Protein 6WG2 (pdb70)

Sequence (878 aa):
QVQLVESGGGVVQPGRSLRLSCAASRLTFRNFGMHWVRQTPGKGLEWVAVIWHDGSNKFYADSVEGRFTISRDNSKNTLYLQMNSLRDEDTAIYYCAKDWGGASDRVFDYWGRGTLVIVSSASTKGPSVFPLAPSGTAALGCLVKDYFPEPVTVSWNSGALTSGVHTFPAVLQSSGLYSLSSVVTVPSSSLGTQTYICNVNHKPSNTKVDKKVEPKSVQLVESGGGVVQPGRSLRLSCAASRLTFRNFGMHWVRQTPGKGLEWVAVIWHDGSNKFYADSVEGRFTISRDNSKNTLYLQMNSLRDEDTAIYYCAKDWGGASDRVFDYWGRGTLVIVSSASTKGPSVFPLAPSGTAALGCLVKDYFPEPVTVSWNSGALTSGVHTFPAVLQSSGLYSLSSVVTVPSSSLGTQTYICNVNHKPSNTKVDKKVEPKSDIQMTQSPSTLSASVGDRVTITCRASQSVSTSLAWYQQKPGKAPNLLIYQASTLYRGVPSRFSGSGSGTEFTLTIGSLQPDDFATYYCQHYNSYSRITFGQGTRLEIKRTVAAPSVFIFPPSDEQLKSGTASVVCLLNNFYPREAKVQWKVDNALQSGNSQESVTEQDSKDSTYSLSSTLTLSKADYEKHKVYACEVTHQGLSSPVTKSFNRGEDIQMTQSPSTLSASVGDRVTITCRASQSVSTSLAWYQQKPGKAPNLLIYQASTLYRGVPSRFSGSGSGTEFTLTIGSLQPDDFATYYCQHYNSYSRITFGQGTRLEIKRTVAAPSVFIFPPSDEQLKSGTASVVCLLNNFYPREAKVQWKVDNALQSGNSQESVTEQDSKDSTYSLSSTLTLSKADYEKHKVYACEVTHQGLSSPVTKSFNRGECNPNANPNANPNANPNA

Radius of gyration: 34.92 Å; Cα contacts (8 Å, |Δi|>4): 2314; chains: 5; bounding box: 91×83×73 Å

Nearest PDB structures (foldseek):
  7sl5-assembly1_B  TM=9.856E-01  e=1.326E-38  Homo sapiens
  8i5h-assembly3_F  TM=9.844E-01  e=1.634E-38  Homo sapiens
  7qf0-assembly1_L  TM=9.849E-01  e=2.612E-38  Homo sapiens
  7or9-assembly1_L  TM=9.712E-01  e=3.963E-38  Homo sapiens
  8df5-assembly1_N  TM=6.903E-01  e=1.013E-37  Homo sapiens

Solvent-accessible surface area: 37196 Å² total; per-residue (Å²): 56,13,83,10,45,6,66,33,33,32,72,22,82,50,57,142,59,35,118,0,33,0,45,10,46,148,16,20,4,117,8,12,0,0,2,0,0,9,15,35,113,70,48,21,8,76,5,2,0,1,2,51,37,88,24,73,52,80,42,21,13,95,64,0,100,75,33,4,63,0,33,32,44,46,103,142,49,17,0,44,0,45,0,49,50,2,116,93,78,2,18,2,65,0,8,0,0,2,0,8,10,1,27,54,8,3,0,0,19,52,33,3,186,11,17,94,0,24,5,14,81,27,89,79,39,31,14,56,17,15,34,4,29,2,154,104,88,14,4,0,0,0,2,0,14,48,1,4,15,76,89,14,86,24,39,1,38,99,41,93,41,112,90,32,36,24,55,3,68,28,31,92,32,130,76,22,38,22,6,14,5,0,1,0,47,4,74,60,101,17,33,82,127,108,54,14,52,0,27,0,52,0,184,57,32,141,24,167,52,96,28,116,4,106,51,80,162,75,109,11,78,14,62,38,35,32,70,12,74,66,55,141,54,39,124,0,30,0,57,8,51,88,28,78,3,126,64,45,0,0,1,0,0,9,16,39,116,72,50,24,11,53,7,1,0,2,1,50,42,88,25,63,32,54,15,15,14,15,36,1,7,11,8,5,63,0,34,34,42,28,95,144,48,13,0,36,0,55,0,51,42,3,110,78,73,2,25,1,62,0,7,0,0,10,0,79,28,19,64,80,13,2,0,0,20,86,31,1,88,20,16,86,0,13,11,17,82,26,79,85,105,26,11,49,22,20,24,4,40,2,131,99,83,10,4,0,0,0,6,0,12,39,1,4,20,70,89,15,85,26,48,3,32,100,33,96,30,98,92,34,43,23,56,3,71,26,32,101,27,133,72,20,30,21,10,16,4,0,1,0,28,7,80,49,100,20,31,79,111,80,67,14,58,0,34,3,42,0,158,55,31,139,39,81,43,109,16,87,4,97,62,60,148,118,6,61,12,75,6,37,59,66,60,34,63,8,55,82,42,43,166,7,64,5,20,0,121,12,78,96,61,0,62,51,19,0,0,0,0,17,18,63,116,84,141,18,2,84,8,8,0,21,54,3,67,58,59,26,90,87,22,59,106,59,7,54,12,68,32,78,18,62,82,1,38,2,11,3,34,52,3,85,94,85,1,34,11,30,0,1,0,0,0,4,22,69,167,14,58,6,29,18,1,86,6,0,49,8,9,66,39,80,106,75,22,47,10,58,10,46,27,5,62,11,21,90,113,4,32,87,80,34,46,0,0,0,0,0,0,0,5,52,1,14,34,108,81,24,126,19,14,7,58,4,64,122,51,123,49,103,85,42,44,77,89,13,40,24,128,40,55,118,95,53,19,5,13,1,11,4,2,24,0,52,26,63,75,73,40,8,79,122,62,47,58,0,7,0,38,0,53,12,137,29,41,132,68,80,44,72,94,59,32,81,85,83,132,54,5,122,10,65,8,67,49,73,52,50,55,8,47,83,44,58,169,6,58,4,38,0,40,11,73,58,60,0,68,51,19,0,0,0,0,24,18,82,128,80,144,19,1,93,6,9,1,26,52,2,72,56,58,43,91,82,22,58,99,66,6,57,10,62,28,81,18,62,87,0,28,2,16,3,36,55,1,76,93,61,4,36,6,28,0,4,0,0,0,4,26,63,98,5,14,12,32,14,1,93,4,0,67,4,10,56,38,81,104,76,24,47,9,54,14,40,22,4,64,10,18,106,92,2,46,172,66,38,46,0,1,0,1,0,0,0,6,51,0,13,23,94,125,25,152,29,78,6,53,4,67,117,54,104,51,97,82,46,52,64,100,11,39,17,83,28,45,114,103,60,18,6,4,0,7,7,2,23,0,42,24,49,70,76,74,7,94,71,65,77,64,0,10,0,46,0,64,10,130,31,38,127,66,65,54,65,89,69,31,58,64,78,103,132,50,8,10,32,29,0,6,17,29,11,11,35,60,1,14,90

Foldseek 3Di:
DKAKAKDFADEDEAQAKTKIKIAIDPDQLLQWKKWKWWAAPVRDIDTAKIAGSPRPDIDGDPVQPPQKDWDADNVRRMIMIIGGRDDQRPFTWMKMFTQPPPPVDRDGDDIHPTGGHGHFPDDADAWDKDKQAWPCKTKIWIKTDFGDDDDKDKDKPVPPADPQKDWDDWDADPVRGIITMIMGIGRVVCQVPDWIKMWIDDVVVRDTDIDIHHHDD/DAKAKDFADEDAAQAKTKMKIADPPDQQLLFKKWKWWAAPVRDIDTAKIAGSHNPDIDGDPVQPPFKDWDDDSVRRMTMIIGGRDDQVPFTWMKMFTQPNDPPDRDGPDIHPTHTHGHAPDDADAWDWDWAAWQCKTKIWIKTDFGDDDDKDKDKPNPPDDPQKDWDDWDQDPVRGIITMIMGIDGPVCQVPDWIWMWMADVSVRDTDIDTHHHDD/DKAKAKPDQEAEEAFFDKDKIKIFIPWFQFQQKWKWWDAPPDDTHTADGSFFHGDPPHDPQWGKDDTTTMIMIMRNGHDPVRFGKMKMWGDGPPDDIDIYPIHGYAYDDDWDFWDKDKDWADPVVLVVFKTKIKIKTPFGDDPDKDKWKQFQNRTDDDQKDKDKDAQDPPRRGIMMMMIGMDTSVVVVVTFKIKIWMDDPPDPDTDIDIGTPPD/DKAKAKPPQEAADAFFDKDKIKIFIPWFQFQQKWKWWDAPPDDIHTADGSQFHGDPPHDPQWTKDDGTTMIMIIRGGHDPVRQTWMKMWGDRPPDDIDIYPTYGYAYDDDFDFWDKDKDWFDPVVLVVFKTKIKIKTPFGPDPDKDKWKQFVHNTDDDQKDKDKDQQDDPHRTIMMMIIGMDTSVVLVVTFKIKMWMGDPPDPHTDMDMDTPPDD/DVPPDPDDDPPPDPDD

Secondary structure (DSSP, 8-state):
--EEEEE--EEE-TT--EEEEEEEESS-GGGS-EEEEEE-TT--EEEEEEE-TTS--EEE-TTTTTTEEEEEETTTTEEEEEE-S--GGG-EEEEEEEE---TT---EEEE---EEEEE-S---BPPEEEEE----EEEEEEEEEEEBSS--EEEETTTT--TTEEEPPPEE-TTS-EEEEEEEEEEGGGTTTS-EEEEEEEGGGTEEEEEEE----/-EEEEE--EEE-TT--EEEEEEEESS-GGGS-EEEEEE-TT--EEEEEEE-TTSS-EEE-TTTTTTEEEEEEGGGTEEEEEE-S--GGG-EEEEEEEE---SS---EEEE---EEEEE-S---BPPEEEEE----EEEEEEEEEEEBSS--EEEEGGGT--TTEEEPPPEE-TTS-EEEEEEEEEEGGGTTTS-EEEEEEETTTTEEEEEEE----/---EEEE-SEEEE-TT--EEEEEEESS--TT-EEEEEE-TTS--EEEEETTTEEPTT--TTEEEEEETTEEEEEESS--GGG-SEEEEEE--TTS---B---EEEEE----B--EEEEEPPPHHHHTTTEEEEEEEEEEEBSS--EEEEEETTEE--SSEEEEEPPPPTTT--EEEEEEEEEEHHHHTT--EEEEEEE-TT-SS-EEEEEETT-/---EEEE-SEEEE-TT--EEEEEEESS--TT-EEEEEE-TTS--EEEEETTTEEPTTS-TTEEEEEETTEEEEEESS--GGG-SEEEEEE--TTS--EE---EEEEE----BPPEEEEEPPPHHHHTTTEEEEEEEEEEEBSS-EEEEEEETTEEP-SSEEEEEPPPPSSS--EEEEEEEEEEHHHHHT--EEEEEEEETT-SS-EEEEEETT--/-TTS--S--TTS----

B-factor: mean 42.19, std 12.1, range [12.56, 95.38]

Structure (mmCIF, N/CA/C/O backbone):
data_6WG2
#
_entry.id   6WG2
#
_cell.length_a   82.166
_cell.length_b   55.706
_cell.length_c   115.732
_cell.angle_alpha   90.00
_cell.angle_beta   98.89
_cell.angle_gamma   90.00
#
_symmetry.space_group_name_H-M   'P 1 21 1'
#
loop_
_entity.id
_entity.type
_entity.pdbx_description
1 polymer 'Fab239 heavy chain'
2 polymer 'Fab239 light chain'
3 polymer 'NPNA4 peptide'
4 water water
#
loop_
_atom_site.group_PDB
_atom_site.id
_atom_site.type_symbol
_atom_site.label_atom_id
_atom_site.label_alt_id
_atom_site.label_comp_id
_atom_site.label_asym_id
_atom_site.label_entity_id
_atom_site.label_seq_id
_atom_site.pdbx_PDB_ins_code
_atom_site.Cartn_x
_atom_site.Cartn_y
_atom_site.Cartn_z
_atom_site.occupancy
_atom_site.B_iso_or_equiv
_atom_site.auth_seq_id
_atom_site.auth_comp_id
_atom_site.auth_asym_id
_atom_site.auth_atom_id
_atom_site.pdbx_PDB_model_num
ATOM 1 N N . GLN A 1 1 ? 15.671 -9.721 24.380 1.00 32.13 1 GLN H N 1
ATOM 2 C CA . GLN A 1 1 ? 16.985 -9.230 23.974 1.00 35.42 1 GLN H CA 1
ATOM 3 C C . GLN A 1 1 ? 17.478 -9.915 22.699 1.00 33.11 1 GLN H C 1
ATOM 4 O O . GLN A 1 1 ? 17.215 -11.097 22.477 1.00 33.69 1 GLN H O 1
ATOM 6 N N . VAL A 1 2 ? 18.193 -9.156 21.864 1.00 34.77 2 VAL H N 1
ATOM 7 C CA . VAL A 1 2 ? 18.758 -9.710 20.639 1.00 34.19 2 VAL H CA 1
ATOM 8 C C . VAL A 1 2 ? 19.764 -10.799 20.987 1.00 39.21 2 VAL H C 1
ATOM 9 O O . VAL A 1 2 ? 20.525 -10.682 21.957 1.00 47.73 2 VAL H O 1
ATOM 13 N N . GLN A 1 3 ? 19.771 -11.872 20.196 1.00 33.38 3 GLN H N 1
ATOM 14 C CA . GLN A 1 3 ? 20.664 -12.996 20.443 1.00 35.80 3 GLN H CA 1
ATOM 15 C C . GLN A 1 3 ? 21.178 -13.555 19.126 1.00 36.98 3 GLN H C 1
ATOM 16 O O . GLN A 1 3 ? 20.393 -13.822 18.212 1.00 38.59 3 GLN H O 1
ATOM 22 N N . LEU A 1 4 ? 22.494 -13.736 19.041 1.00 33.62 4 LEU H N 1
ATOM 23 C CA . LEU A 1 4 ? 23.147 -14.366 17.905 1.00 31.11 4 LEU H CA 1
ATOM 24 C C . LEU A 1 4 ? 23.888 -15.609 18.379 1.00 35.53 4 LEU H C 1
ATOM 25 O O . LEU A 1 4 ? 24.574 -15.579 19.406 1.00 40.34 4 LEU H O 1
ATOM 30 N N . VAL A 1 5 ? 23.747 -16.703 17.633 1.00 35.91 5 VAL H N 1
ATOM 31 C CA . VAL A 1 5 ? 24.344 -17.986 17.990 1.00 34.33 5 VAL H CA 1
ATOM 32 C C . VAL A 1 5 ? 25.049 -18.553 16.765 1.00 36.83 5 VAL H C 1
ATOM 33 O O . VAL A 1 5 ? 24.397 -18.882 15.766 1.00 36.88 5 VAL H O 1
ATOM 37 N N . GLU A 1 6 ? 26.371 -18.682 16.845 1.00 35.51 6 GLU H N 1
ATOM 38 C CA . GLU A 1 6 ? 27.159 -19.239 15.757 1.00 32.68 6 GLU H CA 1
ATOM 39 C C . GLU A 1 6 ? 27.294 -20.751 15.907 1.00 34.27 6 GLU H C 1
ATOM 40 O O . GLU A 1 6 ? 27.163 -21.308 16.999 1.00 36.63 6 GLU H O 1
ATOM 46 N N . SER A 1 7 ? 27.573 -21.411 14.785 1.00 34.78 7 SER H N 1
ATOM 47 C CA . SER A 1 7 ? 27.686 -22.862 14.766 1.00 37.39 7 SER H CA 1
ATOM 48 C C . SER A 1 7 ? 28.498 -23.282 13.550 1.00 33.39 7 SER H C 1
ATOM 49 O O . SER A 1 7 ? 28.701 -22.504 12.614 1.00 30.82 7 SER H O 1
ATOM 52 N N . GLY A 1 8 ? 28.960 -24.527 13.579 1.00 33.73 8 GLY H N 1
ATOM 53 C CA . GLY A 1 8 ? 29.687 -25.102 12.467 1.00 35.70 8 GLY H CA 1
ATOM 54 C C . GLY A 1 8 ? 31.194 -25.119 12.598 1.00 38.79 8 GLY H C 1
ATOM 55 O O . GLY A 1 8 ? 31.872 -25.534 11.651 1.00 43.22 8 GLY H O 1
ATOM 56 N N . GLY A 1 9 ? 31.742 -24.687 13.731 1.00 36.07 9 GLY H N 1
ATOM 57 C CA . GLY A 1 9 ? 33.177 -24.699 13.909 1.00 33.05 9 GLY H CA 1
ATOM 58 C C . GLY A 1 9 ? 33.714 -26.078 14.244 1.00 36.04 9 GLY H C 1
ATOM 59 O O . GLY A 1 9 ? 32.972 -27.034 14.467 1.00 39.35 9 GLY H O 1
ATOM 60 N N . GLY A 1 10 ? 35.037 -26.170 14.278 1.00 33.83 10 GLY H N 1
ATOM 61 C CA . GLY A 1 10 ? 35.696 -27.422 14.600 1.00 29.47 10 GLY H CA 1
ATOM 62 C C . GLY A 1 10 ? 37.151 -27.383 14.166 1.00 38.83 10 GLY H C 1
ATOM 63 O O . GLY A 1 10 ? 37.723 -26.313 13.959 1.00 39.43 10 GLY H O 1
ATOM 64 N N . VAL A 1 11 ? 37.728 -28.574 14.039 1.00 35.46 11 VAL H N 1
ATOM 65 C CA . VAL A 1 11 ? 39.088 -28.743 13.542 1.00 40.15 11 VAL H CA 1
ATOM 66 C C . VAL A 1 11 ? 39.006 -29.246 12.109 1.00 41.24 11 VAL H C 1
ATOM 67 O O . VAL A 1 11 ? 38.405 -30.294 11.844 1.00 45.27 11 VAL H O 1
ATOM 71 N N . VAL A 1 12 ? 39.600 -28.498 11.180 1.00 38.95 12 VAL H N 1
ATOM 72 C CA . VAL A 1 12 ? 39.619 -28.875 9.774 1.00 36.43 12 VAL H CA 1
ATOM 73 C C . VAL A 1 12 ? 41.060 -28.887 9.286 1.00 34.75 12 VAL H C 1
ATOM 74 O O . VAL A 1 12 ? 41.947 -28.256 9.865 1.00 34.48 12 VAL H O 1
ATOM 78 N N . GLN A 1 13 ? 41.283 -29.622 8.211 1.00 36.06 13 GLN H N 1
ATOM 79 C CA . GLN A 1 13 ? 42.607 -29.695 7.624 1.00 37.20 13 GLN H CA 1
ATOM 80 C C . GLN A 1 13 ? 42.830 -28.527 6.666 1.00 40.87 13 GLN H C 1
ATOM 81 O O . GLN A 1 13 ? 41.871 -27.959 6.137 1.00 41.77 13 GLN H O 1
ATOM 87 N N . PRO A 1 14 ? 44.085 -28.138 6.440 1.00 42.58 14 PRO H N 1
ATOM 88 C CA . PRO A 1 14 ? 44.357 -27.078 5.465 1.00 42.95 14 PRO H CA 1
ATOM 89 C C . PRO A 1 14 ? 43.929 -27.493 4.066 1.00 47.55 14 PRO H C 1
ATOM 90 O O . PRO A 1 14 ? 44.029 -28.659 3.678 1.00 35.96 14 PRO H O 1
ATOM 94 N N . GLY A 1 15 ? 43.438 -26.518 3.308 1.00 51.12 15 GLY H N 1
ATOM 95 C CA . GLY A 1 15 ? 43.021 -26.751 1.945 1.00 53.94 15 GLY H CA 1
ATOM 96 C C . GLY A 1 15 ? 41.597 -27.229 1.774 1.00 54.79 15 GLY H C 1
ATOM 97 O O . GLY A 1 15 ? 41.148 -27.378 0.631 1.00 60.82 15 GLY H O 1
ATOM 98 N N . ARG A 1 16 ? 40.872 -27.469 2.859 1.00 44.88 16 ARG H N 1
ATOM 99 C CA . ARG A 1 16 ? 39.506 -27.960 2.780 1.00 41.50 16 ARG H CA 1
ATOM 100 C C . ARG A 1 16 ? 38.532 -26.861 3.193 1.00 34.02 16 ARG H C 1
ATOM 101 O O . ARG A 1 16 ? 38.924 -25.751 3.561 1.00 31.42 16 ARG H O 1
ATOM 109 N N . SER A 1 17 ? 37.245 -27.177 3.115 1.00 34.54 17 SER H N 1
ATOM 110 C CA . SER A 1 17 ? 36.185 -26.198 3.293 1.00 31.61 17 SER H CA 1
ATOM 111 C C . SER A 1 17 ? 35.498 -26.370 4.642 1.00 34.40 17 SER H C 1
ATOM 112 O O . SER A 1 17 ? 35.663 -27.376 5.335 1.00 41.02 17 SER H O 1
ATOM 115 N N . LEU A 1 18 ? 34.721 -25.350 5.005 1.00 35.66 18 LEU H N 1
ATOM 116 C CA . LEU A 1 18 ? 33.918 -25.355 6.221 1.00 33.41 18 LEU H CA 1
ATOM 117 C C . LEU A 1 18 ? 32.893 -24.231 6.161 1.00 28.00 18 LEU H C 1
ATOM 118 O O . LEU A 1 18 ? 33.244 -23.081 5.882 1.00 31.18 18 LEU H O 1
ATOM 123 N N . ARG A 1 19 ? 31.628 -24.550 6.417 1.00 28.52 19 ARG H N 1
ATOM 124 C CA . ARG A 1 19 ? 30.544 -23.577 6.373 1.00 27.84 19 ARG H CA 1
ATOM 125 C C . ARG A 1 19 ? 30.147 -23.184 7.792 1.00 39.94 19 ARG H C 1
ATOM 126 O O . ARG A 1 19 ? 29.778 -24.044 8.599 1.00 27.63 19 ARG H O 1
ATOM 134 N N . LEU A 1 20 ? 30.226 -21.891 8.090 1.00 35.96 20 LEU H N 1
ATOM 135 C CA . LEU A 1 20 ? 29.785 -21.350 9.367 1.00 33.79 20 LEU H CA 1
ATOM 136 C C . LEU A 1 20 ? 28.362 -20.827 9.245 1.00 30.70 20 LEU H C 1
ATOM 137 O O . LEU A 1 20 ? 27.931 -20.386 8.177 1.00 29.20 20 LEU H O 1
ATOM 142 N N . SER A 1 21 ? 27.633 -20.881 10.356 1.00 32.66 21 SER H N 1
ATOM 143 C CA . SER A 1 21 ? 26.250 -20.439 10.388 1.00 35.34 21 SER H CA 1
ATOM 144 C C . SER A 1 21 ? 26.007 -19.645 11.662 1.00 38.59 21 SER H C 1
ATOM 145 O O . SER A 1 21 ? 26.626 -19.897 12.698 1.00 36.44 21 SER H O 1
ATOM 148 N N . CYS A 1 22 ? 25.096 -18.679 11.571 1.00 43.91 22 CYS H N 1
ATOM 149 C CA . CYS A 1 22 ? 24.783 -17.793 12.686 1.00 42.93 22 CYS H CA 1
ATOM 150 C C . CYS A 1 22 ? 23.285 -17.530 12.694 1.00 40.85 22 CYS H C 1
ATOM 151 O O . CYS A 1 22 ? 22.749 -16.951 11.743 1.00 39.00 22 CYS H O 1
ATOM 154 N N . ALA A 1 23 ? 22.615 -17.970 13.757 1.00 40.89 23 ALA H N 1
ATOM 155 C CA . ALA A 1 23 ? 21.168 -17.859 13.892 1.00 36.09 23 ALA H CA 1
ATOM 156 C C . ALA A 1 23 ? 20.817 -16.656 14.756 1.00 38.64 23 ALA H C 1
ATOM 157 O O . ALA A 1 23 ? 21.272 -16.553 15.900 1.00 40.27 23 ALA H O 1
ATOM 159 N N . ALA A 1 24 ? 20.009 -15.756 14.206 1.00 37.30 24 ALA H N 1
ATOM 160 C CA . ALA A 1 24 ? 19.539 -14.580 14.920 1.00 35.11 24 ALA H CA 1
ATOM 161 C C . ALA A 1 24 ? 18.164 -14.843 15.520 1.00 35.98 24 ALA H C 1
ATOM 162 O O . ALA A 1 24 ? 17.365 -15.609 14.979 1.00 35.82 24 ALA H O 1
ATOM 164 N N . SER A 1 25 ? 17.901 -14.204 16.658 1.00 38.37 25 SER H N 1
ATOM 165 C CA . SER A 1 25 ? 16.619 -14.328 17.334 1.00 38.57 25 SER H CA 1
ATOM 166 C C . SER A 1 25 ? 16.291 -12.998 17.989 1.00 34.51 25 SER H C 1
ATOM 167 O O . SER A 1 25 ? 17.191 -12.257 18.395 1.00 36.76 25 SER H O 1
ATOM 170 N N . ARG A 1 26 ? 14.995 -12.706 18.093 1.00 35.94 26 ARG H N 1
ATOM 171 C CA . ARG A 1 26 ? 14.506 -11.445 18.648 1.00 41.11 26 ARG H CA 1
ATOM 172 C C . ARG A 1 26 ? 15.221 -10.264 17.992 1.00 45.53 26 ARG H C 1
ATOM 173 O O . ARG A 1 26 ? 15.912 -9.475 18.637 1.00 53.93 26 ARG H O 1
ATOM 181 N N . LEU A 1 27 ? 15.066 -10.181 16.674 1.00 41.73 27 LEU H N 1
ATOM 182 C CA . LEU A 1 27 ? 15.729 -9.154 15.882 1.00 40.18 27 LEU H CA 1
ATOM 183 C C . LEU A 1 27 ? 15.127 -9.101 14.487 1.00 38.72 27 LEU H C 1
ATOM 184 O O . LEU A 1 27 ? 14.960 -10.142 13.841 1.00 36.22 27 LEU H O 1
ATOM 189 N N . THR A 1 28 ? 14.789 -7.900 14.013 1.00 36.48 28 THR H N 1
ATOM 190 C CA . THR A 1 28 ? 14.350 -7.727 12.630 1.00 38.80 28 THR H CA 1
ATOM 191 C C . THR A 1 28 ? 15.570 -7.951 11.740 1.00 37.64 28 THR H C 1
ATOM 192 O O . THR A 1 28 ? 16.269 -7.022 11.326 1.00 32.33 28 THR H O 1
ATOM 196 N N . PHE A 1 29 ? 15.822 -9.232 11.456 1.00 36.42 29 PHE H N 1
ATOM 197 C CA . PHE A 1 29 ? 17.061 -9.642 10.803 1.00 34.52 29 PHE H CA 1
ATOM 198 C C . PHE A 1 29 ? 17.190 -9.036 9.411 1.00 33.79 29 PHE H C 1
ATOM 199 O O . PHE A 1 29 ? 18.272 -8.578 9.023 1.00 31.79 29 PHE H O 1
ATOM 207 N N . ARG A 1 30 ? 16.095 -9.012 8.649 1.00 31.94 30 ARG H N 1
ATOM 208 C CA . ARG A 1 30 ? 16.130 -8.512 7.279 1.00 34.61 30 ARG H CA 1
ATOM 209 C C . ARG A 1 30 ? 16.381 -7.010 7.194 1.00 34.78 30 ARG H C 1
ATOM 210 O O . ARG A 1 30 ? 16.531 -6.490 6.084 1.00 39.26 30 ARG H O 1
ATOM 218 N N . ASN A 1 31 ? 16.433 -6.307 8.324 1.00 29.08 31 ASN H N 1
ATOM 219 C CA . ASN A 1 31 ? 16.626 -4.865 8.325 1.00 25.42 31 ASN H CA 1
ATOM 220 C C . ASN A 1 31 ? 18.088 -4.452 8.389 1.00 26.60 31 ASN H C 1
ATOM 221 O O . ASN A 1 31 ? 18.399 -3.288 8.112 1.00 29.87 31 ASN H O 1
ATOM 226 N N . PHE A 1 32 ? 18.988 -5.365 8.741 1.00 21.94 32 PHE H N 1
ATOM 227 C CA . PHE A 1 32 ? 20.354 -5.007 9.090 1.00 23.31 32 PHE H CA 1
ATOM 228 C C . PHE A 1 32 ? 21.362 -5.775 8.251 1.00 26.96 32 PHE H C 1
ATOM 229 O O . PHE A 1 32 ? 21.188 -6.970 7.985 1.00 26.14 32 PHE H O 1
ATOM 237 N N . GLY A 1 33 ? 22.415 -5.077 7.835 1.00 26.92 33 GLY H N 1
ATOM 238 C CA . GLY A 1 33 ? 23.585 -5.757 7.326 1.00 26.80 33 GLY H CA 1
ATOM 239 C C . GLY A 1 33 ? 24.292 -6.516 8.432 1.00 27.42 33 GLY H C 1
ATOM 240 O O . GLY A 1 33 ? 24.241 -6.144 9.603 1.00 29.50 33 GLY H O 1
ATOM 241 N N . MET A 1 34 ? 24.948 -7.610 8.056 1.00 28.42 34 MET H N 1
ATOM 242 C CA . MET A 1 34 ? 25.611 -8.483 9.013 1.00 28.07 34 MET H CA 1
ATOM 243 C C . MET A 1 34 ? 27.078 -8.649 8.642 1.00 25.27 34 MET H C 1
ATOM 244 O O . MET A 1 34 ? 27.427 -8.729 7.460 1.00 20.89 34 MET H O 1
ATOM 249 N N . HIS A 1 35 ? 27.931 -8.696 9.659 1.00 25.63 35 HIS H N 1
ATOM 250 C CA . HIS A 1 35 ? 29.366 -8.844 9.486 1.00 25.57 35 HIS H CA 1
ATOM 251 C C . HIS A 1 35 ? 29.845 -10.136 10.129 1.00 26.80 35 HIS H C 1
ATOM 252 O O . HIS A 1 35 ? 29.139 -10.778 10.912 1.00 24.49 35 HIS H O 1
ATOM 259 N N . TRP A 1 36 ? 31.077 -10.496 9.785 1.00 25.20 36 TRP H N 1
ATOM 260 C CA . TRP A 1 36 ? 31.843 -11.517 10.479 1.00 22.19 36 TRP H CA 1
ATOM 261 C C . TRP A 1 36 ? 33.149 -10.896 10.950 1.00 22.47 36 TRP H C 1
ATOM 262 O O . TRP A 1 36 ? 33.806 -10.170 10.200 1.00 24.82 36 TRP H O 1
ATOM 273 N N . VAL A 1 37 ? 33.507 -11.155 12.200 1.00 25.84 37 VAL H N 1
ATOM 274 C CA . VAL A 1 37 ? 34.785 -10.733 12.754 1.00 25.34 37 VAL H CA 1
ATOM 275 C C . VAL A 1 37 ? 35.438 -11.952 13.387 1.00 28.28 37 VAL H C 1
ATOM 276 O O . VAL A 1 37 ? 34.757 -12.788 13.991 1.00 33.71 37 VAL H O 1
ATOM 280 N N . ARG A 1 38 ? 36.752 -12.061 13.240 1.00 25.54 38 ARG H N 1
ATOM 281 C CA . ARG A 1 38 ? 37.481 -13.176 13.816 1.00 26.49 38 ARG H CA 1
ATOM 282 C C . ARG A 1 38 ? 38.574 -12.665 14.743 1.00 24.40 38 ARG H C 1
ATOM 283 O O . ARG A 1 38 ? 39.043 -11.530 14.625 1.00 20.61 38 ARG H O 1
ATOM 291 N N . GLN A 1 39 ? 38.964 -13.525 15.680 1.00 26.45 39 GLN H N 1
ATOM 292 C CA . GLN A 1 39 ? 39.982 -13.202 16.674 1.00 30.07 39 GLN H CA 1
ATOM 293 C C . GLN A 1 39 ? 41.043 -14.291 16.641 1.00 31.03 39 GLN H C 1
ATOM 294 O O . GLN A 1 39 ? 40.766 -15.444 16.988 1.00 26.95 39 GLN H O 1
ATOM 300 N N . THR A 1 40 ? 42.251 -13.924 16.224 1.00 34.65 40 THR H N 1
ATOM 301 C CA . THR A 1 40 ? 43.342 -14.874 16.131 1.00 40.33 40 THR H CA 1
ATOM 302 C C . THR A 1 40 ? 43.817 -15.273 17.528 1.00 44.16 40 THR H C 1
ATOM 303 O O . THR A 1 40 ? 43.482 -14.615 18.518 1.00 41.72 40 THR H O 1
ATOM 307 N N . PRO A 1 41 ? 44.585 -16.365 17.635 1.00 45.03 41 PRO H N 1
ATOM 308 C CA . PRO A 1 41 ? 45.135 -16.750 18.947 1.00 46.66 41 PRO H CA 1
ATOM 309 C C . PRO A 1 41 ? 45.899 -15.641 19.655 1.00 48.81 41 PRO H C 1
ATOM 310 O O . PRO A 1 41 ? 45.951 -15.632 20.893 1.00 51.40 41 PRO H O 1
ATOM 314 N N . GLY A 1 42 ? 46.495 -14.708 18.915 1.00 47.50 42 GLY H N 1
ATOM 315 C CA . GLY A 1 42 ? 47.154 -13.564 19.510 1.00 45.74 42 GLY H CA 1
ATOM 316 C C . GLY A 1 42 ? 46.236 -12.458 19.977 1.00 43.91 42 GLY H C 1
ATOM 317 O O . GLY A 1 42 ? 46.709 -11.352 20.252 1.00 43.25 42 GLY H O 1
ATOM 318 N N . LYS A 1 43 ? 44.932 -12.723 20.066 1.00 43.65 43 LYS H N 1
ATOM 319 C CA . LYS A 1 43 ? 43.887 -11.802 20.507 1.00 45.15 43 LYS H CA 1
ATOM 320 C C . LYS A 1 43 ? 43.662 -10.642 19.539 1.00 46.34 43 LYS H C 1
ATOM 321 O O . LYS A 1 43 ? 42.848 -9.759 19.836 1.00 42.53 43 LYS H O 1
ATOM 323 N N . GLY A 1 44 ? 44.342 -10.611 18.396 1.00 49.69 44 GLY H N 1
ATOM 324 C CA . GLY A 1 44 ? 44.059 -9.590 17.408 1.00 48.25 44 GLY H CA 1
ATOM 325 C C . GLY A 1 44 ? 42.700 -9.795 16.768 1.00 45.56 44 GLY H C 1
ATOM 326 O O . GLY A 1 44 ? 42.221 -10.917 16.613 1.00 49.48 44 GLY H O 1
ATOM 327 N N . LEU A 1 45 ? 42.064 -8.688 16.400 1.00 38.57 45 LEU H N 1
ATOM 328 C CA . LEU A 1 45 ? 40.748 -8.720 15.778 1.00 29.87 45 LEU H CA 1
ATOM 329 C C . LEU A 1 45 ? 40.869 -8.437 14.286 1.00 26.23 45 LEU H C 1
ATOM 330 O O . LEU A 1 45 ? 41.697 -7.625 13.864 1.00 27.13 45 LEU H O 1
ATOM 335 N N . GLU A 1 46 ? 40.042 -9.116 13.491 1.00 23.50 46 GLU H N 1
ATOM 336 C CA . GLU A 1 46 ? 40.094 -8.996 12.037 1.00 23.11 46 GLU H CA 1
ATOM 337 C C . GLU A 1 46 ? 38.688 -9.088 11.466 1.00 27.52 46 GLU H C 1
ATOM 338 O O . GLU A 1 46 ? 38.013 -10.110 11.630 1.00 26.09 46 GLU H O 1
ATOM 344 N N . TRP A 1 47 ? 38.256 -8.020 10.799 1.00 29.18 47 TRP H N 1
ATOM 345 C CA . TRP A 1 47 ? 36.983 -8.022 10.093 1.00 25.12 47 TRP H CA 1
ATOM 346 C C . TRP A 1 47 ? 37.084 -8.910 8.859 1.00 24.19 47 TRP H C 1
ATOM 347 O O . TRP A 1 47 ? 38.073 -8.853 8.121 1.00 21.04 47 TRP H O 1
ATOM 358 N N . VAL A 1 48 ? 36.066 -9.743 8.641 1.00 26.23 48 VAL H N 1
ATOM 359 C CA . VAL A 1 48 ? 36.119 -10.750 7.585 1.00 20.85 48 VAL H CA 1
ATOM 360 C C . VAL A 1 48 ? 35.280 -10.319 6.388 1.00 19.46 48 VAL H C 1
ATOM 361 O O . VAL A 1 48 ? 35.801 -10.193 5.274 1.00 20.84 48 VAL H O 1
ATOM 365 N N . ALA A 1 49 ? 33.983 -10.096 6.597 1.00 19.03 49 ALA H N 1
ATOM 366 C CA . ALA A 1 49 ? 33.097 -9.792 5.481 1.00 26.83 49 ALA H CA 1
ATOM 367 C C . ALA A 1 49 ? 31.849 -9.081 5.980 1.00 27.10 49 ALA H C 1
ATOM 368 O O . ALA A 1 49 ? 31.531 -9.102 7.172 1.00 23.62 49 ALA H O 1
ATOM 370 N N . VAL A 1 50 ? 31.143 -8.450 5.039 1.00 24.30 50 VAL H N 1
ATOM 371 C CA . VAL A 1 50 ? 29.869 -7.792 5.299 1.00 22.64 50 VAL H CA 1
ATOM 372 C C . VAL A 1 50 ? 28.904 -8.152 4.179 1.00 22.80 50 VAL H C 1
ATOM 373 O O . VAL A 1 50 ? 29.307 -8.374 3.034 1.00 30.10 50 VAL H O 1
ATOM 377 N N . ILE A 1 51 ? 27.621 -8.236 4.522 1.00 19.90 51 ILE H N 1
ATOM 378 C CA . ILE A 1 51 ? 26.556 -8.436 3.545 1.00 20.89 51 ILE H CA 1
ATOM 379 C C . ILE A 1 51 ? 25.420 -7.478 3.874 1.00 20.86 51 ILE H C 1
ATOM 380 O O . ILE A 1 51 ? 25.126 -7.220 5.045 1.00 29.99 51 ILE H O 1
ATOM 385 N N . TRP A 1 52 ? 24.792 -6.938 2.839 1.00 24.77 52 TRP H N 1
ATOM 386 C CA . TRP A 1 52 ? 23.730 -5.967 3.031 1.00 28.84 52 TRP H CA 1
ATOM 387 C C . TRP A 1 52 ? 22.427 -6.667 3.412 1.00 31.74 52 TRP H C 1
ATOM 388 O O . TRP A 1 52 ? 22.301 -7.893 3.341 1.00 23.62 52 TRP H O 1
ATOM 399 N N . HIS A 1 53 A 21.446 -5.855 3.823 1.00 35.62 52 HIS H N 1
ATOM 400 C CA . HIS A 1 53 A 20.185 -6.385 4.336 1.00 34.73 52 HIS H CA 1
ATOM 401 C C . HIS A 1 53 A 19.508 -7.309 3.329 1.00 33.67 52 HIS H C 1
ATOM 402 O O . HIS A 1 53 A 18.998 -8.373 3.697 1.00 37.83 52 HIS H O 1
ATOM 409 N N . ASP A 1 54 ? 19.491 -6.922 2.059 1.00 34.63 53 ASP H N 1
ATOM 410 C CA . ASP A 1 54 ? 18.907 -7.742 1.008 1.00 38.26 53 ASP H CA 1
ATOM 411 C C . ASP A 1 54 ? 19.926 -8.645 0.330 1.00 37.67 53 ASP H C 1
ATOM 412 O O . ASP A 1 54 ? 19.568 -9.367 -0.606 1.00 41.77 53 ASP H O 1
ATOM 417 N N . GLY A 1 55 ? 21.179 -8.626 0.777 1.00 36.32 54 GLY H N 1
ATOM 418 C CA . GLY A 1 55 ? 22.210 -9.395 0.113 1.00 38.06 54 GLY H CA 1
ATOM 419 C C . GLY A 1 55 ? 22.646 -8.832 -1.218 1.00 40.71 54 GLY H C 1
ATOM 420 O O . GLY A 1 55 ? 23.294 -9.537 -1.996 1.00 44.15 54 GLY H O 1
ATOM 421 N N . SER A 1 56 ? 22.310 -7.573 -1.504 1.00 39.19 55 SER H N 1
ATOM 422 C CA . SER A 1 56 ? 22.648 -6.987 -2.795 1.00 38.40 55 SER H CA 1
ATOM 423 C C . SER A 1 56 ? 24.122 -6.630 -2.902 1.00 38.45 55 SER H C 1
ATOM 424 O O . SER A 1 56 ? 24.634 -6.496 -4.018 1.00 43.23 55 SER H O 1
ATOM 427 N N . ASN A 1 57 ? 24.812 -6.473 -1.778 1.00 34.26 56 ASN H N 1
ATOM 428 C CA . ASN A 1 57 ? 26.220 -6.116 -1.785 1.00 35.45 56 ASN H CA 1
ATOM 429 C C . ASN A 1 57 ? 26.961 -6.956 -0.760 1.00 30.94 56 ASN H C 1
ATOM 430 O O . ASN A 1 57 ? 26.429 -7.278 0.305 1.00 35.80 56 ASN H O 1
ATOM 435 N N . LYS A 1 58 ? 28.193 -7.320 -1.102 1.00 28.63 57 LYS H N 1
ATOM 436 C CA . LYS A 1 58 ? 29.062 -8.089 -0.226 1.00 29.78 57 LYS H CA 1
ATOM 437 C C . LYS A 1 58 ? 30.483 -7.572 -0.374 1.00 32.07 57 LYS H C 1
ATOM 438 O O . LYS A 1 58 ? 30.923 -7.255 -1.483 1.00 29.84 57 LYS H O 1
ATOM 444 N N . PHE A 1 59 ? 31.200 -7.489 0.743 1.00 29.53 58 PHE H N 1
ATOM 445 C CA . PHE A 1 59 ? 32.599 -7.096 0.720 1.00 22.16 58 PHE H CA 1
ATOM 446 C C . PHE A 1 59 ? 33.379 -8.023 1.636 1.00 21.59 58 PHE H C 1
ATOM 447 O O . PHE A 1 59 ? 32.828 -8.632 2.555 1.00 31.13 58 PHE H O 1
ATOM 455 N N . TYR A 1 60 ? 34.675 -8.132 1.364 1.00 22.07 59 TYR H N 1
ATOM 456 C CA . TYR A 1 60 ? 35.530 -9.086 2.048 1.00 21.87 59 TYR H CA 1
ATOM 457 C C . TYR A 1 60 ? 36.864 -8.434 2.366 1.00 25.75 59 TYR H C 1
ATOM 458 O O . TYR A 1 60 ? 37.307 -7.520 1.666 1.00 33.41 59 TYR H O 1
ATOM 467 N N . ALA A 1 61 ? 37.496 -8.904 3.436 1.00 27.08 60 ALA H N 1
ATOM 468 C CA . ALA A 1 61 ? 38.876 -8.527 3.697 1.00 27.71 60 ALA H CA 1
ATOM 469 C C . ALA A 1 61 ? 39.771 -9.093 2.603 1.00 27.86 60 ALA H C 1
ATOM 470 O O . ALA A 1 61 ? 39.492 -10.149 2.031 1.00 30.93 60 ALA H O 1
ATOM 472 N N . ASP A 1 62 ? 40.857 -8.375 2.306 1.00 28.32 61 ASP H N 1
ATOM 473 C CA . ASP A 1 62 ? 41.749 -8.806 1.235 1.00 44.37 61 ASP H CA 1
ATOM 474 C C . ASP A 1 62 ? 42.338 -10.185 1.506 1.00 44.53 61 ASP H C 1
ATOM 475 O O . ASP A 1 62 ? 42.699 -10.899 0.564 1.00 45.59 61 ASP H O 1
ATOM 480 N N . SER A 1 63 ? 42.427 -10.583 2.776 1.00 43.44 62 SER H N 1
ATOM 481 C CA . SER A 1 63 ? 43.005 -11.878 3.109 1.00 43.37 62 SER H CA 1
ATOM 482 C C . SER A 1 63 ? 42.105 -13.043 2.716 1.00 37.89 62 SER H C 1
ATOM 483 O O . SER A 1 63 ? 42.604 -14.161 2.556 1.00 37.77 62 SER H O 1
ATOM 486 N N . VAL A 1 64 ? 40.801 -12.816 2.555 1.00 30.58 63 VAL H N 1
ATOM 487 C CA . VAL A 1 64 ? 39.861 -13.893 2.281 1.00 26.74 63 VAL H CA 1
ATOM 488 C C . VAL A 1 64 ? 39.103 -13.685 0.975 1.00 30.26 63 VAL H C 1
ATOM 489 O O . VAL A 1 64 ? 38.164 -14.427 0.685 1.00 25.17 63 VAL H O 1
ATOM 493 N N . GLU A 1 65 ? 39.494 -12.695 0.175 1.00 34.97 64 GLU H N 1
ATOM 494 C CA . GLU A 1 65 ? 38.806 -12.431 -1.084 1.00 31.53 64 GLU H CA 1
ATOM 495 C C . GLU A 1 65 ? 38.972 -13.604 -2.042 1.00 31.19 64 GLU H C 1
ATOM 496 O O . GLU A 1 65 ? 40.092 -14.048 -2.313 1.00 28.97 64 GLU H O 1
ATOM 502 N N . GLY A 1 66 ? 37.848 -14.109 -2.553 1.00 30.24 65 GLY H N 1
ATOM 503 C CA . GLY A 1 66 ? 37.846 -15.224 -3.472 1.00 30.96 65 GLY H CA 1
ATOM 504 C C . GLY A 1 66 ? 37.747 -16.588 -2.823 1.00 36.44 65 GLY H C 1
ATOM 505 O O . GLY A 1 66 ? 37.304 -17.538 -3.477 1.00 44.57 65 GLY H O 1
ATOM 506 N N . ARG A 1 67 ? 38.149 -16.714 -1.559 1.00 33.45 66 ARG H N 1
ATOM 507 C CA . ARG A 1 67 ? 38.056 -17.973 -0.833 1.00 29.58 66 ARG H CA 1
ATOM 508 C C . ARG A 1 67 ? 36.841 -18.045 0.076 1.00 30.98 66 ARG H C 1
ATOM 509 O O . ARG A 1 67 ? 36.321 -19.142 0.310 1.00 31.00 66 ARG H O 1
ATOM 517 N N . PHE A 1 68 ? 36.386 -16.910 0.601 1.00 26.78 67 PHE H N 1
ATOM 518 C CA . PHE A 1 68 ? 35.244 -16.864 1.500 1.00 28.84 67 PHE H CA 1
ATOM 519 C C . PHE A 1 68 ? 34.026 -16.322 0.763 1.00 29.80 67 PHE H C 1
ATOM 520 O O . PHE A 1 68 ? 34.143 -15.498 -0.148 1.00 33.85 67 PHE H O 1
ATOM 528 N N . THR A 1 69 ? 32.850 -16.791 1.169 1.00 24.47 68 THR H N 1
ATOM 529 C CA . THR A 1 69 ? 31.597 -16.325 0.588 1.00 28.77 68 THR H CA 1
ATOM 530 C C . THR A 1 69 ? 30.583 -16.138 1.701 1.00 28.45 68 THR H C 1
ATOM 531 O O . THR A 1 69 ? 30.247 -17.098 2.401 1.00 21.54 68 THR H O 1
ATOM 535 N N . ILE A 1 70 ? 30.101 -14.911 1.858 1.00 27.68 69 ILE H N 1
ATOM 536 C CA . ILE A 1 70 ? 29.079 -14.583 2.841 1.00 20.96 69 ILE H CA 1
ATOM 537 C C . ILE A 1 70 ? 27.720 -14.601 2.155 1.00 25.03 69 ILE H C 1
ATOM 538 O O . ILE A 1 70 ? 27.588 -14.263 0.973 1.00 30.25 69 ILE H O 1
ATOM 543 N N . SER A 1 71 ? 26.701 -15.027 2.896 1.00 25.70 70 SER H N 1
ATOM 544 C CA . SER A 1 71 ? 25.333 -15.021 2.396 1.00 25.73 70 SER H CA 1
ATOM 545 C C . SER A 1 71 ? 24.388 -15.116 3.585 1.00 25.65 70 SER H C 1
ATOM 546 O O . SER A 1 71 ? 24.806 -15.354 4.720 1.00 24.99 70 SER H O 1
ATOM 549 N N . ARG A 1 72 ? 23.102 -14.918 3.306 1.00 26.85 71 ARG H N 1
ATOM 550 C CA . ARG A 1 72 ? 22.092 -14.897 4.351 1.00 26.33 71 ARG H CA 1
ATOM 551 C C . ARG A 1 72 ? 20.784 -15.427 3.787 1.00 27.36 71 ARG H C 1
ATOM 552 O O . ARG A 1 72 ? 20.599 -15.519 2.571 1.00 24.10 71 ARG H O 1
ATOM 560 N N . ASP A 1 73 ? 19.874 -15.775 4.693 1.00 34.25 72 ASP H N 1
ATOM 561 C CA . ASP A 1 73 ? 18.529 -16.227 4.334 1.00 36.24 72 ASP H CA 1
ATOM 562 C C . ASP A 1 73 ? 17.571 -15.530 5.295 1.00 34.13 72 ASP H C 1
ATOM 563 O O . ASP A 1 73 ? 17.454 -15.923 6.459 1.00 35.03 72 ASP H O 1
ATOM 568 N N . ASN A 1 74 ? 16.888 -14.496 4.799 1.00 32.14 73 ASN H N 1
ATOM 569 C CA . ASN A 1 74 ? 16.048 -13.678 5.665 1.00 32.72 73 ASN H CA 1
ATOM 570 C C . ASN A 1 74 ? 14.826 -14.439 6.167 1.00 33.50 73 ASN H C 1
ATOM 571 O O . ASN A 1 74 ? 14.310 -14.129 7.246 1.00 36.35 73 ASN H O 1
ATOM 576 N N . SER A 1 75 ? 14.350 -15.433 5.415 1.00 34.37 74 SER H N 1
ATOM 577 C CA . SER A 1 75 ? 13.184 -16.188 5.861 1.00 43.03 74 SER H CA 1
ATOM 578 C C . SER A 1 75 ? 13.501 -17.097 7.042 1.00 47.21 74 SER H C 1
ATOM 579 O O . SER A 1 75 ? 12.580 -17.514 7.752 1.00 46.71 74 SER H O 1
ATOM 582 N N . LYS A 1 76 ? 14.775 -17.411 7.270 1.00 48.03 75 LYS H N 1
ATOM 583 C CA . LYS A 1 76 ? 15.185 -18.224 8.406 1.00 47.28 75 LYS H CA 1
ATOM 584 C C . LYS A 1 76 ? 16.022 -17.454 9.417 1.00 43.57 75 LYS H C 1
ATOM 585 O O . LYS A 1 76 ? 16.429 -18.035 10.428 1.00 40.95 75 LYS H O 1
ATOM 591 N N . ASN A 1 77 ? 16.285 -16.167 9.171 1.00 42.97 76 ASN H N 1
ATOM 592 C CA . ASN A 1 77 ? 17.070 -15.322 10.073 1.00 42.82 76 ASN H CA 1
ATOM 593 C C . ASN A 1 77 ? 18.444 -15.933 10.344 1.00 43.12 76 ASN H C 1
ATOM 594 O O . ASN A 1 77 ? 18.896 -16.023 11.487 1.00 46.03 76 ASN H O 1
ATOM 599 N N . THR A 1 78 ? 19.112 -16.355 9.272 1.00 41.42 77 THR H N 1
ATOM 600 C CA . THR A 1 78 ? 20.384 -17.055 9.376 1.00 37.46 77 THR H CA 1
ATOM 601 C C . THR A 1 78 ? 21.408 -16.402 8.461 1.00 37.90 77 THR H C 1
ATOM 602 O O . THR A 1 78 ? 21.110 -16.098 7.301 1.00 35.23 77 THR H O 1
ATOM 606 N N . LEU A 1 79 ? 22.606 -16.183 8.993 1.00 34.50 78 LEU H N 1
ATOM 607 C CA . LEU A 1 79 ? 23.743 -15.678 8.240 1.00 26.79 78 LEU H CA 1
ATOM 608 C C . LEU A 1 79 ? 24.725 -16.820 8.011 1.00 27.75 78 LEU H C 1
ATOM 609 O O . LEU A 1 79 ? 24.880 -17.698 8.868 1.00 23.09 78 LEU H O 1
ATOM 614 N N . TYR A 1 80 ? 25.376 -16.818 6.851 1.00 21.28 79 TYR H N 1
ATOM 615 C CA . TYR A 1 80 ? 26.286 -17.888 6.478 1.00 26.77 79 TYR H CA 1
ATOM 616 C C . TYR A 1 80 ? 27.668 -17.337 6.151 1.00 28.63 79 TYR H C 1
ATOM 617 O O . TYR A 1 80 ? 27.829 -16.175 5.768 1.00 30.33 79 TYR H O 1
ATOM 626 N N . LEU A 1 81 ? 28.670 -18.199 6.301 1.00 28.52 80 LEU H N 1
ATOM 627 C CA . LEU A 1 81 ? 30.031 -17.896 5.867 1.00 29.00 80 LEU H CA 1
ATOM 628 C C . LEU A 1 81 ? 30.635 -19.174 5.304 1.00 26.50 80 LEU H C 1
ATOM 629 O O . LEU A 1 81 ? 30.971 -20.089 6.062 1.00 25.74 80 LEU H O 1
ATOM 634 N N . GLN A 1 82 ? 30.754 -19.241 3.981 1.00 21.71 81 GLN H N 1
ATOM 635 C CA . GLN A 1 82 ? 31.400 -20.359 3.306 1.00 23.93 81 GLN H CA 1
ATOM 636 C C . GLN A 1 82 ? 32.898 -20.088 3.230 1.00 23.96 81 GLN H C 1
ATOM 637 O O . GLN A 1 82 ? 33.323 -19.105 2.615 1.00 30.00 81 GLN H O 1
ATOM 643 N N . MET A 1 83 ? 33.692 -20.949 3.856 1.00 24.99 82 MET H N 1
ATOM 644 C CA . MET A 1 83 ? 35.144 -20.823 3.861 1.00 30.27 82 MET H CA 1
ATOM 645 C C . MET A 1 83 ? 35.747 -21.932 3.010 1.00 34.05 82 MET H C 1
ATOM 646 O O . MET A 1 83 ? 35.441 -23.111 3.215 1.00 34.97 82 MET H O 1
ATOM 651 N N . ASN A 1 84 A 36.592 -21.551 2.053 1.00 34.92 82 ASN H N 1
ATOM 652 C CA . ASN A 1 84 A 37.290 -22.498 1.196 1.00 34.16 82 ASN H CA 1
ATOM 653 C C . ASN A 1 84 A 38.782 -22.200 1.218 1.00 29.46 82 ASN H C 1
ATOM 654 O O . ASN A 1 84 A 39.209 -21.088 1.537 1.00 26.19 82 ASN H O 1
ATOM 659 N N . SER A 1 85 B 39.570 -23.217 0.872 1.00 27.62 82 SER H N 1
ATOM 660 C CA . SER A 1 85 B 41.029 -23.121 0.820 1.00 32.16 82 SER H CA 1
ATOM 661 C C . SER A 1 85 B 41.585 -22.561 2.130 1.00 33.59 82 SER H C 1
ATOM 662 O O . SER A 1 85 B 42.296 -21.556 2.160 1.00 38.15 82 SER H O 1
ATOM 665 N N . LEU A 1 86 C 41.239 -23.236 3.223 1.00 32.89 82 LEU H N 1
ATOM 666 C CA . LEU A 1 86 C 41.592 -22.749 4.549 1.00 30.20 82 LEU H CA 1
ATOM 667 C C . LEU A 1 86 C 43.072 -22.972 4.838 1.00 35.32 82 LEU H C 1
ATOM 668 O O . LEU A 1 86 C 43.658 -23.980 4.433 1.00 38.19 82 LEU H O 1
ATOM 673 N N . ARG A 1 87 ? 43.674 -22.017 5.544 1.00 36.32 83 ARG H N 1
ATOM 674 C CA . ARG A 1 87 ? 45.071 -22.074 5.949 1.00 38.17 83 ARG H CA 1
ATOM 675 C C . ARG A 1 87 ? 45.171 -22.010 7.466 1.00 42.94 83 ARG H C 1
ATOM 676 O O . ARG A 1 87 ? 44.213 -21.667 8.164 1.00 44.24 83 ARG H O 1
ATOM 684 N N . ASP A 1 88 ? 46.370 -22.325 7.965 1.00 43.08 84 ASP H N 1
ATOM 685 C CA . ASP A 1 88 ? 46.662 -22.150 9.383 1.00 41.68 84 ASP H CA 1
ATOM 686 C C . ASP A 1 88 ? 46.372 -20.728 9.843 1.00 35.30 84 ASP H C 1
ATOM 687 O O . ASP A 1 88 ? 45.953 -20.516 10.988 1.00 30.90 84 ASP H O 1
ATOM 692 N N . GLU A 1 89 ? 46.580 -19.743 8.965 1.00 33.24 85 GLU H N 1
ATOM 693 C CA . GLU A 1 89 ? 46.373 -18.348 9.336 1.00 31.99 85 GLU H CA 1
ATOM 694 C C . GLU A 1 89 ? 44.916 -18.041 9.648 1.00 31.68 85 GLU H C 1
ATOM 695 O O . GLU A 1 89 ? 44.638 -17.060 10.345 1.00 35.91 85 GLU H O 1
ATOM 697 N N . ASP A 1 90 ? 43.982 -18.851 9.152 1.00 29.41 86 ASP H N 1
ATOM 698 C CA . ASP A 1 90 ? 42.565 -18.636 9.414 1.00 26.28 86 ASP H CA 1
ATOM 699 C C . ASP A 1 90 ? 42.116 -19.184 10.760 1.00 28.02 86 ASP H C 1
ATOM 700 O O . ASP A 1 90 ? 40.932 -19.062 11.090 1.00 33.01 86 ASP H O 1
ATOM 705 N N . THR A 1 91 ? 43.015 -19.791 11.533 1.00 26.82 87 THR H N 1
ATOM 706 C CA . THR A 1 91 ? 42.656 -20.281 12.856 1.00 26.92 87 THR H CA 1
ATOM 707 C C . THR A 1 91 ? 42.255 -19.114 13.748 1.00 36.32 87 THR H C 1
ATOM 708 O O . THR A 1 91 ? 43.060 -18.211 14.000 1.00 41.48 87 THR H O 1
ATOM 712 N N . ALA A 1 92 ? 41.012 -19.133 14.221 1.00 27.85 88 ALA H N 1
ATOM 713 C CA . ALA A 1 92 ? 40.472 -18.014 14.980 1.00 29.28 88 ALA H CA 1
ATOM 714 C C . ALA A 1 92 ? 39.121 -18.406 15.559 1.00 29.22 88 ALA H C 1
ATOM 715 O O . ALA A 1 92 ? 38.559 -19.457 15.236 1.00 29.03 88 ALA H O 1
ATOM 717 N N . ILE A 1 93 ? 38.612 -17.543 16.430 1.00 27.75 89 ILE H N 1
ATOM 718 C CA . ILE A 1 93 ? 37.214 -17.567 16.834 1.00 28.78 89 ILE H CA 1
ATOM 719 C C . ILE A 1 93 ? 36.447 -16.654 15.891 1.00 27.80 89 ILE H C 1
ATOM 720 O O . ILE A 1 93 ? 36.839 -15.503 15.675 1.00 26.52 89 ILE H O 1
ATOM 725 N N . TYR A 1 94 ? 35.360 -17.158 15.324 1.00 27.97 90 TYR H N 1
ATOM 726 C CA . TYR A 1 94 ? 34.603 -16.423 14.317 1.00 27.38 90 TYR H CA 1
ATOM 727 C C . TYR A 1 94 ? 33.290 -15.951 14.928 1.00 27.19 90 TYR H C 1
ATOM 728 O O . TYR A 1 94 ? 32.420 -16.765 15.255 1.00 30.17 90 TYR H O 1
ATOM 737 N N . TYR A 1 95 ? 33.157 -14.637 15.086 1.00 25.65 91 TYR H N 1
ATOM 738 C CA . TYR A 1 95 ? 31.918 -14.020 15.531 1.00 28.26 91 TYR H CA 1
ATOM 739 C C . TYR A 1 95 ? 31.116 -13.551 14.327 1.00 29.57 91 TYR H C 1
ATOM 740 O O . TYR A 1 95 ? 31.673 -12.986 13.382 1.00 29.46 91 TYR H O 1
ATOM 749 N N . CYS A 1 96 ? 29.809 -13.787 14.361 1.00 30.40 92 CYS H N 1
ATOM 750 C CA . CYS A 1 96 ? 28.893 -13.024 13.528 1.00 35.00 92 CYS H CA 1
ATOM 751 C C . CYS A 1 96 ? 28.466 -11.790 14.310 1.00 30.40 92 CYS H C 1
ATOM 752 O O . CYS A 1 96 ? 28.234 -11.859 15.520 1.00 29.98 92 CYS H O 1
ATOM 755 N N . ALA A 1 97 ? 28.411 -10.653 13.624 1.00 26.39 93 ALA H N 1
ATOM 756 C CA . ALA A 1 97 ? 28.151 -9.373 14.261 1.00 23.92 93 ALA H CA 1
ATOM 757 C C . ALA A 1 97 ? 27.081 -8.619 13.490 1.00 22.67 93 ALA H C 1
ATOM 758 O O . ALA A 1 97 ? 27.032 -8.675 12.258 1.00 28.68 93 ALA H O 1
ATOM 760 N N . LYS A 1 98 ? 26.226 -7.916 14.224 1.00 20.87 94 LYS H N 1
ATOM 761 C CA . LYS A 1 98 ? 25.160 -7.119 13.635 1.00 26.26 94 LYS H CA 1
ATOM 762 C C . LYS A 1 98 ? 25.652 -5.696 13.412 1.00 25.77 94 LYS H C 1
ATOM 763 O O . LYS A 1 98 ? 26.261 -5.098 14.306 1.00 26.70 94 LYS H O 1
ATOM 769 N N . ASP A 1 99 ? 25.403 -5.162 12.218 1.00 21.34 95 ASP H N 1
ATOM 770 C CA . ASP A 1 99 ? 25.702 -3.760 11.969 1.00 24.97 95 ASP H CA 1
ATOM 771 C C . ASP A 1 99 ? 24.777 -2.884 12.799 1.00 23.46 95 ASP H C 1
ATOM 772 O O . ASP A 1 99 ? 23.570 -3.126 12.880 1.00 22.76 95 ASP H O 1
ATOM 777 N N . TRP A 1 100 ? 25.355 -1.855 13.417 1.00 29.23 96 TRP H N 1
ATOM 778 C CA . TRP A 1 100 ? 24.613 -1.061 14.391 1.00 35.57 96 TRP H CA 1
ATOM 779 C C . TRP A 1 100 ? 23.361 -0.440 13.784 1.00 38.15 96 TRP H C 1
ATOM 780 O O . TRP A 1 100 ? 22.320 -0.355 14.446 1.00 43.13 96 TRP H O 1
ATOM 791 N N . GLY A 1 101 ? 23.436 -0.001 12.534 1.00 35.14 97 GLY H N 1
ATOM 792 C CA . GLY A 1 101 ? 22.335 0.684 11.892 1.00 37.80 97 GLY H CA 1
ATOM 793 C C . GLY A 1 101 ? 22.564 2.163 11.697 1.00 45.38 97 GLY H C 1
ATOM 794 O O . GLY A 1 101 ? 21.833 2.790 10.918 1.00 54.52 97 GLY H O 1
ATOM 795 N N . GLY A 1 102 ? 23.543 2.746 12.387 1.00 44.99 98 GLY H N 1
ATOM 796 C CA . GLY A 1 102 ? 23.948 4.104 12.097 1.00 48.10 98 GLY H CA 1
ATOM 797 C C . GLY A 1 102 ? 24.434 4.195 10.667 1.00 48.80 98 GLY H C 1
ATOM 798 O O . GLY A 1 102 ? 25.298 3.414 10.256 1.00 48.12 98 GLY H O 1
ATOM 799 N N . ALA A 1 103 ? 23.869 5.123 9.891 1.00 48.44 99 ALA H N 1
ATOM 800 C CA . ALA A 1 103 ? 24.216 5.211 8.475 1.00 49.65 99 ALA H CA 1
ATOM 801 C C . ALA A 1 103 ? 25.705 5.467 8.281 1.00 49.39 99 ALA H C 1
ATOM 802 O O . ALA A 1 103 ? 26.328 4.901 7.376 1.00 48.41 99 ALA H O 1
ATOM 804 N N . SER A 1 104 ? 26.297 6.299 9.134 1.00 47.52 100 SER H N 1
ATOM 805 C CA . SER A 1 104 ? 27.687 6.697 8.979 1.00 43.88 100 SER H CA 1
ATOM 806 C C . SER A 1 104 ? 28.665 5.795 9.718 1.00 40.46 100 SER H C 1
ATOM 807 O O . SER A 1 104 ? 29.874 5.920 9.500 1.00 43.98 100 SER H O 1
ATOM 810 N N . ASP A 1 105 A 28.186 4.887 10.568 1.00 35.37 100 ASP H N 1
ATOM 811 C CA . ASP A 1 105 A 29.031 4.209 11.547 1.00 33.37 100 ASP H CA 1
ATOM 812 C C . ASP A 1 105 A 28.952 2.701 11.359 1.00 34.70 100 ASP H C 1
ATOM 813 O O . ASP A 1 105 A 27.934 2.081 11.687 1.00 36.09 100 ASP H O 1
ATOM 818 N N . ARG A 1 106 B 30.036 2.112 10.853 1.00 33.72 100 ARG H N 1
ATOM 819 C CA . ARG A 1 106 B 30.131 0.661 10.693 1.00 30.07 100 ARG H CA 1
ATOM 820 C C . ARG A 1 106 B 30.696 0.047 11.973 1.00 29.19 100 ARG H C 1
ATOM 821 O O . ARG A 1 106 B 31.825 -0.442 12.039 1.00 24.23 100 ARG H O 1
ATOM 829 N N . VAL A 1 107 C 29.868 0.087 13.011 1.00 30.19 100 VAL H N 1
ATOM 830 C CA . VAL A 1 107 C 30.224 -0.440 14.319 1.00 29.06 100 VAL H CA 1
ATOM 831 C C . VAL A 1 107 C 29.294 -1.601 14.635 1.00 25.99 100 VAL H C 1
ATOM 832 O O . VAL A 1 107 C 28.181 -1.698 14.113 1.00 28.20 100 VAL H O 1
ATOM 836 N N . PHE A 1 108 D 29.768 -2.488 15.503 1.00 27.90 100 PHE H N 1
ATOM 837 C CA . PHE A 1 108 D 29.058 -3.710 15.858 1.00 25.28 100 PHE H CA 1
ATOM 838 C C . PHE A 1 108 D 28.534 -3.589 17.280 1.00 26.42 100 PHE H C 1
ATOM 839 O O . PHE A 1 108 D 29.317 -3.435 18.223 1.00 27.22 100 PHE H O 1
ATOM 847 N N . ASP A 1 109 ? 27.213 -3.669 17.430 1.00 28.48 101 ASP H N 1
ATOM 848 C CA . ASP A 1 109 ? 26.572 -3.547 18.732 1.00 27.00 101 ASP H CA 1
ATOM 849 C C . ASP A 1 109 ? 26.331 -4.900 19.391 1.00 26.54 101 ASP H C 1
ATOM 850 O O . ASP A 1 109 ? 26.484 -5.029 20.610 1.00 31.65 101 ASP H O 1
ATOM 855 N N . TYR A 1 110 ? 25.959 -5.911 18.610 1.00 23.19 102 TYR H N 1
ATOM 856 C CA . TYR A 1 110 ? 25.628 -7.230 19.129 1.00 26.66 102 TYR H CA 1
ATOM 857 C C . TYR A 1 110 ? 26.548 -8.266 18.505 1.00 29.56 102 TYR H C 1
ATOM 858 O O . TYR A 1 110 ? 26.738 -8.283 17.283 1.00 25.64 102 TYR H O 1
ATOM 867 N N . TRP A 1 111 ? 27.117 -9.122 19.348 1.00 28.91 103 TRP H N 1
ATOM 868 C CA . TRP A 1 111 ? 28.041 -10.159 18.926 1.00 24.80 103 TRP H CA 1
ATOM 869 C C . TRP A 1 111 ? 27.529 -11.512 19.395 1.00 27.42 103 TRP H C 1
ATOM 870 O O . TRP A 1 111 ? 26.856 -11.615 20.423 1.00 28.76 103 TRP H O 1
ATOM 881 N N . GLY A 1 112 ? 27.864 -12.552 18.641 1.00 27.23 104 GLY H N 1
ATOM 882 C CA . GLY A 1 112 ? 27.585 -13.901 19.071 1.00 25.61 104 GLY H CA 1
ATOM 883 C C . GLY A 1 112 ? 28.646 -14.410 20.026 1.00 27.58 104 GLY H C 1
ATOM 884 O O . GLY A 1 112 ? 29.661 -13.762 20.283 1.00 27.67 104 GLY H O 1
ATOM 885 N N . ARG A 1 113 ? 28.395 -15.608 20.563 1.00 24.97 105 ARG H N 1
ATOM 886 C CA . ARG A 1 113 ? 29.361 -16.237 21.455 1.00 29.34 105 ARG H CA 1
ATOM 887 C C . ARG A 1 113 ? 30.658 -16.592 20.740 1.00 29.67 105 ARG H C 1
ATOM 888 O O . ARG A 1 113 ? 31.685 -16.778 21.402 1.00 29.03 105 ARG H O 1
ATOM 896 N N . GLY A 1 114 ? 30.636 -16.680 19.418 1.00 28.26 106 GLY H N 1
ATOM 897 C CA . GLY A 1 114 ? 31.791 -17.104 18.646 1.00 24.12 106 GLY H CA 1
ATOM 898 C C . GLY A 1 114 ? 31.842 -18.608 18.480 1.00 31.79 106 GLY H C 1
ATOM 899 O O . GLY A 1 114 ? 31.334 -19.376 19.296 1.00 37.05 106 GLY H O 1
ATOM 900 N N . THR A 1 115 ? 32.456 -19.038 17.382 1.00 33.11 107 THR H N 1
ATOM 901 C CA . THR A 1 115 ? 32.677 -20.455 17.130 1.00 31.85 107 THR H CA 1
ATOM 902 C C . THR A 1 115 ? 34.135 -20.665 16.745 1.00 26.12 107 THR H C 1
ATOM 903 O O . THR A 1 115 ? 34.704 -19.880 15.978 1.00 27.61 107 THR H O 1
ATOM 907 N N . LEU A 1 116 ? 34.745 -21.697 17.315 1.00 26.59 108 LEU H N 1
ATOM 908 C CA . LEU A 1 116 ? 36.172 -21.935 17.170 1.00 27.75 108 LEU H CA 1
ATOM 909 C C . LEU A 1 116 ? 36.451 -22.711 15.889 1.00 33.27 108 LEU H C 1
ATOM 910 O O . LEU A 1 116 ? 35.735 -23.657 15.550 1.00 38.98 108 LEU H O 1
ATOM 915 N N . VAL A 1 117 ? 37.489 -22.295 15.171 1.00 30.86 109 VAL H N 1
ATOM 916 C CA . VAL A 1 117 ? 37.922 -22.950 13.941 1.00 31.24 109 VAL H CA 1
ATOM 917 C C . VAL A 1 117 ? 39.426 -23.159 14.040 1.00 32.94 109 VAL H C 1
ATOM 918 O O . VAL A 1 117 ? 40.191 -22.186 14.079 1.00 31.71 109 VAL H O 1
ATOM 922 N N . ILE A 1 118 ? 39.849 -24.420 14.087 1.00 33.40 110 ILE H N 1
ATOM 923 C CA . ILE A 1 118 ? 41.259 -24.788 14.128 1.00 34.31 110 ILE H CA 1
ATOM 924 C C . ILE A 1 118 ? 41.624 -25.374 12.774 1.00 41.18 110 ILE H C 1
ATOM 925 O O . ILE A 1 118 ? 41.031 -26.370 12.341 1.00 47.02 110 ILE H O 1
ATOM 930 N N . VAL A 1 119 ? 42.590 -24.760 12.101 1.00 38.64 111 VAL H N 1
ATOM 931 C CA . VAL A 1 119 ? 43.108 -25.269 10.839 1.00 38.24 111 VAL H CA 1
ATOM 932 C C . VAL A 1 119 ? 44.473 -25.875 11.125 1.00 41.73 111 VAL H C 1
ATOM 933 O O . VAL A 1 119 ? 45.442 -25.154 11.394 1.00 40.96 111 VAL H O 1
ATOM 937 N N . SER A 1 120 ? 44.549 -27.201 11.069 1.00 48.86 112 SER H N 1
ATOM 938 C CA . SER A 1 120 ? 45.763 -27.921 11.415 1.00 46.89 112 SER H CA 1
ATOM 939 C C . SER A 1 120 ? 45.847 -29.191 10.588 1.00 43.71 112 SER H C 1
ATOM 940 O O . SER A 1 120 ? 44.825 -29.812 10.288 1.00 42.74 112 SER H O 1
ATOM 943 N N . SER A 1 121 ? 47.069 -29.562 10.218 1.00 43.11 113 SER H N 1
ATOM 944 C CA . SER A 1 121 ? 47.325 -30.872 9.638 1.00 45.02 113 SER H CA 1
ATOM 945 C C . SER A 1 121 ? 47.530 -31.943 10.701 1.00 43.35 113 SER H C 1
ATOM 946 O O . SER A 1 121 ? 47.649 -33.124 10.359 1.00 47.95 113 SER H O 1
ATOM 948 N N . ALA A 1 122 ? 47.557 -31.561 11.974 1.00 43.58 114 ALA H N 1
ATOM 949 C CA . ALA A 1 122 ? 47.833 -32.491 13.057 1.00 42.77 114 ALA H CA 1
ATOM 950 C C . ALA A 1 122 ? 46.609 -33.337 13.382 1.00 42.83 114 ALA H C 1
ATOM 951 O O . ALA A 1 122 ? 45.463 -32.917 13.194 1.00 45.74 114 ALA H O 1
ATOM 953 N N . SER A 1 123 ? 46.866 -34.542 13.874 1.00 40.83 115 SER H N 1
ATOM 954 C CA . SER A 1 123 ? 45.820 -35.456 14.301 1.00 43.24 115 SER H CA 1
ATOM 955 C C . SER A 1 123 ? 45.714 -35.446 15.820 1.00 45.92 115 SER H C 1
ATOM 956 O O . SER A 1 123 ? 46.673 -35.115 16.523 1.00 50.61 115 SER H O 1
ATOM 959 N N . THR A 1 124 ? 44.532 -35.807 16.319 1.00 41.03 116 THR H N 1
ATOM 960 C CA . THR A 1 124 ? 44.268 -35.817 17.754 1.00 43.66 116 THR H CA 1
ATOM 961 C C . THR A 1 124 ? 45.248 -36.723 18.491 1.00 47.60 116 THR H C 1
ATOM 962 O O . THR A 1 124 ? 45.224 -37.946 18.319 1.00 54.47 116 THR H O 1
ATOM 966 N N . LYS A 1 125 ? 46.116 -36.130 19.309 1.00 43.61 117 LYS H N 1
ATOM 967 C CA . LYS A 1 125 ? 47.121 -36.871 20.057 1.00 46.70 117 LYS H CA 1
ATOM 968 C C . LYS A 1 125 ? 47.100 -36.435 21.514 1.00 51.53 117 LYS H C 1
ATOM 969 O O . LYS A 1 125 ? 47.045 -35.239 21.813 1.00 48.74 117 LYS H O 1
ATOM 971 N N . GLY A 1 126 ? 47.143 -37.415 22.416 1.00 54.27 118 GLY H N 1
ATOM 972 C CA . GLY A 1 126 ? 47.185 -37.154 23.834 1.00 47.38 118 GLY H CA 1
ATOM 973 C C . GLY A 1 126 ? 48.550 -36.667 24.274 1.00 50.97 118 GLY H C 1
ATOM 974 O O . GLY A 1 126 ? 49.552 -36.832 23.569 1.00 52.18 118 GLY H O 1
ATOM 975 N N . PRO A 1 127 ? 48.618 -36.058 25.453 1.00 53.52 119 PRO H N 1
ATOM 976 C CA . PRO A 1 127 ? 49.867 -35.437 25.899 1.00 54.97 119 PRO H CA 1
ATOM 977 C C . PRO A 1 127 ? 50.816 -36.402 26.593 1.00 58.77 119 PRO H C 1
ATOM 978 O O . PRO A 1 127 ? 50.417 -37.395 27.205 1.00 58.32 119 PRO H O 1
ATOM 982 N N . SER A 1 128 ? 52.103 -36.084 26.477 1.00 57.24 120 SER H N 1
ATOM 983 C CA . SER A 1 128 ? 53.155 -36.741 27.240 1.00 53.66 120 SER H CA 1
ATOM 984 C C . SER A 1 128 ? 53.509 -35.861 28.430 1.00 50.16 120 SER H C 1
ATOM 985 O O . SER A 1 128 ? 53.708 -34.651 28.274 1.00 50.75 120 SER H O 1
ATOM 988 N N . VAL A 1 129 ? 53.580 -36.464 29.614 1.00 46.21 121 VAL H N 1
ATOM 989 C CA . VAL A 1 129 ? 53.816 -35.738 30.856 1.00 48.51 121 VAL H CA 1
ATOM 990 C C . VAL A 1 129 ? 55.201 -36.094 31.376 1.00 51.13 121 VAL H C 1
ATOM 991 O O . VAL A 1 129 ? 55.524 -37.276 31.548 1.00 55.32 121 VAL H O 1
ATOM 995 N N . PHE A 1 130 ? 56.016 -35.073 31.617 1.00 48.85 122 PHE H N 1
ATOM 996 C CA . PHE A 1 130 ? 57.323 -35.216 32.236 1.00 47.81 122 PHE H CA 1
ATOM 997 C C . PHE A 1 130 ? 57.393 -34.321 33.462 1.00 45.75 122 PHE H C 1
ATOM 998 O O . PHE A 1 130 ? 56.815 -33.229 33.471 1.00 46.48 122 PHE H O 1
ATOM 1006 N N . PRO A 1 131 ? 58.087 -34.755 34.513 1.00 45.80 123 PRO H N 1
ATOM 1007 C CA . PRO A 1 131 ? 58.114 -33.966 35.748 1.00 46.88 123 PRO H CA 1
ATOM 1008 C C . PRO A 1 131 ? 59.267 -32.976 35.792 1.00 47.44 123 PRO H C 1
ATOM 1009 O O . PRO A 1 131 ? 60.380 -33.241 35.332 1.00 48.31 123 PRO H O 1
ATOM 1013 N N . LEU A 1 132 ? 58.982 -31.807 36.356 1.00 42.71 124 LEU H N 1
ATOM 1014 C CA . LEU A 1 132 ? 60.010 -30.823 36.676 1.00 44.35 124 LEU H CA 1
ATOM 1015 C C . LEU A 1 132 ? 60.350 -31.016 38.150 1.00 46.93 124 LEU H C 1
ATOM 1016 O O . LEU A 1 132 ? 59.675 -30.483 39.035 1.00 46.43 124 LEU H O 1
ATOM 1021 N N . ALA A 1 133 ? 61.393 -31.799 38.405 1.00 50.86 125 ALA H N 1
ATOM 1022 C CA . ALA A 1 133 ? 61.682 -32.246 39.757 1.00 54.07 125 ALA H CA 1
ATOM 1023 C C . ALA A 1 133 ? 62.238 -31.101 40.598 1.00 56.93 125 ALA H C 1
ATOM 1024 O O . ALA A 1 133 ? 62.982 -30.256 40.089 1.00 55.02 125 ALA H O 1
ATOM 1026 N N . PRO A 1 134 ? 61.893 -31.043 41.885 1.00 62.80 126 PRO H N 1
ATOM 1027 C CA . PRO A 1 134 ? 62.441 -30.003 42.760 1.00 63.48 126 PRO H CA 1
ATOM 1028 C C . PRO A 1 134 ? 63.755 -30.412 43.403 1.00 69.47 126 PRO H C 1
ATOM 1029 O O . PRO A 1 134 ? 63.928 -31.539 43.870 1.00 72.32 126 PRO H O 1
ATOM 1033 N N . SER A 1 135 ? 64.693 -29.471 43.419 1.00 74.20 127 SER H N 1
ATOM 1034 C CA . SER A 1 135 ? 65.946 -29.643 44.145 1.00 81.48 127 SER H CA 1
ATOM 1035 C C . SER A 1 135 ? 66.615 -28.294 44.368 1.00 80.81 127 SER H C 1
ATOM 1036 O O . SER A 1 135 ? 66.667 -27.460 43.463 1.00 77.23 127 SER H O 1
ATOM 1039 N N . GLY A 1 142 ? 62.453 -20.787 52.244 1.00 56.89 134 GLY H N 1
ATOM 1040 C CA . GLY A 1 142 ? 62.440 -22.234 52.355 1.00 57.88 134 GLY H CA 1
ATOM 1041 C C . GLY A 1 142 ? 61.305 -22.889 51.591 1.00 58.67 134 GLY H C 1
ATOM 1042 O O . GLY A 1 142 ? 60.622 -23.769 52.113 1.00 57.70 134 GLY H O 1
ATOM 1043 N N . THR A 1 143 ? 61.100 -22.455 50.349 1.00 61.32 135 THR H N 1
ATOM 1044 C CA . THR A 1 143 ? 60.064 -23.001 49.487 1.00 62.07 135 THR H CA 1
ATOM 1045 C C . THR A 1 143 ? 60.687 -23.542 48.207 1.00 61.85 135 THR H C 1
ATOM 1046 O O . THR A 1 143 ? 61.687 -23.013 47.709 1.00 63.61 135 THR H O 1
ATOM 1050 N N . ALA A 1 144 ? 60.084 -24.601 47.677 1.00 60.29 136 ALA H N 1
ATOM 1051 C CA . ALA A 1 144 ? 60.564 -25.258 46.473 1.00 56.21 136 ALA H CA 1
ATOM 1052 C C . ALA A 1 144 ? 59.488 -25.228 45.397 1.00 54.01 136 ALA H C 1
ATOM 1053 O O . ALA A 1 144 ? 58.290 -25.156 45.690 1.00 51.79 136 ALA H O 1
ATOM 1055 N N . ALA A 1 145 ? 59.930 -25.283 44.145 1.00 53.72 137 ALA H N 1
ATOM 1056 C CA . ALA A 1 145 ? 59.043 -25.264 42.992 1.00 51.31 137 ALA H CA 1
ATOM 1057 C C . ALA A 1 145 ? 59.188 -26.571 42.229 1.00 54.45 137 ALA H C 1
ATOM 1058 O O . ALA A 1 145 ? 60.304 -26.969 41.876 1.00 58.07 137 ALA H O 1
ATOM 1060 N N . LEU A 1 146 ? 58.065 -27.244 41.997 1.00 52.93 138 LEU H N 1
ATOM 1061 C CA . LEU A 1 146 ? 58.003 -28.444 41.177 1.00 50.15 138 LEU H CA 1
ATOM 1062 C C . LEU A 1 146 ? 56.832 -28.294 40.218 1.00 47.43 138 LEU H C 1
ATOM 1063 O O . LEU A 1 146 ? 56.045 -27.352 40.317 1.00 46.96 138 LEU H O 1
ATOM 1068 N N . GLY A 1 147 ? 56.700 -29.223 39.284 1.00 45.76 139 GLY H N 1
ATOM 1069 C CA . GLY A 1 147 ? 55.589 -29.119 38.365 1.00 48.68 139 GLY H CA 1
ATOM 1070 C C . GLY A 1 147 ? 55.627 -30.202 37.314 1.00 48.03 139 GLY H C 1
ATOM 1071 O O . GLY A 1 147 ? 56.424 -31.140 37.377 1.00 44.97 139 GLY H O 1
ATOM 1072 N N . CYS A 1 148 ? 54.733 -30.054 36.347 1.00 46.98 140 CYS H N 1
ATOM 1073 C CA . CYS A 1 148 ? 54.554 -31.024 35.281 1.00 52.05 140 CYS H CA 1
ATOM 1074 C C . CYS A 1 148 ? 54.704 -30.323 33.942 1.00 52.47 140 CYS H C 1
ATOM 1075 O O . CYS A 1 148 ? 54.185 -29.220 33.745 1.00 50.27 140 CYS H O 1
ATOM 1078 N N . LEU A 1 149 ? 55.429 -30.967 33.035 1.00 53.21 141 LEU H N 1
ATOM 1079 C CA . LEU A 1 149 ? 55.543 -30.534 31.651 1.00 49.11 141 LEU H CA 1
ATOM 1080 C C . LEU A 1 149 ? 54.605 -31.392 30.815 1.00 46.29 141 LEU H C 1
ATOM 1081 O O . LEU A 1 149 ? 54.760 -32.616 30.763 1.00 39.91 141 LEU H O 1
ATOM 1086 N N . VAL A 1 150 ? 53.633 -30.750 30.182 1.00 45.66 142 VAL H N 1
ATOM 1087 C CA . VAL A 1 150 ? 52.613 -31.420 29.387 1.00 47.62 142 VAL H CA 1
ATOM 1088 C C . VAL A 1 150 ? 52.881 -31.069 27.930 1.00 48.73 142 VAL H C 1
ATOM 1089 O O . VAL A 1 150 ? 52.625 -29.940 27.497 1.00 53.63 142 VAL H O 1
ATOM 1093 N N . LYS A 1 151 ? 53.394 -32.032 27.170 1.00 50.75 143 LYS H N 1
ATOM 1094 C CA . LYS A 1 151 ? 54.002 -31.761 25.876 1.00 52.21 143 LYS H CA 1
ATOM 1095 C C . LYS A 1 151 ? 53.285 -32.499 24.755 1.00 46.58 143 LYS H C 1
ATOM 1096 O O . LYS A 1 151 ? 52.789 -33.614 24.937 1.00 41.44 143 LYS H O 1
ATOM 1102 N N . ASP A 1 152 ? 53.237 -31.849 23.590 1.00 49.16 144 ASP H N 1
ATOM 1103 C CA . ASP A 1 152 ? 52.891 -32.475 22.313 1.00 54.24 144 ASP H CA 1
ATOM 1104 C C . ASP A 1 152 ? 51.525 -33.168 22.378 1.00 52.82 144 ASP H C 1
ATOM 1105 O O . ASP A 1 152 ? 51.406 -34.395 22.375 1.00 55.20 144 ASP H O 1
ATOM 1110 N N . TYR A 1 153 ? 50.489 -32.336 22.425 1.00 50.04 145 TYR H N 1
ATOM 1111 C CA . TYR A 1 153 ? 49.115 -32.807 22.361 1.00 46.95 145 TYR H CA 1
ATOM 1112 C C . TYR A 1 153 ? 48.342 -31.958 21.362 1.00 43.68 145 TYR H C 1
ATOM 1113 O O . TYR A 1 153 ? 48.786 -30.884 20.948 1.00 41.50 145 TYR H O 1
ATOM 1122 N N . PHE A 1 154 ? 47.168 -32.455 20.980 1.00 42.25 146 PHE H N 1
ATOM 1123 C CA . PHE A 1 154 ? 46.306 -31.769 20.027 1.00 42.09 146 PHE H CA 1
ATOM 1124 C C . PHE A 1 154 ? 44.921 -32.404 20.019 1.00 44.31 146 PHE H C 1
ATOM 1125 O O . PHE A 1 154 ? 44.803 -33.635 20.038 1.00 48.03 146 PHE H O 1
ATOM 1133 N N . PRO A 1 155 ? 43.847 -31.602 19.992 1.00 45.16 147 PRO H N 1
ATOM 1134 C CA . PRO A 1 155 ? 43.937 -30.146 20.090 1.00 45.73 147 PRO H CA 1
ATOM 1135 C C . PRO A 1 155 ? 43.685 -29.658 21.512 1.00 46.39 147 PRO H C 1
ATOM 1136 O O . PRO A 1 155 ? 43.545 -30.468 22.427 1.00 51.13 147 PRO H O 1
ATOM 1140 N N . GLU A 1 156 ? 43.632 -28.342 21.685 1.00 43.47 148 GLU H N 1
ATOM 1141 C CA . GLU A 1 156 ? 43.332 -27.766 22.981 1.00 42.08 148 GLU H CA 1
ATOM 1142 C C . GLU A 1 156 ? 41.907 -28.123 23.400 1.00 45.43 148 GLU H C 1
ATOM 1143 O O . GLU A 1 156 ? 41.056 -28.420 22.557 1.00 47.53 148 GLU H O 1
ATOM 1149 N N . PRO A 1 157 ? 41.619 -28.109 24.713 1.00 44.55 149 PRO H N 1
ATOM 1150 C CA . PRO A 1 157 ? 42.555 -27.818 25.800 1.00 45.61 149 PRO H CA 1
ATOM 1151 C C . PRO A 1 157 ? 42.901 -29.030 26.660 1.00 51.29 149 PRO H C 1
ATOM 1152 O O . PRO A 1 157 ? 42.321 -30.103 26.492 1.00 56.40 149 PRO H O 1
ATOM 1156 N N . VAL A 1 158 ? 43.851 -28.849 27.574 1.00 49.75 150 VAL H N 1
ATOM 1157 C CA . VAL A 1 158 ? 44.053 -29.776 28.678 1.00 49.75 150 VAL H CA 1
ATOM 1158 C C . VAL A 1 158 ? 43.766 -29.030 29.971 1.00 48.90 150 VAL H C 1
ATOM 1159 O O . VAL A 1 158 ? 43.946 -27.811 30.066 1.00 47.92 150 VAL H O 1
ATOM 1163 N N . THR A 1 159 ? 43.286 -29.768 30.964 1.00 48.91 151 THR H N 1
ATOM 1164 C CA . THR A 1 159 ? 43.082 -29.249 32.306 1.00 46.55 151 THR H CA 1
ATOM 1165 C C . THR A 1 159 ? 44.043 -29.953 33.252 1.00 48.30 151 THR H C 1
ATOM 1166 O O . THR A 1 159 ? 44.207 -31.176 33.188 1.00 49.38 151 THR H O 1
ATOM 1170 N N . VAL A 1 160 ? 44.691 -29.176 34.116 1.00 46.04 152 VAL H N 1
ATOM 1171 C CA . VAL A 1 160 ? 45.679 -29.696 35.050 1.00 46.51 152 VAL H CA 1
ATOM 1172 C C . VAL A 1 160 ? 45.214 -29.394 36.465 1.00 45.58 152 VAL H C 1
ATOM 1173 O O . VAL A 1 160 ? 44.917 -28.240 36.795 1.00 50.09 152 VAL H O 1
ATOM 1177 N N . SER A 1 161 ? 45.149 -30.431 37.292 1.00 44.01 153 SER H N 1
ATOM 1178 C CA . SER A 1 161 ? 44.889 -30.308 38.716 1.00 47.38 153 SER H CA 1
ATOM 1179 C C . SER A 1 161 ? 46.041 -30.947 39.480 1.00 50.24 153 SER H C 1
ATOM 1180 O O . SER A 1 161 ? 46.894 -31.631 38.907 1.00 52.53 153 SER H O 1
ATOM 1183 N N . TRP A 1 162 ? 46.069 -30.717 40.790 1.00 44.89 154 TRP H N 1
ATOM 1184 C CA . TRP A 1 162 ? 47.147 -31.210 41.636 1.00 43.39 154 TRP H CA 1
ATOM 1185 C C . TRP A 1 162 ? 46.552 -31.945 42.823 1.00 47.15 154 TRP H C 1
ATOM 1186 O O . TRP A 1 162 ? 45.765 -31.371 43.582 1.00 46.40 154 TRP H O 1
ATOM 1197 N N . ASN A 1 163 ? 46.931 -33.214 42.972 1.00 51.78 155 ASN H N 1
ATOM 1198 C CA . ASN A 1 163 ? 46.401 -34.089 44.013 1.00 46.67 155 ASN H CA 1
ATOM 1199 C C . ASN A 1 163 ? 44.873 -34.117 43.968 1.00 46.94 155 ASN H C 1
ATOM 1200 O O . ASN A 1 163 ? 44.191 -33.995 44.988 1.00 47.77 155 ASN H O 1
ATOM 1205 N N . SER A 1 164 ? 44.343 -34.267 42.750 1.00 46.99 156 SER H N 1
ATOM 1206 C CA . SER A 1 164 ? 42.902 -34.359 42.501 1.00 50.14 156 SER H CA 1
ATOM 1207 C C . SER A 1 164 ? 42.147 -33.176 43.102 1.00 53.88 156 SER H C 1
ATOM 1208 O O . SER A 1 164 ? 41.072 -33.329 43.685 1.00 56.50 156 SER H O 1
ATOM 1211 N N . GLY A 1 165 ? 42.723 -31.981 42.962 1.00 50.86 157 GLY H N 1
ATOM 1212 C CA . GLY A 1 165 ? 42.063 -30.758 43.361 1.00 49.59 157 GLY H CA 1
ATOM 1213 C C . GLY A 1 165 ? 42.317 -30.303 44.783 1.00 52.81 157 GLY H C 1
ATOM 1214 O O . GLY A 1 165 ? 41.901 -29.194 45.141 1.00 56.07 157 GLY H O 1
ATOM 1215 N N . ALA A 1 166 ? 42.985 -31.111 45.603 1.00 55.73 158 ALA H N 1
ATOM 1216 C CA . ALA A 1 166 ? 43.253 -30.750 46.991 1.00 58.37 158 ALA H CA 1
ATOM 1217 C C . ALA A 1 166 ? 44.422 -29.782 47.141 1.00 59.12 158 ALA H C 1
ATOM 1218 O O . ALA A 1 166 ? 44.813 -29.478 48.272 1.00 62.04 158 ALA H O 1
ATOM 1220 N N . LEU A 1 167 ? 44.981 -29.288 46.038 1.00 60.20 159 LEU H N 1
ATOM 1221 C CA . LEU A 1 167 ? 46.125 -28.378 46.077 1.00 62.33 159 LEU H CA 1
ATOM 1222 C C . LEU A 1 167 ? 45.847 -27.251 45.086 1.00 59.20 159 LEU H C 1
ATOM 1223 O O . LEU A 1 167 ? 46.097 -27.393 43.886 1.00 57.83 159 LEU H O 1
ATOM 1228 N N . THR A 1 168 ? 45.326 -26.138 45.596 1.00 61.63 160 THR H N 1
ATOM 1229 C CA . THR A 1 168 ? 44.958 -24.976 44.795 1.00 60.93 160 THR H CA 1
ATOM 1230 C C . THR A 1 168 ? 45.946 -23.831 44.915 1.00 59.40 160 THR H C 1
ATOM 1231 O O . THR A 1 168 ? 46.213 -23.145 43.927 1.00 60.12 160 THR H O 1
ATOM 1235 N N . SER A 1 169 ? 46.494 -23.616 46.105 1.00 59.13 161 SER H N 1
ATOM 1236 C CA . SER A 1 169 ? 47.331 -22.453 46.356 1.00 55.16 161 SER H CA 1
ATOM 1237 C C . SER A 1 169 ? 48.673 -22.577 45.647 1.00 50.47 161 SER H C 1
ATOM 1238 O O . SER A 1 169 ? 49.252 -23.662 45.559 1.00 50.24 161 SER H O 1
ATOM 1241 N N . GLY A 1 170 ? 49.164 -21.448 45.137 1.00 48.53 162 GLY H N 1
ATOM 1242 C CA . GLY A 1 170 ? 50.465 -21.411 44.498 1.00 46.87 162 GLY H CA 1
ATOM 1243 C C . GLY A 1 170 ? 50.582 -22.232 43.235 1.00 47.20 162 GLY H C 1
ATOM 1244 O O . GLY A 1 170 ? 51.699 -22.535 42.808 1.00 43.69 162 GLY H O 1
ATOM 1245 N N . VAL A 1 171 ? 49.464 -22.600 42.622 1.00 40.84 163 VAL H N 1
ATOM 1246 C CA . VAL A 1 171 ? 49.472 -23.369 41.385 1.00 52.00 163 VAL H CA 1
ATOM 1247 C C . VAL A 1 171 ? 49.361 -22.406 40.214 1.00 50.48 163 VAL H C 1
ATOM 1248 O O . VAL A 1 171 ? 48.577 -21.451 40.247 1.00 51.55 163 VAL H O 1
ATOM 1252 N N . HIS A 1 172 ? 50.148 -22.653 39.170 1.00 49.82 164 HIS H N 1
ATOM 1253 C CA . HIS A 1 172 ? 50.076 -21.856 37.951 1.00 54.18 164 HIS H CA 1
ATOM 1254 C C . HIS A 1 172 ? 50.101 -22.792 36.754 1.00 52.38 164 HIS H C 1
ATOM 1255 O O . HIS A 1 172 ? 51.104 -23.471 36.515 1.00 54.90 164 HIS H O 1
ATOM 1262 N N . THR A 1 173 ? 49.001 -22.834 36.009 1.00 48.94 165 THR H N 1
ATOM 1263 C CA . THR A 1 173 ? 48.921 -23.593 34.766 1.00 46.13 165 THR H CA 1
ATOM 1264 C C . THR A 1 173 ? 49.054 -22.612 33.608 1.00 41.07 165 THR H C 1
ATOM 1265 O O . THR A 1 173 ? 48.113 -21.877 33.296 1.00 41.15 165 THR H O 1
ATOM 1269 N N . PHE A 1 174 ? 50.222 -22.606 32.977 1.00 37.59 166 PHE H N 1
ATOM 1270 C CA . PHE A 1 174 ? 50.514 -21.622 31.952 1.00 39.11 166 PHE H CA 1
ATOM 1271 C C . PHE A 1 174 ? 49.680 -21.873 30.695 1.00 38.91 166 PHE H C 1
ATOM 1272 O O . PHE A 1 174 ? 49.266 -23.004 30.428 1.00 35.98 166 PHE H O 1
ATOM 1280 N N . PRO A 1 175 ? 49.402 -20.824 29.920 1.00 38.51 167 PRO H N 1
ATOM 1281 C CA . PRO A 1 175 ? 48.707 -21.015 28.642 1.00 37.28 167 PRO H CA 1
ATOM 1282 C C . PRO A 1 175 ? 49.510 -21.901 27.703 1.00 39.55 167 PRO H C 1
ATOM 1283 O O . PRO A 1 175 ? 50.743 -21.895 27.705 1.00 42.37 167 PRO H O 1
ATOM 1287 N N . ALA A 1 176 ? 48.790 -22.673 26.896 1.00 38.43 168 ALA H N 1
ATOM 1288 C CA . ALA A 1 176 ? 49.439 -23.570 25.952 1.00 41.27 168 ALA H CA 1
ATOM 1289 C C . ALA A 1 176 ? 50.175 -22.779 24.879 1.00 40.15 168 ALA H C 1
ATOM 1290 O O . ALA A 1 176 ? 49.727 -21.711 24.453 1.00 39.91 168 ALA H O 1
ATOM 1292 N N . VAL A 1 177 ? 51.316 -23.309 24.444 1.00 40.53 169 VAL H N 1
ATOM 1293 C CA . VAL A 1 177 ? 52.091 -22.741 23.349 1.00 42.80 169 VAL H CA 1
ATOM 1294 C C . VAL A 1 177 ? 52.103 -23.740 22.200 1.00 40.52 169 VAL H C 1
ATOM 1295 O O . VAL A 1 177 ? 52.150 -24.957 22.420 1.00 36.00 169 VAL H O 1
ATOM 1299 N N . LEU A 1 178 ? 52.050 -23.223 20.975 1.00 40.99 170 LEU H N 1
ATOM 1300 C CA . LEU A 1 178 ? 52.038 -24.047 19.773 1.00 41.21 170 LEU H CA 1
ATOM 1301 C C . LEU A 1 178 ? 53.460 -24.177 19.239 1.00 41.66 170 LEU H C 1
ATOM 1302 O O . LEU A 1 178 ? 54.129 -23.169 18.991 1.00 36.56 170 LEU H O 1
ATOM 1307 N N . GLN A 1 179 ? 53.913 -25.413 19.057 1.00 43.02 171 GLN H N 1
ATOM 1308 C CA . GLN A 1 179 ? 55.263 -25.669 18.584 1.00 48.36 171 GLN H CA 1
ATOM 1309 C C . GLN A 1 179 ? 55.295 -25.745 17.059 1.00 51.88 171 GLN H C 1
ATOM 1310 O O . GLN A 1 179 ? 54.263 -25.756 16.385 1.00 51.23 171 GLN H O 1
ATOM 1316 N N . SER A 1 180 ? 56.511 -25.798 16.515 1.00 54.92 172 SER H N 1
ATOM 1317 C CA . SER A 1 180 ? 56.676 -25.886 15.070 1.00 56.89 172 SER H CA 1
ATOM 1318 C C . SER A 1 180 ? 56.160 -27.200 14.504 1.00 56.03 172 SER H C 1
ATOM 1319 O O . SER A 1 180 ? 55.935 -27.284 13.293 1.00 55.86 172 SER H O 1
ATOM 1322 N N . SER A 1 181 ? 55.967 -28.214 15.344 1.00 55.75 173 SER H N 1
ATOM 1323 C CA . SER A 1 181 ? 55.418 -29.493 14.915 1.00 53.49 173 SER H CA 1
ATOM 1324 C C . SER A 1 181 ? 53.904 -29.472 14.755 1.00 51.14 173 SER H C 1
ATOM 1325 O O . SER A 1 181 ? 53.330 -30.476 14.316 1.00 51.29 173 SER H O 1
ATOM 1328 N N . GLY A 1 182 ? 53.248 -28.367 15.098 1.00 47.77 174 GLY H N 1
ATOM 1329 C CA . GLY A 1 182 ? 51.803 -28.322 15.107 1.00 47.41 174 GLY H CA 1
ATOM 1330 C C . GLY A 1 182 ? 51.159 -28.874 16.357 1.00 46.93 174 GLY H C 1
ATOM 1331 O O . GLY A 1 182 ? 49.939 -29.074 16.369 1.00 47.00 174 GLY H O 1
ATOM 1332 N N . LEU A 1 183 ? 51.934 -29.124 17.407 1.00 47.38 175 LEU H N 1
ATOM 1333 C CA . LEU A 1 183 ? 51.425 -29.669 18.655 1.00 46.88 175 LEU H CA 1
ATOM 1334 C C . LEU A 1 183 ? 51.596 -28.656 19.779 1.00 46.16 175 LEU H C 1
ATOM 1335 O O . LEU A 1 183 ? 52.499 -27.815 19.751 1.00 43.34 175 LEU H O 1
ATOM 1340 N N . TYR A 1 184 ? 50.718 -28.748 20.772 1.00 46.91 176 TYR H N 1
ATOM 1341 C CA . TYR A 1 184 ? 50.680 -27.796 21.869 1.00 48.50 176 TYR H CA 1
ATOM 1342 C C . TYR A 1 184 ? 51.436 -28.335 23.076 1.00 49.01 176 TYR H C 1
ATOM 1343 O O . TYR A 1 184 ? 51.539 -29.547 23.281 1.00 53.92 176 TYR H O 1
ATOM 1352 N N . SER A 1 185 ? 51.966 -27.414 23.875 1.00 45.88 177 SER H N 1
ATOM 1353 C CA . SER A 1 185 ? 52.689 -27.773 25.084 1.00 45.23 177 SER H CA 1
ATOM 1354 C C . SER A 1 185 ? 52.431 -26.717 26.148 1.00 42.52 177 SER H C 1
ATOM 1355 O O . SER A 1 185 ? 52.314 -25.530 25.835 1.00 37.23 177 SER H O 1
ATOM 1358 N N . LEU A 1 186 ? 52.329 -27.156 27.400 1.00 44.92 178 LEU H N 1
ATOM 1359 C CA . LEU A 1 186 ? 52.233 -26.242 28.527 1.00 43.08 178 LEU H CA 1
ATOM 1360 C C . LEU A 1 186 ? 52.933 -26.854 29.728 1.00 42.34 178 LEU H C 1
ATOM 1361 O O . LEU A 1 186 ? 53.314 -28.029 29.729 1.00 39.74 178 LEU H O 1
ATOM 1366 N N . SER A 1 187 ? 53.092 -26.035 30.761 1.00 40.02 179 SER H N 1
ATOM 1367 C CA . SER A 1 187 ? 53.618 -26.475 32.041 1.00 42.38 179 SER H CA 1
ATOM 1368 C C . SER A 1 187 ? 52.693 -25.993 33.146 1.00 44.45 179 SER H C 1
ATOM 1369 O O . SER A 1 187 ? 52.075 -24.930 33.041 1.00 47.49 179 SER H O 1
ATOM 1372 N N . SER A 1 188 ? 52.592 -26.795 34.201 1.00 44.83 180 SER H N 1
ATOM 1373 C CA . SER A 1 188 ? 51.877 -26.414 35.409 1.00 44.28 180 SER H CA 1
ATOM 1374 C C . SER A 1 188 ? 52.808 -26.639 36.588 1.00 49.16 180 SER H C 1
ATOM 1375 O O . SER A 1 188 ? 53.398 -27.717 36.714 1.00 52.54 180 SER H O 1
ATOM 1378 N N . VAL A 1 189 ? 52.955 -25.619 37.435 1.00 46.54 181 VAL H N 1
ATOM 1379 C CA . VAL A 1 189 ? 53.899 -25.655 38.544 1.00 46.70 181 VAL H CA 1
ATOM 1380 C C . VAL A 1 189 ? 53.192 -25.247 39.829 1.00 48.77 181 VAL H C 1
ATOM 1381 O O . VAL A 1 189 ? 52.185 -24.534 39.817 1.00 48.30 181 VAL H O 1
ATOM 1385 N N . VAL A 1 190 ? 53.734 -25.727 40.950 1.00 49.74 182 VAL H N 1
ATOM 1386 C CA . VAL A 1 190 ? 53.229 -25.417 42.285 1.00 50.95 182 VAL H CA 1
ATOM 1387 C C . VAL A 1 190 ? 54.414 -25.108 43.190 1.00 49.20 182 VAL H C 1
ATOM 1388 O O . VAL A 1 190 ? 55.417 -25.829 43.177 1.00 48.75 182 VAL H O 1
ATOM 1392 N N . THR A 1 191 ? 54.298 -24.044 43.980 1.00 47.40 183 THR H N 1
ATOM 1393 C CA . THR A 1 191 ? 55.272 -23.751 45.021 1.00 51.07 183 THR H CA 1
ATOM 1394 C C . THR A 1 191 ? 54.823 -24.419 46.314 1.00 51.04 183 THR H C 1
ATOM 1395 O O . THR A 1 191 ? 53.681 -24.237 46.748 1.00 48.65 183 THR H O 1
ATOM 1399 N N . VAL A 1 192 ? 55.710 -25.211 46.909 1.00 53.35 184 VAL H N 1
ATOM 1400 C CA . VAL A 1 192 ? 55.378 -26.001 48.094 1.00 56.88 184 VAL H CA 1
ATOM 1401 C C . VAL A 1 192 ? 56.429 -25.733 49.164 1.00 59.03 184 VAL H C 1
ATOM 1402 O O . VAL A 1 192 ? 57.515 -25.207 48.873 1.00 47.10 184 VAL H O 1
ATOM 1406 N N . PRO A 1 193 ? 56.131 -26.069 50.421 1.00 56.82 185 PRO H N 1
ATOM 1407 C CA . PRO A 1 193 ? 57.163 -25.968 51.463 1.00 59.31 185 PRO H CA 1
ATOM 1408 C C . PRO A 1 193 ? 58.283 -26.966 51.209 1.00 60.34 185 PRO H C 1
ATOM 1409 O O . PRO A 1 193 ? 58.034 -28.154 50.992 1.00 63.26 185 PRO H O 1
ATOM 1413 N N . SER A 1 194 ? 59.525 -26.472 51.234 1.00 60.36 186 SER H N 1
ATOM 1414 C CA . SER A 1 194 ? 60.677 -27.361 51.142 1.00 61.07 186 SER H CA 1
ATOM 1415 C C . SER A 1 194 ? 60.687 -28.387 52.269 1.00 65.73 186 SER H C 1
ATOM 1416 O O . SER A 1 194 ? 61.365 -29.413 52.156 1.00 64.18 186 SER H O 1
ATOM 1419 N N . SER A 1 195 ? 59.945 -28.129 53.350 1.00 69.66 187 SER H N 1
ATOM 1420 C CA . SER A 1 195 ? 59.755 -29.116 54.405 1.00 68.64 187 SER H CA 1
ATOM 1421 C C . SER A 1 195 ? 58.966 -30.334 53.940 1.00 63.87 187 SER H C 1
ATOM 1422 O O . SER A 1 195 ? 59.157 -31.424 54.490 1.00 57.04 187 SER H O 1
ATOM 1425 N N . SER A 1 196 ? 58.105 -30.180 52.935 1.00 65.42 188 SER H N 1
ATOM 1426 C CA . SER A 1 196 ? 57.092 -31.175 52.604 1.00 72.49 188 SER H CA 1
ATOM 1427 C C . SER A 1 196 ? 57.541 -32.216 51.583 1.00 78.40 188 SER H C 1
ATOM 1428 O O . SER A 1 196 ? 56.795 -33.170 51.335 1.00 78.97 188 SER H O 1
ATOM 1431 N N . LEU A 1 197 ? 58.727 -32.066 50.989 1.00 80.18 189 LEU H N 1
ATOM 1432 C CA . LEU A 1 197 ? 59.069 -32.841 49.800 1.00 77.17 189 LEU H CA 1
ATOM 1433 C C . LEU A 1 197 ? 59.304 -34.318 50.098 1.00 76.80 189 LEU H C 1
ATOM 1434 O O . LEU A 1 197 ? 59.081 -35.163 49.223 1.00 73.23 189 LEU H O 1
ATOM 1439 N N . GLY A 1 198 ? 59.755 -34.653 51.302 1.00 77.75 190 GLY H N 1
ATOM 1440 C CA . GLY A 1 198 ? 59.985 -36.035 51.659 1.00 78.05 190 GLY H CA 1
ATOM 1441 C C . GLY A 1 198 ? 58.855 -36.713 52.396 1.00 78.22 190 GLY H C 1
ATOM 1442 O O . GLY A 1 198 ? 58.957 -37.904 52.710 1.00 77.83 190 GLY H O 1
ATOM 1443 N N . THR A 1 199 ? 57.779 -35.991 52.690 1.00 77.03 191 THR H N 1
ATOM 1444 C CA . THR A 1 199 ? 56.638 -36.546 53.408 1.00 75.28 191 THR H CA 1
ATOM 1445 C C . THR A 1 199 ? 55.344 -36.495 52.611 1.00 70.40 191 THR H C 1
ATOM 1446 O O . THR A 1 199 ? 54.538 -37.427 52.689 1.00 69.18 191 THR H O 1
ATOM 1450 N N . GLN A 1 200 ? 55.120 -35.432 51.843 1.00 66.27 192 GLN H N 1
ATOM 1451 C CA . GLN A 1 200 ? 53.925 -35.297 51.026 1.00 66.45 192 GLN H CA 1
ATOM 1452 C C . GLN A 1 200 ? 54.234 -35.649 49.577 1.00 65.87 192 GLN H C 1
ATOM 1453 O O . GLN A 1 200 ? 55.331 -35.390 49.074 1.00 65.99 192 GLN H O 1
ATOM 1459 N N . THR A 1 201 ? 53.250 -36.245 48.912 1.00 62.56 193 THR H N 1
ATOM 1460 C CA . THR A 1 201 ? 53.363 -36.627 47.514 1.00 61.24 193 THR H CA 1
ATOM 1461 C C . THR A 1 201 ? 52.589 -35.646 46.645 1.00 59.36 193 THR H C 1
ATOM 1462 O O . THR A 1 201 ? 51.455 -35.276 46.964 1.00 60.07 193 THR H O 1
ATOM 1466 N N . TYR A 1 202 ? 53.209 -35.225 45.545 1.00 56.63 194 TYR H N 1
ATOM 1467 C CA . TYR A 1 202 ? 52.608 -34.283 44.610 1.00 55.61 194 TYR H CA 1
ATOM 1468 C C . TYR A 1 202 ? 52.430 -34.969 43.264 1.00 53.59 194 TYR H C 1
ATOM 1469 O O . TYR A 1 202 ? 53.397 -35.479 42.687 1.00 51.71 194 TYR H O 1
ATOM 1478 N N . ILE A 1 203 ? 51.190 -34.989 42.779 1.00 53.63 195 ILE H N 1
ATOM 1479 C CA . ILE A 1 203 ? 50.817 -35.627 41.523 1.00 53.08 195 ILE H CA 1
ATOM 1480 C C . ILE A 1 203 ? 49.944 -34.654 40.745 1.00 52.46 195 ILE H C 1
ATOM 1481 O O . ILE A 1 203 ? 48.981 -34.104 41.294 1.00 48.12 195 ILE H O 1
ATOM 1486 N N . CYS A 1 204 ? 50.276 -34.437 39.476 1.00 56.57 196 CYS H N 1
ATOM 1487 C CA . CYS A 1 204 ? 49.400 -33.664 38.611 1.00 57.78 196 CYS H CA 1
ATOM 1488 C C . CYS A 1 204 ? 48.403 -34.608 37.947 1.00 52.20 196 CYS H C 1
ATOM 1489 O O . CYS A 1 204 ? 48.667 -35.803 37.782 1.00 50.40 196 CYS H O 1
ATOM 1492 N N . ASN A 1 205 ? 47.242 -34.064 37.580 1.00 52.99 197 ASN H N 1
ATOM 1493 C CA . ASN A 1 205 ? 46.140 -34.831 36.991 1.00 53.65 197 ASN H CA 1
ATOM 1494 C C . ASN A 1 205 ? 45.779 -34.137 35.681 1.00 57.02 197 ASN H C 1
ATOM 1495 O O . ASN A 1 205 ? 44.942 -33.230 35.650 1.00 61.91 197 ASN H O 1
ATOM 1500 N N . VAL A 1 206 ? 46.443 -34.543 34.604 1.00 50.39 198 VAL H N 1
ATOM 1501 C CA . VAL A 1 206 ? 46.230 -33.930 33.299 1.00 46.30 198 VAL H CA 1
ATOM 1502 C C . VAL A 1 206 ? 45.045 -34.602 32.625 1.00 42.11 198 VAL H C 1
ATOM 1503 O O . VAL A 1 206 ? 44.953 -35.835 32.585 1.00 41.96 198 VAL H O 1
ATOM 1507 N N . ASN A 1 207 ? 44.130 -33.793 32.100 1.00 41.76 199 ASN H N 1
ATOM 1508 C CA . ASN A 1 207 ? 42.977 -34.276 31.353 1.00 46.04 199 ASN H CA 1
ATOM 1509 C C . ASN A 1 207 ? 43.044 -33.734 29.934 1.00 43.66 199 ASN H C 1
ATOM 1510 O O . ASN A 1 207 ? 43.223 -32.529 29.737 1.00 41.03 199 ASN H O 1
ATOM 1515 N N . HIS A 1 208 ? 42.905 -34.622 28.949 1.00 47.65 200 HIS H N 1
ATOM 1516 C CA . HIS A 1 208 ? 42.793 -34.233 27.542 1.00 40.25 200 HIS H CA 1
ATOM 1517 C C . HIS A 1 208 ? 41.569 -34.949 26.981 1.00 40.91 200 HIS H C 1
ATOM 1518 O O . HIS A 1 208 ? 41.666 -36.073 26.482 1.00 41.46 200 HIS H O 1
ATOM 1525 N N . LYS A 1 209 ? 40.418 -34.287 27.070 1.00 40.96 201 LYS H N 1
ATOM 1526 C CA . LYS A 1 209 ? 39.167 -34.905 26.642 1.00 41.72 201 LYS H CA 1
ATOM 1527 C C . LYS A 1 209 ? 39.137 -35.304 25.167 1.00 48.23 201 LYS H C 1
ATOM 1528 O O . LYS A 1 209 ? 38.537 -36.349 24.861 1.00 54.39 201 LYS H O 1
ATOM 1534 N N . PRO A 1 210 ? 39.720 -34.552 24.218 1.00 46.98 202 PRO H N 1
ATOM 1535 C CA . PRO A 1 210 ? 39.663 -35.011 22.816 1.00 47.89 202 PRO H CA 1
ATOM 1536 C C . PRO A 1 210 ? 40.281 -36.381 22.590 1.00 52.51 202 PRO H C 1
ATOM 1537 O O . PRO A 1 210 ? 39.787 -37.144 21.751 1.00 54.07 202 PRO H O 1
ATOM 1541 N N . SER A 1 211 ? 41.347 -36.718 23.313 1.00 55.02 203 SER H N 1
ATOM 1542 C CA . SER A 1 211 ? 41.999 -38.014 23.189 1.00 55.18 203 SER H CA 1
ATOM 1543 C C . SER A 1 211 ? 41.557 -38.999 24.261 1.00 51.62 203 SER H C 1
ATOM 1544 O O . SER A 1 211 ? 42.149 -40.077 24.376 1.00 49.95 203 SER H O 1
ATOM 1547 N N . ASN A 1 212 ? 40.536 -38.651 25.049 1.00 51.80 204 ASN H N 1
ATOM 1548 C CA . ASN A 1 212 ? 40.049 -39.505 26.133 1.00 54.25 204 ASN H CA 1
ATOM 1549 C C . ASN A 1 212 ? 41.169 -39.828 27.120 1.00 56.21 204 ASN H C 1
ATOM 1550 O O . ASN A 1 212 ? 41.272 -40.946 27.630 1.00 58.19 204 ASN H O 1
ATOM 1555 N N . THR A 1 213 ? 42.013 -38.837 27.394 1.00 55.08 205 THR H N 1
ATOM 1556 C CA . THR A 1 213 ? 43.223 -39.023 28.184 1.00 57.85 205 THR H CA 1
ATOM 1557 C C . THR A 1 213 ? 43.027 -38.486 29.596 1.00 53.85 205 THR H C 1
ATOM 1558 O O . THR A 1 213 ? 42.559 -37.357 29.779 1.00 52.25 205 THR H O 1
ATOM 1562 N N . LYS A 1 214 ? 43.385 -39.302 30.589 1.00 54.15 206 LYS H N 1
ATOM 1563 C CA . LYS A 1 214 ? 43.407 -38.895 31.995 1.00 51.57 206 LYS H CA 1
ATOM 1564 C C . LYS A 1 214 ? 44.662 -39.512 32.605 1.00 52.89 206 LYS H C 1
ATOM 1565 O O . LYS A 1 214 ? 44.664 -40.691 32.970 1.00 59.08 206 LYS H O 1
ATOM 1571 N N . VAL A 1 215 ? 45.723 -38.715 32.710 1.00 51.76 207 VAL H N 1
ATOM 1572 C CA . VAL A 1 215 ? 47.042 -39.187 33.118 1.00 54.95 207 VAL H CA 1
ATOM 1573 C C . VAL A 1 215 ? 47.412 -38.558 34.456 1.00 58.77 207 VAL H C 1
ATOM 1574 O O . VAL A 1 215 ? 47.093 -37.391 34.715 1.00 58.73 207 VAL H O 1
ATOM 1578 N N . ASP A 1 216 ? 48.068 -39.343 35.313 1.00 57.82 208 ASP H N 1
ATOM 1579 C CA . ASP A 1 216 ? 48.656 -38.858 36.553 1.00 55.04 208 ASP H CA 1
ATOM 1580 C C . ASP A 1 216 ? 50.154 -39.134 36.548 1.00 58.22 208 ASP H C 1
ATOM 1581 O O . ASP A 1 216 ? 50.626 -40.067 35.891 1.00 64.28 208 ASP H O 1
ATOM 1586 N N . LYS A 1 217 ? 50.904 -38.313 37.282 1.00 56.63 209 LYS H N 1
ATOM 1587 C CA . LYS A 1 217 ? 52.357 -38.452 37.336 1.00 56.00 209 LYS H CA 1
ATOM 1588 C C . LYS A 1 217 ? 52.861 -37.934 38.674 1.00 59.21 209 LYS H C 1
ATOM 1589 O O . LYS A 1 217 ? 52.721 -36.743 38.971 1.00 59.55 209 LYS H O 1
ATOM 1592 N N . LYS A 1 218 ? 53.448 -38.826 39.469 1.00 58.36 210 LYS H N 1
ATOM 1593 C CA . LYS A 1 218 ? 54.008 -38.458 40.763 1.00 58.38 210 LYS H CA 1
ATOM 1594 C C . LYS A 1 218 ? 55.319 -37.703 40.567 1.00 56.89 210 LYS H C 1
ATOM 1595 O O . LYS A 1 218 ? 56.223 -38.182 39.876 1.00 54.11 210 LYS H O 1
ATOM 1601 N N . VAL A 1 219 ? 55.419 -36.525 41.178 1.00 55.67 211 VAL H N 1
ATOM 1602 C CA . VAL A 1 219 ? 56.578 -35.649 41.034 1.00 56.71 211 VAL H CA 1
ATOM 1603 C C . VAL A 1 219 ? 57.343 -35.660 42.351 1.00 59.42 211 VAL H C 1
ATOM 1604 O O . VAL A 1 219 ? 56.888 -35.089 43.350 1.00 62.75 211 VAL H O 1
ATOM 1608 N N . GLU A 1 220 ? 58.504 -36.300 42.353 1.00 60.80 212 GLU H N 1
ATOM 1609 C CA . GLU A 1 220 ? 59.378 -36.381 43.509 1.00 65.30 212 GLU H CA 1
ATOM 1610 C C . GLU A 1 220 ? 60.759 -35.845 43.151 1.00 64.35 212 GLU H C 1
ATOM 1611 O O . GLU A 1 220 ? 61.124 -35.791 41.971 1.00 58.03 212 GLU H O 1
ATOM 1617 N N . PRO A 1 221 ? 61.544 -35.418 44.144 1.00 67.21 213 PRO H N 1
ATOM 1618 C CA . PRO A 1 221 ? 62.889 -34.911 43.849 1.00 70.11 213 PRO H CA 1
ATOM 1619 C C . PRO A 1 221 ? 63.738 -35.948 43.128 1.00 76.87 213 PRO H C 1
ATOM 1620 O O . PRO A 1 221 ? 63.556 -37.157 43.290 1.00 76.40 213 PRO H O 1
ATOM 1624 N N . LYS A 1 222 ? 64.676 -35.456 42.321 1.00 81.03 214 LYS H N 1
ATOM 1625 C CA . LYS A 1 222 ? 65.547 -36.332 41.553 1.00 80.96 214 LYS H CA 1
ATOM 1626 C C . LYS A 1 222 ? 66.398 -37.197 42.480 1.00 83.41 214 LYS H C 1
ATOM 1627 O O . LYS A 1 222 ? 66.582 -36.898 43.664 1.00 85.95 214 LYS H O 1
ATOM 1629 N N . SER A 1 223 ? 66.921 -38.284 41.920 1.00 79.53 215 SER H N 1
ATOM 1630 C CA . SER A 1 223 ? 67.742 -39.225 42.674 1.00 76.71 215 SER H CA 1
ATOM 1631 C C . SER A 1 223 ? 69.059 -38.587 43.104 1.00 75.18 215 SER H C 1
ATOM 1632 O O . SER A 1 223 ? 70.133 -38.995 42.663 1.00 74.84 215 SER H O 1
ATOM 1635 N N . VAL B 1 2 ? -10.483 12.478 13.252 1.00 58.27 2 VAL I N 1
ATOM 1636 C CA . VAL B 1 2 ? -9.576 11.383 13.568 1.00 58.80 2 VAL I CA 1
ATOM 1637 C C . VAL B 1 2 ? -9.376 11.310 15.077 1.00 60.51 2 VAL I C 1
ATOM 1638 O O . VAL B 1 2 ? -9.364 12.339 15.760 1.00 60.73 2 VAL I O 1
ATOM 1642 N N . GLN B 1 3 ? -9.238 10.085 15.588 1.00 61.73 3 GLN I N 1
ATOM 1643 C CA . GLN B 1 3 ? -9.152 9.795 17.013 1.00 60.31 3 GLN I CA 1
ATOM 1644 C C . GLN B 1 3 ? -8.173 8.657 17.250 1.00 55.91 3 GLN I C 1
ATOM 1645 O O . GLN B 1 3 ? -8.215 7.631 16.559 1.00 56.42 3 GLN I O 1
ATOM 1651 N N . LEU B 1 4 ? -7.312 8.834 18.240 1.00 51.68 4 LEU I N 1
ATOM 1652 C CA . LEU B 1 4 ? -6.446 7.765 18.700 1.00 49.48 4 LEU I CA 1
ATOM 1653 C C . LEU B 1 4 ? -6.503 7.728 20.218 1.00 51.46 4 LEU I C 1
ATOM 1654 O O . LEU B 1 4 ? -6.405 8.773 20.866 1.00 57.68 4 LEU I O 1
ATOM 1659 N N . VAL B 1 5 ? -6.677 6.535 20.783 1.00 45.88 5 VAL I N 1
ATOM 1660 C CA . VAL B 1 5 ? -6.762 6.368 22.232 1.00 46.37 5 VAL I CA 1
ATOM 1661 C C . VAL B 1 5 ? -5.872 5.202 22.640 1.00 48.10 5 VAL I C 1
ATOM 1662 O O . VAL B 1 5 ? -6.110 4.062 22.227 1.00 51.79 5 VAL I O 1
ATOM 1666 N N . GLU B 1 6 ? -4.868 5.473 23.462 1.00 45.43 6 GLU I N 1
ATOM 1667 C CA . GLU B 1 6 ? -3.975 4.432 23.944 1.00 41.84 6 GLU I CA 1
ATOM 1668 C C . GLU B 1 6 ? -4.530 3.806 25.215 1.00 40.26 6 GLU I C 1
ATOM 1669 O O . GLU B 1 6 ? -5.202 4.462 26.014 1.00 40.92 6 GLU I O 1
ATOM 1675 N N . SER B 1 7 ? -4.245 2.519 25.388 1.00 39.71 7 SER I N 1
ATOM 1676 C CA . SER B 1 7 ? -4.665 1.792 26.574 1.00 40.03 7 SER I CA 1
ATOM 1677 C C . SER B 1 7 ? -3.613 0.743 26.899 1.00 37.05 7 SER I C 1
ATOM 1678 O O . SER B 1 7 ? -2.704 0.479 26.109 1.00 34.79 7 SER I O 1
ATOM 1681 N N . GLY B 1 8 ? -3.748 0.146 28.082 1.00 37.60 8 GLY I N 1
ATOM 1682 C CA . GLY B 1 8 ? -2.844 -0.889 28.533 1.00 39.34 8 GLY I CA 1
ATOM 1683 C C . GLY B 1 8 ? -1.752 -0.431 29.474 1.00 46.74 8 GLY I C 1
ATOM 1684 O O . GLY B 1 8 ? -0.987 -1.274 29.962 1.00 50.97 8 GLY I O 1
ATOM 1685 N N . GLY B 1 9 ? -1.654 0.865 29.748 1.00 46.18 9 GLY I N 1
ATOM 1686 C CA . GLY B 1 9 ? -0.615 1.366 30.621 1.00 45.05 9 GLY I CA 1
ATOM 1687 C C . GLY B 1 9 ? -0.833 0.990 32.076 1.00 41.17 9 GLY I C 1
ATOM 1688 O O . GLY B 1 9 ? -1.897 0.529 32.492 1.00 41.80 9 GLY I O 1
ATOM 1689 N N . GLY B 1 10 ? 0.214 1.197 32.862 1.00 36.73 10 GLY I N 1
ATOM 1690 C CA . GLY B 1 10 ? 0.175 0.879 34.274 1.00 38.74 10 GLY I CA 1
ATOM 1691 C C . GLY B 1 10 ? 1.578 0.638 34.800 1.00 39.22 10 GLY I C 1
ATOM 1692 O O . GLY B 1 10 ? 2.572 0.942 34.140 1.00 39.62 10 GLY I O 1
ATOM 1693 N N . VAL B 1 11 ? 1.630 0.084 36.007 1.00 35.04 11 VAL I N 1
ATOM 1694 C CA . VAL B 1 11 ? 2.896 -0.254 36.647 1.00 33.28 11 VAL I CA 1
ATOM 1695 C C . VAL B 1 11 ? 3.265 -1.681 36.278 1.00 34.45 11 VAL I C 1
ATOM 1696 O O . VAL B 1 11 ? 2.416 -2.579 36.281 1.00 41.38 11 VAL I O 1
ATOM 1700 N N . VAL B 1 12 ? 4.536 -1.893 35.952 1.00 31.75 12 VAL I N 1
ATOM 1701 C CA . VAL B 1 12 ? 5.050 -3.213 35.613 1.00 31.91 12 VAL I CA 1
ATOM 1702 C C . VAL B 1 12 ? 6.447 -3.346 36.200 1.00 37.06 12 VAL I C 1
ATOM 1703 O O . VAL B 1 12 ? 7.250 -2.409 36.139 1.00 39.94 12 VAL I O 1
ATOM 1707 N N . GLN B 1 13 ? 6.728 -4.503 36.792 1.00 40.72 13 GLN I N 1
ATOM 1708 C CA . GLN B 1 13 ? 8.031 -4.733 37.388 1.00 40.45 13 GLN I CA 1
ATOM 1709 C C . GLN B 1 13 ? 9.083 -4.937 36.299 1.00 37.13 13 GLN I C 1
ATOM 1710 O O . GLN B 1 13 ? 8.763 -5.377 35.190 1.00 34.14 13 GLN I O 1
ATOM 1716 N N . PRO B 1 14 ? 10.344 -4.610 36.586 1.00 37.73 14 PRO I N 1
ATOM 1717 C CA . PRO B 1 14 ? 11.399 -4.797 35.584 1.00 33.79 14 PRO I CA 1
ATOM 1718 C C . PRO B 1 14 ? 11.514 -6.252 35.157 1.00 36.60 14 PRO I C 1
ATOM 1719 O O . PRO B 1 14 ? 11.302 -7.176 35.946 1.00 39.51 14 PRO I O 1
ATOM 1723 N N . GLY B 1 15 ? 11.851 -6.445 33.880 1.00 35.99 15 GLY I N 1
ATOM 1724 C CA . GLY B 1 15 ? 11.947 -7.762 33.292 1.00 34.13 15 GLY I CA 1
ATOM 1725 C C . GLY B 1 15 ? 10.640 -8.346 32.803 1.00 38.21 15 GLY I C 1
ATOM 1726 O O . GLY B 1 15 ? 10.662 -9.281 31.994 1.00 40.01 15 GLY I O 1
ATOM 1727 N N . ARG B 1 16 ? 9.502 -7.825 33.258 1.00 37.75 16 ARG I N 1
ATOM 1728 C CA . ARG B 1 16 ? 8.202 -8.350 32.863 1.00 34.15 16 ARG I CA 1
ATOM 1729 C C . ARG B 1 16 ? 7.788 -7.751 31.520 1.00 32.53 16 ARG I C 1
ATOM 1730 O O . ARG B 1 16 ? 8.541 -7.017 30.874 1.00 28.64 16 ARG I O 1
ATOM 1738 N N . SER B 1 17 ? 6.570 -8.061 31.089 1.00 33.82 17 SER I N 1
ATOM 1739 C CA . SER B 1 17 ? 6.071 -7.656 29.787 1.00 31.51 17 SER I CA 1
ATOM 1740 C C . SER B 1 17 ? 4.792 -6.843 29.935 1.00 27.22 17 SER I C 1
ATOM 1741 O O . SER B 1 17 ? 4.150 -6.835 30.989 1.00 31.53 17 SER I O 1
ATOM 1744 N N . LEU B 1 18 ? 4.428 -6.160 28.853 1.00 22.80 18 LEU I N 1
ATOM 1745 C CA . LEU B 1 18 ? 3.224 -5.345 28.813 1.00 27.92 18 LEU I CA 1
ATOM 1746 C C . LEU B 1 18 ? 2.832 -5.131 27.359 1.00 33.74 18 LEU I C 1
ATOM 1747 O O . LEU B 1 18 ? 3.699 -4.934 26.502 1.00 32.03 18 LEU I O 1
ATOM 1752 N N . ARG B 1 19 ? 1.528 -5.163 27.086 1.00 35.99 19 ARG I N 1
ATOM 1753 C CA . ARG B 1 19 ? 1.011 -4.987 25.732 1.00 32.62 19 ARG I CA 1
ATOM 1754 C C . ARG B 1 19 ? 0.120 -3.753 25.688 1.00 29.58 19 ARG I C 1
ATOM 1755 O O . ARG B 1 19 ? -0.939 -3.721 26.322 1.00 36.88 19 ARG I O 1
ATOM 1763 N N . LEU B 1 20 ? 0.546 -2.748 24.934 1.00 31.34 20 LEU I N 1
ATOM 1764 C CA . LEU B 1 20 ? -0.246 -1.549 24.721 1.00 33.73 20 LEU I CA 1
ATOM 1765 C C . LEU B 1 20 ? -1.124 -1.703 23.484 1.00 37.76 20 LEU I C 1
ATOM 1766 O O . LEU B 1 20 ? -0.845 -2.505 22.588 1.00 39.94 20 LEU I O 1
ATOM 1771 N N . SER B 1 21 ? -2.197 -0.914 23.445 1.00 37.44 21 SER I N 1
ATOM 1772 C CA . SER B 1 21 ? -3.134 -0.922 22.333 1.00 40.68 21 SER I CA 1
ATOM 1773 C C . SER B 1 21 ? -3.571 0.504 22.031 1.00 44.40 21 SER I C 1
ATOM 1774 O O . SER B 1 21 ? -3.675 1.341 22.932 1.00 50.77 21 SER I O 1
ATOM 1777 N N . CYS B 1 22 ? -3.827 0.772 20.752 1.00 43.81 22 CYS I N 1
ATOM 1778 C CA . CYS B 1 22 ? -4.279 2.083 20.297 1.00 46.18 22 CYS I CA 1
ATOM 1779 C C . CYS B 1 22 ? -5.429 1.887 19.322 1.00 40.55 22 CYS I C 1
ATOM 1780 O O . CYS B 1 22 ? -5.265 1.225 18.292 1.00 39.84 22 CYS I O 1
ATOM 1783 N N . ALA B 1 23 ? -6.587 2.456 19.650 1.00 40.31 23 ALA I N 1
ATOM 1784 C CA . ALA B 1 23 ? -7.809 2.259 18.881 1.00 42.84 23 ALA I CA 1
ATOM 1785 C C . ALA B 1 23 ? -8.051 3.479 18.002 1.00 48.25 23 ALA I C 1
ATOM 1786 O O . ALA B 1 23 ? -8.287 4.582 18.510 1.00 50.99 23 ALA I O 1
ATOM 1788 N N . ALA B 1 24 ? -7.992 3.277 16.689 1.00 47.53 24 ALA I N 1
ATOM 1789 C CA . ALA B 1 24 ? -8.209 4.347 15.727 1.00 48.31 24 ALA I CA 1
ATOM 1790 C C . ALA B 1 24 ? -9.665 4.371 15.287 1.00 51.89 24 ALA I C 1
ATOM 1791 O O . ALA B 1 24 ? -10.229 3.333 14.927 1.00 55.79 24 ALA I O 1
ATOM 1793 N N . SER B 1 25 ? -10.263 5.558 15.294 1.00 52.86 25 SER I N 1
ATOM 1794 C CA . SER B 1 25 ? -11.616 5.736 14.801 1.00 55.85 25 SER I CA 1
ATOM 1795 C C . SER B 1 25 ? -11.633 6.852 13.764 1.00 56.10 25 SER I C 1
ATOM 1796 O O . SER B 1 25 ? -10.661 7.598 13.594 1.00 56.30 25 SER I O 1
ATOM 1799 N N . ARG B 1 26 ? -12.752 6.918 13.044 1.00 57.50 26 ARG I N 1
ATOM 1800 C CA . ARG B 1 26 ? -13.005 7.914 12.002 1.00 58.41 26 ARG I CA 1
ATOM 1801 C C . ARG B 1 26 ? -11.796 8.068 11.081 1.00 60.49 26 ARG I C 1
ATOM 1802 O O . ARG B 1 26 ? -11.347 9.176 10.780 1.00 62.77 26 ARG I O 1
ATOM 1804 N N . LEU B 1 27 ? -11.257 6.930 10.641 1.00 60.25 27 LEU I N 1
ATOM 1805 C CA . LEU B 1 27 ? -10.102 6.930 9.753 1.00 57.66 27 LEU I CA 1
ATOM 1806 C C . LEU B 1 27 ? -9.949 5.554 9.120 1.00 58.36 27 LEU I C 1
ATOM 1807 O O . LEU B 1 27 ? -10.108 4.532 9.794 1.00 55.98 27 LEU I O 1
ATOM 1812 N N . THR B 1 28 ? -9.645 5.542 7.821 1.00 59.71 28 THR I N 1
ATOM 1813 C CA . THR B 1 28 ? -9.322 4.302 7.125 1.00 59.78 28 THR I CA 1
ATOM 1814 C C . THR B 1 28 ? -7.958 3.802 7.587 1.00 55.93 28 THR I C 1
ATOM 1815 O O . THR B 1 28 ? -6.920 4.182 7.032 1.00 52.22 28 THR I O 1
ATOM 1819 N N . PHE B 1 29 ? -7.968 2.936 8.604 1.00 54.30 29 PHE I N 1
ATOM 1820 C CA . PHE B 1 29 ? -6.750 2.580 9.327 1.00 50.90 29 PHE I CA 1
ATOM 1821 C C . PHE B 1 29 ? -5.784 1.783 8.458 1.00 51.39 29 PHE I C 1
ATOM 1822 O O . PHE B 1 29 ? -4.563 1.959 8.556 1.00 53.25 29 PHE I O 1
ATOM 1830 N N . ARG B 1 30 ? -6.306 0.905 7.600 1.00 48.09 30 ARG I N 1
ATOM 1831 C CA . ARG B 1 30 ? -5.459 0.057 6.769 1.00 43.38 30 ARG I CA 1
ATOM 1832 C C . ARG B 1 30 ? -4.662 0.837 5.731 1.00 49.83 30 ARG I C 1
ATOM 1833 O O . ARG B 1 30 ? -3.759 0.262 5.113 1.00 53.55 30 ARG I O 1
ATOM 1841 N N . ASN B 1 31 ? -4.963 2.118 5.528 1.00 51.40 31 ASN I N 1
ATOM 1842 C CA . ASN B 1 31 ? -4.309 2.918 4.502 1.00 50.86 31 ASN I CA 1
ATOM 1843 C C . ASN B 1 31 ? -3.029 3.590 4.979 1.00 50.02 31 ASN I C 1
ATOM 1844 O O . ASN B 1 31 ? -2.253 4.068 4.143 1.00 47.88 31 ASN I O 1
ATOM 1849 N N . PHE B 1 32 ? -2.784 3.643 6.284 1.00 48.88 32 PHE I N 1
ATOM 1850 C CA . PHE B 1 32 ? -1.703 4.445 6.832 1.00 43.96 32 PHE I CA 1
ATOM 1851 C C . PHE B 1 32 ? -0.737 3.587 7.635 1.00 44.91 32 PHE I C 1
ATOM 1852 O O . PHE B 1 32 ? -1.132 2.616 8.288 1.00 46.04 32 PHE I O 1
ATOM 1860 N N . GLY B 1 33 ? 0.540 3.954 7.570 1.00 40.93 33 GLY I N 1
ATOM 1861 C CA . GLY B 1 33 ? 1.493 3.451 8.535 1.00 39.76 33 GLY I CA 1
ATOM 1862 C C . GLY B 1 33 ? 1.303 4.118 9.883 1.00 36.54 33 GLY I C 1
ATOM 1863 O O . GLY B 1 33 ? 0.827 5.249 9.985 1.00 34.94 33 GLY I O 1
ATOM 1864 N N . MET B 1 34 ? 1.670 3.401 10.939 1.00 33.64 34 MET I N 1
ATOM 1865 C CA . MET B 1 34 ? 1.443 3.866 12.299 1.00 30.55 34 MET I CA 1
ATOM 1866 C C . MET B 1 34 ? 2.727 3.752 13.105 1.00 31.95 34 MET I C 1
ATOM 1867 O O . MET B 1 34 ? 3.494 2.798 12.942 1.00 33.15 34 MET I O 1
ATOM 1872 N N . HIS B 1 35 ? 2.955 4.730 13.975 1.00 30.73 35 HIS I N 1
ATOM 1873 C CA . HIS B 1 35 ? 4.152 4.786 14.795 1.00 31.72 35 HIS I CA 1
ATOM 1874 C C . HIS B 1 35 ? 3.787 4.666 16.269 1.00 37.49 35 HIS I C 1
ATOM 1875 O O . HIS B 1 35 ? 2.626 4.800 16.666 1.00 40.18 35 HIS I O 1
ATOM 1882 N N . TRP B 1 36 ? 4.809 4.402 17.079 1.00 35.54 36 TRP I N 1
ATOM 1883 C CA . TRP B 1 36 ? 4.756 4.586 18.522 1.00 30.02 36 TRP I CA 1
ATOM 1884 C C . TRP B 1 36 ? 5.848 5.575 18.896 1.00 26.50 36 TRP I C 1
ATOM 1885 O O . TRP B 1 36 ? 6.989 5.439 18.444 1.00 23.69 36 TRP I O 1
ATOM 1896 N N . VAL B 1 37 ? 5.494 6.578 19.695 1.00 25.42 37 VAL I N 1
ATOM 1897 C CA . VAL B 1 37 ? 6.434 7.598 20.144 1.00 24.80 37 VAL I CA 1
ATOM 1898 C C . VAL B 1 37 ? 6.302 7.722 21.653 1.00 27.01 37 VAL I C 1
ATOM 1899 O O . VAL B 1 37 ? 5.184 7.801 22.175 1.00 30.76 37 VAL I O 1
ATOM 1903 N N . ARG B 1 38 ? 7.433 7.735 22.353 1.00 25.19 38 ARG I N 1
ATOM 1904 C CA . ARG B 1 38 ? 7.428 7.815 23.804 1.00 28.48 38 ARG I CA 1
ATOM 1905 C C . ARG B 1 38 ? 8.159 9.067 24.271 1.00 33.83 38 ARG I C 1
ATOM 1906 O O . ARG B 1 38 ? 8.964 9.656 23.542 1.00 33.24 38 ARG I O 1
ATOM 1914 N N . GLN B 1 39 ? 7.858 9.468 25.508 1.00 34.91 39 GLN I N 1
ATOM 1915 C CA . GLN B 1 39 ? 8.362 10.717 26.077 1.00 35.31 39 GLN I CA 1
ATOM 1916 C C . GLN B 1 39 ? 8.739 10.469 27.532 1.00 34.78 39 GLN I C 1
ATOM 1917 O O . GLN B 1 39 ? 7.861 10.245 28.372 1.00 28.55 39 GLN I O 1
ATOM 1923 N N . THR B 1 40 ? 10.039 10.526 27.824 1.00 43.35 40 THR I N 1
ATOM 1924 C CA . THR B 1 40 ? 10.551 10.226 29.152 1.00 50.23 40 THR I CA 1
ATOM 1925 C C . THR B 1 40 ? 10.262 11.377 30.117 1.00 58.10 40 THR I C 1
ATOM 1926 O O . THR B 1 40 ? 9.934 12.487 29.689 1.00 56.70 40 THR I O 1
ATOM 1930 N N . PRO B 1 41 ? 10.355 11.127 31.434 1.00 64.71 41 PRO I N 1
ATOM 1931 C CA . PRO B 1 41 ? 10.168 12.222 32.404 1.00 66.42 41 PRO I CA 1
ATOM 1932 C C . PRO B 1 41 ? 11.039 13.440 32.145 1.00 66.46 41 PRO I C 1
ATOM 1933 O O . PRO B 1 41 ? 10.661 14.554 32.531 1.00 60.81 41 PRO I O 1
ATOM 1937 N N . GLY B 1 42 ? 12.195 13.268 31.506 1.00 72.77 42 GLY I N 1
ATOM 1938 C CA . GLY B 1 42 ? 12.980 14.405 31.073 1.00 77.80 42 GLY I CA 1
ATOM 1939 C C . GLY B 1 42 ? 12.356 15.218 29.960 1.00 81.41 42 GLY I C 1
ATOM 1940 O O . GLY B 1 42 ? 12.975 16.184 29.502 1.00 82.02 42 GLY I O 1
ATOM 1941 N N . LYS B 1 43 ? 11.153 14.845 29.515 1.00 85.26 43 LYS I N 1
ATOM 1942 C CA . LYS B 1 43 ? 10.374 15.493 28.462 1.00 85.43 43 LYS I CA 1
ATOM 1943 C C . LYS B 1 43 ? 10.969 15.295 27.074 1.00 82.79 43 LYS I C 1
ATOM 1944 O O . LYS B 1 43 ? 10.488 15.905 26.112 1.00 89.79 43 LYS I O 1
ATOM 1946 N N . GLY B 1 44 ? 11.991 14.452 26.936 1.00 65.62 44 GLY I N 1
ATOM 1947 C CA . GLY B 1 44 ? 12.577 14.198 25.630 1.00 50.48 44 GLY I CA 1
ATOM 1948 C C . GLY B 1 44 ? 11.719 13.241 24.822 1.00 39.63 44 GLY I C 1
ATOM 1949 O O . GLY B 1 44 ? 11.273 12.205 25.328 1.00 38.25 44 GLY I O 1
ATOM 1950 N N . LEU B 1 45 ? 11.479 13.591 23.562 1.00 29.08 45 LEU I N 1
ATOM 1951 C CA . LEU B 1 45 ? 10.733 12.729 22.660 1.00 30.07 45 LEU I CA 1
ATOM 1952 C C . LEU B 1 45 ? 11.682 11.775 21.947 1.00 34.26 45 LEU I C 1
ATOM 1953 O O . LEU B 1 45 ? 12.835 12.111 21.667 1.00 38.03 45 LEU I O 1
ATOM 1958 N N . GLU B 1 46 ? 11.189 10.570 21.665 1.00 32.53 46 GLU I N 1
ATOM 1959 C CA . GLU B 1 46 ? 11.991 9.574 20.968 1.00 35.32 46 GLU I CA 1
ATOM 1960 C C . GLU B 1 46 ? 11.083 8.606 20.223 1.00 32.10 46 GLU I C 1
ATOM 1961 O O . GLU B 1 46 ? 10.143 8.052 20.801 1.00 28.87 46 GLU I O 1
ATOM 1967 N N . TRP B 1 47 ? 11.374 8.417 18.940 1.00 34.19 47 TRP I N 1
ATOM 1968 C CA . TRP B 1 47 ? 10.621 7.486 18.112 1.00 31.04 47 TRP I CA 1
ATOM 1969 C C . TRP B 1 47 ? 10.914 6.051 18.535 1.00 24.20 47 TRP I C 1
ATOM 1970 O O . TRP B 1 47 ? 12.063 5.687 18.796 1.00 20.77 47 TRP I O 1
ATOM 1981 N N . VAL B 1 48 ? 9.867 5.235 18.610 1.00 19.74 48 VAL I N 1
ATOM 1982 C CA . VAL B 1 48 ? 9.983 3.858 19.082 1.00 21.53 48 VAL I CA 1
ATOM 1983 C C . VAL B 1 48 ? 9.919 2.859 17.932 1.00 26.97 48 VAL I C 1
ATOM 1984 O O . VAL B 1 48 ? 10.800 2.010 17.792 1.00 26.79 48 VAL I O 1
ATOM 1988 N N . ALA B 1 49 ? 8.886 2.941 17.095 1.00 26.55 49 ALA I N 1
ATOM 1989 C CA . ALA B 1 49 ? 8.713 1.956 16.035 1.00 24.80 49 ALA I CA 1
ATOM 1990 C C . ALA B 1 49 ? 7.722 2.471 15.003 1.00 32.38 49 ALA I C 1
ATOM 1991 O O . ALA B 1 49 ? 6.948 3.396 15.263 1.00 37.18 49 ALA I O 1
ATOM 1993 N N . VAL B 1 50 ? 7.764 1.851 13.822 1.00 30.56 50 VAL I N 1
ATOM 1994 C CA . VAL B 1 50 ? 6.803 2.092 12.751 1.00 27.40 50 VAL I CA 1
ATOM 1995 C C . VAL B 1 50 ? 6.452 0.750 12.121 1.00 26.85 50 VAL I C 1
ATOM 1996 O O . VAL B 1 50 ? 7.320 -0.114 11.950 1.00 25.29 50 VAL I O 1
ATOM 2000 N N . ILE B 1 51 ? 5.175 0.569 11.793 1.00 21.41 51 ILE I N 1
ATOM 2001 C CA . ILE B 1 51 ? 4.708 -0.597 11.057 1.00 23.39 51 ILE I CA 1
ATOM 2002 C C . ILE B 1 51 ? 4.041 -0.114 9.777 1.00 31.52 51 ILE I C 1
ATOM 2003 O O . ILE B 1 51 ? 3.367 0.922 9.771 1.00 36.81 51 ILE I O 1
ATOM 2008 N N . TRP B 1 52 ? 4.253 -0.850 8.688 1.00 31.76 52 TRP I N 1
ATOM 2009 C CA . TRP B 1 52 ? 3.675 -0.466 7.410 1.00 31.26 52 TRP I CA 1
ATOM 2010 C C . TRP B 1 52 ? 2.170 -0.732 7.407 1.00 34.92 52 TRP I C 1
ATOM 2011 O O . TRP B 1 52 ? 1.616 -1.358 8.315 1.00 37.76 52 TRP I O 1
ATOM 2022 N N . HIS B 1 53 A 1.505 -0.243 6.357 1.00 40.72 52 HIS I N 1
ATOM 2023 C CA . HIS B 1 53 A 0.049 -0.308 6.288 1.00 47.96 52 HIS I CA 1
ATOM 2024 C C . HIS B 1 53 A -0.482 -1.735 6.304 1.00 51.17 52 HIS I C 1
ATOM 2025 O O . HIS B 1 53 A -1.652 -1.944 6.639 1.00 53.44 52 HIS I O 1
ATOM 2032 N N . ASP B 1 54 ? 0.346 -2.719 5.956 1.00 53.33 53 ASP I N 1
ATOM 2033 C CA . ASP B 1 54 ? -0.070 -4.114 5.890 1.00 53.89 53 ASP I CA 1
ATOM 2034 C C . ASP B 1 54 ? 0.871 -5.004 6.691 1.00 54.27 53 ASP I C 1
ATOM 2035 O O . ASP B 1 54 ? 0.957 -6.209 6.438 1.00 56.24 53 ASP I O 1
ATOM 2040 N N . GLY B 1 55 ? 1.599 -4.423 7.644 1.00 51.97 54 GLY I N 1
ATOM 2041 C CA . GLY B 1 55 ? 2.563 -5.171 8.428 1.00 52.40 54 GLY I CA 1
ATOM 2042 C C . GLY B 1 55 ? 3.710 -5.698 7.591 1.00 55.96 54 GLY I C 1
ATOM 2043 O O . GLY B 1 55 ? 4.484 -6.548 8.042 1.00 56.42 54 GLY I O 1
ATOM 2044 N N . SER B 1 56 ? 3.825 -5.189 6.361 1.00 56.14 55 SER I N 1
ATOM 2045 C CA . SER B 1 56 ? 4.859 -5.663 5.448 1.00 54.19 55 SER I CA 1
ATOM 2046 C C . SER B 1 56 ? 6.254 -5.407 5.992 1.00 52.14 55 SER I C 1
ATOM 2047 O O . SER B 1 56 ? 7.192 -6.139 5.659 1.00 53.16 55 SER I O 1
ATOM 2050 N N . ASN B 1 57 ? 6.412 -4.385 6.829 1.00 47.90 56 ASN I N 1
ATOM 2051 C CA . ASN B 1 57 ? 7.717 -4.035 7.362 1.00 43.77 56 ASN I CA 1
ATOM 2052 C C . ASN B 1 57 ? 7.552 -3.489 8.769 1.00 37.34 56 ASN I C 1
ATOM 2053 O O . ASN B 1 57 ? 6.514 -2.918 9.113 1.00 40.76 56 ASN I O 1
ATOM 2058 N N . LYS B 1 58 ? 8.592 -3.673 9.577 1.00 31.95 57 LYS I N 1
ATOM 2059 C CA . LYS B 1 58 ? 8.636 -3.151 10.936 1.00 28.20 57 LYS I CA 1
ATOM 2060 C C . LYS B 1 58 ? 10.033 -2.613 11.196 1.00 24.30 57 LYS I C 1
ATOM 2061 O O . LYS B 1 58 ? 11.023 -3.294 10.915 1.00 25.13 57 LYS I O 1
ATOM 2067 N N . PHE B 1 59 ? 10.110 -1.396 11.723 1.00 25.79 58 PHE I N 1
ATOM 2068 C CA . PHE B 1 59 ? 11.382 -0.774 12.057 1.00 30.15 58 PHE I CA 1
ATOM 2069 C C . PHE B 1 59 ? 11.317 -0.245 13.480 1.00 33.97 58 PHE I C 1
ATOM 2070 O O . PHE B 1 59 ? 10.271 0.222 13.938 1.00 30.04 58 PHE I O 1
ATOM 2078 N N . TYR B 1 60 ? 12.446 -0.326 14.178 1.00 32.62 59 TYR I N 1
ATOM 2079 C CA . TYR B 1 60 ? 12.486 -0.090 15.611 1.00 25.71 59 TYR I CA 1
ATOM 2080 C C . TYR B 1 60 ? 13.617 0.861 15.969 1.00 24.24 59 TYR I C 1
ATOM 2081 O O . TYR B 1 60 ? 14.641 0.922 15.284 1.00 28.68 59 TYR I O 1
ATOM 2090 N N . ALA B 1 61 ? 13.417 1.600 17.056 1.00 20.74 60 ALA I N 1
ATOM 2091 C CA . ALA B 1 61 ? 14.491 2.401 17.620 1.00 21.47 60 ALA I CA 1
ATOM 2092 C C . ALA B 1 61 ? 15.613 1.500 18.115 1.00 22.10 60 ALA I C 1
ATOM 2093 O O . ALA B 1 61 ? 15.384 0.360 18.528 1.00 21.72 60 ALA I O 1
ATOM 2095 N N . ASP B 1 62 ? 16.838 2.031 18.079 1.00 23.33 61 ASP I N 1
ATOM 2096 C CA . ASP B 1 62 ? 17.998 1.252 18.500 1.00 26.43 61 ASP I CA 1
ATOM 2097 C C . ASP B 1 62 ? 17.871 0.771 19.941 1.00 32.53 61 ASP I C 1
ATOM 2098 O O . ASP B 1 62 ? 18.341 -0.323 20.273 1.00 38.94 61 ASP I O 1
ATOM 2103 N N . SER B 1 63 ? 17.227 1.557 20.805 1.00 34.04 62 SER I N 1
ATOM 2104 C CA . SER B 1 63 ? 17.177 1.250 22.229 1.00 32.01 62 SER I CA 1
ATOM 2105 C C . SER B 1 63 ? 16.150 0.183 22.593 1.00 28.01 62 SER I C 1
ATOM 2106 O O . SER B 1 63 ? 16.177 -0.310 23.726 1.00 28.83 62 SER I O 1
ATOM 2109 N N . VAL B 1 64 ? 15.245 -0.178 21.684 1.00 24.86 63 VAL I N 1
ATOM 2110 C CA . VAL B 1 64 ? 14.227 -1.185 21.957 1.00 27.25 63 VAL I CA 1
ATOM 2111 C C . VAL B 1 64 ? 14.275 -2.350 20.983 1.00 30.09 63 VAL I C 1
ATOM 2112 O O . VAL B 1 64 ? 13.462 -3.273 21.103 1.00 28.68 63 VAL I O 1
ATOM 2116 N N . GLU B 1 65 ? 15.199 -2.336 20.022 1.00 31.88 64 GLU I N 1
ATOM 2117 C CA . GLU B 1 65 ? 15.289 -3.409 19.039 1.00 25.77 64 GLU I CA 1
ATOM 2118 C C . GLU B 1 65 ? 15.541 -4.743 19.729 1.00 26.25 64 GLU I C 1
ATOM 2119 O O . GLU B 1 65 ? 16.476 -4.880 20.524 1.00 31.50 64 GLU I O 1
ATOM 2125 N N . GLY B 1 66 ? 14.694 -5.725 19.432 1.00 24.38 65 GLY I N 1
ATOM 2126 C CA . GLY B 1 66 ? 14.807 -7.035 20.034 1.00 27.63 65 GLY I CA 1
ATOM 2127 C C . GLY B 1 66 ? 14.017 -7.240 21.309 1.00 31.71 65 GLY I C 1
ATOM 2128 O O . GLY B 1 66 ? 14.063 -8.341 21.874 1.00 34.36 65 GLY I O 1
ATOM 2129 N N . ARG B 1 67 ? 13.297 -6.224 21.782 1.00 28.89 66 ARG I N 1
ATOM 2130 C CA . ARG B 1 67 ? 12.531 -6.347 23.016 1.00 30.75 66 ARG I CA 1
ATOM 2131 C C . ARG B 1 67 ? 11.098 -5.878 22.802 1.00 32.93 66 ARG I C 1
ATOM 2132 O O . ARG B 1 67 ? 10.170 -6.377 23.447 1.00 32.80 66 ARG I O 1
ATOM 2140 N N . PHE B 1 68 ? 10.912 -4.913 21.905 1.00 31.71 67 PHE I N 1
ATOM 2141 C CA . PHE B 1 68 ? 9.593 -4.411 21.553 1.00 28.69 67 PHE I CA 1
ATOM 2142 C C . PHE B 1 68 ? 9.145 -5.034 20.238 1.00 29.85 67 PHE I C 1
ATOM 2143 O O . PHE B 1 68 ? 9.956 -5.287 19.344 1.00 33.42 67 PHE I O 1
ATOM 2151 N N . THR B 1 69 ? 7.843 -5.281 20.125 1.00 30.99 68 THR I N 1
ATOM 2152 C CA . THR B 1 69 ? 7.261 -5.825 18.904 1.00 33.35 68 THR I CA 1
ATOM 2153 C C . THR B 1 69 ? 6.015 -5.026 18.558 1.00 38.99 68 THR I C 1
ATOM 2154 O O . THR B 1 69 ? 5.085 -4.939 19.366 1.00 41.55 68 THR I O 1
ATOM 2158 N N . ILE B 1 70 ? 6.003 -4.445 17.365 1.00 38.30 69 ILE I N 1
ATOM 2159 C CA . ILE B 1 70 ? 4.868 -3.679 16.866 1.00 32.07 69 ILE I CA 1
ATOM 2160 C C . ILE B 1 70 ? 4.056 -4.576 15.944 1.00 27.92 69 ILE I C 1
ATOM 2161 O O . ILE B 1 70 ? 4.616 -5.397 15.207 1.00 29.31 69 ILE I O 1
ATOM 2166 N N . SER B 1 71 ? 2.733 -4.450 16.010 1.00 25.35 70 SER I N 1
ATOM 2167 C CA . SER B 1 71 ? 1.842 -5.256 15.188 1.00 27.98 70 SER I CA 1
ATOM 2168 C C . SER B 1 71 ? 0.508 -4.534 15.087 1.00 33.27 70 SER I C 1
ATOM 2169 O O . SER B 1 71 ? 0.222 -3.608 15.851 1.00 36.42 70 SER I O 1
ATOM 2172 N N . ARG B 1 72 ? -0.311 -4.971 14.134 1.00 34.23 71 ARG I N 1
ATOM 2173 C CA . ARG B 1 72 ? -1.557 -4.276 13.857 1.00 35.19 71 ARG I CA 1
ATOM 2174 C C . ARG B 1 72 ? -2.608 -5.263 13.377 1.00 38.52 71 ARG I C 1
ATOM 2175 O O . ARG B 1 72 ? -2.292 -6.292 12.774 1.00 40.85 71 ARG I O 1
ATOM 2183 N N . ASP B 1 73 ? -3.867 -4.928 13.656 1.00 42.08 72 ASP I N 1
ATOM 2184 C CA . ASP B 1 73 ? -5.030 -5.712 13.241 1.00 51.02 72 ASP I CA 1
ATOM 2185 C C . ASP B 1 73 ? -5.968 -4.749 12.520 1.00 50.93 72 ASP I C 1
ATOM 2186 O O . ASP B 1 73 ? -6.800 -4.091 13.151 1.00 51.26 72 ASP I O 1
ATOM 2191 N N . ASN B 1 74 ? -5.825 -4.666 11.194 1.00 49.83 73 ASN I N 1
ATOM 2192 C CA . ASN B 1 74 ? -6.630 -3.725 10.422 1.00 51.77 73 ASN I CA 1
ATOM 2193 C C . ASN B 1 74 ? -8.117 -4.039 10.520 1.00 56.41 73 ASN I C 1
ATOM 2194 O O . ASN B 1 74 ? -8.945 -3.121 10.508 1.00 61.13 73 ASN I O 1
ATOM 2199 N N . SER B 1 75 ? -8.475 -5.322 10.625 1.00 55.72 74 SER I N 1
ATOM 2200 C CA . SER B 1 75 ? -9.880 -5.698 10.735 1.00 57.33 74 SER I CA 1
ATOM 2201 C C . SER B 1 75 ? -10.529 -5.144 11.997 1.00 57.93 74 SER I C 1
ATOM 2202 O O . SER B 1 75 ? -11.761 -5.074 12.068 1.00 59.05 74 SER I O 1
ATOM 2205 N N . LYS B 1 76 ? -9.733 -4.751 12.990 1.00 57.57 75 LYS I N 1
ATOM 2206 C CA . LYS B 1 76 ? -10.240 -4.151 14.216 1.00 58.38 75 LYS I CA 1
ATOM 2207 C C . LYS B 1 76 ? -9.840 -2.692 14.377 1.00 56.09 75 LYS I C 1
ATOM 2208 O O . LYS B 1 76 ? -10.213 -2.074 15.380 1.00 59.79 75 LYS I O 1
ATOM 2214 N N . ASN B 1 77 ? -9.092 -2.128 13.425 1.00 46.68 76 ASN I N 1
ATOM 2215 C CA . ASN B 1 77 ? -8.637 -0.737 13.491 1.00 49.37 76 ASN I CA 1
ATOM 2216 C C . ASN B 1 77 ? -7.853 -0.475 14.776 1.00 49.43 76 ASN I C 1
ATOM 2217 O O . ASN B 1 77 ? -8.127 0.474 15.516 1.00 50.13 76 ASN I O 1
ATOM 2222 N N . THR B 1 78 ? -6.865 -1.327 15.045 1.00 44.16 77 THR I N 1
ATOM 2223 C CA . THR B 1 78 ? -6.120 -1.235 16.292 1.00 41.44 77 THR I CA 1
ATOM 2224 C C . THR B 1 78 ? -4.635 -1.469 16.059 1.00 36.53 77 THR I C 1
ATOM 2225 O O . THR B 1 78 ? -4.241 -2.322 15.258 1.00 29.78 77 THR I O 1
ATOM 2229 N N . LEU B 1 79 ? -3.821 -0.698 16.772 1.00 37.13 78 LEU I N 1
ATOM 2230 C CA . LEU B 1 79 ? -2.373 -0.831 16.765 1.00 35.49 78 LEU I CA 1
ATOM 2231 C C . LEU B 1 79 ? -1.923 -1.481 18.067 1.00 33.95 78 LEU I C 1
ATOM 2232 O O . LEU B 1 79 ? -2.468 -1.190 19.135 1.00 37.59 78 LEU I O 1
ATOM 2237 N N . TYR B 1 80 ? -0.936 -2.368 17.976 1.00 30.72 79 TYR I N 1
ATOM 2238 C CA . TYR B 1 80 ? -0.431 -3.086 19.137 1.00 35.85 79 TYR I CA 1
ATOM 2239 C C . TYR B 1 80 ? 1.052 -2.803 19.328 1.00 42.86 79 TYR I C 1
ATOM 2240 O O . TYR B 1 80 ? 1.770 -2.476 18.377 1.00 46.04 79 TYR I O 1
ATOM 2249 N N . LEU B 1 81 ? 1.506 -2.938 20.574 1.00 39.48 80 LEU I N 1
ATOM 2250 C CA . LEU B 1 81 ? 2.928 -2.825 20.892 1.00 33.22 80 LEU I CA 1
ATOM 2251 C C . LEU B 1 81 ? 3.229 -3.778 22.040 1.00 30.37 80 LEU I C 1
ATOM 2252 O O . LEU B 1 81 ? 2.819 -3.530 23.177 1.00 33.53 80 LEU I O 1
ATOM 2257 N N . GLN B 1 82 ? 3.936 -4.861 21.741 1.00 27.47 81 GLN I N 1
ATOM 2258 C CA . GLN B 1 82 ? 4.331 -5.834 22.750 1.00 32.23 81 GLN I CA 1
ATOM 2259 C C . GLN B 1 82 ? 5.703 -5.453 23.295 1.00 38.71 81 GLN I C 1
ATOM 2260 O O . GLN B 1 82 ? 6.690 -5.442 22.550 1.00 42.12 81 GLN I O 1
ATOM 2266 N N . MET B 1 83 ? 5.762 -5.139 24.587 1.00 38.27 82 MET I N 1
ATOM 2267 C CA . MET B 1 83 ? 6.983 -4.687 25.245 1.00 39.78 82 MET I CA 1
ATOM 2268 C C . MET B 1 83 ? 7.473 -5.777 26.190 1.00 41.09 82 MET I C 1
ATOM 2269 O O . MET B 1 83 ? 6.769 -6.140 27.137 1.00 42.90 82 MET I O 1
ATOM 2274 N N . ASN B 1 84 A 8.674 -6.293 25.936 1.00 40.62 82 ASN I N 1
ATOM 2275 C CA . ASN B 1 84 A 9.259 -7.356 26.741 1.00 38.98 82 ASN I CA 1
ATOM 2276 C C . ASN B 1 84 A 10.556 -6.882 27.383 1.00 37.98 82 ASN I C 1
ATOM 2277 O O . ASN B 1 84 A 11.197 -5.938 26.912 1.00 40.81 82 ASN I O 1
ATOM 2282 N N . SER B 1 85 B 10.938 -7.566 28.464 1.00 36.57 82 SER I N 1
ATOM 2283 C CA . SER B 1 85 B 12.177 -7.288 29.193 1.00 39.53 82 SER I CA 1
ATOM 2284 C C . SER B 1 85 B 12.314 -5.799 29.509 1.00 40.15 82 SER I C 1
ATOM 2285 O O . SER B 1 85 B 13.314 -5.155 29.184 1.00 41.10 82 SER I O 1
ATOM 2288 N N . LEU B 1 86 C 11.291 -5.252 30.157 1.00 37.03 82 LEU I N 1
ATOM 2289 C CA . LEU B 1 86 C 11.235 -3.816 30.387 1.00 35.08 82 LEU I CA 1
ATOM 2290 C C . LEU B 1 86 C 12.302 -3.371 31.380 1.00 37.32 82 LEU I C 1
ATOM 2291 O O . LEU B 1 86 C 12.523 -4.010 32.413 1.00 37.43 82 LEU I O 1
ATOM 2296 N N . ARG B 1 87 ? 12.973 -2.272 31.052 1.00 38.12 83 ARG I N 1
ATOM 2297 C CA . ARG B 1 87 ? 13.964 -1.649 31.915 1.00 39.64 83 ARG I CA 1
ATOM 2298 C C . ARG B 1 87 ? 13.409 -0.349 32.481 1.00 40.05 83 ARG I C 1
ATOM 2299 O O . ARG B 1 87 ? 12.343 0.128 32.084 1.00 37.33 83 ARG I O 1
ATOM 2307 N N . ASP B 1 88 ? 14.165 0.232 33.416 1.00 42.54 84 ASP I N 1
ATOM 2308 C CA . ASP B 1 88 ? 13.792 1.534 33.957 1.00 42.78 84 ASP I CA 1
ATOM 2309 C C . ASP B 1 88 ? 13.811 2.609 32.878 1.00 44.79 84 ASP I C 1
ATOM 2310 O O . ASP B 1 88 ? 13.036 3.570 32.942 1.00 45.70 84 ASP I O 1
ATOM 2312 N N . GLU B 1 89 ? 14.674 2.456 31.872 1.00 44.80 85 GLU I N 1
ATOM 2313 C CA . GLU B 1 89 ? 14.761 3.427 30.789 1.00 42.39 85 GLU I CA 1
ATOM 2314 C C . GLU B 1 89 ? 13.525 3.437 29.898 1.00 36.62 85 GLU I C 1
ATOM 2315 O O . GLU B 1 89 ? 13.423 4.302 29.022 1.00 33.51 85 GLU I O 1
ATOM 2317 N N . ASP B 1 90 ? 12.594 2.505 30.092 1.00 33.77 86 ASP I N 1
ATOM 2318 C CA . ASP B 1 90 ? 11.375 2.462 29.299 1.00 26.97 86 ASP I CA 1
ATOM 2319 C C . ASP B 1 90 ? 10.218 3.212 29.944 1.00 26.04 86 ASP I C 1
ATOM 2320 O O . ASP B 1 90 ? 9.176 3.382 29.301 1.00 24.60 86 ASP I O 1
ATOM 2325 N N . THR B 1 91 ? 10.370 3.654 31.190 1.00 27.41 87 THR I N 1
ATOM 2326 C CA . THR B 1 91 ? 9.340 4.455 31.839 1.00 23.09 87 THR I CA 1
ATOM 2327 C C . THR B 1 91 ? 9.114 5.738 31.053 1.00 26.46 87 THR I C 1
ATOM 2328 O O . THR B 1 91 ? 10.029 6.557 30.910 1.00 30.49 87 THR I O 1
ATOM 2332 N N . ALA B 1 92 ? 7.899 5.910 30.538 1.00 25.73 88 ALA I N 1
ATOM 2333 C CA . ALA B 1 92 ? 7.592 7.035 29.664 1.00 30.92 88 ALA I CA 1
ATOM 2334 C C . ALA B 1 92 ? 6.093 7.061 29.404 1.00 33.82 88 ALA I C 1
ATOM 2335 O O . ALA B 1 92 ? 5.359 6.141 29.775 1.00 30.79 88 ALA I O 1
ATOM 2337 N N . ILE B 1 93 ? 5.650 8.147 28.772 1.00 34.41 89 ILE I N 1
ATOM 2338 C CA . ILE B 1 93 ? 4.333 8.219 28.152 1.00 33.85 89 ILE I CA 1
ATOM 2339 C C . ILE B 1 93 ? 4.464 7.686 26.736 1.00 34.33 89 ILE I C 1
ATOM 2340 O O . ILE B 1 93 ? 5.380 8.075 26.005 1.00 37.70 89 ILE I O 1
ATOM 2345 N N . TYR B 1 94 ? 3.554 6.805 26.338 1.00 31.58 90 TYR I N 1
ATOM 2346 C CA . TYR B 1 94 ? 3.610 6.175 25.026 1.00 28.60 90 TYR I CA 1
ATOM 2347 C C . TYR B 1 94 ? 2.424 6.636 24.193 1.00 31.68 90 TYR I C 1
ATOM 2348 O O . TYR B 1 94 ? 1.273 6.333 24.526 1.00 37.07 90 TYR I O 1
ATOM 2357 N N . TYR B 1 95 ? 2.708 7.363 23.114 1.00 32.62 91 TYR I N 1
ATOM 2358 C CA . TYR B 1 95 ? 1.692 7.771 22.157 1.00 32.04 91 TYR I CA 1
ATOM 2359 C C . TYR B 1 95 ? 1.751 6.893 20.915 1.00 36.37 91 TYR I C 1
ATOM 2360 O O . TYR B 1 95 ? 2.835 6.562 20.426 1.00 37.08 91 TYR I O 1
ATOM 2369 N N . CYS B 1 96 ? 0.579 6.527 20.403 1.00 40.84 92 CYS I N 1
ATOM 2370 C CA . CYS B 1 96 ? 0.461 6.060 19.032 1.00 41.93 92 CYS I CA 1
ATOM 2371 C C . CYS B 1 96 ? 0.274 7.275 18.134 1.00 42.02 92 CYS I C 1
ATOM 2372 O O . CYS B 1 96 ? -0.408 8.235 18.504 1.00 46.68 92 CYS I O 1
ATOM 2375 N N . ALA B 1 97 ? 0.905 7.244 16.965 1.00 34.84 93 ALA I N 1
ATOM 2376 C CA . ALA B 1 97 ? 0.878 8.387 16.067 1.00 30.20 93 ALA I CA 1
ATOM 2377 C C . ALA B 1 97 ? 0.601 7.916 14.650 1.00 33.36 93 ALA I C 1
ATOM 2378 O O . ALA B 1 97 ? 1.151 6.908 14.201 1.00 34.57 93 ALA I O 1
ATOM 2380 N N . LYS B 1 98 ? -0.261 8.651 13.955 1.00 33.37 94 LYS I N 1
ATOM 2381 C CA . LYS B 1 98 ? -0.574 8.351 12.567 1.00 36.05 94 LYS I CA 1
ATOM 2382 C C . LYS B 1 98 ? 0.462 8.994 11.654 1.00 39.30 94 LYS I C 1
ATOM 2383 O O . LYS B 1 98 ? 0.779 10.178 11.800 1.00 42.13 94 LYS I O 1
ATOM 2389 N N . ASP B 1 99 ? 1.002 8.209 10.725 1.00 38.03 95 ASP I N 1
ATOM 2390 C CA . ASP B 1 99 ? 1.874 8.773 9.705 1.00 41.60 95 ASP I CA 1
ATOM 2391 C C . ASP B 1 99 ? 1.062 9.660 8.770 1.00 34.41 95 ASP I C 1
ATOM 2392 O O . ASP B 1 99 ? -0.076 9.338 8.418 1.00 29.17 95 ASP I O 1
ATOM 2397 N N . TRP B 1 100 ? 1.661 10.782 8.365 1.00 37.52 96 TRP I N 1
ATOM 2398 C CA . TRP B 1 100 ? 0.920 11.805 7.631 1.00 41.00 96 TRP I CA 1
ATOM 2399 C C . TRP B 1 100 ? 0.339 11.278 6.325 1.00 38.98 96 TRP I C 1
ATOM 2400 O O . TRP B 1 100 ? -0.718 11.745 5.887 1.00 38.81 96 TRP I O 1
ATOM 2411 N N . GLY B 1 101 ? 1.005 10.316 5.691 1.00 37.49 97 GLY I N 1
ATOM 2412 C CA . GLY B 1 101 ? 0.559 9.745 4.439 1.00 31.53 97 GLY I CA 1
ATOM 2413 C C . GLY B 1 101 ? 1.404 10.134 3.248 1.00 53.00 97 GLY I C 1
ATOM 2414 O O . GLY B 1 101 ? 1.354 9.447 2.219 1.00 48.92 97 GLY I O 1
ATOM 2415 N N . GLY B 1 102 ? 2.174 11.215 3.353 1.00 51.18 98 GLY I N 1
ATOM 2416 C CA . GLY B 1 102 ? 3.061 11.590 2.272 1.00 54.89 98 GLY I CA 1
ATOM 2417 C C . GLY B 1 102 ? 4.178 10.581 2.084 1.00 54.97 98 GLY I C 1
ATOM 2418 O O . GLY B 1 102 ? 4.621 9.919 3.022 1.00 53.05 98 GLY I O 1
ATOM 2419 N N . ALA B 1 103 ? 4.642 10.470 0.837 1.00 54.63 99 ALA I N 1
ATOM 2420 C CA . ALA B 1 103 ? 5.650 9.467 0.515 1.00 51.85 99 ALA I CA 1
ATOM 2421 C C . ALA B 1 103 ? 6.996 9.781 1.157 1.00 56.85 99 ALA I C 1
ATOM 2422 O O . ALA B 1 103 ? 7.721 8.859 1.549 1.00 56.23 99 ALA I O 1
ATOM 2424 N N . SER B 1 104 ? 7.344 11.061 1.286 1.00 57.29 100 SER I N 1
ATOM 2425 C CA . SER B 1 104 ? 8.689 11.459 1.680 1.00 58.74 100 SER I CA 1
ATOM 2426 C C . SER B 1 104 ? 8.750 12.132 3.046 1.00 58.47 100 SER I C 1
ATOM 2427 O O . SER B 1 104 ? 9.818 12.622 3.430 1.00 60.60 100 SER I O 1
ATOM 2430 N N . ASP B 1 105 A 7.648 12.166 3.794 1.00 55.99 100 ASP I N 1
ATOM 2431 C CA . ASP B 1 105 A 7.593 12.891 5.066 1.00 54.54 100 ASP I CA 1
ATOM 2432 C C . ASP B 1 105 A 7.099 11.963 6.173 1.00 50.52 100 ASP I C 1
ATOM 2433 O O . ASP B 1 105 A 5.897 11.702 6.284 1.00 50.46 100 ASP I O 1
ATOM 2438 N N . ARG B 1 106 B 8.026 11.476 7.002 1.00 45.06 100 ARG I N 1
ATOM 2439 C CA . ARG B 1 106 B 7.675 10.689 8.185 1.00 41.94 100 ARG I CA 1
ATOM 2440 C C . ARG B 1 106 B 7.359 11.657 9.320 1.00 45.14 100 ARG I C 1
ATOM 2441 O O . ARG B 1 106 B 8.183 11.948 10.191 1.00 45.39 100 ARG I O 1
ATOM 2449 N N . VAL B 1 107 C 6.133 12.172 9.298 1.00 44.25 100 VAL I N 1
ATOM 2450 C CA . VAL B 1 107 C 5.678 13.143 10.281 1.00 40.42 100 VAL I CA 1
ATOM 2451 C C . VAL B 1 107 C 4.338 12.688 10.837 1.00 40.35 100 VAL I C 1
ATOM 2452 O O . VAL B 1 107 C 3.584 11.960 10.182 1.00 43.15 100 VAL I O 1
ATOM 2456 N N . PHE B 1 108 D 4.042 13.127 12.056 1.00 40.39 100 PHE I N 1
ATOM 2457 C CA . PHE B 1 108 D 2.898 12.642 12.824 1.00 37.47 100 PHE I CA 1
ATOM 2458 C C . PHE B 1 108 D 1.875 13.767 12.948 1.00 37.41 100 PHE I C 1
ATOM 2459 O O . PHE B 1 108 D 2.061 14.706 13.727 1.00 36.48 100 PHE I O 1
ATOM 2467 N N . ASP B 1 109 ? 0.794 13.661 12.173 1.00 39.11 101 ASP I N 1
ATOM 2468 C CA . ASP B 1 109 ? -0.249 14.678 12.183 1.00 40.14 101 ASP I CA 1
ATOM 2469 C C . ASP B 1 109 ? -1.258 14.458 13.301 1.00 36.36 101 ASP I C 1
ATOM 2470 O O . ASP B 1 109 ? -1.820 15.428 13.821 1.00 39.61 101 ASP I O 1
ATOM 2475 N N . TYR B 1 110 ? -1.504 13.207 13.681 1.00 32.41 102 TYR I N 1
ATOM 2476 C CA . TYR B 1 110 ? -2.469 12.886 14.720 1.00 37.63 102 TYR I CA 1
ATOM 2477 C C . TYR B 1 110 ? -1.811 12.026 15.787 1.00 41.36 102 TYR I C 1
ATOM 2478 O O . TYR B 1 110 ? -1.055 11.101 15.474 1.00 46.49 102 TYR I O 1
ATOM 2487 N N . TRP B 1 111 ? -2.098 12.341 17.047 1.00 37.47 103 TRP I N 1
ATOM 2488 C CA . TRP B 1 111 ? -1.588 11.586 18.179 1.00 31.31 103 TRP I CA 1
ATOM 2489 C C . TRP B 1 111 ? -2.745 11.159 19.069 1.00 31.44 103 TRP I C 1
ATOM 2490 O O . TRP B 1 111 ? -3.825 11.755 19.052 1.00 30.31 103 TRP I O 1
ATOM 2501 N N . GLY B 1 112 ? -2.500 10.115 19.855 1.00 31.79 104 GLY I N 1
ATOM 2502 C CA . GLY B 1 112 ? -3.399 9.781 20.934 1.00 34.05 104 GLY I CA 1
ATOM 2503 C C . GLY B 1 112 ? -3.093 10.589 22.180 1.00 38.62 104 GLY I C 1
ATOM 2504 O O . GLY B 1 112 ? -2.074 11.274 22.276 1.00 38.77 104 GLY I O 1
ATOM 2505 N N . ARG B 1 113 ? -4.009 10.508 23.149 1.00 41.37 105 ARG I N 1
ATOM 2506 C CA . ARG B 1 113 ? -3.802 11.202 24.415 1.00 39.17 105 ARG I CA 1
ATOM 2507 C C . ARG B 1 113 ? -2.532 10.728 25.109 1.00 39.28 105 ARG I C 1
ATOM 2508 O O . ARG B 1 113 ? -1.866 11.513 25.793 1.00 42.97 105 ARG I O 1
ATOM 2510 N N . GLY B 1 114 ? -2.176 9.466 24.934 1.00 35.73 106 GLY I N 1
ATOM 2511 C CA . GLY B 1 114 ? -1.017 8.883 25.570 1.00 34.65 106 GLY I CA 1
ATOM 2512 C C . GLY B 1 114 ? -1.409 7.916 26.677 1.00 40.32 106 GLY I C 1
ATOM 2513 O O . GLY B 1 114 ? -2.527 7.932 27.199 1.00 42.52 106 GLY I O 1
ATOM 2514 N N . THR B 1 115 ? -0.463 7.048 27.022 1.00 39.28 107 THR I N 1
ATOM 2515 C CA . THR B 1 115 ? -0.622 6.137 28.143 1.00 40.27 107 THR I CA 1
ATOM 2516 C C . THR B 1 115 ? 0.712 6.023 28.865 1.00 37.40 107 THR I C 1
ATOM 2517 O O . THR B 1 115 ? 1.770 5.952 28.230 1.00 34.12 107 THR I O 1
ATOM 2521 N N . LEU B 1 116 ? 0.661 6.040 30.192 1.00 31.44 108 LEU I N 1
ATOM 2522 C CA . LEU B 1 116 ? 1.869 6.058 31.003 1.00 32.00 108 LEU I CA 1
ATOM 2523 C C . LEU B 1 116 ? 2.236 4.641 31.415 1.00 31.69 108 LEU I C 1
ATOM 2524 O O . LEU B 1 116 ? 1.385 3.885 31.894 1.00 31.61 108 LEU I O 1
ATOM 2529 N N . VAL B 1 117 ? 3.500 4.283 31.216 1.00 31.57 109 VAL I N 1
ATOM 2530 C CA . VAL B 1 117 ? 4.039 2.999 31.645 1.00 33.30 109 VAL I CA 1
ATOM 2531 C C . VAL B 1 117 ? 5.166 3.284 32.626 1.00 33.48 109 VAL I C 1
ATOM 2532 O O . VAL B 1 117 ? 6.131 3.981 32.288 1.00 27.97 109 VAL I O 1
ATOM 2536 N N . ILE B 1 118 ? 5.037 2.760 33.842 1.00 33.97 110 ILE I N 1
ATOM 2537 C CA . ILE B 1 118 ? 6.034 2.939 34.888 1.00 28.27 110 ILE I CA 1
ATOM 2538 C C . ILE B 1 118 ? 6.664 1.583 35.167 1.00 29.53 110 ILE I C 1
ATOM 2539 O O . ILE B 1 118 ? 5.959 0.615 35.481 1.00 33.30 110 ILE I O 1
ATOM 2544 N N . VAL B 1 119 ? 7.985 1.508 35.038 1.00 29.56 111 VAL I N 1
ATOM 2545 C CA . VAL B 1 119 ? 8.743 0.294 35.316 1.00 31.62 111 VAL I CA 1
ATOM 2546 C C . VAL B 1 119 ? 9.353 0.448 36.702 1.00 37.68 111 VAL I C 1
ATOM 2547 O O . VAL B 1 119 ? 10.293 1.226 36.894 1.00 44.50 111 VAL I O 1
ATOM 2551 N N . SER B 1 120 ? 8.824 -0.292 37.674 1.00 38.18 112 SER I N 1
ATOM 2552 C CA . SER B 1 120 ? 9.218 -0.085 39.058 1.00 36.70 112 SER I CA 1
ATOM 2553 C C . SER B 1 120 ? 8.926 -1.341 39.864 1.00 42.70 112 SER I C 1
ATOM 2554 O O . SER B 1 120 ? 7.902 -1.998 39.655 1.00 45.38 112 SER I O 1
ATOM 2557 N N . SER B 1 121 ? 9.835 -1.665 40.784 1.00 43.91 113 SER I N 1
ATOM 2558 C CA . SER B 1 121 ? 9.613 -2.738 41.743 1.00 46.08 113 SER I CA 1
ATOM 2559 C C . SER B 1 121 ? 8.781 -2.288 42.934 1.00 47.40 113 SER I C 1
ATOM 2560 O O . SER B 1 121 ? 8.373 -3.132 43.741 1.00 47.89 113 SER I O 1
ATOM 2563 N N . ALA B 1 122 ? 8.520 -0.990 43.058 1.00 47.43 114 ALA I N 1
ATOM 2564 C CA . ALA B 1 122 ? 7.810 -0.464 44.214 1.00 47.82 114 ALA I CA 1
ATOM 2565 C C . ALA B 1 122 ? 6.351 -0.903 44.208 1.00 52.80 114 ALA I C 1
ATOM 2566 O O . ALA B 1 122 ? 5.757 -1.168 43.159 1.00 56.90 114 ALA I O 1
ATOM 2568 N N . SER B 1 123 ? 5.777 -0.976 45.401 1.00 54.33 115 SER I N 1
ATOM 2569 C CA . SER B 1 123 ? 4.375 -1.307 45.589 1.00 56.14 115 SER I CA 1
ATOM 2570 C C . SER B 1 123 ? 3.586 -0.050 45.935 1.00 54.24 115 SER I C 1
ATOM 2571 O O . SER B 1 123 ? 4.148 0.985 46.302 1.00 56.25 115 SER I O 1
ATOM 2573 N N . THR B 1 124 ? 2.266 -0.154 45.807 1.00 49.08 116 THR I N 1
ATOM 2574 C CA . THR B 1 124 ? 1.388 0.964 46.123 1.00 45.06 116 THR I CA 1
ATOM 2575 C C . THR B 1 124 ? 1.540 1.357 47.587 1.00 44.72 116 THR I C 1
ATOM 2576 O O . THR B 1 124 ? 1.312 0.539 48.484 1.00 46.41 116 THR I O 1
ATOM 2580 N N . LYS B 1 125 ? 1.929 2.608 47.826 1.00 42.36 117 LYS I N 1
ATOM 2581 C CA . LYS B 1 125 ? 2.160 3.113 49.171 1.00 39.14 117 LYS I CA 1
ATOM 2582 C C . LYS B 1 125 ? 1.511 4.478 49.336 1.00 39.80 117 LYS I C 1
ATOM 2583 O O . LYS B 1 125 ? 1.615 5.336 48.456 1.00 26.81 117 LYS I O 1
ATOM 2589 N N . GLY B 1 126 ? 0.842 4.670 50.470 1.00 43.88 118 GLY I N 1
ATOM 2590 C CA . GLY B 1 126 ? 0.292 5.955 50.824 1.00 38.80 118 GLY I CA 1
ATOM 2591 C C . GLY B 1 126 ? 1.358 6.861 51.403 1.00 37.20 118 GLY I C 1
ATOM 2592 O O . GLY B 1 126 ? 2.308 6.407 52.049 1.00 36.59 118 GLY I O 1
ATOM 2593 N N . PRO B 1 127 ? 1.222 8.164 51.183 1.00 37.90 119 PRO I N 1
ATOM 2594 C CA . PRO B 1 127 ? 2.261 9.096 51.619 1.00 37.14 119 PRO I CA 1
ATOM 2595 C C . PRO B 1 127 ? 2.171 9.420 53.100 1.00 41.65 119 PRO I C 1
ATOM 2596 O O . PRO B 1 127 ? 1.109 9.343 53.723 1.00 41.97 119 PRO I O 1
ATOM 2600 N N . SER B 1 128 ? 3.319 9.782 53.659 1.00 41.48 120 SER I N 1
ATOM 2601 C CA . SER B 1 128 ? 3.395 10.404 54.972 1.00 42.55 120 SER I CA 1
ATOM 2602 C C . SER B 1 128 ? 3.494 11.908 54.773 1.00 39.99 120 SER I C 1
ATOM 2603 O O . SER B 1 128 ? 4.337 12.380 54.003 1.00 40.49 120 SER I O 1
ATOM 2606 N N . VAL B 1 129 ? 2.624 12.655 55.444 1.00 36.57 121 VAL I N 1
ATOM 2607 C CA . VAL B 1 129 ? 2.567 14.105 55.306 1.00 35.03 121 VAL I CA 1
ATOM 2608 C C . VAL B 1 129 ? 3.190 14.724 56.548 1.00 33.92 121 VAL I C 1
ATOM 2609 O O . VAL B 1 129 ? 2.675 14.558 57.661 1.00 35.46 121 VAL I O 1
ATOM 2613 N N . PHE B 1 130 ? 4.303 15.438 56.356 1.00 32.21 122 PHE I N 1
ATOM 2614 C CA . PHE B 1 130 ? 5.029 16.121 57.412 1.00 30.43 122 PHE I CA 1
ATOM 2615 C C . PHE B 1 130 ? 4.872 17.631 57.279 1.00 29.93 122 PHE I C 1
ATOM 2616 O O . PHE B 1 130 ? 4.949 18.166 56.167 1.00 30.17 122 PHE I O 1
ATOM 2624 N N . PRO B 1 131 ? 4.656 18.340 58.381 1.00 31.61 123 PRO I N 1
ATOM 2625 C CA . PRO B 1 131 ? 4.454 19.786 58.298 1.00 33.85 123 PRO I CA 1
ATOM 2626 C C . PRO B 1 131 ? 5.768 20.536 58.159 1.00 40.59 123 PRO I C 1
ATOM 2627 O O . PRO B 1 131 ? 6.813 20.119 58.663 1.00 45.22 123 PRO I O 1
ATOM 2631 N N . LEU B 1 132 ? 5.696 21.660 57.454 1.00 40.69 124 LEU I N 1
ATOM 2632 C CA . LEU B 1 132 ? 6.805 22.600 57.325 1.00 41.30 124 LEU I CA 1
ATOM 2633 C C . LEU B 1 132 ? 6.399 23.858 58.088 1.00 42.16 124 LEU I C 1
ATOM 2634 O O . LEU B 1 132 ? 5.691 24.719 57.556 1.00 41.23 124 LEU I O 1
ATOM 2639 N N . ALA B 1 133 ? 6.850 23.955 59.338 1.00 44.90 125 ALA I N 1
ATOM 2640 C CA . ALA B 1 133 ? 6.328 24.943 60.278 1.00 41.66 125 ALA I CA 1
ATOM 2641 C C . ALA B 1 133 ? 6.920 26.321 60.003 1.00 38.35 125 ALA I C 1
ATOM 2642 O O . ALA B 1 133 ? 8.138 26.446 59.842 1.00 38.13 125 ALA I O 1
ATOM 2644 N N . PRO B 1 134 ? 6.100 27.371 59.959 1.00 41.85 126 PRO I N 1
ATOM 2645 C CA . PRO B 1 134 ? 6.646 28.725 59.803 1.00 44.76 126 PRO I CA 1
ATOM 2646 C C . PRO B 1 134 ? 7.442 29.139 61.031 1.00 48.65 126 PRO I C 1
ATOM 2647 O O . PRO B 1 134 ? 7.048 28.877 62.171 1.00 43.33 126 PRO I O 1
ATOM 2651 N N . SER B 1 135 ? 8.574 29.789 60.788 1.00 55.32 127 SER I N 1
ATOM 2652 C CA . SER B 1 135 ? 9.475 30.173 61.867 1.00 60.97 127 SER I CA 1
ATOM 2653 C C . SER B 1 135 ? 8.992 31.433 62.579 1.00 59.95 127 SER I C 1
ATOM 2654 O O . SER B 1 135 ? 8.484 32.360 61.948 1.00 59.89 127 SER I O 1
ATOM 2657 N N . GLY B 1 142 ? 7.119 40.308 57.203 1.00 59.48 134 GLY I N 1
ATOM 2658 C CA . GLY B 1 142 ? 5.672 40.420 57.202 1.00 57.86 134 GLY I CA 1
ATOM 2659 C C . GLY B 1 142 ? 4.976 39.255 56.523 1.00 56.14 134 GLY I C 1
ATOM 2660 O O . GLY B 1 142 ? 3.772 39.053 56.690 1.00 54.43 134 GLY I O 1
ATOM 2661 N N . THR B 1 143 ? 5.740 38.482 55.754 1.00 54.23 135 THR I N 1
ATOM 2662 C CA . THR B 1 143 ? 5.215 37.351 54.997 1.00 48.58 135 THR I CA 1
ATOM 2663 C C . THR B 1 143 ? 5.856 36.072 55.515 1.00 36.47 135 THR I C 1
ATOM 2664 O O . THR B 1 143 ? 7.085 35.954 55.541 1.00 31.99 135 THR I O 1
ATOM 2668 N N . ALA B 1 144 ? 5.024 35.125 55.930 1.00 34.60 136 ALA I N 1
ATOM 2669 C CA . ALA B 1 144 ? 5.475 33.843 56.446 1.00 35.34 136 ALA I CA 1
ATOM 2670 C C . ALA B 1 144 ? 5.283 32.754 55.400 1.00 36.41 136 ALA I C 1
ATOM 2671 O O . ALA B 1 144 ? 4.462 32.873 54.488 1.00 40.50 136 ALA I O 1
ATOM 2673 N N . ALA B 1 145 ? 6.058 31.682 55.543 1.00 32.00 137 ALA I N 1
ATOM 2674 C CA . ALA B 1 145 ? 5.983 30.532 54.653 1.00 29.11 137 ALA I CA 1
ATOM 2675 C C . ALA B 1 145 ? 5.733 29.277 55.475 1.00 34.24 137 ALA I C 1
ATOM 2676 O O . ALA B 1 145 ? 6.389 29.057 56.500 1.00 40.73 137 ALA I O 1
ATOM 2678 N N . LEU B 1 146 ? 4.781 28.465 55.027 1.00 32.01 138 LEU I N 1
ATOM 2679 C CA . LEU B 1 146 ? 4.468 27.190 55.653 1.00 32.72 138 LEU I CA 1
ATOM 2680 C C . LEU B 1 146 ? 4.106 26.213 54.548 1.00 33.32 138 LEU I C 1
ATOM 2681 O O . LEU B 1 146 ? 3.861 26.607 53.405 1.00 31.32 138 LEU I O 1
ATOM 2686 N N . GLY B 1 147 ? 4.067 24.931 54.886 1.00 31.89 139 GLY I N 1
ATOM 2687 C CA . GLY B 1 147 ? 3.740 23.952 53.873 1.00 28.39 139 GLY I CA 1
ATOM 2688 C C . GLY B 1 147 ? 3.665 22.553 54.438 1.00 32.11 139 GLY I C 1
ATOM 2689 O O . GLY B 1 147 ? 3.738 22.339 55.650 1.00 32.48 139 GLY I O 1
ATOM 2690 N N . CYS B 1 148 ? 3.515 21.596 53.523 1.00 36.43 140 CYS I N 1
ATOM 2691 C CA . CYS B 1 148 ? 3.421 20.181 53.854 1.00 42.11 140 CYS I CA 1
ATOM 2692 C C . CYS B 1 148 ? 4.377 19.405 52.964 1.00 38.95 140 CYS I C 1
ATOM 2693 O O . CYS B 1 148 ? 4.404 19.611 51.746 1.00 41.17 140 CYS I O 1
ATOM 2696 N N . LEU B 1 149 ? 5.156 18.515 53.573 1.00 32.64 141 LEU I N 1
ATOM 2697 C CA . LEU B 1 149 ? 6.088 17.659 52.852 1.00 31.60 141 LEU I CA 1
ATOM 2698 C C . LEU B 1 149 ? 5.427 16.297 52.669 1.00 35.47 141 LEU I C 1
ATOM 2699 O O . LEU B 1 149 ? 5.243 15.552 53.637 1.00 35.55 141 LEU I O 1
ATOM 2704 N N . VAL B 1 150 ? 5.060 15.984 51.430 1.00 35.07 142 VAL I N 1
ATOM 2705 C CA . VAL B 1 150 ? 4.364 14.751 51.085 1.00 34.01 142 VAL I CA 1
ATOM 2706 C C . VAL B 1 150 ? 5.409 13.768 50.576 1.00 34.53 142 VAL I C 1
ATOM 2707 O O . VAL B 1 150 ? 5.953 13.943 49.481 1.00 35.67 142 VAL I O 1
ATOM 2711 N N . LYS B 1 151 ? 5.688 12.727 51.357 1.00 34.96 143 LYS I N 1
ATOM 2712 C CA . LYS B 1 151 ? 6.862 11.894 51.141 1.00 38.30 143 LYS I CA 1
ATOM 2713 C C . LYS B 1 151 ? 6.489 10.418 51.069 1.00 42.72 143 LYS I C 1
ATOM 2714 O O . LYS B 1 151 ? 5.531 9.967 51.703 1.00 43.87 143 LYS I O 1
ATOM 2720 N N . ASP B 1 152 ? 7.264 9.676 50.273 1.00 49.46 144 ASP I N 1
ATOM 2721 C CA . ASP B 1 152 ? 7.240 8.212 50.235 1.00 52.02 144 ASP I CA 1
ATOM 2722 C C . ASP B 1 152 ? 5.871 7.674 49.813 1.00 48.34 144 ASP I C 1
ATOM 2723 O O . ASP B 1 152 ? 5.178 6.992 50.571 1.00 55.80 144 ASP I O 1
ATOM 2728 N N . TYR B 1 153 ? 5.497 7.973 48.572 1.00 37.09 145 TYR I N 1
ATOM 2729 C CA . TYR B 1 153 ? 4.268 7.445 48.001 1.00 34.74 145 TYR I CA 1
ATOM 2730 C C . TYR B 1 153 ? 4.529 6.935 46.591 1.00 33.34 145 TYR I C 1
ATOM 2731 O O . TYR B 1 153 ? 5.456 7.373 45.905 1.00 35.65 145 TYR I O 1
ATOM 2740 N N . PHE B 1 154 ? 3.685 5.992 46.166 1.00 31.17 146 PHE I N 1
ATOM 2741 C CA . PHE B 1 154 ? 3.782 5.404 44.841 1.00 32.83 146 PHE I CA 1
ATOM 2742 C C . PHE B 1 154 ? 2.448 4.762 44.510 1.00 31.25 146 PHE I C 1
ATOM 2743 O O . PHE B 1 154 ? 1.870 4.094 45.379 1.00 31.29 146 PHE I O 1
ATOM 2751 N N . PRO B 1 155 ? 1.923 4.939 43.288 1.00 29.89 147 PRO I N 1
ATOM 2752 C CA . PRO B 1 155 ? 2.533 5.767 42.248 1.00 30.41 147 PRO I CA 1
ATOM 2753 C C . PRO B 1 155 ? 1.981 7.189 42.253 1.00 34.11 147 PRO I C 1
ATOM 2754 O O . PRO B 1 155 ? 1.169 7.531 43.116 1.00 37.91 147 PRO I O 1
ATOM 2758 N N . GLU B 1 156 ? 2.423 8.007 41.303 1.00 30.99 148 GLU I N 1
ATOM 2759 C CA . GLU B 1 156 ? 1.826 9.318 41.125 1.00 35.13 148 GLU I CA 1
ATOM 2760 C C . GLU B 1 156 ? 0.373 9.162 40.675 1.00 35.29 148 GLU I C 1
ATOM 2761 O O . GLU B 1 156 ? 0.007 8.147 40.074 1.00 31.78 148 GLU I O 1
ATOM 2767 N N . PRO B 1 157 ? -0.487 10.156 40.950 1.00 39.52 149 PRO I N 1
ATOM 2768 C CA . PRO B 1 157 ? -0.185 11.404 41.652 1.00 41.04 149 PRO I CA 1
ATOM 2769 C C . PRO B 1 157 ? -0.866 11.541 43.009 1.00 39.39 149 PRO I C 1
ATOM 2770 O O . PRO B 1 157 ? -1.675 10.699 43.392 1.00 36.83 149 PRO I O 1
ATOM 2774 N N . VAL B 1 158 ? -0.522 12.610 43.725 1.00 41.68 150 VAL I N 1
ATOM 2775 C CA . VAL B 1 158 ? -1.304 13.084 44.856 1.00 41.69 150 VAL I CA 1
ATOM 2776 C C . VAL B 1 158 ? -1.809 14.482 44.521 1.00 43.19 150 VAL I C 1
ATOM 2777 O O . VAL B 1 158 ? -1.298 15.160 43.626 1.00 44.14 150 VAL I O 1
ATOM 2781 N N . THR B 1 159 ? -2.840 14.901 45.246 1.00 41.88 151 THR I N 1
ATOM 2782 C CA . THR B 1 159 ? -3.428 16.223 45.092 1.00 42.25 151 THR I CA 1
ATOM 2783 C C . THR B 1 159 ? -3.518 16.860 46.467 1.00 43.59 151 THR I C 1
ATOM 2784 O O . THR B 1 159 ? -4.027 16.238 47.408 1.00 45.85 151 THR I O 1
ATOM 2788 N N . VAL B 1 160 ? -3.012 18.086 46.588 1.00 39.92 152 VAL I N 1
ATOM 2789 C CA . VAL B 1 160 ? -3.004 18.811 47.851 1.00 44.37 152 VAL I CA 1
ATOM 2790 C C . VAL B 1 160 ? -3.887 20.043 47.714 1.00 42.00 152 VAL I C 1
ATOM 2791 O O . VAL B 1 160 ? -3.813 20.767 46.712 1.00 40.27 152 VAL I O 1
ATOM 2795 N N . SER B 1 161 ? -4.749 20.249 48.701 1.00 39.74 153 SER I N 1
ATOM 2796 C CA . SER B 1 161 ? -5.509 21.477 48.853 1.00 44.06 153 SER I CA 1
ATOM 2797 C C . SER B 1 161 ? -5.068 22.157 50.142 1.00 43.86 153 SER I C 1
ATOM 2798 O O . SER B 1 161 ? -4.341 21.585 50.958 1.00 39.50 153 SER I O 1
ATOM 2801 N N . TRP B 1 162 ? -5.508 23.396 50.328 1.00 42.24 154 TRP I N 1
ATOM 2802 C CA . TRP B 1 162 ? -5.259 24.115 51.568 1.00 38.27 154 TRP I CA 1
ATOM 2803 C C . TRP B 1 162 ? -6.584 24.638 52.091 1.00 39.53 154 TRP I C 1
ATOM 2804 O O . TRP B 1 162 ? -7.322 25.305 51.358 1.00 43.66 154 TRP I O 1
ATOM 2815 N N . ASN B 1 163 ? -6.888 24.310 53.347 1.00 40.73 155 ASN I N 1
ATOM 2816 C CA . ASN B 1 163 ? -8.154 24.679 53.978 1.00 46.30 155 ASN I CA 1
ATOM 2817 C C . ASN B 1 163 ? -9.338 24.245 53.118 1.00 48.51 155 ASN I C 1
ATOM 2818 O O . ASN B 1 163 ? -10.289 24.999 52.903 1.00 51.37 155 ASN I O 1
ATOM 2823 N N . SER B 1 164 ? -9.265 23.013 52.610 1.00 49.17 156 SER I N 1
ATOM 2824 C CA . SER B 1 164 ? -10.316 22.418 51.783 1.00 51.76 156 SER I CA 1
ATOM 2825 C C . SER B 1 164 ? -10.578 23.232 50.518 1.00 51.12 156 SER I C 1
ATOM 2826 O O . SER B 1 164 ? -11.683 23.210 49.969 1.00 53.41 156 SER I O 1
ATOM 2829 N N . GLY B 1 165 ? -9.566 23.955 50.042 1.00 48.38 157 GLY I N 1
ATOM 2830 C CA . GLY B 1 165 ? -9.681 24.750 48.840 1.00 46.08 157 GLY I CA 1
ATOM 2831 C C . GLY B 1 165 ? -9.947 26.222 49.069 1.00 45.28 157 GLY I C 1
ATOM 2832 O O . GLY B 1 165 ? -9.796 27.012 48.130 1.00 46.42 157 GLY I O 1
ATOM 2833 N N . ALA B 1 166 ? -10.330 26.616 50.286 1.00 43.23 158 ALA I N 1
ATOM 2834 C CA . ALA B 1 166 ? -10.636 28.016 50.553 1.00 44.08 158 ALA I CA 1
ATOM 2835 C C . ALA B 1 166 ? -9.403 28.907 50.486 1.00 48.19 158 ALA I C 1
ATOM 2836 O O . ALA B 1 166 ? -9.543 30.129 50.380 1.00 52.65 158 ALA I O 1
ATOM 2838 N N . LEU B 1 167 ? -8.206 28.330 50.553 1.00 48.90 159 LEU I N 1
ATOM 2839 C CA . LEU B 1 167 ? -6.957 29.074 50.459 1.00 49.70 159 LEU I CA 1
ATOM 2840 C C . LEU B 1 167 ? -6.233 28.638 49.195 1.00 53.48 159 LEU I C 1
ATOM 2841 O O . LEU B 1 167 ? -5.862 27.466 49.062 1.00 56.02 159 LEU I O 1
ATOM 2846 N N . THR B 1 168 ? -6.036 29.575 48.270 1.00 55.92 160 THR I N 1
ATOM 2847 C CA . THR B 1 168 ? -5.439 29.243 46.983 1.00 55.04 160 THR I CA 1
ATOM 2848 C C . THR B 1 168 ? -4.370 30.252 46.590 1.00 55.66 160 THR I C 1
ATOM 2849 O O . THR B 1 168 ? -3.390 29.897 45.927 1.00 54.29 160 THR I O 1
ATOM 2853 N N . SER B 1 169 ? -4.553 31.510 46.985 1.00 57.01 161 SER I N 1
ATOM 2854 C CA . SER B 1 169 ? -3.596 32.549 46.633 1.00 55.90 161 SER I CA 1
ATOM 2855 C C . SER B 1 169 ? -2.285 32.332 47.379 1.00 53.29 161 SER I C 1
ATOM 2856 O O . SER B 1 169 ? -2.269 32.179 48.604 1.00 51.02 161 SER I O 1
ATOM 2859 N N . GLY B 1 170 ? -1.184 32.314 46.633 1.00 50.11 162 GLY I N 1
ATOM 2860 C CA . GLY B 1 170 ? 0.128 32.093 47.202 1.00 47.77 162 GLY I CA 1
ATOM 2861 C C . GLY B 1 170 ? 0.537 30.645 47.344 1.00 50.09 162 GLY I C 1
ATOM 2862 O O . GLY B 1 170 ? 1.543 30.366 48.008 1.00 52.93 162 GLY I O 1
ATOM 2863 N N . VAL B 1 171 ? -0.198 29.719 46.740 1.00 48.31 163 VAL I N 1
ATOM 2864 C CA . VAL B 1 171 ? 0.068 28.294 46.884 1.00 43.09 163 VAL I CA 1
ATOM 2865 C C . VAL B 1 171 ? 0.983 27.840 45.755 1.00 44.78 163 VAL I C 1
ATOM 2866 O O . VAL B 1 171 ? 0.691 28.062 44.574 1.00 48.06 163 VAL I O 1
ATOM 2870 N N . HIS B 1 172 ? 2.094 27.203 46.117 1.00 43.59 164 HIS I N 1
ATOM 2871 C CA . HIS B 1 172 ? 3.020 26.613 45.158 1.00 41.97 164 HIS I CA 1
ATOM 2872 C C . HIS B 1 172 ? 3.191 25.139 45.498 1.00 43.91 164 HIS I C 1
ATOM 2873 O O . HIS B 1 172 ? 3.859 24.799 46.480 1.00 46.52 164 HIS I O 1
ATOM 2880 N N . THR B 1 173 ? 2.588 24.268 44.692 1.00 40.23 165 THR I N 1
ATOM 2881 C CA . THR B 1 173 ? 2.764 22.826 44.820 1.00 36.67 165 THR I CA 1
ATOM 2882 C C . THR B 1 173 ? 3.803 22.372 43.805 1.00 37.34 165 THR I C 1
ATOM 2883 O O . THR B 1 173 ? 3.573 22.443 42.594 1.00 41.62 165 THR I O 1
ATOM 2887 N N . PHE B 1 174 ? 4.926 21.907 44.294 1.00 34.33 166 PHE I N 1
ATOM 2888 C CA . PHE B 1 174 ? 6.006 21.559 43.393 1.00 34.09 166 PHE I CA 1
ATOM 2889 C C . PHE B 1 174 ? 5.768 20.192 42.759 1.00 35.83 166 PHE I C 1
ATOM 2890 O O . PHE B 1 174 ? 5.131 19.322 43.358 1.00 37.82 166 PHE I O 1
ATOM 2898 N N . PRO B 1 175 ? 6.245 19.995 41.532 1.00 41.08 167 PRO I N 1
ATOM 2899 C CA . PRO B 1 175 ? 6.178 18.664 40.921 1.00 37.36 167 PRO I CA 1
ATOM 2900 C C . PRO B 1 175 ? 6.906 17.635 41.771 1.00 34.19 167 PRO I C 1
ATOM 2901 O O . PRO B 1 175 ? 7.878 17.942 42.465 1.00 33.96 167 PRO I O 1
ATOM 2905 N N . ALA B 1 176 ? 6.419 16.401 41.714 1.00 35.29 168 ALA I N 1
ATOM 2906 C CA . ALA B 1 176 ? 7.021 15.329 42.488 1.00 33.74 168 ALA I CA 1
ATOM 2907 C C . ALA B 1 176 ? 8.399 14.983 41.938 1.00 33.22 168 ALA I C 1
ATOM 2908 O O . ALA B 1 176 ? 8.680 15.154 40.750 1.00 35.43 168 ALA I O 1
ATOM 2910 N N . VAL B 1 177 ? 9.267 14.504 42.823 1.00 31.77 169 VAL I N 1
ATOM 2911 C CA . VAL B 1 177 ? 10.573 14.001 42.427 1.00 33.05 169 VAL I CA 1
ATOM 2912 C C . VAL B 1 177 ? 10.678 12.543 42.851 1.00 36.20 169 VAL I C 1
ATOM 2913 O O . VAL B 1 177 ? 10.118 12.124 43.869 1.00 38.53 169 VAL I O 1
ATOM 2917 N N . LEU B 1 178 ? 11.384 11.764 42.039 1.00 37.48 170 LEU I N 1
ATOM 2918 C CA . LEU B 1 178 ? 11.594 10.349 42.300 1.00 34.08 170 LEU I CA 1
ATOM 2919 C C . LEU B 1 178 ? 12.857 10.180 43.133 1.00 35.13 170 LEU I C 1
ATOM 2920 O O . LEU B 1 178 ? 13.908 10.737 42.798 1.00 36.52 170 LEU I O 1
ATOM 2925 N N . GLN B 1 179 ? 12.751 9.427 44.221 1.00 37.02 171 GLN I N 1
ATOM 2926 C CA . GLN B 1 179 ? 13.863 9.232 45.138 1.00 43.03 171 GLN I CA 1
ATOM 2927 C C . GLN B 1 179 ? 14.569 7.911 44.858 1.00 49.87 171 GLN I C 1
ATOM 2928 O O . GLN B 1 179 ? 14.048 7.034 44.166 1.00 56.71 171 GLN I O 1
ATOM 2934 N N . SER B 1 180 ? 15.777 7.784 45.418 1.00 52.89 172 SER I N 1
ATOM 2935 C CA . SER B 1 180 ? 16.563 6.564 45.249 1.00 55.19 172 SER I CA 1
ATOM 2936 C C . SER B 1 180 ? 15.797 5.330 45.704 1.00 57.61 172 SER I C 1
ATOM 2937 O O . SER B 1 180 ? 16.028 4.229 45.191 1.00 61.37 172 SER I O 1
ATOM 2940 N N . SER B 1 181 ? 14.885 5.494 46.664 1.00 54.86 173 SER I N 1
ATOM 2941 C CA . SER B 1 181 ? 14.057 4.394 47.138 1.00 47.29 173 SER I CA 1
ATOM 2942 C C . SER B 1 181 ? 13.038 3.929 46.106 1.00 43.15 173 SER I C 1
ATOM 2943 O O . SER B 1 181 ? 12.425 2.874 46.301 1.00 45.05 173 SER I O 1
ATOM 2946 N N . GLY B 1 182 ? 12.842 4.679 45.023 1.00 37.03 174 GLY I N 1
ATOM 2947 C CA . GLY B 1 182 ? 11.799 4.377 44.070 1.00 25.67 174 GLY I CA 1
ATOM 2948 C C . GLY B 1 182 ? 10.444 4.949 44.416 1.00 34.56 174 GLY I C 1
ATOM 2949 O O . GLY B 1 182 ? 9.470 4.666 43.707 1.00 38.00 174 GLY I O 1
ATOM 2950 N N . LEU B 1 183 ? 10.347 5.735 45.481 1.00 31.40 175 LEU I N 1
ATOM 2951 C CA . LEU B 1 183 ? 9.111 6.400 45.859 1.00 34.26 175 LEU I CA 1
ATOM 2952 C C . LEU B 1 183 ? 9.170 7.869 45.462 1.00 34.30 175 LEU I C 1
ATOM 2953 O O . LEU B 1 183 ? 10.247 8.465 45.363 1.00 33.76 175 LEU I O 1
ATOM 2958 N N . TYR B 1 184 ? 7.998 8.448 45.227 1.00 33.28 176 TYR I N 1
ATOM 2959 C CA . TYR B 1 184 ? 7.904 9.864 44.916 1.00 32.71 176 TYR I CA 1
ATOM 2960 C C . TYR B 1 184 ? 7.718 10.677 46.193 1.00 38.63 176 TYR I C 1
ATOM 2961 O O . TYR B 1 184 ? 7.327 10.160 47.244 1.00 38.75 176 TYR I O 1
ATOM 2970 N N . SER B 1 185 ? 8.017 11.968 46.091 1.00 38.86 177 SER I N 1
ATOM 2971 C CA . SER B 1 185 ? 7.820 12.891 47.198 1.00 37.32 177 SER I CA 1
ATOM 2972 C C . SER B 1 185 ? 7.730 14.298 46.633 1.00 36.89 177 SER I C 1
ATOM 2973 O O . SER B 1 185 ? 8.410 14.621 45.656 1.00 32.74 177 SER I O 1
ATOM 2976 N N . LEU B 1 186 ? 6.889 15.127 47.245 1.00 38.19 178 LEU I N 1
ATOM 2977 C CA . LEU B 1 186 ? 6.732 16.502 46.804 1.00 36.24 178 LEU I CA 1
ATOM 2978 C C . LEU B 1 186 ? 6.509 17.406 48.007 1.00 38.01 178 LEU I C 1
ATOM 2979 O O . LEU B 1 186 ? 6.262 16.952 49.127 1.00 34.95 178 LEU I O 1
ATOM 2984 N N . SER B 1 187 ? 6.601 18.705 47.750 1.00 42.63 179 SER I N 1
ATOM 2985 C CA . SER B 1 187 ? 6.294 19.737 48.721 1.00 42.73 179 SER I CA 1
ATOM 2986 C C . SER B 1 187 ? 5.125 20.569 48.213 1.00 38.61 179 SER I C 1
ATOM 2987 O O . SER B 1 187 ? 4.847 20.627 47.013 1.00 42.87 179 SER I O 1
ATOM 2990 N N . SER B 1 188 ? 4.435 21.207 49.149 1.00 32.58 180 SER I N 1
ATOM 2991 C CA . SER B 1 188 ? 3.434 22.213 48.828 1.00 33.95 180 SER I CA 1
ATOM 2992 C C . SER B 1 188 ? 3.531 23.296 49.886 1.00 36.43 180 SER I C 1
ATOM 2993 O O . SER B 1 188 ? 3.429 23.000 51.078 1.00 41.98 180 SER I O 1
ATOM 2996 N N . VAL B 1 189 ? 3.750 24.537 49.456 1.00 33.29 181 VAL I N 1
ATOM 2997 C CA . VAL B 1 189 ? 3.962 25.652 50.367 1.00 31.35 181 VAL I CA 1
ATOM 2998 C C . VAL B 1 189 ? 2.957 26.752 50.059 1.00 33.41 181 VAL I C 1
ATOM 2999 O O . VAL B 1 189 ? 2.268 26.737 49.039 1.00 33.39 181 VAL I O 1
ATOM 3003 N N . VAL B 1 190 ? 2.888 27.719 50.969 1.00 36.49 182 VAL I N 1
ATOM 3004 C CA . VAL B 1 190 ? 2.004 28.867 50.820 1.00 32.81 182 VAL I CA 1
ATOM 3005 C C . VAL B 1 190 ? 2.587 30.007 51.637 1.00 32.33 182 VAL I C 1
ATOM 3006 O O . VAL B 1 190 ? 3.058 29.807 52.761 1.00 37.14 182 VAL I O 1
ATOM 3010 N N . THR B 1 191 ? 2.576 31.201 51.057 1.00 34.49 183 THR I N 1
ATOM 3011 C CA . THR B 1 191 ? 3.009 32.404 51.749 1.00 39.14 183 THR I CA 1
ATOM 3012 C C . THR B 1 191 ? 1.786 33.143 52.270 1.00 41.63 183 THR I C 1
ATOM 3013 O O . THR B 1 191 ? 0.856 33.430 51.508 1.00 47.28 183 THR I O 1
ATOM 3017 N N . VAL B 1 192 ? 1.786 33.431 53.568 1.00 37.64 184 VAL I N 1
ATOM 3018 C CA . VAL B 1 192 ? 0.665 34.088 54.235 1.00 37.37 184 VAL I CA 1
ATOM 3019 C C . VAL B 1 192 ? 1.209 35.267 55.034 1.00 36.72 184 VAL I C 1
ATOM 3020 O O . VAL B 1 192 ? 2.428 35.360 55.238 1.00 39.75 184 VAL I O 1
ATOM 3024 N N . PRO B 1 193 ? 0.367 36.192 55.491 1.00 37.67 185 PRO I N 1
ATOM 3025 C CA . PRO B 1 193 ? 0.860 37.237 56.396 1.00 41.92 185 PRO I CA 1
ATOM 3026 C C . PRO B 1 193 ? 1.213 36.656 57.758 1.00 49.40 185 PRO I C 1
ATOM 3027 O O . PRO B 1 193 ? 0.497 35.808 58.297 1.00 51.22 185 PRO I O 1
ATOM 3031 N N . SER B 1 194 ? 2.335 37.120 58.313 1.00 51.34 186 SER I N 1
ATOM 3032 C CA . SER B 1 194 ? 2.727 36.689 59.650 1.00 57.27 186 SER I CA 1
ATOM 3033 C C . SER B 1 194 ? 1.747 37.161 60.716 1.00 59.37 186 SER I C 1
ATOM 3034 O O . SER B 1 194 ? 1.762 36.637 61.835 1.00 56.63 186 SER I O 1
ATOM 3037 N N . SER B 1 195 ? 0.898 38.140 60.394 1.00 60.69 187 SER I N 1
ATOM 3038 C CA . SER B 1 195 ? -0.134 38.575 61.325 1.00 59.63 187 SER I CA 1
ATOM 3039 C C . SER B 1 195 ? -1.180 37.495 61.567 1.00 57.04 187 SER I C 1
ATOM 3040 O O . SER B 1 195 ? -1.908 37.565 62.563 1.00 57.86 187 SER I O 1
ATOM 3043 N N . SER B 1 196 ? -1.268 36.499 60.686 1.00 54.30 188 SER I N 1
ATOM 3044 C CA . SER B 1 196 ? -2.313 35.486 60.745 1.00 53.18 188 SER I CA 1
ATOM 3045 C C . SER B 1 196 ? -1.837 34.166 61.341 1.00 50.55 188 SER I C 1
ATOM 3046 O O . SER B 1 196 ? -2.583 33.183 61.308 1.00 52.04 188 SER I O 1
ATOM 3049 N N . LEU B 1 197 ? -0.621 34.118 61.886 1.00 49.22 189 LEU I N 1
ATOM 3050 C CA . LEU B 1 197 ? -0.082 32.844 62.351 1.00 49.41 189 LEU I CA 1
ATOM 3051 C C . LEU B 1 197 ? -0.818 32.341 63.588 1.00 55.63 189 LEU I C 1
ATOM 3052 O O . LEU B 1 197 ? -1.119 31.146 63.693 1.00 57.58 189 LEU I O 1
ATOM 3057 N N . GLY B 1 198 ? -1.119 33.230 64.531 1.00 55.91 190 GLY I N 1
ATOM 3058 C CA . GLY B 1 198 ? -1.815 32.824 65.735 1.00 54.22 190 GLY I CA 1
ATOM 3059 C C . GLY B 1 198 ? -3.320 32.840 65.579 1.00 58.08 190 GLY I C 1
ATOM 3060 O O . GLY B 1 198 ? -4.043 32.246 66.385 1.00 56.73 190 GLY I O 1
ATOM 3061 N N . THR B 1 199 ? -3.804 33.512 64.537 1.00 63.11 191 THR I N 1
ATOM 3062 C CA . THR B 1 199 ? -5.237 33.675 64.331 1.00 69.87 191 THR I CA 1
ATOM 3063 C C . THR B 1 199 ? -5.816 32.614 63.398 1.00 74.08 191 THR I C 1
ATOM 3064 O O . THR B 1 199 ? -6.810 31.965 63.735 1.00 81.12 191 THR I O 1
ATOM 3068 N N . GLN B 1 200 ? -5.209 32.424 62.231 1.00 68.24 192 GLN I N 1
ATOM 3069 C CA . GLN B 1 200 ? -5.773 31.592 61.178 1.00 62.30 192 GLN I CA 1
ATOM 3070 C C . GLN B 1 200 ? -5.159 30.198 61.201 1.00 57.46 192 GLN I C 1
ATOM 3071 O O . GLN B 1 200 ? -3.943 30.043 61.350 1.00 55.76 192 GLN I O 1
ATOM 3077 N N . THR B 1 201 ? -6.010 29.185 61.049 1.00 53.43 193 THR I N 1
ATOM 3078 C CA . THR B 1 201 ? -5.566 27.800 61.009 1.00 50.97 193 THR I CA 1
ATOM 3079 C C . THR B 1 201 ? -5.309 27.380 59.568 1.00 47.67 193 THR I C 1
ATOM 3080 O O . THR B 1 201 ? -6.085 27.704 58.664 1.00 45.26 193 THR I O 1
ATOM 3084 N N . TYR B 1 202 ? -4.212 26.655 59.359 1.00 44.51 194 TYR I N 1
ATOM 3085 C CA . TYR B 1 202 ? -3.797 26.215 58.033 1.00 40.92 194 TYR I CA 1
ATOM 3086 C C . TYR B 1 202 ? -3.674 24.699 58.027 1.00 43.52 194 TYR I C 1
ATOM 3087 O O . TYR B 1 202 ? -2.882 24.133 58.789 1.00 41.85 194 TYR I O 1
ATOM 3096 N N . ILE B 1 203 ? -4.463 24.048 57.175 1.00 43.85 195 ILE I N 1
ATOM 3097 C CA . ILE B 1 203 ? -4.473 22.596 57.046 1.00 41.63 195 ILE I CA 1
ATOM 3098 C C . ILE B 1 203 ? -4.330 22.248 55.573 1.00 48.55 195 ILE I C 1
ATOM 3099 O O . ILE B 1 203 ? -5.034 22.811 54.727 1.00 52.06 195 ILE I O 1
ATOM 3104 N N . CYS B 1 204 ? -3.421 21.328 55.265 1.00 49.89 196 CYS I N 1
ATOM 3105 C CA . CYS B 1 204 ? -3.259 20.825 53.910 1.00 50.28 196 CYS I CA 1
ATOM 3106 C C . CYS B 1 204 ? -3.998 19.501 53.768 1.00 42.47 196 CYS I C 1
ATOM 3107 O O . CYS B 1 204 ? -3.920 18.635 54.644 1.00 39.89 196 CYS I O 1
ATOM 3110 N N . ASN B 1 205 ? -4.727 19.358 52.666 1.00 40.29 197 ASN I N 1
ATOM 3111 C CA . ASN B 1 205 ? -5.545 18.181 52.399 1.00 40.17 197 ASN I CA 1
ATOM 3112 C C . ASN B 1 205 ? -4.858 17.365 51.313 1.00 40.31 197 ASN I C 1
ATOM 3113 O O . ASN B 1 205 ? -4.843 17.765 50.145 1.00 43.22 197 ASN I O 1
ATOM 3118 N N . VAL B 1 206 ? -4.292 16.229 51.699 1.00 36.83 198 VAL I N 1
ATOM 3119 C CA . VAL B 1 206 ? -3.549 15.365 50.791 1.00 33.55 198 VAL I CA 1
ATOM 3120 C C . VAL B 1 206 ? -4.413 14.162 50.445 1.00 35.01 198 VAL I C 1
ATOM 3121 O O . VAL B 1 206 ? -5.055 13.572 51.322 1.00 39.65 198 VAL I O 1
ATOM 3125 N N . ASN B 1 207 ? -4.440 13.802 49.163 1.00 38.17 199 ASN I N 1
ATOM 3126 C CA . ASN B 1 207 ? -5.212 12.656 48.703 1.00 44.47 199 ASN I CA 1
ATOM 3127 C C . ASN B 1 207 ? -4.400 11.867 47.688 1.00 47.22 199 ASN I C 1
ATOM 3128 O O . ASN B 1 207 ? -3.888 12.435 46.720 1.00 50.05 199 ASN I O 1
ATOM 3133 N N . HIS B 1 208 ? -4.288 10.561 47.915 1.00 48.60 200 HIS I N 1
ATOM 3134 C CA . HIS B 1 208 ? -3.590 9.635 47.027 1.00 46.56 200 HIS I CA 1
ATOM 3135 C C . HIS B 1 208 ? -4.593 8.547 46.655 1.00 48.09 200 HIS I C 1
ATOM 3136 O O . HIS B 1 208 ? -4.764 7.570 47.388 1.00 52.23 200 HIS I O 1
ATOM 3143 N N . LYS B 1 209 ? -5.262 8.728 45.517 1.00 44.31 201 LYS I N 1
ATOM 3144 C CA . LYS B 1 209 ? -6.308 7.790 45.125 1.00 47.22 201 LYS I CA 1
ATOM 3145 C C . LYS B 1 209 ? -5.814 6.366 44.866 1.00 46.49 201 LYS I C 1
ATOM 3146 O O . LYS B 1 209 ? -6.596 5.432 45.116 1.00 48.90 201 LYS I O 1
ATOM 3152 N N . PRO B 1 210 ? -4.595 6.120 44.372 1.00 40.92 202 PRO I N 1
ATOM 3153 C CA . PRO B 1 210 ? -4.107 4.731 44.325 1.00 39.24 202 PRO I CA 1
ATOM 3154 C C . PRO B 1 210 ? -4.015 4.065 45.688 1.00 46.99 202 PRO I C 1
ATOM 3155 O O . PRO B 1 210 ? -4.068 2.832 45.759 1.00 50.66 202 PRO I O 1
ATOM 3159 N N . SER B 1 211 ? -3.878 4.832 46.770 1.00 50.12 203 SER I N 1
ATOM 3160 C CA . SER B 1 211 ? -3.875 4.276 48.116 1.00 51.77 203 SER I CA 1
ATOM 3161 C C . SER B 1 211 ? -5.202 4.452 48.837 1.00 59.01 203 SER I C 1
ATOM 3162 O O . SER B 1 211 ? -5.372 3.889 49.925 1.00 58.56 203 SER I O 1
ATOM 3165 N N . ASN B 1 212 ? -6.137 5.214 48.264 1.00 63.62 204 ASN I N 1
ATOM 3166 C CA . ASN B 1 212 ? -7.389 5.569 48.935 1.00 67.65 204 ASN I CA 1
ATOM 3167 C C . ASN B 1 212 ? -7.113 6.247 50.276 1.00 62.69 204 ASN I C 1
ATOM 3168 O O . ASN B 1 212 ? -7.830 6.042 51.257 1.00 63.07 204 ASN I O 1
ATOM 3173 N N . THR B 1 213 ? -6.062 7.061 50.314 1.00 59.61 205 THR I N 1
ATOM 3174 C CA . THR B 1 213 ? -5.618 7.734 51.526 1.00 62.26 205 THR I CA 1
ATOM 3175 C C . THR B 1 213 ? -5.947 9.218 51.444 1.00 60.03 205 THR I C 1
ATOM 3176 O O . THR B 1 213 ? -5.558 9.893 50.485 1.00 58.95 205 THR I O 1
ATOM 3180 N N . LYS B 1 214 ? -6.659 9.718 52.450 1.00 55.20 206 LYS I N 1
ATOM 3181 C CA . LYS B 1 214 ? -6.947 11.140 52.595 1.00 49.26 206 LYS I CA 1
ATOM 3182 C C . LYS B 1 214 ? -6.418 11.588 53.948 1.00 49.46 206 LYS I C 1
ATOM 3183 O O . LYS B 1 214 ? -6.785 11.016 54.981 1.00 54.47 206 LYS I O 1
ATOM 3185 N N . VAL B 1 215 ? -5.555 12.601 53.945 1.00 44.54 207 VAL I N 1
ATOM 3186 C CA . VAL B 1 215 ? -4.867 13.051 55.148 1.00 42.52 207 VAL I CA 1
ATOM 3187 C C . VAL B 1 215 ? -5.073 14.550 55.302 1.00 41.74 207 VAL I C 1
ATOM 3188 O O . VAL B 1 215 ? -4.918 15.305 54.337 1.00 47.23 207 VAL I O 1
ATOM 3192 N N . ASP B 1 216 ? -5.430 14.976 56.509 1.00 42.02 208 ASP I N 1
ATOM 3193 C CA . ASP B 1 216 ? -5.489 16.386 56.874 1.00 45.40 208 ASP I CA 1
ATOM 3194 C C . ASP B 1 216 ? -4.409 16.652 57.913 1.00 46.26 208 ASP I C 1
ATOM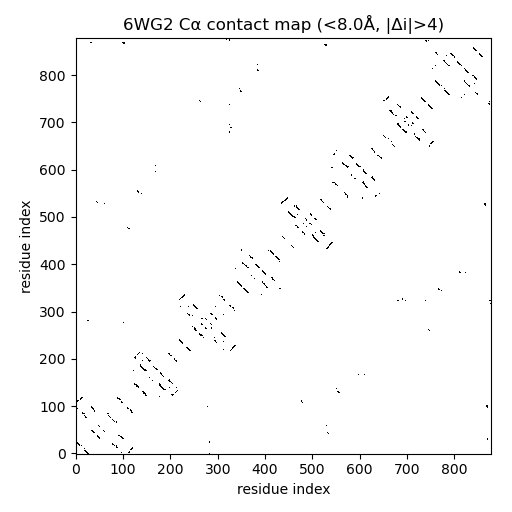 3195 O O . ASP B 1 216 ? -4.376 15.994 58.958 1.00 50.49 208 ASP I O 1
ATOM 3200 N N . LYS B 1 217 ? -3.531 17.609 57.628 1.00 43.66 209 LYS I N 1
ATOM 3201 C CA . LYS B 1 217 ? -2.417 17.940 58.508 1.00 44.43 209 LYS I CA 1
ATOM 3202 C C . LYS B 1 217 ? -2.464 19.424 58.839 1.00 42.86 209 LYS I C 1
ATOM 3203 O O . LYS B 1 217 ? -2.386 20.268 57.940 1.00 34.92 209 LYS I O 1
ATOM 3205 N N . LYS B 1 218 ? -2.587 19.734 60.127 1.00 45.17 210 LYS I N 1
ATOM 3206 C CA . LYS B 1 218 ? -2.551 21.113 60.588 1.00 43.11 210 LYS I CA 1
ATOM 3207 C C . LYS B 1 218 ? -1.105 21.577 60.722 1.00 41.24 210 LYS I C 1
ATOM 3208 O O . LYS B 1 218 ? -0.288 20.915 61.370 1.00 45.20 210 LYS I O 1
ATOM 3214 N N . VAL B 1 219 ? -0.790 22.708 60.101 1.00 36.64 211 VAL I N 1
ATOM 3215 C CA . VAL B 1 219 ? 0.539 23.305 60.169 1.00 37.40 211 VAL I CA 1
ATOM 3216 C C . VAL B 1 219 ? 0.476 24.438 61.185 1.00 38.52 211 VAL I C 1
ATOM 3217 O O . VAL B 1 219 ? -0.151 25.474 60.939 1.00 39.27 211 VAL I O 1
ATOM 3221 N N . GLU B 1 220 ? 1.122 24.246 62.331 1.00 39.90 212 GLU I N 1
ATOM 3222 C CA . GLU B 1 220 ? 1.028 25.225 63.398 1.00 48.10 212 GLU I CA 1
ATOM 3223 C C . GLU B 1 220 ? 2.356 25.955 63.588 1.00 45.41 212 GLU I C 1
ATOM 3224 O O . GLU B 1 220 ? 3.423 25.403 63.298 1.00 43.95 212 GLU I O 1
ATOM 3230 N N . PRO B 1 221 ? 2.320 27.199 64.062 1.00 43.87 213 PRO I N 1
ATOM 3231 C CA . PRO B 1 221 ? 3.544 28.006 64.129 1.00 44.12 213 PRO I CA 1
ATOM 3232 C C . PRO B 1 221 ? 4.532 27.477 65.159 1.00 45.29 213 PRO I C 1
ATOM 3233 O O . PRO B 1 221 ? 4.186 26.739 66.082 1.00 44.92 213 PRO I O 1
ATOM 3237 N N . LYS B 1 222 ? 5.787 27.879 64.982 1.00 49.26 214 LYS I N 1
ATOM 3238 C CA . LYS B 1 222 ? 6.886 27.455 65.834 1.00 56.05 214 LYS I CA 1
ATOM 3239 C C . LYS B 1 222 ? 7.318 28.595 66.747 1.00 66.61 214 LYS I C 1
ATOM 3240 O O . LYS B 1 222 ? 7.147 29.774 66.423 1.00 68.52 214 LYS I O 1
ATOM 3242 N N . SER B 1 223 ? 7.881 28.229 67.894 1.00 72.86 215 SER I N 1
ATOM 3243 C CA . SER B 1 223 ? 8.369 29.207 68.858 1.00 74.27 215 SER I CA 1
ATOM 3244 C C . SER B 1 223 ? 9.727 29.757 68.429 1.00 75.45 215 SER I C 1
ATOM 3245 O O . SER B 1 223 ? 10.431 30.387 69.218 1.00 76.92 215 SER I O 1
ATOM 3248 N N . ASP C 2 1 ? 45.689 -1.851 3.156 1.00 53.17 1 ASP L N 1
ATOM 3249 C CA . ASP C 2 1 ? 44.772 -1.479 4.229 1.00 55.78 1 ASP L CA 1
ATOM 3250 C C . ASP C 2 1 ? 45.424 -0.485 5.189 1.00 47.90 1 ASP L C 1
ATOM 3251 O O . ASP C 2 1 ? 46.601 -0.153 5.053 1.00 43.23 1 ASP L O 1
ATOM 3256 N N . ILE C 2 2 ? 44.649 -0.014 6.160 1.00 44.58 2 ILE L N 1
ATOM 3257 C CA . ILE C 2 2 ? 45.119 0.965 7.133 1.00 35.75 2 ILE L CA 1
ATOM 3258 C C . ILE C 2 2 ? 45.583 0.235 8.384 1.00 29.65 2 ILE L C 1
ATOM 3259 O O . ILE C 2 2 ? 44.894 -0.662 8.884 1.00 30.01 2 ILE L O 1
ATOM 3264 N N . GLN C 2 3 ? 46.753 0.615 8.888 1.00 27.22 3 GLN L N 1
ATOM 3265 C CA . GLN C 2 3 ? 47.336 0.003 10.074 1.00 30.96 3 GLN L CA 1
ATOM 3266 C C . GLN C 2 3 ? 46.985 0.847 11.293 1.00 34.23 3 GLN L C 1
ATOM 3267 O O . GLN C 2 3 ? 47.274 2.048 11.325 1.00 29.89 3 GLN L O 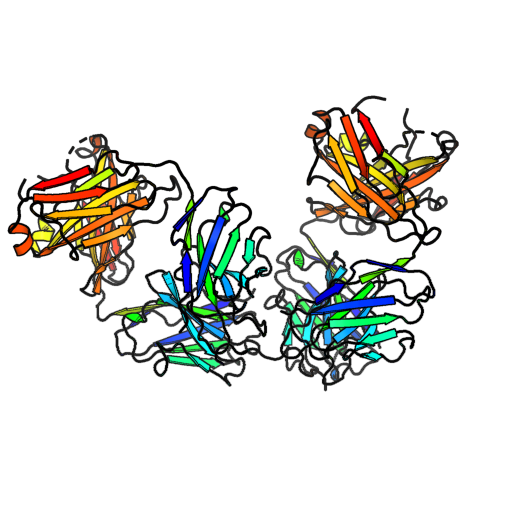1
ATOM 3269 N N . MET C 2 4 ? 46.358 0.218 12.283 1.00 35.01 4 MET L N 1
ATOM 3270 C CA . MET C 2 4 ? 46.011 0.863 13.542 1.00 37.70 4 MET L CA 1
ATOM 3271 C C . MET C 2 4 ? 46.986 0.394 14.615 1.00 35.87 4 MET L C 1
ATOM 3272 O O . MET C 2 4 ? 47.069 -0.804 14.901 1.00 39.73 4 MET L O 1
ATOM 3277 N N . THR C 2 5 ? 47.721 1.333 15.204 1.00 33.96 5 THR L N 1
ATOM 3278 C CA . THR C 2 5 ? 48.693 1.026 16.246 1.00 36.56 5 THR L CA 1
ATOM 3279 C C . THR C 2 5 ? 48.283 1.737 17.527 1.00 35.96 5 THR L C 1
ATOM 3280 O O . THR C 2 5 ? 48.113 2.961 17.532 1.00 32.38 5 THR L O 1
ATOM 3284 N N . GLN C 2 6 ? 48.128 0.971 18.604 1.00 36.33 6 GLN L N 1
ATOM 3285 C CA . GLN C 2 6 ? 47.726 1.498 19.899 1.00 29.77 6 GLN L CA 1
ATOM 3286 C C . GLN C 2 6 ? 48.934 1.677 20.811 1.00 34.76 6 GLN L C 1
ATOM 3287 O O . GLN C 2 6 ? 49.890 0.899 20.769 1.00 34.92 6 GLN L O 1
ATOM 3293 N N . SER C 2 7 ? 48.876 2.719 21.642 1.00 44.87 7 SER L N 1
ATOM 3294 C CA . SER C 2 7 ? 49.942 3.043 22.582 1.00 46.36 7 SER L CA 1
ATOM 3295 C C . SER C 2 7 ? 49.338 3.294 23.953 1.00 46.76 7 SER L C 1
ATOM 3296 O O . SER C 2 7 ? 48.400 4.104 24.083 1.00 51.77 7 SER L O 1
ATOM 3299 N N . PRO C 2 8 ? 49.816 2.617 25.008 1.00 44.26 8 PRO L N 1
ATOM 3300 C CA . PRO C 2 8 ? 50.780 1.518 24.924 1.00 44.68 8 PRO L CA 1
ATOM 3301 C C . PRO C 2 8 ? 50.060 0.178 24.803 1.00 41.91 8 PRO L C 1
ATOM 3302 O O . PRO C 2 8 ? 48.833 0.167 24.723 1.00 44.27 8 PRO L O 1
ATOM 3306 N N . SER C 2 9 ? 50.801 -0.930 24.790 1.00 38.86 9 SER L N 1
ATOM 3307 C CA . SER C 2 9 ? 50.159 -2.238 24.775 1.00 40.79 9 SER L CA 1
ATOM 3308 C C . SER C 2 9 ? 49.712 -2.693 26.159 1.00 41.74 9 SER L C 1
ATOM 3309 O O . SER C 2 9 ? 48.801 -3.523 26.259 1.00 43.62 9 SER L O 1
ATOM 3312 N N . THR C 2 10 ? 50.322 -2.171 27.223 1.00 39.21 10 THR L N 1
ATOM 3313 C CA . THR C 2 10 ? 49.933 -2.503 28.590 1.00 39.74 10 THR L CA 1
ATOM 3314 C C . THR C 2 10 ? 50.043 -1.250 29.445 1.00 34.41 10 THR L C 1
ATOM 3315 O O . THR C 2 10 ? 51.131 -0.681 29.572 1.00 34.85 10 THR L O 1
ATOM 3319 N N . LEU C 2 11 ? 48.927 -0.820 30.031 1.00 30.78 11 LEU L N 1
ATOM 3320 C CA . LEU C 2 11 ? 48.897 0.360 30.886 1.00 34.29 11 LEU L CA 1
ATOM 3321 C C . LEU C 2 11 ? 48.604 -0.056 32.322 1.00 36.94 11 LEU L C 1
ATOM 3322 O O . LEU C 2 11 ? 47.605 -0.729 32.590 1.00 35.58 11 LEU L O 1
ATOM 3327 N N . SER C 2 12 ? 49.473 0.349 33.238 1.00 38.69 12 SER L N 1
ATOM 3328 C CA . SER C 2 12 ? 49.318 0.069 34.658 1.00 36.53 12 SER L CA 1
ATOM 3329 C C . SER C 2 12 ? 48.584 1.226 35.331 1.00 35.74 12 SER L C 1
ATOM 3330 O O . SER C 2 12 ? 48.952 2.394 35.152 1.00 39.91 12 SER L O 1
ATOM 3333 N N . ALA C 2 13 ? 47.553 0.910 36.109 1.00 34.70 13 ALA L N 1
ATOM 3334 C CA . ALA C 2 13 ? 46.778 1.951 36.772 1.00 36.20 13 ALA L CA 1
ATOM 3335 C C . ALA C 2 13 ? 46.053 1.396 37.988 1.00 39.54 13 ALA L C 1
ATOM 3336 O O . ALA C 2 13 ? 45.885 0.185 38.144 1.00 43.55 13 ALA L O 1
ATOM 3338 N N . SER C 2 14 ? 45.621 2.323 38.843 1.00 38.18 14 SER L N 1
ATOM 3339 C CA . SER C 2 14 ? 44.883 2.033 40.061 1.00 41.52 14 SER L CA 1
ATOM 3340 C C . SER C 2 14 ? 43.485 2.633 39.982 1.00 42.03 14 SER L C 1
ATOM 3341 O O . SER C 2 14 ? 43.254 3.615 39.269 1.00 45.70 14 SER L O 1
ATOM 3344 N N . VAL C 2 15 ? 42.553 2.031 40.729 1.00 38.53 15 VAL L N 1
ATOM 3345 C CA . VAL C 2 15 ? 41.178 2.520 40.755 1.00 40.47 15 VAL L CA 1
ATOM 3346 C C . VAL C 2 15 ? 41.158 3.967 41.224 1.00 40.47 15 VAL L C 1
ATOM 3347 O O . VAL C 2 15 ? 41.781 4.320 42.233 1.00 36.33 15 VAL L O 1
ATOM 3351 N N . GLY C 2 16 ? 40.450 4.819 40.478 1.00 44.38 16 GLY L N 1
ATOM 3352 C CA . GLY C 2 16 ? 40.401 6.239 40.730 1.00 43.51 16 GLY L CA 1
ATOM 3353 C C . GLY C 2 16 ? 41.270 7.066 39.800 1.00 39.09 16 GLY L C 1
ATOM 3354 O O . GLY C 2 16 ? 40.987 8.252 39.592 1.00 39.46 16 GLY L O 1
ATOM 3355 N N . ASP C 2 17 ? 42.317 6.471 39.237 1.00 38.91 17 ASP L N 1
ATOM 3356 C CA . ASP C 2 17 ? 43.210 7.207 38.357 1.00 44.66 17 ASP L CA 1
ATOM 3357 C C . ASP C 2 17 ? 42.514 7.537 37.037 1.00 36.29 17 ASP L C 1
ATOM 3358 O O . ASP C 2 17 ? 41.472 6.977 36.688 1.00 31.51 17 ASP L O 1
ATOM 3360 N N . ARG C 2 18 ? 43.107 8.472 36.301 1.00 38.31 18 ARG L N 1
ATOM 3361 C CA . ARG C 2 18 ? 42.641 8.856 34.974 1.00 38.41 18 ARG L CA 1
ATOM 3362 C C . ARG C 2 18 ? 43.613 8.285 33.949 1.00 37.43 18 ARG L C 1
ATOM 3363 O O . ARG C 2 18 ? 44.812 8.579 33.998 1.00 38.01 18 ARG L O 1
ATOM 3371 N N . VAL C 2 19 ? 43.102 7.466 33.034 1.00 31.69 19 VAL L N 1
ATOM 3372 C CA . VAL C 2 19 ? 43.935 6.753 32.075 1.00 40.54 19 VAL L CA 1
ATOM 3373 C C . VAL C 2 19 ? 43.564 7.190 30.664 1.00 33.17 19 VAL L C 1
ATOM 3374 O O . VAL C 2 19 ? 42.391 7.437 30.364 1.00 30.22 19 VAL L O 1
ATOM 3378 N N . THR C 2 20 ? 44.576 7.303 29.804 1.00 32.58 20 THR L N 1
ATOM 3379 C CA . THR C 2 20 ? 44.393 7.636 28.397 1.00 34.67 20 THR L CA 1
ATOM 3380 C C . THR C 2 20 ? 45.244 6.700 27.554 1.00 30.61 20 THR L C 1
ATOM 3381 O O . THR C 2 20 ? 46.444 6.555 27.805 1.00 33.33 20 THR L O 1
ATOM 3385 N N . ILE C 2 21 ? 44.627 6.066 26.562 1.00 33.74 21 ILE L N 1
ATOM 3386 C CA . ILE C 2 21 ? 45.347 5.224 25.615 1.00 37.37 21 ILE L CA 1
ATOM 3387 C C . ILE C 2 21 ? 45.207 5.834 24.229 1.00 34.51 21 ILE L C 1
ATOM 3388 O O . ILE C 2 21 ? 44.192 6.457 23.903 1.00 32.19 21 ILE L O 1
ATOM 3393 N N . THR C 2 22 ? 46.237 5.648 23.411 1.00 38.64 22 THR L N 1
ATOM 3394 C CA . THR C 2 22 ? 46.344 6.287 22.108 1.00 44.71 22 THR L CA 1
ATOM 3395 C C . THR C 2 22 ? 46.171 5.264 20.991 1.00 42.32 22 THR L C 1
ATOM 3396 O O . THR C 2 22 ? 46.583 4.109 21.116 1.00 41.04 22 THR L O 1
ATOM 3400 N N . CYS C 2 23 ? 45.535 5.696 19.902 1.00 41.81 23 CYS L N 1
ATOM 3401 C CA . CYS C 2 23 ? 45.403 4.903 18.686 1.00 44.20 23 CYS L CA 1
ATOM 3402 C C . CYS C 2 23 ? 45.871 5.751 17.512 1.00 37.64 23 CYS L C 1
ATOM 3403 O O . CYS C 2 23 ? 45.437 6.898 17.361 1.00 30.51 23 CYS L O 1
ATOM 3406 N N . ARG C 2 24 ? 46.767 5.197 16.696 1.00 36.85 24 ARG L N 1
ATOM 3407 C CA . ARG C 2 24 ? 47.345 5.902 15.560 1.00 34.06 24 ARG L CA 1
ATOM 3408 C C . ARG C 2 24 ? 47.086 5.127 14.276 1.00 35.84 24 ARG L C 1
ATOM 3409 O O . ARG C 2 24 ? 47.263 3.905 14.229 1.00 34.97 24 ARG L O 1
ATOM 3417 N N . ALA C 2 25 ? 46.670 5.847 13.236 1.00 36.55 25 ALA L N 1
ATOM 3418 C CA . ALA C 2 25 ? 46.322 5.265 11.948 1.00 34.09 25 ALA L CA 1
ATOM 3419 C C . ALA C 2 25 ? 47.389 5.606 10.916 1.00 31.18 25 ALA L C 1
ATOM 3420 O O . ALA C 2 25 ? 47.969 6.695 10.948 1.00 32.21 25 ALA L O 1
ATOM 3422 N N . SER C 2 26 ? 47.642 4.670 9.995 1.00 30.53 26 SER L N 1
ATOM 3423 C CA . SER C 2 26 ? 48.668 4.886 8.979 1.00 35.67 26 SER L CA 1
ATOM 3424 C C . SER C 2 26 ? 48.237 5.888 7.910 1.00 35.31 26 SER L C 1
ATOM 3425 O O . SER C 2 26 ? 49.098 6.454 7.229 1.00 35.14 26 SER L O 1
ATOM 3428 N N . GLN C 2 27 ? 46.937 6.112 7.736 1.00 33.81 27 GLN L N 1
ATOM 3429 C CA . GLN C 2 27 ? 46.443 7.199 6.904 1.00 37.79 27 GLN L CA 1
ATOM 3430 C C . GLN C 2 27 ? 45.189 7.759 7.558 1.00 40.30 27 GLN L C 1
ATOM 3431 O O . GLN C 2 27 ? 44.628 7.161 8.481 1.00 43.90 27 GLN L O 1
ATOM 3437 N N . SER C 2 28 ? 44.751 8.922 7.083 1.00 40.18 28 SER L N 1
ATOM 3438 C CA . SER C 2 28 ? 43.674 9.633 7.762 1.00 38.89 28 SER L CA 1
ATOM 3439 C C . SER C 2 28 ? 42.369 8.841 7.717 1.00 38.52 28 SER L C 1
ATOM 3440 O O . SER C 2 28 ? 42.044 8.198 6.713 1.00 34.36 28 SER L O 1
ATOM 3443 N N . VAL C 2 29 ? 41.626 8.892 8.826 1.00 38.89 29 VAL L N 1
ATOM 3444 C CA . VAL C 2 29 ? 40.320 8.257 8.938 1.00 38.11 29 VAL L CA 1
ATOM 3445 C C . VAL C 2 29 ? 39.225 9.261 9.285 1.00 36.05 29 VAL L C 1
ATOM 3446 O O . VAL C 2 29 ? 38.053 8.885 9.366 1.00 34.86 29 VAL L O 1
ATOM 3450 N N . SER C 2 30 ? 39.568 10.538 9.459 1.00 35.82 30 SER L N 1
ATOM 3451 C CA . SER C 2 30 ? 38.612 11.591 9.824 1.00 36.99 30 SER L CA 1
ATOM 3452 C C . SER C 2 30 ? 38.087 11.271 11.221 1.00 30.38 30 SER L C 1
ATOM 3453 O O . SER C 2 30 ? 38.890 11.227 12.166 1.00 27.90 30 SER L O 1
ATOM 3456 N N . THR C 2 31 ? 36.788 11.052 11.409 1.00 26.84 31 THR L N 1
ATOM 3457 C CA . THR C 2 31 ? 36.221 10.714 12.707 1.00 33.21 31 THR L CA 1
ATOM 3458 C C . THR C 2 31 ? 35.653 9.306 12.724 1.00 31.50 31 THR L C 1
ATOM 3459 O O . THR C 2 31 ? 35.025 8.916 13.709 1.00 30.78 31 THR L O 1
ATOM 3463 N N . SER C 2 32 ? 35.886 8.526 11.666 1.00 25.87 32 SER L N 1
ATOM 3464 C CA . SER C 2 32 ? 35.292 7.199 11.509 1.00 25.11 32 SER L CA 1
ATOM 3465 C C . SER C 2 32 ? 36.064 6.182 12.349 1.00 24.68 32 SER L C 1
ATOM 3466 O O . SER C 2 32 ? 36.763 5.303 11.844 1.00 28.23 32 SER L O 1
ATOM 3469 N N . LEU C 2 33 ? 35.916 6.301 13.665 1.00 22.36 33 LEU L N 1
ATOM 3470 C CA . LEU C 2 33 ? 36.708 5.486 14.571 1.00 24.90 33 LEU L CA 1
ATOM 3471 C C . LEU C 2 33 ? 35.871 5.091 15.778 1.00 23.38 33 LEU L C 1
ATOM 3472 O O . LEU C 2 33 ? 35.101 5.899 16.307 1.00 26.23 33 LEU L O 1
ATOM 3477 N N . ALA C 2 34 ? 36.044 3.847 16.215 1.00 20.47 34 ALA L N 1
ATOM 3478 C CA . ALA C 2 34 ? 35.293 3.292 17.328 1.00 30.00 34 ALA L CA 1
ATOM 3479 C C . ALA C 2 34 ? 36.244 2.631 18.317 1.00 26.57 34 ALA L C 1
ATOM 3480 O O . ALA C 2 34 ? 37.340 2.195 17.954 1.00 24.80 34 ALA L O 1
ATOM 3482 N N . TRP C 2 35 ? 35.810 2.568 19.574 1.00 23.07 35 TRP L N 1
ATOM 3483 C CA . TRP C 2 35 ? 36.551 1.911 20.643 1.00 25.54 35 TRP L CA 1
ATOM 3484 C C . TRP C 2 35 ? 35.710 0.784 21.224 1.00 22.75 35 TRP L C 1
ATOM 3485 O O . TRP C 2 35 ? 34.496 0.931 21.395 1.00 25.42 35 TRP L O 1
ATOM 3496 N N . TYR C 2 36 ? 36.357 -0.340 21.529 1.00 24.44 36 TYR L N 1
ATOM 3497 C CA . TYR C 2 36 ? 35.685 -1.503 22.089 1.00 23.14 36 TYR L CA 1
ATOM 3498 C C . TYR C 2 36 ? 36.368 -1.931 23.378 1.00 21.71 36 TYR L C 1
ATOM 3499 O O . TYR C 2 36 ? 37.571 -1.730 23.564 1.00 21.47 36 TYR L O 1
ATOM 3508 N N . GLN C 2 37 ? 35.587 -2.532 24.265 1.00 23.96 37 GLN L N 1
ATOM 3509 C CA . GLN C 2 37 ? 36.105 -3.148 25.476 1.00 22.28 37 GLN L CA 1
ATOM 3510 C C . GLN C 2 37 ? 35.866 -4.647 25.410 1.00 22.33 37 GLN L C 1
ATOM 3511 O O . GLN C 2 37 ? 34.780 -5.093 25.032 1.00 22.37 37 GLN L O 1
ATOM 3517 N N . GLN C 2 38 ? 36.884 -5.424 25.767 1.00 22.77 38 GLN L N 1
ATOM 3518 C CA . GLN C 2 38 ? 36.760 -6.873 25.766 1.00 27.93 38 GLN L CA 1
ATOM 3519 C C . GLN C 2 38 ? 37.351 -7.447 27.043 1.00 30.99 38 GLN L C 1
ATOM 3520 O O . GLN C 2 38 ? 38.430 -7.037 27.478 1.00 35.76 38 GLN L O 1
ATOM 3526 N N . LYS C 2 39 ? 36.637 -8.407 27.628 1.00 27.42 39 LYS L N 1
ATOM 3527 C CA . LYS C 2 39 ? 37.052 -9.126 28.817 1.00 35.05 39 LYS L CA 1
ATOM 3528 C C . LYS C 2 39 ? 37.217 -10.608 28.498 1.00 43.26 39 LYS L C 1
ATOM 3529 O O . LYS C 2 39 ? 36.488 -11.146 27.658 1.00 44.34 39 LYS L O 1
ATOM 3535 N N . PRO C 2 40 ? 38.156 -11.292 29.155 1.00 46.64 40 PRO L N 1
ATOM 3536 C CA . PRO C 2 40 ? 38.539 -12.645 28.723 1.00 46.90 40 PRO L CA 1
ATOM 3537 C C . PRO C 2 40 ? 37.355 -13.596 28.627 1.00 46.25 40 PRO L C 1
ATOM 3538 O O . PRO C 2 40 ? 36.536 -13.699 29.544 1.00 41.09 40 PRO L O 1
ATOM 3542 N N . GLY C 2 41 ? 37.274 -14.299 27.497 1.00 48.19 41 GLY L N 1
ATOM 3543 C CA . GLY C 2 41 ? 36.215 -15.256 27.260 1.00 45.98 41 GLY L CA 1
ATOM 3544 C C . GLY C 2 41 ? 34.924 -14.673 26.736 1.00 43.34 41 GLY L C 1
ATOM 3545 O O . GLY C 2 41 ? 33.912 -15.381 26.705 1.00 48.17 41 GLY L O 1
ATOM 3546 N N . LYS C 2 42 ? 34.921 -13.407 26.328 1.00 39.91 42 LYS L N 1
ATOM 3547 C CA . LYS C 2 42 ? 33.722 -12.747 25.837 1.00 38.70 42 LYS L CA 1
ATOM 3548 C C . LYS C 2 42 ? 34.041 -11.986 24.558 1.00 32.69 42 LYS L C 1
ATOM 3549 O O . LYS C 2 42 ? 35.203 -11.735 24.227 1.00 32.94 42 LYS L O 1
ATOM 3555 N N . ALA C 2 43 ? 32.988 -11.622 23.840 1.00 29.66 43 ALA L N 1
ATOM 3556 C CA . ALA C 2 43 ? 33.115 -10.775 22.669 1.00 25.14 43 ALA L CA 1
ATOM 3557 C C . ALA C 2 43 ? 33.339 -9.324 23.085 1.00 36.05 43 ALA L C 1
ATOM 3558 O O . ALA C 2 43 ? 33.080 -8.951 24.232 1.00 35.92 43 ALA L O 1
ATOM 3560 N N . PRO C 2 44 ? 33.836 -8.482 22.176 1.00 34.92 44 PRO L N 1
ATOM 3561 C CA . PRO C 2 44 ? 34.030 -7.068 22.519 1.00 30.92 44 PRO L CA 1
ATOM 3562 C C . PRO C 2 44 ? 32.712 -6.363 22.810 1.00 33.42 44 PRO L C 1
ATOM 3563 O O . PRO C 2 44 ? 31.625 -6.853 22.497 1.00 37.47 44 PRO L O 1
ATOM 3567 N N . ASN C 2 45 ? 32.826 -5.186 23.421 1.00 34.37 45 ASN L N 1
ATOM 3568 C CA . ASN C 2 45 ? 31.680 -4.350 23.752 1.00 31.86 45 ASN L CA 1
ATOM 3569 C C . ASN C 2 45 ? 31.938 -2.934 23.263 1.00 25.74 45 ASN L C 1
ATOM 3570 O O . ASN C 2 45 ? 33.014 -2.378 23.506 1.00 26.41 45 ASN L O 1
ATOM 3575 N N . LEU C 2 46 ? 30.949 -2.354 22.586 1.00 23.34 46 LEU L N 1
ATOM 3576 C CA . LEU C 2 46 ? 31.108 -1.035 21.990 1.00 21.16 46 LEU L CA 1
ATOM 3577 C C . LEU C 2 46 ? 31.078 0.049 23.061 1.00 28.22 46 LEU L C 1
ATOM 3578 O O . LEU C 2 46 ? 30.215 0.042 23.945 1.00 36.46 46 LEU L O 1
ATOM 3583 N N . LEU C 2 47 ? 32.021 0.989 22.978 1.00 25.43 47 LEU L N 1
ATOM 3584 C CA . LEU C 2 47 ? 32.093 2.107 23.915 1.00 28.00 47 LEU L CA 1
ATOM 3585 C C . LEU C 2 47 ? 31.885 3.446 23.220 1.00 29.13 47 LEU L C 1
ATOM 3586 O O . LEU C 2 47 ? 30.993 4.207 23.610 1.00 27.57 47 LEU L O 1
ATOM 3591 N N . ILE C 2 48 ? 32.686 3.756 22.202 1.00 24.52 48 ILE L N 1
ATOM 3592 C CA . ILE C 2 48 ? 32.654 5.044 21.520 1.00 28.36 48 ILE L CA 1
ATOM 3593 C C . ILE C 2 48 ? 32.582 4.796 20.020 1.00 25.79 48 ILE L C 1
ATOM 3594 O O . ILE C 2 48 ? 33.190 3.850 19.510 1.00 27.45 48 ILE L O 1
ATOM 3599 N N . TYR C 2 49 ? 31.829 5.638 19.315 1.00 24.90 49 TYR L N 1
ATOM 3600 C CA . TYR C 2 49 ? 31.806 5.639 17.860 1.00 28.33 49 TYR L CA 1
ATOM 3601 C C . TYR C 2 49 ? 31.876 7.077 17.364 1.00 30.04 49 TYR L C 1
ATOM 3602 O O . TYR C 2 49 ? 31.576 8.024 18.097 1.00 34.40 49 TYR L O 1
ATOM 3611 N N . GLN C 2 50 ? 32.268 7.227 16.100 1.00 28.63 50 GLN L N 1
ATOM 3612 C CA . GLN C 2 50 ? 32.488 8.540 15.496 1.00 23.53 50 GLN L CA 1
ATOM 3613 C C . GLN C 2 50 ? 33.466 9.362 16.335 1.00 31.04 50 GLN L C 1
ATOM 3614 O O . GLN C 2 50 ? 33.262 10.555 16.575 1.00 30.98 50 GLN L O 1
ATOM 3620 N N . ALA C 2 51 ? 34.522 8.691 16.804 1.00 28.89 51 ALA L N 1
ATOM 3621 C CA . ALA C 2 51 ? 35.641 9.275 17.541 1.00 29.08 51 ALA L CA 1
ATOM 3622 C C . ALA C 2 51 ? 35.296 9.655 18.977 1.00 28.18 51 ALA L C 1
ATOM 3623 O O . ALA C 2 51 ? 36.090 9.387 19.886 1.00 32.33 51 ALA L O 1
ATOM 3625 N N . SER C 2 52 ? 34.131 10.274 19.210 1.00 29.07 52 SER L N 1
ATOM 3626 C CA . SER C 2 52 ? 33.867 10.867 20.517 1.00 31.44 52 SER L CA 1
ATOM 3627 C C . SER C 2 52 ? 32.461 10.651 21.066 1.00 33.53 52 SER L C 1
ATOM 3628 O O . SER C 2 52 ? 32.180 11.130 22.170 1.00 32.97 52 SER L O 1
ATOM 3631 N N . THR C 2 53 ? 31.573 9.961 20.355 1.00 31.55 53 THR L N 1
ATOM 3632 C CA . THR C 2 53 ? 30.198 9.798 20.813 1.00 30.46 53 THR L CA 1
ATOM 3633 C C . THR C 2 53 ? 30.062 8.539 21.662 1.00 29.87 53 THR L C 1
ATOM 3634 O O . THR C 2 53 ? 30.450 7.446 21.235 1.00 24.52 53 THR L O 1
ATOM 3638 N N . LEU C 2 54 ? 29.505 8.700 22.860 1.00 35.39 54 LEU L N 1
ATOM 3639 C CA . LEU C 2 54 ? 29.299 7.575 23.763 1.00 26.30 54 LEU L CA 1
ATOM 3640 C C . LEU C 2 54 ? 28.167 6.683 23.265 1.00 29.11 54 LEU L C 1
ATOM 3641 O O . LEU C 2 54 ? 27.084 7.168 22.921 1.00 27.88 54 LEU L O 1
ATOM 3646 N N . TYR C 2 55 ? 28.415 5.376 23.235 1.00 26.39 55 TYR L N 1
ATOM 3647 C CA . TYR C 2 55 ? 27.359 4.423 22.927 1.00 25.38 55 TYR L CA 1
ATOM 3648 C C . TYR C 2 55 ? 26.381 4.339 24.094 1.00 31.24 55 TYR L C 1
ATOM 3649 O O . TYR C 2 55 ? 26.739 4.571 25.251 1.00 37.95 55 TYR L O 1
ATOM 3658 N N . ARG C 2 56 ? 25.129 4.015 23.779 1.00 32.62 56 ARG L N 1
ATOM 3659 C CA . ARG C 2 56 ? 24.093 3.981 24.802 1.00 34.84 56 ARG L CA 1
ATOM 3660 C C . ARG C 2 56 ? 24.427 2.954 25.878 1.00 38.37 56 ARG L C 1
ATOM 3661 O O . ARG C 2 56 ? 24.935 1.865 25.591 1.00 37.67 56 ARG L O 1
ATOM 3669 N N . GLY C 2 57 ? 24.148 3.313 27.129 1.00 41.34 57 GLY L N 1
ATOM 3670 C CA . GLY C 2 57 ? 24.389 2.425 28.247 1.00 39.17 57 GLY L CA 1
ATOM 3671 C C . GLY C 2 57 ? 25.818 2.366 28.739 1.00 34.55 57 GLY L C 1
ATOM 3672 O O . GLY C 2 57 ? 26.082 1.674 29.727 1.00 38.46 57 GLY L O 1
ATOM 3673 N N . VAL C 2 58 ? 26.747 3.060 28.089 1.00 32.80 58 VAL L N 1
ATOM 3674 C CA . VAL C 2 58 ? 28.140 3.089 28.529 1.00 32.23 58 VAL L CA 1
ATOM 3675 C C . VAL C 2 58 ? 28.285 4.177 29.589 1.00 34.61 58 VAL L C 1
ATOM 3676 O O . VAL C 2 58 ? 27.743 5.280 29.420 1.00 36.46 58 VAL L O 1
ATOM 3680 N N . PRO C 2 59 ? 28.979 3.910 30.696 1.00 33.12 59 PRO L N 1
ATOM 3681 C CA . PRO C 2 59 ? 29.095 4.919 31.759 1.00 32.73 59 PRO L CA 1
ATOM 3682 C C . PRO C 2 59 ? 29.784 6.188 31.274 1.00 31.96 59 PRO L C 1
ATOM 3683 O O . PRO C 2 59 ? 30.663 6.157 30.411 1.00 32.31 59 PRO L O 1
ATOM 3687 N N . SER C 2 60 ? 29.379 7.315 31.864 1.00 32.69 60 SER L N 1
ATOM 3688 C CA . SER C 2 60 ? 29.836 8.622 31.404 1.00 35.72 60 SER L CA 1
ATOM 3689 C C . SER C 2 60 ? 31.329 8.840 31.615 1.00 36.35 60 SER L C 1
ATOM 3690 O O . SER C 2 60 ? 31.890 9.781 31.043 1.00 37.28 60 SER L O 1
ATOM 3693 N N . ARG C 2 61 ? 31.989 8.005 32.415 1.00 34.00 61 ARG L N 1
ATOM 3694 C CA . ARG C 2 61 ? 33.413 8.184 32.670 1.00 32.06 61 ARG L CA 1
ATOM 3695 C C . ARG C 2 61 ? 34.284 7.779 31.489 1.00 31.84 61 ARG L C 1
ATOM 3696 O O . ARG C 2 61 ? 35.507 7.938 31.565 1.00 31.43 61 ARG L O 1
ATOM 3704 N N . PHE C 2 62 ? 33.694 7.254 30.417 1.00 33.96 62 PHE L N 1
ATOM 3705 C CA . PHE C 2 62 ? 34.416 6.986 29.181 1.00 27.30 62 PHE L CA 1
ATOM 3706 C C . PHE C 2 62 ? 34.274 8.179 28.249 1.00 30.56 62 PHE L C 1
ATOM 3707 O O . PHE C 2 62 ? 33.165 8.681 28.040 1.00 33.85 62 PHE L O 1
ATOM 3715 N N . SER C 2 63 ? 35.393 8.627 27.688 1.00 31.21 63 SER L N 1
ATOM 3716 C CA . SER C 2 63 ? 35.384 9.715 26.722 1.00 31.81 63 SER L CA 1
ATOM 3717 C C . SER C 2 63 ? 36.374 9.403 25.608 1.00 32.95 63 SER L C 1
ATOM 3718 O O . SER C 2 63 ? 37.242 8.537 25.745 1.00 37.52 63 SER L O 1
ATOM 3721 N N . GLY C 2 64 ? 36.234 10.120 24.503 1.00 28.31 64 GLY L N 1
ATOM 3722 C CA . GLY C 2 64 ? 37.090 9.906 23.349 1.00 33.02 64 GLY L CA 1
ATOM 3723 C C . GLY C 2 64 ? 37.265 11.191 22.575 1.00 33.03 64 GLY L C 1
ATOM 3724 O O . GLY C 2 64 ? 36.396 12.068 22.591 1.00 36.90 64 GLY L O 1
ATOM 3725 N N . SER C 2 65 ? 38.404 11.305 21.898 1.00 33.49 65 SER L N 1
ATOM 3726 C CA . SER C 2 65 ? 38.705 12.499 21.122 1.00 34.53 65 SER L CA 1
ATOM 3727 C C . SER C 2 65 ? 39.654 12.139 19.987 1.00 30.43 65 SER L C 1
ATOM 3728 O O . SER C 2 65 ? 40.153 11.014 19.893 1.00 28.34 65 SER L O 1
ATOM 3731 N N . GLY C 2 66 ? 39.901 13.114 19.126 1.00 31.82 66 GLY L N 1
ATOM 3732 C CA . GLY C 2 66 ? 40.819 12.962 18.016 1.00 37.36 66 GLY L CA 1
ATOM 3733 C C . GLY C 2 66 ? 40.124 13.115 16.675 1.00 39.87 66 GLY L C 1
ATOM 3734 O O . GLY C 2 66 ? 38.902 13.204 16.571 1.00 38.51 66 GLY L O 1
ATOM 3735 N N . SER C 2 67 ? 40.957 13.148 15.637 1.00 42.96 67 SER L N 1
ATOM 3736 C CA . SER C 2 67 ? 40.520 13.253 14.251 1.00 40.30 67 SER L CA 1
ATOM 3737 C C . SER C 2 67 ? 41.740 13.106 13.358 1.00 39.70 67 SER L C 1
ATOM 3738 O O . SER C 2 67 ? 42.840 13.532 13.720 1.00 33.47 67 SER L O 1
ATOM 3741 N N . GLY C 2 68 ? 41.536 12.496 12.195 1.00 39.98 68 GLY L N 1
ATOM 3742 C CA . GLY C 2 68 ? 42.631 12.287 11.272 1.00 33.16 68 GLY L CA 1
ATOM 3743 C C . GLY C 2 68 ? 43.389 11.006 11.545 1.00 31.14 68 GLY L C 1
ATOM 3744 O O . GLY C 2 68 ? 42.925 9.921 11.185 1.00 29.50 68 GLY L O 1
ATOM 3745 N N . THR C 2 69 ? 44.549 11.111 12.196 1.00 36.66 69 THR L N 1
ATOM 3746 C CA . THR C 2 69 ? 45.411 9.958 12.412 1.00 36.22 69 THR L CA 1
ATOM 3747 C C . THR C 2 69 ? 45.739 9.672 13.874 1.00 33.72 69 THR L C 1
ATOM 3748 O O . THR C 2 69 ? 46.435 8.687 14.144 1.00 32.11 69 THR L O 1
ATOM 3752 N N . GLU C 2 70 ? 45.279 10.485 14.824 1.00 35.76 70 GLU L N 1
ATOM 3753 C CA . GLU C 2 70 ? 45.552 10.224 16.233 1.00 40.35 70 GLU L CA 1
ATOM 3754 C C . GLU C 2 70 ? 44.277 10.359 17.049 1.00 30.33 70 GLU L C 1
ATOM 3755 O O . GLU C 2 70 ? 43.575 11.371 16.954 1.00 30.91 70 GLU L O 1
ATOM 3761 N N . PHE C 2 71 ? 43.989 9.339 17.854 1.00 28.95 71 PHE L N 1
ATOM 3762 C CA . PHE C 2 71 ? 42.791 9.290 18.678 1.00 31.07 71 PHE L CA 1
ATOM 3763 C C . PHE C 2 71 ? 43.166 8.794 20.066 1.00 31.96 71 PHE L C 1
ATOM 3764 O O . PHE C 2 71 ? 44.126 8.037 20.232 1.00 36.60 71 PHE L O 1
ATOM 3772 N N . THR C 2 72 ? 42.410 9.230 21.068 1.00 30.68 72 THR L N 1
ATOM 3773 C CA . THR C 2 72 ? 42.644 8.792 22.437 1.00 30.62 72 THR L CA 1
ATOM 3774 C C . THR C 2 72 ? 41.329 8.412 23.096 1.00 27.05 72 THR L C 1
ATOM 3775 O O . THR C 2 72 ? 40.326 9.121 22.964 1.00 28.30 72 THR L O 1
ATOM 3779 N N . LEU C 2 73 ? 41.344 7.279 23.792 1.00 27.93 73 LEU L N 1
ATOM 3780 C CA . LEU C 2 73 ? 40.278 6.888 24.700 1.00 30.69 73 LEU L CA 1
ATOM 3781 C C . LEU C 2 73 ? 40.700 7.227 26.124 1.00 30.17 73 LEU L C 1
ATOM 3782 O O . LEU C 2 73 ? 41.842 6.973 26.521 1.00 27.10 73 LEU L O 1
ATOM 3787 N N . THR C 2 74 ? 39.779 7.811 26.886 1.00 30.08 74 THR L N 1
ATOM 3788 C CA . THR C 2 74 ? 40.066 8.284 28.233 1.00 28.59 74 THR L CA 1
ATOM 3789 C C . THR C 2 74 ? 39.010 7.760 29.193 1.00 29.13 74 THR L C 1
ATOM 3790 O O . THR C 2 74 ? 37.812 7.838 28.906 1.00 36.12 74 THR L O 1
ATOM 3794 N N . ILE C 2 75 ? 39.455 7.232 30.328 1.00 28.39 75 ILE L N 1
ATOM 3795 C CA . ILE C 2 75 ? 38.571 6.843 31.420 1.00 32.25 75 ILE L CA 1
ATOM 3796 C C . ILE C 2 75 ? 38.783 7.848 32.542 1.00 32.03 75 ILE L C 1
ATOM 3797 O O . ILE C 2 75 ? 39.864 7.900 33.143 1.00 30.95 75 ILE L O 1
ATOM 3802 N N . GLY C 2 76 ? 37.753 8.653 32.816 1.00 32.59 76 GLY L N 1
ATOM 3803 C CA . GLY C 2 76 ? 37.905 9.758 33.753 1.00 35.66 76 GLY L CA 1
ATOM 3804 C C . GLY C 2 76 ? 38.431 9.326 35.107 1.00 42.61 76 GLY L C 1
ATOM 3805 O O . GLY C 2 76 ? 39.320 9.965 35.675 1.00 48.43 76 GLY L O 1
ATOM 3806 N N . SER C 2 77 ? 37.896 8.229 35.641 1.00 40.13 77 SER L N 1
ATOM 3807 C CA . SER C 2 77 ? 38.352 7.695 36.920 1.00 42.15 77 SER L CA 1
ATOM 3808 C C . SER C 2 77 ? 38.024 6.211 36.955 1.00 38.45 77 SER L C 1
ATOM 3809 O O . SER C 2 77 ? 36.850 5.834 36.878 1.00 32.35 77 SER L O 1
ATOM 3812 N N . LEU C 2 78 ? 39.055 5.381 37.078 1.00 33.52 78 LEU L N 1
ATOM 3813 C CA . LEU C 2 78 ? 38.902 3.944 36.906 1.00 34.82 78 LEU L CA 1
ATOM 3814 C C . LEU C 2 78 ? 38.013 3.325 37.981 1.00 39.19 78 LEU L C 1
ATOM 3815 O O . LEU C 2 78 ? 37.994 3.757 39.136 1.00 42.99 78 LEU L O 1
ATOM 3820 N N . GLN C 2 79 ? 37.278 2.295 37.580 1.00 38.12 79 GLN L N 1
ATOM 3821 C CA . GLN C 2 79 ? 36.524 1.418 38.458 1.00 39.72 79 GLN L CA 1
ATOM 3822 C C . GLN C 2 79 ? 37.044 -0.005 38.296 1.00 41.81 79 GLN L C 1
ATOM 3823 O O . GLN C 2 79 ? 37.693 -0.321 37.291 1.00 42.06 79 GLN L O 1
ATOM 3829 N N . PRO C 2 80 ? 36.800 -0.888 39.273 1.00 46.61 80 PRO L N 1
ATOM 3830 C CA . PRO C 2 80 ? 37.255 -2.282 39.121 1.00 46.43 80 PRO L CA 1
ATOM 3831 C C . PRO C 2 80 ? 36.803 -2.933 37.825 1.00 41.71 80 PRO L C 1
ATOM 3832 O O . PRO C 2 80 ? 37.559 -3.707 37.226 1.00 42.36 80 PRO L O 1
ATOM 3836 N N . ASP C 2 81 ? 35.592 -2.620 37.362 1.00 39.84 81 ASP L N 1
ATOM 3837 C CA . ASP C 2 81 ? 35.066 -3.188 36.127 1.00 40.53 81 ASP L CA 1
ATOM 3838 C C . ASP C 2 81 ? 35.836 -2.743 34.888 1.00 38.34 81 ASP L C 1
ATOM 3839 O O . ASP C 2 81 ? 35.691 -3.370 33.835 1.00 38.98 81 ASP L O 1
ATOM 3844 N N . ASP C 2 82 ? 36.650 -1.696 34.983 1.00 37.89 82 ASP L N 1
ATOM 3845 C CA . ASP C 2 82 ? 37.294 -1.118 33.811 1.00 37.95 82 ASP L CA 1
ATOM 3846 C C . ASP C 2 82 ? 38.598 -1.808 33.430 1.00 36.19 82 ASP L C 1
ATOM 3847 O O . ASP C 2 82 ? 39.203 -1.439 32.418 1.00 36.70 82 ASP L O 1
ATOM 3852 N N . PHE C 2 83 ? 39.046 -2.794 34.198 1.00 33.50 83 PHE L N 1
ATOM 3853 C CA . PHE C 2 83 ? 40.256 -3.527 33.847 1.00 32.19 83 PHE L CA 1
ATOM 3854 C C . PHE C 2 83 ? 39.924 -4.583 32.801 1.00 28.71 83 PHE L C 1
ATOM 3855 O O . PHE C 2 83 ? 39.149 -5.508 33.069 1.00 31.18 83 PHE L O 1
ATOM 3863 N N . ALA C 2 84 ? 40.508 -4.437 31.612 1.00 30.78 84 ALA L N 1
ATOM 3864 C CA . ALA C 2 84 ? 40.230 -5.300 30.469 1.00 29.32 84 ALA L CA 1
ATOM 3865 C C . ALA C 2 84 ? 41.131 -4.926 29.301 1.00 30.47 84 ALA L C 1
ATOM 3866 O O . ALA C 2 84 ? 42.171 -4.290 29.492 1.00 35.40 84 ALA L O 1
ATOM 3868 N N . THR C 2 85 ? 40.735 -5.305 28.089 1.00 30.84 85 THR L N 1
ATOM 3869 C CA . THR C 2 85 ? 41.478 -4.989 26.878 1.00 29.83 85 THR L CA 1
ATOM 3870 C C . THR C 2 85 ? 40.627 -4.100 25.981 1.00 31.20 85 THR L C 1
ATOM 3871 O O . THR C 2 85 ? 39.421 -4.325 25.834 1.00 37.43 85 THR L O 1
ATOM 3875 N N . TYR C 2 86 ? 41.255 -3.087 25.388 1.00 27.99 86 TYR L N 1
ATOM 3876 C CA . TYR C 2 86 ? 40.558 -2.089 24.588 1.00 27.60 86 TYR L CA 1
ATOM 3877 C C . TYR C 2 86 ? 41.138 -2.044 23.183 1.00 23.73 86 TYR L C 1
ATOM 3878 O O . TYR C 2 86 ? 42.360 -1.983 23.010 1.00 22.73 86 TYR L O 1
ATOM 3887 N N . TYR C 2 87 ? 40.256 -2.072 22.189 1.00 26.71 87 TYR L N 1
ATOM 3888 C CA . TYR C 2 87 ? 40.626 -2.038 20.782 1.00 25.25 87 TYR L CA 1
ATOM 3889 C C . TYR C 2 87 ? 40.030 -0.803 20.128 1.00 27.80 87 TYR L C 1
ATOM 3890 O O . TYR C 2 87 ? 38.883 -0.439 20.404 1.00 29.21 87 TYR L O 1
ATOM 3899 N N . CYS C 2 88 ? 40.806 -0.162 19.261 1.00 31.27 88 CYS L N 1
ATOM 3900 C CA . CYS C 2 88 ? 40.260 0.841 18.361 1.00 30.95 88 CYS L CA 1
ATOM 3901 C C . CYS C 2 88 ? 39.961 0.192 17.017 1.00 29.27 88 CYS L C 1
ATOM 3902 O O . CYS C 2 88 ? 40.601 -0.786 16.620 1.00 27.73 88 CYS L O 1
ATOM 3905 N N . GLN C 2 89 ? 38.952 0.725 16.334 1.00 27.85 89 GLN L N 1
ATOM 3906 C CA . GLN C 2 89 ? 38.560 0.235 15.022 1.00 23.19 89 GLN L CA 1
ATOM 3907 C C . GLN C 2 89 ? 38.142 1.420 14.168 1.00 29.81 89 GLN L C 1
ATOM 3908 O O . GLN C 2 89 ? 37.393 2.286 14.628 1.00 33.36 89 GLN L O 1
ATOM 3914 N N . HIS C 2 90 ? 38.630 1.459 12.937 1.00 28.65 90 HIS L N 1
ATOM 3915 C CA . HIS C 2 90 ? 38.227 2.482 11.988 1.00 26.55 90 HIS L CA 1
ATOM 3916 C C . HIS C 2 90 ? 37.230 1.902 10.995 1.00 25.28 90 HIS L C 1
ATOM 3917 O O . HIS C 2 90 ? 37.130 0.687 10.816 1.00 30.04 90 HIS L O 1
ATOM 3924 N N . TYR C 2 91 ? 36.478 2.793 10.360 1.00 21.74 91 TYR L N 1
ATOM 3925 C CA . TYR C 2 91 ? 35.586 2.422 9.266 1.00 22.60 91 TYR L CA 1
ATOM 3926 C C . TYR C 2 91 ? 35.604 3.523 8.213 1.00 20.86 91 TYR L C 1
ATOM 3927 O O . TYR C 2 91 ? 34.567 3.959 7.712 1.00 21.36 91 TYR L O 1
ATOM 3936 N N . ASN C 2 92 ? 36.812 3.980 7.876 1.00 21.60 92 ASN L N 1
ATOM 3937 C CA . ASN C 2 92 ? 36.986 5.066 6.921 1.00 27.12 92 ASN L CA 1
ATOM 3938 C C . ASN C 2 92 ? 36.395 4.699 5.567 1.00 28.48 92 ASN L C 1
ATOM 3939 O O . ASN C 2 92 ? 36.454 3.544 5.135 1.00 31.03 92 ASN L O 1
ATOM 3944 N N . SER C 2 93 ? 35.827 5.697 4.896 1.00 28.40 93 SER L N 1
ATOM 3945 C CA . SER C 2 93 ? 35.213 5.473 3.594 1.00 33.84 93 SER L CA 1
ATOM 3946 C C . SER C 2 93 ? 36.236 4.927 2.604 1.00 33.78 93 SER L C 1
ATOM 3947 O O . SER C 2 93 ? 37.359 5.432 2.508 1.00 35.17 93 SER L O 1
ATOM 3950 N N . TYR C 2 94 ? 35.841 3.879 1.878 1.00 28.43 94 TYR L N 1
ATOM 3951 C CA . TYR C 2 94 ? 36.685 3.236 0.871 1.00 30.19 94 TYR L CA 1
ATOM 3952 C C . TYR C 2 94 ? 37.974 2.685 1.478 1.00 31.62 94 TYR L C 1
ATOM 3953 O O . TYR C 2 94 ? 39.028 2.680 0.836 1.00 31.41 94 TYR L O 1
ATOM 3962 N N . SER C 2 95 ? 37.894 2.214 2.721 1.00 32.19 95 SER L N 1
ATOM 3963 C CA . SER C 2 95 ? 39.006 1.556 3.395 1.00 33.69 95 SER L CA 1
ATOM 3964 C C . SER C 2 95 ? 38.450 0.407 4.223 1.00 34.38 95 SER L C 1
ATOM 3965 O O . SER C 2 95 ? 37.526 0.604 5.017 1.00 34.84 95 SER L O 1
ATOM 3968 N N . ARG C 2 96 A 39.011 -0.785 4.035 1.00 31.05 95 ARG L N 1
ATOM 3969 C CA . ARG C 2 96 A 38.494 -1.967 4.708 1.00 31.34 95 ARG L CA 1
ATOM 3970 C C . ARG C 2 96 A 38.781 -1.914 6.204 1.00 31.82 95 ARG L C 1
ATOM 3971 O O . ARG C 2 96 A 39.860 -1.496 6.634 1.00 39.82 95 ARG L O 1
ATOM 3979 N N . ILE C 2 97 ? 37.794 -2.342 6.996 1.00 24.33 96 ILE L N 1
ATOM 3980 C CA . ILE C 2 97 ? 37.873 -2.235 8.450 1.00 24.99 96 ILE L CA 1
ATOM 3981 C C . ILE C 2 97 ? 39.107 -2.958 8.965 1.00 26.84 96 ILE L C 1
ATOM 3982 O O . ILE C 2 97 ? 39.390 -4.097 8.574 1.00 29.32 96 ILE L O 1
ATOM 3987 N N . THR C 2 98 ? 39.851 -2.292 9.847 1.00 21.13 97 THR L N 1
ATOM 3988 C CA . THR C 2 98 ? 40.936 -2.924 10.585 1.00 31.29 97 THR L CA 1
ATOM 3989 C C . THR C 2 98 ? 40.869 -2.480 12.040 1.00 31.81 97 THR L C 1
ATOM 3990 O O . THR C 2 98 ? 40.293 -1.439 12.370 1.00 33.19 97 THR L O 1
ATOM 3994 N N . PHE C 2 99 ? 41.473 -3.286 12.910 1.00 29.20 98 PHE L N 1
ATOM 3995 C CA . PHE C 2 99 ? 41.493 -3.039 14.344 1.00 22.75 98 PHE L CA 1
ATOM 3996 C C . PHE C 2 99 ? 42.919 -2.808 14.823 1.00 23.79 98 PHE L C 1
ATOM 3997 O O . PHE C 2 99 ? 43.881 -3.301 14.227 1.00 23.78 98 PHE L O 1
ATOM 4005 N N . GLY C 2 100 ? 43.049 -2.075 15.924 1.00 22.41 99 GLY L N 1
ATOM 4006 C CA . GLY C 2 100 ? 44.308 -2.043 16.631 1.00 23.41 99 GLY L CA 1
ATOM 4007 C C . GLY C 2 100 ? 44.618 -3.377 17.286 1.00 27.76 99 GLY L C 1
ATOM 4008 O O . GLY C 2 100 ? 43.760 -4.249 17.440 1.00 24.96 99 GLY L O 1
ATOM 4009 N N . GLN C 2 101 ? 45.881 -3.543 17.677 1.00 25.87 100 GLN L N 1
ATOM 4010 C CA . GLN C 2 101 ? 46.291 -4.775 18.338 1.00 28.57 100 GLN L CA 1
ATOM 4011 C C . GLN C 2 101 ? 45.778 -4.875 19.769 1.00 28.64 100 GLN L C 1
ATOM 4012 O O . GLN C 2 101 ? 45.851 -5.959 20.359 1.00 25.86 100 GLN L O 1
ATOM 4018 N N . GLY C 2 102 ? 45.270 -3.792 20.333 1.00 25.35 101 GLY L N 1
ATOM 4019 C CA . GLY C 2 102 ? 44.699 -3.838 21.662 1.00 26.45 101 GLY L CA 1
ATOM 4020 C C . GLY C 2 102 ? 45.645 -3.303 22.719 1.00 27.27 101 GLY L C 1
ATOM 4021 O O . GLY C 2 102 ? 46.874 -3.360 22.588 1.00 29.15 101 GLY L O 1
ATOM 4022 N N . THR C 2 103 ? 45.063 -2.764 23.786 1.00 26.05 102 THR L N 1
ATOM 4023 C CA . THR C 2 103 ? 45.804 -2.301 24.949 1.00 29.12 102 THR L CA 1
ATOM 4024 C C . THR C 2 103 ? 45.271 -3.024 26.176 1.00 29.78 102 THR L C 1
ATOM 4025 O O . THR C 2 103 ? 44.056 -3.064 26.393 1.00 28.59 102 THR L O 1
ATOM 4029 N N . ARG C 2 104 ? 46.173 -3.601 26.965 1.00 32.19 103 ARG L N 1
ATOM 4030 C CA . ARG C 2 104 ? 45.796 -4.299 28.188 1.00 35.55 103 ARG L CA 1
ATOM 4031 C C . ARG C 2 104 ? 45.879 -3.345 29.373 1.00 32.22 103 ARG L C 1
ATOM 4032 O O . ARG C 2 104 ? 46.921 -2.728 29.612 1.00 32.30 103 ARG L O 1
ATOM 4035 N N . LEU C 2 105 ? 44.781 -3.226 30.112 1.00 30.58 104 LEU L N 1
ATOM 4036 C CA . LEU C 2 105 ? 44.707 -2.349 31.275 1.00 34.51 104 LEU L CA 1
ATOM 4037 C C . LEU C 2 105 ? 44.818 -3.212 32.528 1.00 36.50 104 LEU L C 1
ATOM 4038 O O . LEU C 2 105 ? 43.868 -3.911 32.893 1.00 35.29 104 LEU L O 1
ATOM 4043 N N . GLU C 2 106 ? 45.977 -3.165 33.176 1.00 36.59 105 GLU L N 1
ATOM 4044 C CA . GLU C 2 106 ? 46.262 -3.972 34.352 1.00 31.05 105 GLU L CA 1
ATOM 4045 C C . GLU C 2 106 ? 46.217 -3.121 35.616 1.00 35.52 105 GLU L C 1
ATOM 4046 O O . GLU C 2 106 ? 46.334 -1.893 35.577 1.00 37.53 105 GLU L O 1
ATOM 4048 N N . ILE C 2 107 ? 46.047 -3.798 36.749 1.00 37.90 106 ILE L N 1
ATOM 4049 C CA . ILE C 2 107 ? 45.990 -3.133 38.046 1.00 36.56 106 ILE L CA 1
ATOM 4050 C C . ILE C 2 107 ? 47.403 -2.841 38.526 1.00 38.06 106 ILE L C 1
ATOM 4051 O O . ILE C 2 107 ? 48.312 -3.668 38.381 1.00 39.44 106 ILE L O 1
ATOM 4056 N N . LYS C 2 108 ? 47.594 -1.656 39.098 1.00 37.84 107 LYS L N 1
ATOM 4057 C CA . LYS C 2 108 ? 48.891 -1.282 39.641 1.00 36.82 107 LYS L CA 1
ATOM 4058 C C . LYS C 2 108 ? 49.072 -1.875 41.030 1.00 35.26 107 LYS L C 1
ATOM 4059 O O . LYS C 2 108 ? 48.130 -1.933 41.826 1.00 35.47 107 LYS L O 1
ATOM 4061 N N . ARG C 2 109 ? 50.289 -2.329 41.313 1.00 30.83 108 ARG L N 1
ATOM 4062 C CA . ARG C 2 109 ? 50.641 -2.823 42.634 1.00 31.83 108 ARG L CA 1
ATOM 4063 C C . ARG C 2 109 ? 52.125 -2.577 42.850 1.00 32.50 108 ARG L C 1
ATOM 4064 O O . ARG C 2 109 ? 52.861 -2.246 41.918 1.00 32.12 108 ARG L O 1
ATOM 4072 N N . THR C 2 110 ? 52.559 -2.724 44.099 1.00 33.63 109 THR L N 1
ATOM 4073 C CA . THR C 2 110 ? 53.965 -2.523 44.410 1.00 44.86 109 THR L CA 1
ATOM 4074 C C . THR C 2 110 ? 54.816 -3.575 43.704 1.00 41.97 109 THR L C 1
ATOM 4075 O O . THR C 2 110 ? 54.342 -4.654 43.336 1.00 37.09 109 THR L O 1
ATOM 4079 N N . VAL C 2 111 ? 56.090 -3.240 43.505 1.00 43.86 110 VAL L N 1
ATOM 4080 C CA . VAL C 2 111 ? 56.993 -4.121 42.776 1.00 43.85 110 VAL L CA 1
ATOM 4081 C C . VAL C 2 111 ? 57.246 -5.383 43.589 1.00 39.95 110 VAL L C 1
ATOM 4082 O O . VAL C 2 111 ? 57.516 -5.323 44.795 1.00 41.82 110 VAL L O 1
ATOM 4086 N N . ALA C 2 112 ? 57.151 -6.534 42.930 1.00 40.23 111 ALA L N 1
ATOM 4087 C CA . ALA C 2 112 ? 57.471 -7.821 43.533 1.00 43.10 111 ALA L CA 1
ATOM 4088 C C . ALA C 2 112 ? 58.487 -8.531 42.653 1.00 43.55 111 ALA L C 1
ATOM 4089 O O . ALA C 2 112 ? 58.257 -8.709 41.452 1.00 41.07 111 ALA L O 1
ATOM 4091 N N . ALA C 2 113 ? 59.611 -8.920 43.245 1.00 45.29 112 ALA L N 1
ATOM 4092 C CA . ALA C 2 113 ? 60.656 -9.586 42.487 1.00 45.79 112 ALA L CA 1
ATOM 4093 C C . ALA C 2 113 ? 60.267 -11.032 42.190 1.00 46.63 112 ALA L C 1
ATOM 4094 O O . ALA C 2 113 ? 59.582 -11.677 42.989 1.00 46.46 112 ALA L O 1
ATOM 4096 N N . PRO C 2 114 ? 60.683 -11.559 41.045 1.00 45.50 113 PRO L N 1
ATOM 4097 C CA . PRO C 2 114 ? 60.379 -12.955 40.728 1.00 43.93 113 PRO L CA 1
ATOM 4098 C C . PRO C 2 114 ? 61.289 -13.918 41.471 1.00 42.44 113 PRO L C 1
ATOM 4099 O O . PRO C 2 114 ? 62.464 -13.641 41.725 1.00 42.14 113 PRO L O 1
ATOM 4103 N N . SER C 2 115 ? 60.714 -15.062 41.829 1.00 43.37 114 SER L N 1
ATOM 4104 C CA . SER C 2 115 ? 61.477 -16.207 42.310 1.00 42.50 114 SER L CA 1
ATOM 4105 C C . SER C 2 115 ? 61.779 -17.088 41.104 1.00 44.99 114 SER L C 1
ATOM 4106 O O . SER C 2 115 ? 60.863 -17.645 40.490 1.00 47.89 114 SER L O 1
ATOM 4109 N N . VAL C 2 116 ? 63.057 -17.206 40.754 1.00 44.32 115 VAL L N 1
ATOM 4110 C CA . VAL C 2 116 ? 63.471 -17.856 39.517 1.00 43.84 115 VAL L CA 1
ATOM 4111 C C . VAL C 2 116 ? 63.917 -19.279 39.817 1.00 44.35 115 VAL L C 1
ATOM 4112 O O . VAL C 2 116 ? 64.698 -19.515 40.748 1.00 42.77 115 VAL L O 1
ATOM 4116 N N . PHE C 2 117 ? 63.426 -20.227 39.021 1.00 43.47 116 PHE L N 1
ATOM 4117 C CA . PHE C 2 117 ? 63.809 -21.626 39.122 1.00 47.36 116 PHE L CA 1
ATOM 4118 C C . PHE C 2 117 ? 64.161 -22.157 37.740 1.00 50.90 116 PHE L C 1
ATOM 4119 O O . PHE C 2 117 ? 63.620 -21.705 36.726 1.00 51.89 116 PHE L O 1
ATOM 4127 N N . ILE C 2 118 ? 65.076 -23.121 37.710 1.00 48.55 117 ILE L N 1
ATOM 4128 C CA . ILE C 2 118 ? 65.481 -23.781 36.477 1.00 46.95 117 ILE L CA 1
ATOM 4129 C C . ILE C 2 118 ? 65.363 -25.285 36.683 1.00 47.95 117 ILE L C 1
ATOM 4130 O O . ILE C 2 118 ? 65.684 -25.804 37.758 1.00 48.60 117 ILE L O 1
ATOM 4135 N N . PHE C 2 119 ? 64.871 -25.982 35.661 1.00 48.15 118 PHE L N 1
ATOM 4136 C CA . PHE C 2 119 ? 64.630 -27.414 35.751 1.00 50.18 118 PHE L CA 1
ATOM 4137 C C . PHE C 2 119 ? 65.322 -28.114 34.588 1.00 54.31 118 PHE L C 1
ATOM 4138 O O . PHE C 2 119 ? 65.082 -27.759 33.419 1.00 47.98 118 PHE L O 1
ATOM 4146 N N . PRO C 2 120 ? 66.167 -29.104 34.853 1.00 63.56 119 PRO L N 1
ATOM 4147 C CA . PRO C 2 120 ? 66.766 -29.879 33.767 1.00 64.33 119 PRO L CA 1
ATOM 4148 C C . PRO C 2 120 ? 65.744 -30.815 33.151 1.00 59.91 119 PRO L C 1
ATOM 4149 O O . PRO C 2 120 ? 64.718 -31.124 33.778 1.00 57.32 119 PRO L O 1
ATOM 4153 N N . PRO C 2 121 ? 65.973 -31.274 31.922 1.00 61.19 120 PRO L N 1
ATOM 4154 C CA . PRO C 2 121 ? 65.059 -32.257 31.329 1.00 58.39 120 PRO L CA 1
ATOM 4155 C C . PRO C 2 121 ? 65.094 -33.569 32.098 1.00 52.15 120 PRO L C 1
ATOM 4156 O O . PRO C 2 121 ? 66.159 -34.061 32.480 1.00 46.52 120 PRO L O 1
ATOM 4160 N N . SER C 2 122 ? 63.910 -34.132 32.329 1.00 49.44 121 SER L N 1
ATOM 4161 C CA . SER C 2 122 ? 63.802 -35.376 33.071 1.00 47.65 121 SER L CA 1
ATOM 4162 C C . SER C 2 122 ? 64.468 -36.519 32.302 1.00 55.42 121 SER L C 1
ATOM 4163 O O . SER C 2 122 ? 64.787 -36.412 31.115 1.00 58.93 121 SER L O 1
ATOM 4166 N N . ASP C 2 123 ? 64.677 -37.633 33.006 1.00 55.38 122 ASP L N 1
ATOM 4167 C CA . ASP C 2 123 ? 65.361 -38.770 32.398 1.00 55.83 122 ASP L CA 1
ATOM 4168 C C . ASP C 2 123 ? 64.490 -39.468 31.362 1.00 54.25 122 ASP L C 1
ATOM 4169 O O . ASP C 2 123 ? 65.015 -40.049 30.406 1.00 53.46 122 ASP L O 1
ATOM 4171 N N . GLU C 2 124 ? 63.167 -39.424 31.528 1.00 54.96 123 GLU L N 1
ATOM 4172 C CA . GLU C 2 124 ? 62.285 -40.094 30.581 1.00 57.55 123 GLU L CA 1
ATOM 4173 C C . GLU C 2 124 ? 62.070 -39.272 29.315 1.00 60.11 123 GLU L C 1
ATOM 4174 O O . GLU C 2 124 ? 61.811 -39.843 28.249 1.00 63.70 123 GLU L O 1
ATOM 4180 N N . GLN C 2 125 ? 62.171 -37.943 29.405 1.00 58.40 124 GLN L N 1
ATOM 4181 C CA . GLN C 2 125 ? 62.057 -37.124 28.203 1.00 58.82 124 GLN L CA 1
ATOM 4182 C C . GLN C 2 125 ? 63.295 -37.250 27.325 1.00 60.64 124 GLN L C 1
ATOM 4183 O O . GLN C 2 125 ? 63.188 -37.201 26.094 1.00 61.76 124 GLN L O 1
ATOM 4189 N N . LEU C 2 126 ? 64.472 -37.412 27.936 1.00 61.74 125 LEU L N 1
ATOM 4190 C CA . LEU C 2 126 ? 65.685 -37.623 27.154 1.00 61.65 125 LEU L CA 1
ATOM 4191 C C . LEU C 2 126 ? 65.610 -38.926 26.370 1.00 68.04 125 LEU L C 1
ATOM 4192 O O . LEU C 2 126 ? 66.077 -38.999 25.227 1.00 69.56 125 LEU L O 1
ATOM 4197 N N . LYS C 2 127 ? 65.006 -39.962 26.960 1.00 70.02 126 LYS L N 1
ATOM 4198 C CA . LYS C 2 127 ? 64.835 -41.239 26.274 1.00 69.83 126 LYS L CA 1
ATOM 4199 C C . LYS C 2 127 ? 63.992 -41.121 25.012 1.00 72.50 126 LYS L C 1
ATOM 4200 O O . LYS C 2 127 ? 63.983 -42.058 24.205 1.00 74.39 126 LYS L O 1
ATOM 4202 N N . SER C 2 128 ? 63.284 -40.009 24.823 1.00 72.63 127 SER L N 1
ATOM 4203 C CA . SER C 2 128 ? 62.538 -39.753 23.599 1.00 69.54 127 SER L CA 1
ATOM 4204 C C . SER C 2 128 ? 63.337 -38.958 22.575 1.00 71.95 127 SER L C 1
ATOM 4205 O O . SER C 2 128 ? 62.811 -38.658 21.499 1.00 73.12 127 SER L O 1
ATOM 4208 N N . GLY C 2 129 ? 64.586 -38.610 22.880 1.00 72.28 128 GLY L N 1
ATOM 4209 C CA . GLY C 2 129 ? 65.427 -37.893 21.944 1.00 74.62 128 GLY L CA 1
ATOM 4210 C C . GLY C 2 129 ? 65.240 -36.393 21.923 1.00 75.37 128 GLY L C 1
ATOM 4211 O O . GLY C 2 129 ? 65.753 -35.735 21.011 1.00 77.52 128 GLY L O 1
ATOM 4212 N N . THR C 2 130 ? 64.528 -35.830 22.896 1.00 69.16 129 THR L N 1
ATOM 4213 C CA . THR C 2 130 ? 64.268 -34.399 22.953 1.00 67.82 129 THR L CA 1
ATOM 4214 C C . THR C 2 130 ? 64.511 -33.900 24.369 1.00 65.41 129 THR L C 1
ATOM 4215 O O . THR C 2 130 ? 64.161 -34.576 25.342 1.00 66.63 129 THR L O 1
ATOM 4219 N N . ALA C 2 131 ? 65.128 -32.725 24.481 1.00 60.44 130 ALA L N 1
ATOM 4220 C CA . ALA C 2 131 ? 65.417 -32.100 25.764 1.00 56.99 130 ALA L CA 1
ATOM 4221 C C . ALA C 2 131 ? 64.792 -30.715 25.805 1.00 53.45 130 ALA L C 1
ATOM 4222 O O . ALA C 2 131 ? 64.991 -29.910 24.890 1.00 57.09 130 ALA L O 1
ATOM 4224 N N . SER C 2 132 ? 64.041 -30.440 26.869 1.00 50.62 131 SER L N 1
ATOM 4225 C CA . SER C 2 132 ? 63.389 -29.150 27.073 1.00 45.86 131 SER L CA 1
ATOM 4226 C C . SER C 2 132 ? 63.727 -28.662 28.473 1.00 44.34 131 SER L C 1
ATOM 4227 O O . SER C 2 132 ? 63.324 -29.285 29.461 1.00 45.45 131 SER L O 1
ATOM 4230 N N . VAL C 2 133 ? 64.471 -27.559 28.554 1.00 43.30 132 VAL L N 1
ATOM 4231 C CA . VAL C 2 133 ? 64.841 -26.938 29.821 1.00 42.66 132 VAL L CA 1
ATOM 4232 C C . VAL C 2 133 ? 63.859 -25.811 30.104 1.00 38.55 132 VAL L C 1
ATOM 4233 O O . VAL C 2 133 ? 63.476 -25.063 29.195 1.00 42.69 132 VAL L O 1
ATOM 4237 N N . VAL C 2 134 ? 63.449 -25.683 31.364 1.00 36.70 133 VAL L N 1
ATOM 4238 C CA . VAL C 2 134 ? 62.382 -24.768 31.754 1.00 37.92 133 VAL L CA 1
ATOM 4239 C C . VAL C 2 134 ? 62.924 -23.773 32.771 1.00 39.75 133 VAL L C 1
ATOM 4240 O O . VAL C 2 134 ? 63.575 -24.163 33.747 1.00 43.60 133 VAL L O 1
ATOM 4244 N N . CYS C 2 135 ? 62.655 -22.493 32.535 1.00 43.21 134 CYS L N 1
ATOM 4245 C CA . CYS C 2 135 ? 62.982 -21.411 33.455 1.00 47.74 134 CYS L CA 1
ATOM 4246 C C . CYS C 2 135 ? 61.673 -20.833 33.978 1.00 47.45 134 CYS L C 1
ATOM 4247 O O . CYS C 2 135 ? 60.815 -20.423 33.187 1.00 47.27 134 CYS L O 1
ATOM 4250 N N . LEU C 2 136 ? 61.516 -20.807 35.301 1.00 43.58 135 LEU L N 1
ATOM 4251 C CA . LEU C 2 136 ? 60.257 -20.436 35.934 1.00 40.74 135 LEU L CA 1
ATOM 4252 C C . LEU C 2 136 ? 60.426 -19.151 36.733 1.00 42.81 135 LEU L C 1
ATOM 4253 O O . LEU C 2 136 ? 61.352 -19.033 37.540 1.00 44.69 135 LEU L O 1
ATOM 4258 N N . LEU C 2 137 ? 59.520 -18.200 36.509 1.00 41.71 136 LEU L N 1
ATOM 4259 C CA . LEU C 2 137 ? 59.479 -16.927 37.225 1.00 39.00 136 LEU L CA 1
ATOM 4260 C C . LEU C 2 137 ? 58.103 -16.815 37.870 1.00 41.08 136 LEU L C 1
ATOM 4261 O O . LEU C 2 137 ? 57.093 -16.717 37.165 1.00 41.75 136 LEU L O 1
ATOM 4266 N N . ASN C 2 138 ? 58.057 -16.824 39.201 1.00 44.76 137 ASN L N 1
ATOM 4267 C CA . ASN C 2 138 ? 56.807 -16.952 39.939 1.00 46.56 137 ASN L CA 1
ATOM 4268 C C . ASN C 2 138 ? 56.453 -15.656 40.656 1.00 46.96 137 ASN L C 1
ATOM 4269 O O . ASN C 2 138 ? 57.274 -15.108 41.400 1.00 46.60 137 ASN L O 1
ATOM 4274 N N . ASN C 2 139 ? 55.227 -15.179 40.426 1.00 44.65 138 ASN L N 1
ATOM 4275 C CA . ASN C 2 139 ? 54.593 -14.117 41.208 1.00 43.70 138 ASN L CA 1
ATOM 4276 C C . ASN C 2 139 ? 55.467 -12.859 41.256 1.00 44.08 138 ASN L C 1
ATOM 4277 O O . ASN C 2 139 ? 56.019 -12.477 42.291 1.00 42.69 138 ASN L O 1
ATOM 4282 N N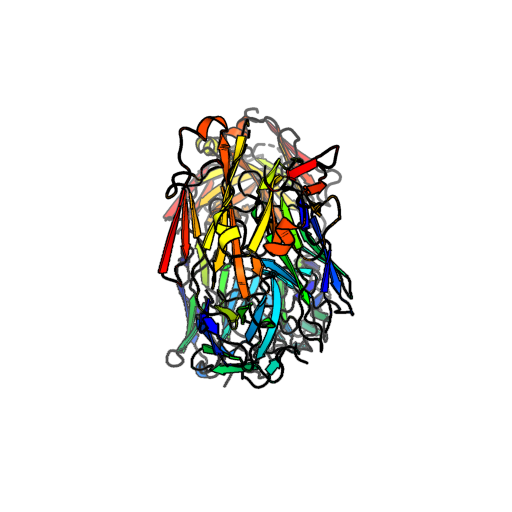 . PHE C 2 140 ? 55.567 -12.213 40.098 1.00 42.87 139 PHE L N 1
ATOM 4283 C CA . PHE C 2 140 ? 56.338 -10.988 39.966 1.00 39.36 139 PHE L CA 1
ATOM 4284 C C . PHE C 2 140 ? 55.470 -9.868 39.410 1.00 38.86 139 PHE L C 1
ATOM 4285 O O . PHE C 2 140 ? 54.413 -10.100 38.816 1.00 38.82 139 PHE L O 1
ATOM 4293 N N . TYR C 2 141 ? 55.941 -8.637 39.625 1.00 37.15 140 TYR L N 1
ATOM 4294 C CA . TYR C 2 141 ? 55.330 -7.431 39.089 1.00 34.79 140 TYR L CA 1
ATOM 4295 C C . TYR C 2 141 ? 56.421 -6.379 39.030 1.00 37.40 140 TYR L C 1
ATOM 4296 O O . TYR C 2 141 ? 57.228 -6.301 39.966 1.00 42.32 140 TYR L O 1
ATOM 4305 N N . PRO C 2 142 ? 56.489 -5.559 37.969 1.00 39.57 141 PRO L N 1
ATOM 4306 C CA . PRO C 2 142 ? 55.553 -5.522 36.840 1.00 38.43 141 PRO L CA 1
ATOM 4307 C C . PRO C 2 142 ? 55.766 -6.637 35.818 1.00 40.30 141 PRO L C 1
ATOM 4308 O O . PRO C 2 142 ? 56.576 -7.539 36.032 1.00 37.20 141 PRO L O 1
ATOM 4312 N N . ARG C 2 143 ? 55.028 -6.552 34.709 1.00 42.29 142 ARG L N 1
ATOM 4313 C CA . ARG C 2 143 ? 54.979 -7.627 33.729 1.00 45.14 142 ARG L CA 1
ATOM 4314 C C . ARG C 2 143 ? 56.241 -7.728 32.880 1.00 50.52 142 ARG L C 1
ATOM 4315 O O . ARG C 2 143 ? 56.546 -8.815 32.376 1.00 55.45 142 ARG L O 1
ATOM 4323 N N . GLU C 2 144 ? 56.982 -6.635 32.713 1.00 51.78 143 GLU L N 1
ATOM 4324 C CA . GLU C 2 144 ? 58.159 -6.648 31.851 1.00 51.58 143 GLU L CA 1
ATOM 4325 C C . GLU C 2 144 ? 59.274 -7.470 32.490 1.00 48.66 143 GLU L C 1
ATOM 4326 O O . GLU C 2 144 ? 59.746 -7.146 33.583 1.00 47.27 143 GLU L O 1
ATOM 4328 N N . ALA C 2 145 ? 59.696 -8.533 31.806 1.00 49.59 144 ALA L N 1
ATOM 4329 C CA . ALA C 2 145 ? 60.750 -9.403 32.311 1.00 47.02 144 ALA L CA 1
ATOM 4330 C C . ALA C 2 145 ? 61.554 -9.949 31.142 1.00 48.83 144 ALA L C 1
ATOM 4331 O O . ALA C 2 145 ? 60.985 -10.533 30.215 1.00 48.12 144 ALA L O 1
ATOM 4333 N N . LYS C 2 146 ? 62.870 -9.762 31.192 1.00 52.07 145 LYS L N 1
ATOM 4334 C CA . LYS C 2 146 ? 63.775 -10.262 30.166 1.00 56.10 145 LYS L CA 1
ATOM 4335 C C . LYS C 2 146 ? 64.403 -11.564 30.647 1.00 58.58 145 LYS L C 1
ATOM 4336 O O . LYS C 2 146 ? 65.083 -11.586 31.678 1.00 61.20 145 LYS L O 1
ATOM 4342 N N . VAL C 2 147 ? 64.171 -12.641 29.903 1.00 59.60 146 VAL L N 1
ATOM 4343 C CA . VAL C 2 147 ? 64.748 -13.948 30.190 1.00 57.50 146 VAL L CA 1
ATOM 4344 C C . VAL C 2 147 ? 65.703 -14.281 29.054 1.00 57.11 146 VAL L C 1
ATOM 4345 O O . VAL C 2 147 ? 65.278 -14.457 27.905 1.00 60.86 146 VAL L O 1
ATOM 4349 N N . GLN C 2 148 ? 66.992 -14.366 29.367 1.00 54.47 147 GLN L N 1
ATOM 4350 C CA . GLN C 2 148 ? 68.025 -14.687 28.391 1.00 51.48 147 GLN L CA 1
ATOM 4351 C C . GLN C 2 148 ? 68.621 -16.044 28.736 1.00 46.72 147 GLN L C 1
ATOM 4352 O O . GLN C 2 148 ? 69.106 -16.246 29.856 1.00 46.65 147 GLN L O 1
ATOM 4354 N N . TRP C 2 149 ? 68.578 -16.968 27.780 1.00 38.50 148 TRP L N 1
ATOM 4355 C CA . TRP C 2 149 ? 69.179 -18.282 27.948 1.00 39.49 148 TRP L CA 1
ATOM 4356 C C . TRP C 2 149 ? 70.649 -18.232 27.557 1.00 41.95 148 TRP L C 1
ATOM 4357 O O . TRP C 2 149 ? 71.028 -17.545 26.605 1.00 43.10 148 TRP L O 1
ATOM 4368 N N . LYS C 2 150 ? 71.475 -18.965 28.299 1.00 45.56 149 LYS L N 1
ATOM 4369 C CA . LYS C 2 150 ? 72.914 -19.011 28.053 1.00 52.50 149 LYS L CA 1
ATOM 4370 C C . LYS C 2 150 ? 73.377 -20.454 28.197 1.00 51.07 149 LYS L C 1
ATOM 4371 O O . LYS C 2 150 ? 73.444 -20.979 29.314 1.00 52.57 149 LYS L O 1
ATOM 4377 N N . VAL C 2 151 ? 73.685 -21.089 27.071 1.00 48.58 150 VAL L N 1
ATOM 4378 C CA . VAL C 2 151 ? 74.211 -22.447 27.043 1.00 45.16 150 VAL L CA 1
ATOM 4379 C C . VAL C 2 151 ? 75.719 -22.357 26.867 1.00 46.60 150 VAL L C 1
ATOM 4380 O O . VAL C 2 151 ? 76.201 -21.828 25.858 1.00 51.61 150 VAL L O 1
ATOM 4384 N N . ASP C 2 152 ? 76.464 -22.868 27.850 1.00 52.39 151 ASP L N 1
ATOM 4385 C CA . ASP C 2 152 ? 77.924 -22.749 27.880 1.00 58.07 151 ASP L CA 1
ATOM 4386 C C . ASP C 2 152 ? 78.359 -21.285 27.838 1.00 61.97 151 ASP L C 1
ATOM 4387 O O . ASP C 2 152 ? 79.361 -20.934 27.214 1.00 60.86 151 ASP L O 1
ATOM 4392 N N . ASN C 2 153 ? 77.596 -20.427 28.520 1.00 64.26 152 ASN L N 1
ATOM 4393 C CA . ASN C 2 153 ? 77.822 -18.979 28.520 1.00 65.39 152 ASN L CA 1
ATOM 4394 C C . ASN C 2 153 ? 77.825 -18.416 27.100 1.00 61.51 152 ASN L C 1
ATOM 4395 O O . ASN C 2 153 ? 78.599 -17.517 26.766 1.00 64.11 152 ASN L O 1
ATOM 4400 N N . ALA C 2 154 ? 76.954 -18.959 26.253 1.00 57.36 153 ALA L N 1
ATOM 4401 C CA . ALA C 2 154 ? 76.720 -18.448 24.909 1.00 54.51 153 ALA L CA 1
ATOM 4402 C C . ALA C 2 154 ? 75.240 -18.119 24.786 1.00 49.91 153 ALA L C 1
ATOM 4403 O O . ALA C 2 154 ? 74.392 -19.009 24.915 1.00 45.80 153 ALA L O 1
ATOM 4405 N N . LEU C 2 155 ? 74.935 -16.846 24.544 1.00 49.27 154 LEU L N 1
ATOM 4406 C CA . LEU C 2 155 ? 73.549 -16.395 24.524 1.00 49.71 154 LEU L CA 1
ATOM 4407 C C . LEU C 2 155 ? 72.779 -17.079 23.403 1.00 51.52 154 LEU L C 1
ATOM 4408 O O . LEU C 2 155 ? 73.165 -17.003 22.233 1.00 55.39 154 LEU L O 1
ATOM 4413 N N . GLN C 2 156 ? 71.690 -17.750 23.768 1.00 50.39 155 GLN L N 1
ATOM 4414 C CA . GLN C 2 156 ? 70.854 -18.445 22.806 1.00 48.40 155 GLN L CA 1
ATOM 4415 C C . GLN C 2 156 ? 69.846 -17.485 22.182 1.00 53.62 155 GLN L C 1
ATOM 4416 O O . GLN C 2 156 ? 69.622 -16.371 22.662 1.00 59.03 155 GLN L O 1
ATOM 4422 N N . SER C 2 157 ? 69.224 -17.940 21.095 1.00 54.25 156 SER L N 1
ATOM 4423 C CA . SER C 2 157 ? 68.225 -17.143 20.396 1.00 60.18 156 SER L CA 1
ATOM 4424 C C . SER C 2 157 ? 67.459 -18.041 19.439 1.00 63.58 156 SER L C 1
ATOM 4425 O O . SER C 2 157 ? 68.065 -18.834 18.712 1.00 64.37 156 SER L O 1
ATOM 4428 N N . GLY C 2 158 ? 66.133 -17.921 19.447 1.00 63.44 157 GLY L N 1
ATOM 4429 C CA . GLY C 2 158 ? 65.292 -18.621 18.500 1.00 58.89 157 GLY L CA 1
ATOM 4430 C C . GLY C 2 158 ? 65.003 -20.070 18.821 1.00 55.63 157 GLY L C 1
ATOM 4431 O O . GLY C 2 158 ? 64.330 -20.736 18.025 1.00 56.80 157 GLY L O 1
ATOM 4432 N N . ASN C 2 159 ? 65.484 -20.585 19.953 1.00 54.37 158 ASN L N 1
ATOM 4433 C CA . ASN C 2 159 ? 65.239 -21.971 20.337 1.00 50.87 158 ASN L CA 1
ATOM 4434 C C . ASN C 2 159 ? 64.450 -22.073 21.638 1.00 43.52 158 ASN L C 1
ATOM 4435 O O . ASN C 2 159 ? 64.516 -23.102 22.319 1.00 40.67 158 ASN L O 1
ATOM 4440 N N . SER C 2 160 ? 63.701 -21.031 21.996 1.00 42.99 159 SER L N 1
ATOM 4441 C CA . SER C 2 160 ? 62.922 -21.030 23.225 1.00 46.75 159 SER L CA 1
ATOM 4442 C C . SER C 2 160 ? 61.555 -20.410 22.966 1.00 46.78 159 SER L C 1
ATOM 4443 O O . SER C 2 160 ? 61.317 -19.782 21.930 1.00 46.81 159 SER L O 1
ATOM 4446 N N . GLN C 2 161 ? 60.651 -20.600 23.927 1.00 47.96 160 GLN L N 1
ATOM 4447 C CA . GLN C 2 161 ? 59.310 -20.033 23.871 1.00 48.40 160 GLN L CA 1
ATOM 4448 C C . GLN C 2 161 ? 58.874 -19.666 25.281 1.00 49.25 160 GLN L C 1
ATOM 4449 O O . GLN C 2 161 ? 59.183 -20.381 26.237 1.00 49.17 160 GLN L O 1
ATOM 4455 N N . GLU C 2 162 ? 58.150 -18.556 25.401 1.00 50.93 161 GLU L N 1
ATOM 4456 C CA . GLU C 2 162 ? 57.732 -18.024 26.690 1.00 50.61 161 GLU L CA 1
ATOM 4457 C C . GLU C 2 162 ? 56.219 -18.106 26.837 1.00 44.69 161 GLU L C 1
ATOM 4458 O O . GLU C 2 162 ? 55.478 -17.910 25.869 1.00 46.38 161 GLU L O 1
ATOM 4464 N N . SER C 2 163 ? 55.770 -18.397 28.055 1.00 43.58 162 SER L N 1
ATOM 4465 C CA . SER C 2 163 ? 54.353 -18.461 28.387 1.00 42.40 162 SER L CA 1
ATOM 4466 C C . SER C 2 163 ? 54.116 -17.708 29.688 1.00 45.19 162 SER L C 1
ATOM 4467 O O . SER C 2 163 ? 54.768 -17.988 30.700 1.00 40.71 162 SER L O 1
ATOM 4470 N N . VAL C 2 164 ? 53.185 -16.756 29.662 1.00 44.08 163 VAL L N 1
ATOM 4471 C CA . VAL C 2 164 ? 52.899 -15.902 30.808 1.00 38.50 163 VAL L CA 1
ATOM 4472 C C . VAL C 2 164 ? 51.412 -15.981 31.124 1.00 37.04 163 VAL L C 1
ATOM 4473 O O . VAL C 2 164 ? 50.570 -15.977 30.218 1.00 36.61 163 VAL L O 1
ATOM 4477 N N . THR C 2 165 ? 51.096 -16.067 32.412 1.00 35.69 164 THR L N 1
ATOM 4478 C CA . THR C 2 165 ? 49.717 -16.092 32.866 1.00 36.39 164 THR L CA 1
ATOM 4479 C C . THR C 2 165 ? 49.117 -14.687 32.827 1.00 37.22 164 THR L C 1
ATOM 4480 O O . THR C 2 165 ? 49.814 -13.685 32.644 1.00 32.97 164 THR L O 1
ATOM 4484 N N . GLU C 2 166 ? 47.799 -14.624 32.995 1.00 38.04 165 GLU L N 1
ATOM 4485 C CA . GLU C 2 166 ? 47.132 -13.346 33.170 1.00 37.07 165 GLU L CA 1
ATOM 4486 C C . GLU C 2 166 ? 47.317 -12.860 34.607 1.00 33.73 165 GLU L C 1
ATOM 4487 O O . GLU C 2 166 ? 47.678 -13.626 35.504 1.00 31.88 165 GLU L O 1
ATOM 4493 N N . GLN C 2 167 ? 47.076 -11.566 34.814 1.00 30.84 166 GLN L N 1
ATOM 4494 C CA . GLN C 2 167 ? 47.276 -10.964 36.127 1.00 37.56 166 GLN L CA 1
ATOM 4495 C C . GLN C 2 167 ? 46.402 -11.653 37.167 1.00 42.09 166 GLN L C 1
ATOM 4496 O O . GLN C 2 167 ? 45.170 -11.618 37.077 1.00 45.65 166 GLN L O 1
ATOM 4502 N N . ASP C 2 168 ? 47.045 -12.282 38.152 1.00 31.03 167 ASP L N 1
ATOM 4503 C CA . ASP C 2 168 ? 46.321 -13.077 39.136 1.00 40.54 167 ASP L CA 1
ATOM 4504 C C . ASP C 2 168 ? 45.343 -12.212 39.919 1.00 39.08 167 ASP L C 1
ATOM 4505 O O . ASP C 2 168 ? 45.691 -11.129 40.395 1.00 37.35 167 ASP L O 1
ATOM 4510 N N . SER C 2 169 ? 44.113 -12.707 40.062 1.00 40.35 168 SER L N 1
ATOM 4511 C CA . SER C 2 169 ? 43.071 -11.939 40.732 1.00 46.32 168 SER L CA 1
ATOM 4512 C C . SER C 2 169 ? 43.360 -11.714 42.212 1.00 47.40 168 SER L C 1
ATOM 4513 O O . SER C 2 169 ? 42.834 -10.759 42.796 1.00 48.66 168 SER L O 1
ATOM 4516 N N . LYS C 2 170 ? 44.175 -12.565 42.833 1.00 48.29 169 LYS L N 1
ATOM 4517 C CA . LYS C 2 170 ? 44.369 -12.497 44.277 1.00 50.47 169 LYS L CA 1
ATOM 4518 C C . LYS C 2 170 ? 45.458 -11.507 44.676 1.00 47.30 169 LYS L C 1
ATOM 4519 O O . LYS C 2 170 ? 45.275 -10.734 45.620 1.00 48.22 169 LYS L O 1
ATOM 4521 N N . ASP C 2 171 ? 46.595 -11.522 43.980 1.00 46.13 170 ASP L N 1
ATOM 4522 C CA . ASP C 2 171 ? 47.713 -10.653 44.330 1.00 51.21 170 ASP L CA 1
ATOM 4523 C C . ASP C 2 171 ? 48.197 -9.800 43.163 1.00 44.58 170 ASP L C 1
ATOM 4524 O O . ASP C 2 171 ? 49.193 -9.082 43.314 1.00 46.31 170 ASP L O 1
ATOM 4529 N N . SER C 2 172 ? 47.526 -9.858 42.010 1.00 42.04 171 SER L N 1
ATOM 4530 C CA . SER C 2 172 ? 47.836 -9.004 40.859 1.00 45.52 171 SER L CA 1
ATOM 4531 C C . SER C 2 172 ? 49.275 -9.177 40.378 1.00 43.08 171 SER L C 1
ATOM 4532 O O . SER C 2 172 ? 49.910 -8.218 39.930 1.00 41.36 171 SER L O 1
ATOM 4535 N N . THR C 2 173 ? 49.805 -10.392 40.465 1.00 39.99 172 THR L N 1
ATOM 4536 C CA . THR C 2 173 ? 51.138 -10.690 39.964 1.00 39.42 172 THR L CA 1
ATOM 4537 C C . THR C 2 173 ? 51.045 -11.483 38.668 1.00 36.15 172 THR L C 1
ATOM 4538 O O . THR C 2 173 ? 49.969 -11.915 38.245 1.00 31.70 172 THR L O 1
ATOM 4542 N N . TYR C 2 174 ? 52.200 -11.661 38.035 1.00 36.22 173 TYR L N 1
ATOM 4543 C CA . TYR C 2 174 ? 52.328 -12.459 36.828 1.00 37.36 173 TYR L CA 1
ATOM 4544 C C . TYR C 2 174 ? 53.282 -13.619 37.081 1.00 39.09 173 TYR L C 1
ATOM 4545 O O . TYR C 2 174 ? 54.057 -13.618 38.040 1.00 41.63 173 TYR L O 1
ATOM 4554 N N . SER C 2 175 ? 53.215 -14.617 36.205 1.00 37.26 174 SER L N 1
ATOM 4555 C CA . SER C 2 175 ? 54.141 -15.738 36.239 1.00 37.04 174 SER L CA 1
ATOM 4556 C C . SER C 2 175 ? 54.530 -16.099 34.815 1.00 37.71 174 SER L C 1
ATOM 4557 O O . SER C 2 175 ? 53.672 -16.184 33.932 1.00 39.93 174 SER L O 1
ATOM 4560 N N . LEU C 2 176 ? 55.826 -16.304 34.598 1.00 41.51 175 LEU L N 1
ATOM 4561 C CA . LEU C 2 176 ? 56.378 -16.554 33.276 1.00 44.00 175 LEU L CA 1
ATOM 4562 C C . LEU C 2 176 ? 57.065 -17.914 33.246 1.00 44.52 175 LEU L C 1
ATOM 4563 O O . LEU C 2 176 ? 57.579 -18.388 34.263 1.00 42.02 175 LEU L O 1
ATOM 4568 N N . SER C 2 177 ? 57.071 -18.538 32.067 1.00 43.13 176 SER L N 1
ATOM 4569 C CA . SER C 2 177 ? 57.696 -19.844 31.871 1.00 47.14 176 SER L CA 1
ATOM 4570 C C . SER C 2 177 ? 58.332 -19.865 30.488 1.00 49.73 176 SER L C 1
ATOM 4571 O O . SER C 2 177 ? 57.624 -19.842 29.476 1.00 47.23 176 SER L O 1
ATOM 4574 N N . SER C 2 178 ? 59.661 -19.908 30.442 1.00 51.54 177 SER L N 1
ATOM 4575 C CA . SER C 2 178 ? 60.405 -19.985 29.193 1.00 48.53 177 SER L CA 1
ATOM 4576 C C . SER C 2 178 ? 60.911 -21.405 28.992 1.00 46.18 177 SER L C 1
ATOM 4577 O O . SER C 2 178 ? 61.498 -21.994 29.904 1.00 36.57 177 SER L O 1
ATOM 4580 N N . THR C 2 179 ? 60.685 -21.951 27.799 1.00 48.79 178 THR L N 1
ATOM 4581 C CA . THR C 2 179 ? 61.031 -23.337 27.488 1.00 46.68 178 THR L CA 1
ATOM 4582 C C . THR C 2 179 ? 62.103 -23.366 26.405 1.00 42.17 178 THR L C 1
ATOM 4583 O O . THR C 2 179 ? 61.833 -23.028 25.249 1.00 40.63 178 THR L O 1
ATOM 4587 N N . LEU C 2 180 ? 63.306 -23.795 26.776 1.00 43.03 179 LEU L N 1
ATOM 4588 C CA . LEU C 2 180 ? 64.402 -23.981 25.834 1.00 41.54 179 LEU L CA 1
ATOM 4589 C C . LEU C 2 180 ? 64.423 -25.436 25.387 1.00 45.21 179 LEU L C 1
ATOM 4590 O O . LEU C 2 180 ? 64.663 -26.334 26.201 1.00 50.01 179 LEU L O 1
ATOM 4595 N N . THR C 2 181 ? 64.172 -25.669 24.103 1.00 47.78 180 THR L N 1
ATOM 4596 C CA . THR C 2 181 ? 64.055 -27.013 23.554 1.00 52.46 180 THR L CA 1
ATOM 4597 C C . THR C 2 181 ? 65.228 -27.308 22.630 1.00 54.85 180 THR L C 1
ATOM 4598 O O . THR C 2 181 ? 65.456 -26.580 21.659 1.00 61.35 180 THR L O 1
ATOM 4602 N N . LEU C 2 182 ? 65.953 -28.386 22.925 1.00 52.25 181 LEU L N 1
ATOM 4603 C CA . LEU C 2 182 ? 67.127 -28.785 22.162 1.00 54.14 181 LEU L CA 1
ATOM 4604 C C . LEU C 2 182 ? 66.994 -30.240 21.731 1.00 50.57 181 LEU L C 1
ATOM 4605 O O . LEU C 2 182 ? 66.161 -30.991 22.243 1.00 47.99 181 LEU L O 1
ATOM 4610 N N . SER C 2 183 ? 67.832 -30.627 20.774 1.00 47.27 182 SER L N 1
ATOM 4611 C CA . SER C 2 183 ? 67.996 -32.035 20.450 1.00 49.55 182 SER L CA 1
ATOM 4612 C C . SER C 2 183 ? 68.716 -32.754 21.585 1.00 48.32 182 SER L C 1
ATOM 4613 O O . SER C 2 183 ? 69.490 -32.154 22.335 1.00 41.94 182 SER L O 1
ATOM 4616 N N . LYS C 2 184 ? 68.454 -34.058 21.711 1.00 46.96 183 LYS L N 1
ATOM 4617 C CA . LYS C 2 184 ? 69.154 -34.846 22.722 1.00 51.48 183 LYS L CA 1
ATOM 4618 C C . LYS C 2 184 ? 70.655 -34.866 22.460 1.00 55.62 183 LYS L C 1
ATOM 4619 O O . LYS C 2 184 ? 71.457 -34.739 23.392 1.00 54.20 183 LYS L O 1
ATOM 4625 N N . ALA C 2 185 ? 71.052 -35.022 21.195 1.00 60.41 184 ALA L N 1
ATOM 4626 C CA . ALA C 2 185 ? 72.470 -34.965 20.854 1.00 61.47 184 ALA L CA 1
ATOM 4627 C C . ALA C 2 185 ? 73.033 -33.567 21.077 1.00 64.02 184 ALA L C 1
ATOM 4628 O O . ALA C 2 185 ? 74.149 -33.415 21.588 1.00 63.88 184 ALA L O 1
ATOM 4630 N N . ASP C 2 186 ? 72.274 -32.533 20.702 1.00 64.71 185 ASP L N 1
ATOM 4631 C CA . ASP C 2 186 ? 72.711 -31.162 20.933 1.00 64.33 185 ASP L CA 1
ATOM 4632 C C . ASP C 2 186 ? 72.708 -30.793 22.411 1.00 62.98 185 ASP L C 1
ATOM 4633 O O . ASP C 2 186 ? 73.449 -29.889 22.813 1.00 62.74 185 ASP L O 1
ATOM 4635 N N . TYR C 2 187 ? 71.898 -31.471 23.227 1.00 59.72 186 TYR L N 1
ATOM 4636 C CA . TYR C 2 187 ? 71.858 -31.157 24.651 1.00 53.44 186 TYR L CA 1
ATOM 4637 C C . TYR C 2 187 ? 73.094 -31.669 25.376 1.00 53.27 186 TYR L C 1
ATOM 4638 O O . TYR C 2 187 ? 73.574 -31.022 26.314 1.00 51.95 186 TYR L O 1
ATOM 4647 N N . GLU C 2 188 ? 73.624 -32.813 24.959 1.00 55.39 187 GLU L N 1
ATOM 4648 C CA . GLU C 2 188 ? 74.770 -33.419 25.619 1.00 59.32 187 GLU L CA 1
ATOM 4649 C C . GLU C 2 188 ? 76.099 -33.003 25.001 1.00 54.91 187 GLU L C 1
ATOM 4650 O O . GLU C 2 188 ? 77.139 -33.569 25.355 1.00 54.94 187 GLU L O 1
ATOM 4656 N N . LYS C 2 189 ? 76.090 -32.028 24.094 1.00 49.99 188 LYS L N 1
ATOM 4657 C CA . LYS C 2 189 ? 77.307 -31.392 23.613 1.00 48.23 188 LYS L CA 1
ATOM 4658 C C . LYS C 2 189 ? 77.667 -30.150 24.420 1.00 47.57 188 LYS L C 1
ATOM 4659 O O . LYS C 2 189 ? 78.594 -29.424 24.042 1.00 49.04 188 LYS L O 1
ATOM 4663 N N . HIS C 2 190 ? 76.958 -29.890 25.517 1.00 44.11 189 HIS L N 1
ATOM 4664 C CA . HIS C 2 190 ? 77.166 -28.690 26.312 1.00 44.60 189 HIS L CA 1
ATOM 4665 C C . HIS C 2 190 ? 77.029 -29.025 27.790 1.00 45.90 189 HIS L C 1
ATOM 4666 O O . HIS C 2 190 ? 76.399 -30.014 28.173 1.00 44.61 189 HIS L O 1
ATOM 4673 N N . LYS C 2 191 ? 77.628 -28.175 28.624 1.00 44.66 190 LYS L N 1
ATOM 4674 C CA . LYS C 2 191 ? 77.672 -28.398 30.062 1.00 45.14 190 LYS L CA 1
ATOM 4675 C C . LYS C 2 191 ? 76.787 -27.425 30.830 1.00 45.17 190 LYS L C 1
ATOM 4676 O O . LYS C 2 191 ? 75.913 -27.852 31.589 1.00 46.11 190 LYS L O 1
ATOM 4678 N N . VAL C 2 192 ? 76.984 -26.124 30.648 1.00 44.41 191 VAL L N 1
ATOM 4679 C CA . VAL C 2 192 ? 76.326 -25.118 31.474 1.00 46.01 191 VAL L CA 1
ATOM 4680 C C . VAL C 2 192 ? 75.043 -24.663 30.791 1.00 46.05 191 VAL L C 1
ATOM 4681 O O . VAL C 2 192 ? 75.068 -24.192 29.649 1.00 46.45 191 VAL L O 1
ATOM 4685 N N . TYR C 2 193 ? 73.922 -24.797 31.498 1.00 45.17 192 TYR L N 1
ATOM 4686 C CA . TYR C 2 193 ? 72.618 -24.327 31.038 1.00 46.58 192 TYR L CA 1
ATOM 4687 C C . TYR C 2 193 ? 72.076 -23.367 32.085 1.00 50.95 192 TYR L C 1
ATOM 4688 O O . TYR C 2 193 ? 71.764 -23.777 33.209 1.00 55.11 192 TYR L O 1
ATOM 4697 N N . ALA C 2 194 ? 71.965 -22.093 31.722 1.00 51.87 193 ALA L N 1
ATOM 4698 C CA . ALA C 2 194 ? 71.510 -21.069 32.647 1.00 52.15 193 ALA L CA 1
ATOM 4699 C C . ALA C 2 194 ? 70.525 -20.148 31.947 1.00 54.50 193 ALA L C 1
ATOM 4700 O O . ALA C 2 194 ? 70.602 -19.938 30.733 1.00 54.32 193 ALA L O 1
ATOM 4702 N N . CYS C 2 195 ? 69.590 -19.607 32.723 1.00 54.64 194 CYS L N 1
ATOM 4703 C CA . CYS C 2 195 ? 68.723 -18.533 32.265 1.00 58.59 194 CYS L CA 1
ATOM 4704 C C . CYS C 2 195 ? 68.940 -17.315 33.151 1.00 54.16 194 CYS L C 1
ATOM 4705 O O . CYS C 2 195 ? 69.049 -17.435 34.377 1.00 54.13 194 CYS L O 1
ATOM 4708 N N . GLU C 2 196 ? 69.018 -16.149 32.519 1.00 51.78 195 GLU L N 1
ATOM 4709 C CA . GLU C 2 196 ? 69.356 -14.896 33.182 1.00 51.20 195 GLU L CA 1
ATOM 4710 C C . GLU C 2 196 ? 68.124 -14.001 33.195 1.00 49.65 195 GLU L C 1
ATOM 4711 O O . GLU C 2 196 ? 67.544 -13.724 32.139 1.00 48.03 195 GLU L O 1
ATOM 4717 N N . VAL C 2 197 ? 67.730 -13.549 34.383 1.00 47.76 196 VAL L N 1
ATOM 4718 C CA . VAL C 2 197 ? 66.480 -12.822 34.581 1.00 44.16 196 VAL L CA 1
ATOM 4719 C C . VAL C 2 197 ? 66.799 -11.367 34.898 1.00 44.69 196 VAL L C 1
ATOM 4720 O O . VAL C 2 197 ? 67.545 -11.076 35.841 1.00 40.51 196 VAL L O 1
ATOM 4724 N N . THR C 2 198 ? 66.228 -10.458 34.112 1.00 48.98 197 THR L N 1
ATOM 4725 C CA . THR C 2 198 ? 66.359 -9.021 34.319 1.00 52.62 197 THR L CA 1
ATOM 4726 C C . THR C 2 198 ? 64.987 -8.463 34.669 1.00 53.55 197 THR L C 1
ATOM 4727 O O . THR C 2 198 ? 64.052 -8.556 33.865 1.00 51.39 197 THR L O 1
ATOM 4731 N N . HIS C 2 199 ? 64.863 -7.893 35.865 1.00 55.79 198 HIS L N 1
ATOM 4732 C CA . HIS C 2 199 ? 63.581 -7.380 36.319 1.00 53.86 198 HIS L CA 1
ATOM 4733 C C . HIS C 2 199 ? 63.794 -6.136 37.166 1.00 52.36 198 HIS L C 1
ATOM 4734 O O . HIS C 2 199 ? 64.852 -5.950 37.773 1.00 52.25 198 HIS L O 1
ATOM 4741 N N . GLN C 2 200 ? 62.764 -5.286 37.200 1.00 52.98 199 GLN L N 1
ATOM 4742 C CA . GLN C 2 200 ? 62.844 -4.035 37.946 1.00 55.68 199 GLN L CA 1
ATOM 4743 C C . GLN C 2 200 ? 63.010 -4.277 39.441 1.00 58.36 199 GLN L C 1
ATOM 4744 O O . GLN C 2 200 ? 63.577 -3.435 40.146 1.00 61.26 199 GLN L O 1
ATOM 4750 N N . GLY C 2 201 ? 62.533 -5.412 39.939 1.00 57.71 200 GLY L N 1
ATOM 4751 C CA . GLY C 2 201 ? 62.601 -5.729 41.348 1.00 60.50 200 GLY L CA 1
ATOM 4752 C C . GLY C 2 201 ? 63.875 -6.400 41.810 1.00 62.80 200 GLY L C 1
ATOM 4753 O O . GLY C 2 201 ? 63.920 -6.901 42.938 1.00 64.57 200 GLY L O 1
ATOM 4754 N N . LEU C 2 202 ? 64.915 -6.430 40.985 1.00 64.04 201 LEU L N 1
ATOM 4755 C CA . LEU C 2 202 ? 66.171 -7.069 41.343 1.00 68.10 201 LEU L CA 1
ATOM 4756 C C . LEU C 2 202 ? 67.310 -6.080 41.151 1.00 71.34 201 LEU L C 1
ATOM 4757 O O . LEU C 2 202 ? 67.466 -5.509 40.067 1.00 72.02 201 LEU L O 1
ATOM 4762 N N . SER C 2 203 ? 68.094 -5.872 42.211 1.00 75.40 202 SER L N 1
ATOM 4763 C CA . SER C 2 203 ? 69.270 -5.017 42.104 1.00 75.84 202 SER L CA 1
ATOM 4764 C C . SER C 2 203 ? 70.258 -5.568 41.087 1.00 78.02 202 SER L C 1
ATOM 4765 O O . SER C 2 203 ? 70.900 -4.807 40.356 1.00 76.67 202 SER L O 1
ATOM 4768 N N . SER C 2 204 ? 70.395 -6.882 41.032 1.00 84.30 203 SER L N 1
ATOM 4769 C CA . SER C 2 204 ? 71.274 -7.556 40.095 1.00 86.41 203 SER L CA 1
ATOM 4770 C C . SER C 2 204 ? 70.445 -8.391 39.135 1.00 83.80 203 SER L C 1
ATOM 4771 O O . SER C 2 204 ? 69.270 -8.679 39.402 1.00 85.04 203 SER L O 1
ATOM 4774 N N . PRO C 2 205 ? 70.998 -8.774 37.988 1.00 73.11 204 PRO L N 1
ATOM 4775 C CA . PRO C 2 205 ? 70.435 -9.909 37.247 1.00 65.57 204 PRO L CA 1
ATOM 4776 C C . PRO C 2 205 ? 70.726 -11.202 37.998 1.00 60.46 204 PRO L C 1
ATOM 4777 O O . PRO C 2 205 ? 71.869 -11.465 38.379 1.00 61.47 204 PRO L O 1
ATOM 4781 N N . VAL C 2 206 ? 69.686 -11.989 38.238 1.00 55.14 205 VAL L N 1
ATOM 4782 C CA . VAL C 2 206 ? 69.831 -13.286 38.885 1.00 53.06 205 VAL L CA 1
ATOM 4783 C C . VAL C 2 206 ? 69.992 -14.349 37.812 1.00 49.12 205 VAL L C 1
ATOM 4784 O O . VAL C 2 206 ? 69.403 -14.255 36.727 1.00 46.85 205 VAL L O 1
ATOM 4788 N N . THR C 2 207 ? 70.806 -15.356 38.109 1.00 52.27 206 THR L N 1
ATOM 4789 C CA . THR C 2 207 ? 71.058 -16.456 37.189 1.00 55.14 206 THR L CA 1
ATOM 4790 C C . THR C 2 207 ? 70.882 -17.766 37.936 1.00 55.66 206 THR L C 1
ATOM 4791 O O . THR C 2 207 ? 71.597 -18.030 38.909 1.00 58.01 206 THR L O 1
ATOM 4795 N N . LYS C 2 208 ? 69.922 -18.567 37.494 1.00 51.57 207 LYS L N 1
ATOM 4796 C CA . LYS C 2 208 ? 69.776 -19.941 37.943 1.00 47.70 207 LYS L CA 1
ATOM 4797 C C . LYS C 2 208 ? 70.431 -20.844 36.908 1.00 49.92 207 LYS L C 1
ATOM 4798 O O . LYS C 2 208 ? 70.211 -20.674 35.704 1.00 51.87 207 LYS L O 1
ATOM 4804 N N . SER C 2 209 ? 71.246 -21.788 37.371 1.00 51.11 208 SER L N 1
ATOM 4805 C CA . SER C 2 209 ? 72.076 -22.560 36.460 1.00 51.32 208 SER L CA 1
ATOM 4806 C C . SER C 2 209 ? 72.238 -23.983 36.972 1.00 50.45 208 SER L C 1
ATOM 4807 O O . SER C 2 209 ? 72.146 -24.244 38.174 1.00 47.90 208 SER L O 1
ATOM 4810 N N . PHE C 2 210 ? 72.480 -24.899 36.037 1.00 49.67 209 PHE L N 1
ATOM 4811 C CA . PHE C 2 210 ? 72.827 -26.274 36.359 1.00 47.34 209 PHE L CA 1
ATOM 4812 C C . PHE C 2 210 ? 73.822 -26.781 35.325 1.00 45.89 209 PHE L C 1
ATOM 4813 O O . PHE C 2 210 ? 73.955 -26.222 34.233 1.00 48.41 209 PHE L O 1
ATOM 4821 N N . ASN C 2 211 ? 74.521 -27.853 35.683 1.00 41.27 210 ASN L N 1
ATOM 4822 C CA . ASN C 2 211 ? 75.517 -28.473 34.819 1.00 40.94 210 ASN L CA 1
ATOM 4823 C C . ASN C 2 211 ? 75.056 -29.883 34.486 1.00 40.61 210 ASN L C 1
ATOM 4824 O O . ASN C 2 211 ? 74.852 -30.701 35.389 1.00 39.97 210 ASN L O 1
ATOM 4829 N N . ARG C 2 212 ? 74.892 -30.160 33.193 1.00 44.20 211 ARG L N 1
ATOM 4830 C CA . ARG C 2 212 ? 74.327 -31.423 32.733 1.00 44.11 211 ARG L CA 1
ATOM 4831 C C . ARG C 2 212 ? 75.072 -32.613 33.320 1.00 46.79 211 ARG L C 1
ATOM 4832 O O . ARG C 2 212 ? 76.278 -32.773 33.107 1.00 47.18 211 ARG L O 1
ATOM 4840 N N . GLY C 2 213 ? 74.346 -33.445 34.063 1.00 47.83 212 GLY L N 1
ATOM 4841 C CA . GLY C 2 213 ? 74.907 -34.618 34.701 1.00 55.88 212 GLY L CA 1
ATOM 4842 C C . GLY C 2 213 ? 74.987 -34.534 36.207 1.00 62.02 212 GLY L C 1
ATOM 4843 O O . GLY C 2 213 ? 75.248 -35.557 36.854 1.00 64.91 212 GLY L O 1
ATOM 4844 N N . GLU C 2 214 ? 74.771 -33.358 36.788 1.00 65.07 213 GLU L N 1
ATOM 4845 C CA . GLU C 2 214 ? 74.826 -33.196 38.235 1.00 65.84 213 GLU L CA 1
ATOM 4846 C C . GLU C 2 214 ? 73.424 -33.134 38.830 1.00 66.36 213 GLU L C 1
ATOM 4847 O O . GLU C 2 214 ? 73.066 -33.946 39.682 1.00 69.22 213 GLU L O 1
ATOM 4849 N N . ASP D 2 1 ? 23.362 7.065 15.159 1.00 57.51 1 ASP M N 1
ATOM 4850 C CA . ASP D 2 1 ? 22.182 7.824 14.763 1.00 53.34 1 ASP M CA 1
ATOM 4851 C C . ASP D 2 1 ? 22.475 9.320 14.757 1.00 45.92 1 ASP M C 1
ATOM 4852 O O . ASP D 2 1 ? 23.471 9.772 15.319 1.00 49.91 1 ASP M O 1
ATOM 4857 N N . ILE D 2 2 ? 21.603 10.085 14.117 1.00 37.54 2 ILE M N 1
ATOM 4858 C CA . ILE D 2 2 ? 21.810 11.519 13.972 1.00 38.68 2 ILE M CA 1
ATOM 4859 C C . ILE D 2 2 ? 21.435 12.218 15.270 1.00 48.29 2 ILE M C 1
ATOM 4860 O O . ILE D 2 2 ? 20.427 11.889 15.907 1.00 50.35 2 ILE M O 1
ATOM 4865 N N . GLN D 2 3 ? 22.256 13.184 15.672 1.00 49.95 3 GLN M N 1
ATOM 4866 C CA . GLN D 2 3 ? 22.032 13.958 16.885 1.00 51.41 3 GLN M CA 1
ATOM 4867 C C . GLN D 2 3 ? 21.411 15.299 16.517 1.00 52.40 3 GLN M C 1
ATOM 4868 O O . GLN D 2 3 ? 21.964 16.042 15.699 1.00 52.05 3 GLN M O 1
ATOM 4874 N N . MET D 2 4 ? 20.263 15.600 17.115 1.00 49.82 4 MET M N 1
ATOM 4875 C CA . MET D 2 4 ? 19.586 16.876 16.933 1.00 44.35 4 MET M CA 1
ATOM 4876 C C . MET D 2 4 ? 19.811 17.724 18.176 1.00 44.09 4 MET M C 1
ATOM 4877 O O . MET D 2 4 ? 19.479 17.298 19.286 1.00 48.86 4 MET M O 1
ATOM 4882 N N . THR D 2 5 ? 20.376 18.914 17.992 1.00 41.08 5 THR M N 1
ATOM 4883 C CA . THR D 2 5 ? 20.631 19.835 19.091 1.00 43.53 5 THR M CA 1
ATOM 4884 C C . THR D 2 5 ? 19.958 21.169 18.796 1.00 41.68 5 THR M C 1
ATOM 4885 O O . THR D 2 5 ? 20.056 21.688 17.679 1.00 41.73 5 THR M O 1
ATOM 4889 N N . GLN D 2 6 ? 19.269 21.715 19.793 1.00 39.97 6 GLN M N 1
ATOM 4890 C CA . GLN D 2 6 ? 18.477 22.924 19.629 1.00 39.32 6 GLN M CA 1
ATOM 4891 C C . GLN D 2 6 ? 19.084 24.070 20.426 1.00 45.31 6 GLN M C 1
ATOM 4892 O O . GLN D 2 6 ? 19.520 23.887 21.567 1.00 50.53 6 GLN M O 1
ATOM 4898 N N . SER D 2 7 ? 19.101 25.252 19.814 1.00 46.23 7 SER M N 1
ATOM 4899 C CA . SER D 2 7 ? 19.699 26.439 20.398 1.00 48.11 7 SER M CA 1
ATOM 4900 C C . SER D 2 7 ? 18.697 27.585 20.320 1.00 49.49 7 SER M C 1
ATOM 4901 O O . SER D 2 7 ? 18.163 27.867 19.232 1.00 48.53 7 SER M O 1
ATOM 4904 N N . PRO D 2 8 ? 18.390 28.253 21.443 1.00 48.79 8 PRO M N 1
ATOM 4905 C CA . PRO D 2 8 ? 18.869 27.902 22.782 1.00 45.22 8 PRO M CA 1
ATOM 4906 C C . PRO D 2 8 ? 17.991 26.833 23.423 1.00 45.98 8 PRO M C 1
ATOM 4907 O O . PRO D 2 8 ? 17.109 26.298 22.751 1.00 44.69 8 PRO M O 1
ATOM 4911 N N . SER D 2 9 ? 18.227 26.523 24.701 1.00 47.23 9 SER M N 1
ATOM 4912 C CA . SER D 2 9 ? 17.364 25.568 25.389 1.00 48.73 9 SER M CA 1
ATOM 4913 C C . SER D 2 9 ? 16.122 26.250 25.953 1.00 49.48 9 SER M C 1
ATOM 4914 O O . SER D 2 9 ? 15.029 25.672 25.937 1.00 48.40 9 SER M O 1
ATOM 4917 N N . THR D 2 10 ? 16.273 27.472 26.455 1.00 49.89 10 THR M N 1
ATOM 4918 C CA . THR D 2 10 ? 15.156 28.299 26.887 1.00 45.66 10 THR M CA 1
ATOM 4919 C C . THR D 2 10 ? 15.338 29.686 26.292 1.00 42.31 10 THR M C 1
ATOM 4920 O O . THR D 2 10 ? 16.464 30.184 26.199 1.00 45.08 10 THR M O 1
ATOM 4924 N N . LEU D 2 11 ? 14.234 30.303 25.877 1.00 40.34 11 LEU M N 1
ATOM 4925 C CA . LEU D 2 11 ? 14.275 31.622 25.254 1.00 41.87 11 LEU M CA 1
ATOM 4926 C C . LEU D 2 11 ? 13.179 32.490 25.852 1.00 46.29 11 LEU M C 1
ATOM 4927 O O . LEU D 2 11 ? 12.001 32.124 25.804 1.00 50.59 11 LEU M O 1
ATOM 4932 N N . SER D 2 12 ? 13.566 33.635 26.406 1.00 45.15 12 SER M N 1
ATOM 4933 C CA . SER D 2 12 ? 12.619 34.579 26.984 1.00 44.66 12 SER M CA 1
ATOM 4934 C C . SER D 2 12 ? 12.209 35.605 25.937 1.00 45.13 12 SER M C 1
ATOM 4935 O O . SER D 2 12 ? 13.064 36.229 25.301 1.00 47.42 12 SER M O 1
ATOM 4938 N N . ALA D 2 13 ? 10.901 35.776 25.764 1.00 42.18 13 ALA M N 1
ATOM 4939 C CA . ALA D 2 13 ? 10.376 36.753 24.823 1.00 43.17 13 ALA M CA 1
ATOM 4940 C C . ALA D 2 13 ? 9.073 37.313 25.371 1.00 44.71 13 ALA M C 1
ATOM 4941 O O . ALA D 2 13 ? 8.474 36.761 26.297 1.00 49.08 13 ALA M O 1
ATOM 4943 N N . SER D 2 14 ? 8.642 38.423 24.786 1.00 40.79 14 SER M N 1
ATOM 4944 C CA . SER D 2 14 ? 7.375 39.050 25.123 1.00 40.34 14 SER M CA 1
ATOM 4945 C C . SER D 2 14 ? 6.442 39.004 23.921 1.00 38.33 14 SER M C 1
ATOM 4946 O O . SER D 2 14 ? 6.874 38.826 22.779 1.00 36.66 14 SER M O 1
ATOM 4949 N N . VAL D 2 15 ? 5.145 39.163 24.196 1.00 36.68 15 VAL M N 1
ATOM 4950 C CA . VAL D 2 15 ? 4.142 39.101 23.139 1.00 39.95 15 VAL M CA 1
ATOM 4951 C C . VAL D 2 15 ? 4.432 40.168 22.094 1.00 45.85 15 VAL M C 1
ATOM 4952 O O . VAL D 2 15 ? 4.650 41.342 22.421 1.00 53.15 15 VAL M O 1
ATOM 4956 N N . GLY D 2 16 ? 4.449 39.759 20.824 1.00 41.68 16 GLY M N 1
ATOM 4957 C CA . GLY D 2 16 ? 4.708 40.648 19.716 1.00 39.14 16 GLY M CA 1
ATOM 4958 C C . GLY D 2 16 ? 6.111 40.564 19.146 1.00 42.67 16 GLY M C 1
ATOM 4959 O O . GLY D 2 16 ? 6.344 41.071 18.044 1.00 48.32 16 GLY M O 1
ATOM 4960 N N . ASP D 2 17 ? 7.044 39.940 19.862 1.00 42.16 17 ASP M N 1
ATOM 4961 C CA . ASP D 2 17 ? 8.417 39.835 19.395 1.00 40.42 17 ASP M CA 1
ATOM 4962 C C . ASP D 2 17 ? 8.498 38.957 18.148 1.00 45.50 17 ASP M C 1
ATOM 4963 O O . ASP D 2 17 ? 7.554 38.255 17.778 1.00 45.57 17 ASP M O 1
ATOM 4968 N N . ARG D 2 18 ? 9.659 38.999 17.501 1.00 48.00 18 ARG M N 1
ATOM 4969 C CA . ARG D 2 18 ? 9.998 38.083 16.419 1.00 46.06 18 ARG M CA 1
ATOM 4970 C C . ARG D 2 18 ? 11.010 37.088 16.969 1.00 42.54 18 ARG M C 1
ATOM 4971 O O . ARG D 2 18 ? 12.129 37.467 17.327 1.00 45.08 18 ARG M O 1
ATOM 4979 N N . VAL D 2 19 ? 10.619 35.822 17.032 1.00 40.59 19 VAL M N 1
ATOM 4980 C CA . VAL D 2 19 ? 11.397 34.782 17.692 1.00 41.54 19 VAL M CA 1
ATOM 4981 C C . VAL D 2 19 ? 11.922 33.805 16.649 1.00 41.43 19 VAL M C 1
ATOM 4982 O O . VAL D 2 19 ? 11.193 33.408 15.732 1.00 36.30 19 VAL M O 1
ATOM 4986 N N . THR D 2 20 ? 13.191 33.424 16.787 1.00 41.65 20 THR M N 1
ATOM 4987 C CA . THR D 2 20 ? 13.790 32.373 15.976 1.00 45.70 20 THR M CA 1
ATOM 4988 C C . THR D 2 20 ? 14.541 31.410 16.883 1.00 42.13 20 THR M C 1
ATOM 4989 O O . THR D 2 20 ? 15.320 31.836 17.742 1.00 43.53 20 THR M O 1
ATOM 4993 N N . ILE D 2 21 ? 14.296 30.119 16.694 1.00 42.36 21 ILE M N 1
ATOM 4994 C CA . ILE D 2 21 ? 15.056 29.061 17.345 1.00 45.76 21 ILE M CA 1
ATOM 4995 C C . ILE D 2 21 ? 15.695 28.215 16.255 1.00 48.58 21 ILE M C 1
ATOM 4996 O O . ILE D 2 21 ? 15.202 28.148 15.124 1.00 49.62 21 ILE M O 1
ATOM 5001 N N . THR D 2 22 ? 16.806 27.574 16.597 1.00 48.54 22 THR M N 1
ATOM 5002 C CA . THR D 2 22 ? 17.624 26.878 15.617 1.00 44.50 22 THR M CA 1
ATOM 5003 C C . THR D 2 22 ? 17.777 25.410 15.987 1.00 38.50 22 THR M C 1
ATOM 5004 O O . THR D 2 22 ? 17.764 25.043 17.166 1.00 35.12 22 THR M O 1
ATOM 5008 N N . CYS D 2 23 ? 17.917 24.575 14.958 1.00 39.28 23 CYS M N 1
ATOM 5009 C CA . CYS D 2 23 ? 18.163 23.145 15.124 1.00 42.32 23 CYS M CA 1
ATOM 5010 C C . CYS D 2 23 ? 19.319 22.735 14.223 1.00 42.21 23 CYS M C 1
ATOM 5011 O O . CYS D 2 23 ? 19.257 22.923 13.004 1.00 45.47 23 CYS M O 1
ATOM 5014 N N . ARG D 2 24 ? 20.379 22.204 14.824 1.00 40.33 24 ARG M N 1
ATOM 5015 C CA . ARG D 2 24 ? 21.549 21.738 14.091 1.00 38.00 24 ARG M CA 1
ATOM 5016 C C . ARG D 2 24 ? 21.644 20.221 14.200 1.00 40.69 24 ARG M C 1
ATOM 5017 O O . ARG D 2 24 ? 21.433 19.658 15.278 1.00 44.07 24 ARG M O 1
ATOM 5019 N N . ALA D 2 25 ? 21.950 19.560 13.087 1.00 39.32 25 ALA M N 1
ATOM 5020 C CA . ALA D 2 25 ? 22.042 18.109 13.048 1.00 40.86 25 ALA M CA 1
ATOM 5021 C C . ALA D 2 25 ? 23.500 17.680 12.946 1.00 42.56 25 ALA M C 1
ATOM 5022 O O . ALA D 2 25 ? 24.349 18.425 12.447 1.00 40.19 25 ALA M O 1
ATOM 5024 N N . SER D 2 26 ? 23.783 16.469 13.438 1.00 41.17 26 SER M N 1
ATOM 5025 C CA . SER D 2 26 ? 25.143 15.944 13.380 1.00 42.33 26 SER M CA 1
ATOM 5026 C C . SER D 2 26 ? 25.628 15.827 11.938 1.00 42.58 26 SER M C 1
ATOM 5027 O O . SER D 2 26 ? 26.762 16.209 11.626 1.00 42.73 26 SER M O 1
ATOM 5030 N N . GLN D 2 27 ? 24.786 15.307 11.049 1.00 40.13 27 GLN M N 1
ATOM 5031 C CA . GLN D 2 27 ? 25.077 15.238 9.625 1.00 40.99 27 GLN M CA 1
ATOM 5032 C C . GLN D 2 27 ? 23.906 15.832 8.851 1.00 39.62 27 GLN M C 1
ATOM 5033 O O . GLN D 2 27 ? 22.875 16.196 9.424 1.00 38.29 27 GLN M O 1
ATOM 5039 N N . SER D 2 28 ? 24.074 15.935 7.535 1.00 38.80 28 SER M N 1
ATOM 5040 C CA . SER D 2 28 ? 23.047 16.544 6.702 1.00 37.08 28 SER M CA 1
ATOM 5041 C C . SER D 2 28 ? 21.784 15.694 6.694 1.00 33.57 28 SER M C 1
ATOM 5042 O O . SER D 2 28 ? 21.840 14.466 6.590 1.00 31.46 28 SER M O 1
ATOM 5045 N N . VAL D 2 29 ? 20.640 16.358 6.811 1.00 35.42 29 VAL M N 1
ATOM 5046 C CA . VAL D 2 29 ? 19.347 15.702 6.706 1.00 34.34 29 VAL M CA 1
ATOM 5047 C C . VAL D 2 29 ? 18.593 16.182 5.469 1.00 37.53 29 VAL M C 1
ATOM 5048 O O . VAL D 2 29 ? 17.380 15.996 5.372 1.00 37.42 29 VAL M O 1
ATOM 5052 N N . SER D 2 30 ? 19.312 16.770 4.508 1.00 38.35 30 SER M N 1
ATOM 5053 C CA . SER D 2 30 ? 18.702 17.452 3.372 1.00 40.82 30 SER M CA 1
ATOM 5054 C C . SER D 2 30 ? 17.647 18.431 3.872 1.00 44.05 30 SER M C 1
ATOM 5055 O O . SER D 2 30 ? 17.971 19.386 4.585 1.00 49.01 30 SER M O 1
ATOM 5058 N N . THR D 2 31 ? 16.384 18.207 3.504 1.00 43.43 31 THR M N 1
ATOM 5059 C CA . THR D 2 31 ? 15.265 18.970 4.044 1.00 41.47 31 THR M CA 1
ATOM 5060 C C . THR D 2 31 ? 14.246 18.069 4.731 1.00 41.28 31 THR M C 1
ATOM 5061 O O . THR D 2 31 ? 13.099 18.478 4.930 1.00 41.12 31 THR M O 1
ATOM 5065 N N . SER D 2 32 ? 14.645 16.851 5.107 1.00 40.27 32 SER M N 1
ATOM 5066 C CA . SER D 2 32 ? 13.773 15.929 5.837 1.00 34.07 32 SER M CA 1
ATOM 5067 C C . SER D 2 32 ? 13.736 16.358 7.303 1.00 32.62 32 SER M C 1
ATOM 5068 O O . SER D 2 32 ? 14.424 15.810 8.168 1.00 36.08 32 SER M O 1
ATOM 5071 N N . LEU D 2 33 ? 12.916 17.367 7.587 1.00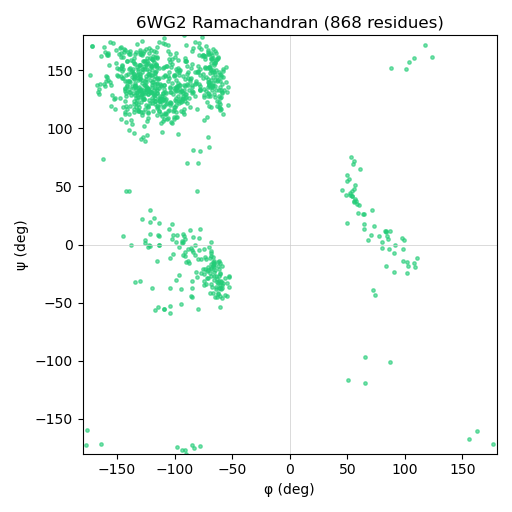 31.13 33 LEU M N 1
ATOM 5072 C CA . LEU D 2 33 ? 12.883 17.944 8.922 1.00 34.38 33 LEU M CA 1
ATOM 5073 C C . LEU D 2 33 ? 11.494 18.487 9.224 1.00 37.35 33 LEU M C 1
ATOM 5074 O O . LEU D 2 33 ? 10.806 19.002 8.338 1.00 37.74 33 LEU M O 1
ATOM 5079 N N . ALA D 2 34 ? 11.101 18.381 10.494 1.00 35.20 34 ALA M N 1
ATOM 5080 C CA . ALA D 2 34 ? 9.798 18.834 10.953 1.00 32.11 34 ALA M CA 1
ATOM 5081 C C . ALA D 2 34 ? 9.937 19.544 12.295 1.00 34.39 34 ALA M C 1
ATOM 5082 O O . ALA D 2 34 ? 10.912 19.352 13.026 1.00 35.99 34 ALA M O 1
ATOM 5084 N N . TRP D 2 35 ? 8.939 20.371 12.611 1.00 31.33 35 TRP M N 1
ATOM 5085 C CA . TRP D 2 35 ? 8.864 21.081 13.882 1.00 28.59 35 TRP M CA 1
ATOM 5086 C C . TRP D 2 35 ? 7.523 20.795 14.541 1.00 30.20 35 TRP M C 1
ATOM 5087 O O . TRP D 2 35 ? 6.490 20.736 13.865 1.00 30.48 35 TRP M O 1
ATOM 5098 N N . TYR D 2 36 ? 7.540 20.631 15.863 1.00 29.64 36 TYR M N 1
ATOM 5099 C CA . TYR D 2 36 ? 6.331 20.398 16.636 1.00 24.75 36 TYR M CA 1
ATOM 5100 C C . TYR D 2 36 ? 6.247 21.396 17.780 1.00 38.15 36 TYR M C 1
ATOM 5101 O O . TYR D 2 36 ? 7.266 21.877 18.285 1.00 40.10 36 TYR M O 1
ATOM 5110 N N . GLN D 2 37 ? 5.017 21.705 18.179 1.00 32.25 37 GLN M N 1
ATOM 5111 C CA . GLN D 2 37 ? 4.748 22.476 19.383 1.00 29.05 37 GLN M CA 1
ATOM 5112 C C . GLN D 2 37 ? 4.134 21.556 20.429 1.00 29.06 37 GLN M C 1
ATOM 5113 O O . GLN D 2 37 ? 3.280 20.722 20.110 1.00 31.56 37 GLN M O 1
ATOM 5119 N N . GLN D 2 38 ? 4.578 21.694 21.675 1.00 29.22 38 GLN M N 1
ATOM 5120 C CA . GLN D 2 38 ? 4.029 20.893 22.759 1.00 34.41 38 GLN M CA 1
ATOM 5121 C C . GLN D 2 38 ? 3.858 21.748 24.003 1.00 37.19 38 GLN M C 1
ATOM 5122 O O . GLN D 2 38 ? 4.783 22.460 24.407 1.00 26.94 38 GLN M O 1
ATOM 5128 N N . LYS D 2 39 ? 2.672 21.670 24.598 1.00 33.59 39 LYS M N 1
ATOM 5129 C CA . LYS D 2 39 ? 2.337 22.293 25.864 1.00 34.20 39 LYS M CA 1
ATOM 5130 C C . LYS D 2 39 ? 2.171 21.225 26.940 1.00 36.45 39 LYS M C 1
ATOM 5131 O O . LYS D 2 39 ? 1.840 20.075 26.629 1.00 33.72 39 LYS M O 1
ATOM 5137 N N . PRO D 2 40 ? 2.412 21.566 28.206 1.00 36.46 40 PRO M N 1
ATOM 5138 C CA . PRO D 2 40 ? 2.398 20.551 29.269 1.00 34.12 40 PRO M CA 1
ATOM 5139 C C . PRO D 2 40 ? 1.111 19.737 29.293 1.00 36.61 40 PRO M C 1
ATOM 5140 O O . PRO D 2 40 ? 0.008 20.274 29.164 1.00 38.65 40 PRO M O 1
ATOM 5144 N N . GLY D 2 41 ? 1.266 18.423 29.449 1.00 37.97 41 GLY M N 1
ATOM 5145 C CA . GLY D 2 41 ? 0.141 17.521 29.581 1.00 34.18 41 GLY M CA 1
ATOM 5146 C C . GLY D 2 41 ? -0.582 17.182 28.299 1.00 35.83 41 GLY M C 1
ATOM 5147 O O . GLY D 2 41 ? -1.629 16.526 28.358 1.00 39.45 41 GLY M O 1
ATOM 5148 N N . LYS D 2 42 ? -0.065 17.595 27.144 1.00 33.22 42 LYS M N 1
ATOM 5149 C CA . LYS D 2 42 ? -0.723 17.354 25.869 1.00 33.44 42 LYS M CA 1
ATOM 5150 C C . LYS D 2 42 ? 0.273 16.805 24.857 1.00 35.74 42 LYS M C 1
ATOM 5151 O O . LYS D 2 42 ? 1.476 17.063 24.940 1.00 38.13 42 LYS M O 1
ATOM 5157 N N . ALA D 2 43 ? -0.247 16.041 23.900 1.00 35.38 43 ALA M N 1
ATOM 5158 C CA . ALA D 2 43 ? 0.579 15.474 22.850 1.00 34.23 43 ALA M CA 1
ATOM 5159 C C . ALA D 2 43 ? 1.094 16.576 21.925 1.00 39.36 43 ALA M C 1
ATOM 5160 O O . ALA D 2 43 ? 0.495 17.650 21.829 1.00 41.04 43 ALA M O 1
ATOM 5162 N N . PRO D 2 44 ? 2.213 16.336 21.239 1.00 41.47 44 PRO M N 1
ATOM 5163 C CA . PRO D 2 44 ? 2.759 17.360 20.340 1.00 42.26 44 PRO M CA 1
ATOM 5164 C C . PRO D 2 44 ? 1.817 17.671 19.184 1.00 38.35 44 PRO M C 1
ATOM 5165 O O . PRO D 2 44 ? 0.933 16.888 18.829 1.00 38.02 44 PRO M O 1
ATOM 5169 N N . ASN D 2 45 ? 2.021 18.849 18.597 1.00 32.56 45 ASN M N 1
ATOM 5170 C CA . ASN D 2 45 ? 1.235 19.323 17.466 1.00 33.15 45 ASN M CA 1
ATOM 5171 C C . ASN D 2 45 ? 2.171 19.673 16.321 1.00 27.47 45 ASN M C 1
ATOM 5172 O O . ASN D 2 45 ? 3.159 20.387 16.520 1.00 25.05 45 ASN M O 1
ATOM 5177 N N . LEU D 2 46 ? 1.853 19.174 15.129 1.00 27.73 46 LEU M N 1
ATOM 5178 C CA . LEU D 2 46 ? 2.694 19.400 13.961 1.00 29.44 46 LEU M CA 1
ATOM 5179 C C . LEU D 2 46 ? 2.612 20.854 13.513 1.00 25.43 46 LEU M C 1
ATOM 5180 O O . LEU D 2 46 ? 1.519 21.403 13.345 1.00 25.87 46 LEU M O 1
ATOM 5185 N N . LEU D 2 47 ? 3.773 21.474 13.318 1.00 25.47 47 LEU M N 1
ATOM 5186 C CA . LEU D 2 47 ? 3.868 22.843 12.830 1.00 29.72 47 LEU M CA 1
ATOM 5187 C C . LEU D 2 47 ? 4.395 22.922 11.405 1.00 36.41 47 LEU M C 1
ATOM 5188 O O . LEU D 2 47 ? 3.746 23.502 10.530 1.00 44.43 47 LEU M O 1
ATOM 5193 N N . ILE D 2 48 ? 5.568 22.345 11.157 1.00 34.72 48 ILE M N 1
ATOM 5194 C CA . ILE D 2 48 ? 6.288 22.479 9.897 1.00 36.58 48 ILE M CA 1
ATOM 5195 C C . ILE D 2 48 ? 6.796 21.097 9.508 1.00 37.43 48 ILE M C 1
ATOM 5196 O O . ILE D 2 48 ? 7.143 20.293 10.378 1.00 36.26 48 ILE M O 1
ATOM 5201 N N . TYR D 2 49 ? 6.821 20.809 8.205 1.00 35.00 49 TYR M N 1
ATOM 5202 C CA . TYR D 2 49 ? 7.462 19.599 7.705 1.00 33.23 49 TYR M CA 1
ATOM 5203 C C . TYR D 2 49 ? 8.196 19.925 6.413 1.00 34.75 49 TYR M C 1
ATOM 5204 O O . TYR D 2 49 ? 7.987 20.978 5.805 1.00 38.42 49 TYR M O 1
ATOM 5213 N N . GLN D 2 50 ? 9.064 18.997 5.999 1.00 34.71 50 GLN M N 1
ATOM 5214 C CA . GLN D 2 50 ? 9.951 19.192 4.848 1.00 32.59 50 GLN M CA 1
ATOM 5215 C C . GLN D 2 50 ? 10.668 20.538 4.939 1.00 36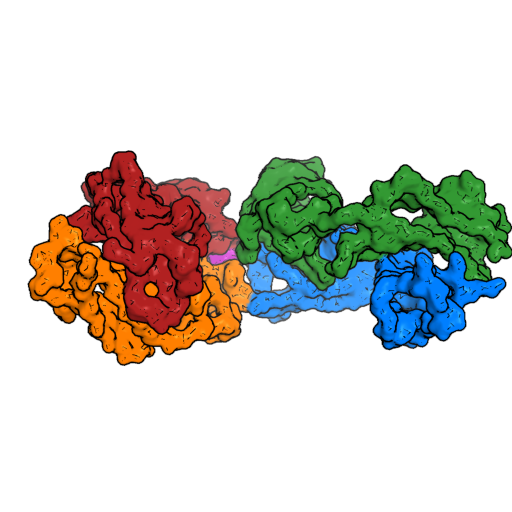.81 50 GLN M C 1
ATOM 5216 O O . GLN D 2 50 ? 10.769 21.287 3.962 1.00 41.02 50 GLN M O 1
ATOM 5222 N N . ALA D 2 51 ? 11.138 20.854 6.149 1.00 33.96 51 ALA M N 1
ATOM 5223 C CA . ALA D 2 51 ? 11.927 22.041 6.469 1.00 35.06 51 ALA M CA 1
ATOM 5224 C C . ALA D 2 51 ? 11.121 23.338 6.449 1.00 36.15 51 ALA M C 1
ATOM 5225 O O . ALA D 2 51 ? 11.340 24.206 7.301 1.00 33.91 51 ALA M O 1
ATOM 5227 N N . SER D 2 52 ? 10.188 23.497 5.498 1.00 34.21 52 SER M N 1
ATOM 5228 C CA . SER D 2 52 ? 9.540 24.795 5.349 1.00 36.22 52 SER M CA 1
ATOM 5229 C C . SER D 2 52 ? 8.069 24.744 4.945 1.00 37.81 52 SER M C 1
ATOM 5230 O O . SER D 2 52 ? 7.489 25.804 4.676 1.00 38.88 52 SER M O 1
ATOM 5233 N N . THR D 2 53 ? 7.435 23.576 4.894 1.00 37.67 53 THR M N 1
ATOM 5234 C CA . THR D 2 53 ? 6.034 23.496 4.498 1.00 37.59 53 THR M CA 1
ATOM 5235 C C . THR D 2 53 ? 5.145 23.649 5.727 1.00 38.75 53 THR M C 1
ATOM 5236 O O . THR D 2 53 ? 5.243 22.866 6.679 1.00 39.61 53 THR M O 1
ATOM 5240 N N . LEU D 2 54 ? 4.273 24.653 5.697 1.00 41.98 54 LEU M N 1
ATOM 5241 C CA . LEU D 2 54 ? 3.360 24.900 6.802 1.00 37.92 54 LEU M CA 1
ATOM 5242 C C . LEU D 2 54 ? 2.244 23.862 6.809 1.00 42.44 54 LEU M C 1
ATOM 5243 O O . LEU D 2 54 ? 1.594 23.625 5.784 1.00 43.92 54 LEU M O 1
ATOM 5248 N N . TYR D 2 55 ? 2.028 23.237 7.965 1.00 39.71 55 TYR M N 1
ATOM 5249 C CA . TYR D 2 55 ? 0.945 22.273 8.104 1.00 39.98 55 TYR M CA 1
ATOM 5250 C C . TYR D 2 55 ? -0.399 22.994 8.098 1.00 43.44 55 TYR M C 1
ATOM 5251 O O . TYR D 2 55 ? -0.548 24.071 8.683 1.00 46.53 55 TYR M O 1
ATOM 5260 N N . ARG D 2 56 ? -1.380 22.396 7.421 1.00 43.86 56 ARG M N 1
ATOM 5261 C CA . ARG D 2 56 ? -2.695 23.015 7.301 1.00 45.98 56 ARG M CA 1
ATOM 5262 C C . ARG D 2 56 ? -3.330 23.197 8.674 1.00 49.20 56 ARG M C 1
ATOM 5263 O O . ARG D 2 56 ? -3.416 22.253 9.464 1.00 51.72 56 ARG M O 1
ATOM 5265 N N . GLY D 2 57 ? -3.775 24.422 8.954 1.00 47.09 57 GLY M N 1
ATOM 5266 C CA . GLY D 2 57 ? -4.323 24.784 10.239 1.00 41.19 57 GLY M CA 1
ATOM 5267 C C . GLY D 2 57 ? -3.377 25.570 11.124 1.00 39.97 57 GLY M C 1
ATOM 5268 O O . GLY D 2 57 ? -3.832 26.220 12.073 1.00 42.57 57 GLY M O 1
ATOM 5269 N N . VAL D 2 58 ? -2.083 25.532 10.837 1.00 37.11 58 VAL M N 1
ATOM 5270 C CA . VAL D 2 58 ? -1.098 26.254 11.643 1.00 37.82 58 VAL M CA 1
ATOM 5271 C C . VAL D 2 58 ? -1.135 27.730 11.255 1.00 35.88 58 VAL M C 1
ATOM 5272 O O . VAL D 2 58 ? -1.158 28.043 10.055 1.00 32.62 58 VAL M O 1
ATOM 5276 N N . PRO D 2 59 ? -1.156 28.651 12.220 1.00 38.21 59 PRO M N 1
ATOM 5277 C CA . PRO D 2 59 ? -1.155 30.079 11.876 1.00 39.31 59 PRO M CA 1
ATOM 5278 C C . PRO D 2 59 ? 0.056 30.444 11.031 1.00 40.68 59 PRO M C 1
ATOM 5279 O O . PRO D 2 59 ? 1.151 29.907 11.213 1.00 41.43 59 PRO M O 1
ATOM 5283 N N . SER D 2 60 ? -0.152 31.372 10.095 1.00 43.77 60 SER M N 1
ATOM 5284 C CA . SER D 2 60 ? 0.886 31.714 9.131 1.00 48.65 60 SER M CA 1
ATOM 5285 C C . SER D 2 60 ? 2.079 32.426 9.756 1.00 45.53 60 SER M C 1
ATOM 5286 O O . SER D 2 60 ? 3.097 32.595 9.077 1.00 45.54 60 SER M O 1
ATOM 5289 N N . ARG D 2 61 ? 1.988 32.841 11.021 1.00 43.95 61 ARG M N 1
ATOM 5290 C CA . ARG D 2 61 ? 3.131 33.462 11.679 1.00 41.84 61 ARG M CA 1
ATOM 5291 C C . ARG D 2 61 ? 4.280 32.483 11.885 1.00 41.02 61 ARG M C 1
ATOM 5292 O O . ARG D 2 61 ? 5.401 32.916 12.174 1.00 45.52 61 ARG M O 1
ATOM 5300 N N . PHE D 2 62 ? 4.028 31.183 11.750 1.00 34.97 62 PHE M N 1
ATOM 5301 C CA . PHE D 2 62 ? 5.074 30.176 11.837 1.00 34.83 62 PHE M CA 1
ATOM 5302 C C . PHE D 2 62 ? 5.698 29.955 10.466 1.00 38.56 62 PHE M C 1
ATOM 5303 O O . PHE D 2 62 ? 5.008 29.988 9.444 1.00 43.83 62 PHE M O 1
ATOM 5311 N N . SER D 2 63 ? 7.010 29.730 10.452 1.00 36.70 63 SER M N 1
ATOM 5312 C CA . SER D 2 63 ? 7.715 29.412 9.219 1.00 39.16 63 SER M CA 1
ATOM 5313 C C . SER D 2 63 ? 9.026 28.724 9.569 1.00 42.80 63 SER M C 1
ATOM 5314 O O . SER D 2 63 ? 9.660 29.042 10.578 1.00 43.92 63 SER M O 1
ATOM 5317 N N . GLY D 2 64 ? 9.419 27.776 8.723 1.00 45.34 64 GLY M N 1
ATOM 5318 C CA . GLY D 2 64 ? 10.656 27.038 8.894 1.00 44.16 64 GLY M CA 1
ATOM 5319 C C . GLY D 2 64 ? 11.635 27.360 7.780 1.00 45.79 64 GLY M C 1
ATOM 5320 O O . GLY D 2 64 ? 11.237 27.696 6.663 1.00 42.82 64 GLY M O 1
ATOM 5321 N N . SER D 2 65 ? 12.923 27.253 8.093 1.00 47.91 65 SER M N 1
ATOM 5322 C CA . SER D 2 65 ? 13.977 27.548 7.134 1.00 45.70 65 SER M CA 1
ATOM 5323 C C . SER D 2 65 ? 15.157 26.625 7.398 1.00 45.97 65 SER M C 1
ATOM 5324 O O . SER D 2 65 ? 15.282 26.038 8.475 1.00 50.33 65 SER M O 1
ATOM 5327 N N . GLY D 2 66 ? 16.020 26.496 6.394 1.00 48.42 66 GLY M N 1
ATOM 5328 C CA . GLY D 2 66 ? 17.239 25.730 6.559 1.00 51.70 66 GLY M CA 1
ATOM 5329 C C . GLY D 2 66 ? 17.439 24.604 5.564 1.00 51.19 66 GLY M C 1
ATOM 5330 O O . GLY D 2 66 ? 16.495 24.149 4.911 1.00 48.35 66 GLY M O 1
ATOM 5331 N N . SER D 2 67 ? 18.684 24.147 5.450 1.00 53.81 67 SER M N 1
ATOM 5332 C CA . SER D 2 67 ? 19.036 23.035 4.582 1.00 54.97 67 SER M CA 1
ATOM 5333 C C . SER D 2 67 ? 20.238 22.317 5.178 1.00 53.59 67 SER M C 1
ATOM 5334 O O . SER D 2 67 ? 21.014 22.896 5.944 1.00 58.41 67 SER M O 1
ATOM 5337 N N . GLY D 2 68 ? 20.380 21.044 4.822 1.00 47.71 68 GLY M N 1
ATOM 5338 C CA . GLY D 2 68 ? 21.525 20.268 5.253 1.00 44.90 68 GLY M CA 1
ATOM 5339 C C . GLY D 2 68 ? 21.589 20.032 6.748 1.00 44.82 68 GLY M C 1
ATOM 5340 O O . GLY D 2 68 ? 20.935 19.121 7.264 1.00 45.43 68 GLY M O 1
ATOM 5341 N N . THR D 2 69 ? 22.365 20.855 7.460 1.00 43.87 69 THR M N 1
ATOM 5342 C CA . THR D 2 69 ? 22.646 20.622 8.869 1.00 43.22 69 THR M CA 1
ATOM 5343 C C . THR D 2 69 ? 22.094 21.680 9.814 1.00 41.96 69 THR M C 1
ATOM 5344 O O . THR D 2 69 ? 22.063 21.434 11.024 1.00 37.48 69 THR M O 1
ATOM 5348 N N . GLU D 2 70 ? 21.669 22.841 9.317 1.00 44.80 70 GLU M N 1
ATOM 5349 C CA . GLU D 2 70 ? 21.217 23.929 10.176 1.00 42.81 70 GLU M CA 1
ATOM 5350 C C . GLU D 2 70 ? 19.815 24.355 9.769 1.00 37.35 70 GLU M C 1
ATOM 5351 O O . GLU D 2 70 ? 19.537 24.530 8.579 1.00 37.41 70 GLU M O 1
ATOM 5357 N N . PHE D 2 71 ? 18.936 24.520 10.756 1.00 34.53 71 PHE M N 1
ATOM 5358 C CA . PHE D 2 71 ? 17.541 24.837 10.495 1.00 31.58 71 PHE M CA 1
ATOM 5359 C C . PHE D 2 71 ? 17.034 25.825 11.531 1.00 36.85 71 PHE M C 1
ATOM 5360 O O . PHE D 2 71 ? 17.577 25.940 12.631 1.00 35.03 71 PHE M O 1
ATOM 5368 N N . THR D 2 72 ? 15.974 26.539 11.159 1.00 37.94 72 THR M N 1
ATOM 5369 C CA . THR D 2 72 ? 15.375 27.541 12.024 1.00 41.89 72 THR M CA 1
ATOM 5370 C C . THR D 2 72 ? 13.860 27.405 12.006 1.00 43.99 72 THR M C 1
ATOM 5371 O O . THR D 2 72 ? 13.262 27.035 10.993 1.00 44.43 72 THR M O 1
ATOM 5375 N N . LEU D 2 73 ? 13.250 27.708 13.147 1.00 44.63 73 LEU M N 1
ATOM 5376 C CA . LEU D 2 73 ? 11.821 27.964 13.241 1.00 44.38 73 LEU M CA 1
ATOM 5377 C C . LEU D 2 73 ? 11.638 29.413 13.664 1.00 45.22 73 LEU M C 1
ATOM 5378 O O . LEU D 2 73 ? 12.277 29.869 14.619 1.00 41.00 73 LEU M O 1
ATOM 5383 N N . THR D 2 74 ? 10.787 30.139 12.946 1.00 44.52 74 THR M N 1
ATOM 5384 C CA . THR D 2 74 ? 10.566 31.556 13.193 1.00 45.74 74 THR M CA 1
ATOM 5385 C C . THR D 2 74 ? 9.089 31.797 13.466 1.00 43.06 74 THR M C 1
ATOM 5386 O O . THR D 2 74 ? 8.228 31.280 12.747 1.00 45.01 74 THR M O 1
ATOM 5390 N N . ILE D 2 75 ? 8.803 32.570 14.510 1.00 38.30 75 ILE M N 1
ATOM 5391 C CA . ILE D 2 75 ? 7.457 33.047 14.801 1.00 40.77 75 ILE M CA 1
ATOM 5392 C C . ILE D 2 75 ? 7.463 34.551 14.571 1.00 45.19 75 ILE M C 1
ATOM 5393 O O . ILE D 2 75 ? 8.108 35.300 15.316 1.00 48.24 75 ILE M O 1
ATOM 5398 N N . GLY D 2 76 ? 6.747 34.991 13.535 1.00 42.43 76 GLY M N 1
ATOM 5399 C CA . GLY D 2 76 ? 6.836 36.381 13.118 1.00 42.73 76 GLY M CA 1
ATOM 5400 C C . GLY D 2 76 ? 6.460 37.354 14.217 1.00 42.81 76 GLY M C 1
ATOM 5401 O O . GLY D 2 76 ? 7.157 38.344 14.451 1.00 45.53 76 GLY M O 1
ATOM 5402 N N . SER D 2 77 ? 5.353 37.085 14.908 1.00 45.11 77 SER M N 1
ATOM 5403 C CA . SER D 2 77 ? 4.890 37.935 16.003 1.00 43.91 77 SER M CA 1
ATOM 5404 C C . SER D 2 77 ? 4.298 37.024 17.071 1.00 39.42 77 SER M C 1
ATOM 5405 O O . SER D 2 77 ? 3.267 36.386 16.841 1.00 34.67 77 SER M O 1
ATOM 5408 N N . LEU D 2 78 ? 4.945 36.968 18.236 1.00 44.79 78 LEU M N 1
ATOM 5409 C CA . LEU D 2 78 ? 4.609 35.969 19.244 1.00 46.07 78 LEU M CA 1
ATOM 5410 C C . LEU D 2 78 ? 3.272 36.286 19.905 1.00 46.80 78 LEU M C 1
ATOM 5411 O O . LEU D 2 78 ? 3.097 37.358 20.494 1.00 43.33 78 LEU M O 1
ATOM 5416 N N . GLN D 2 79 ? 2.342 35.341 19.827 1.00 49.53 79 GLN M N 1
ATOM 5417 C CA . GLN D 2 79 ? 1.046 35.449 20.474 1.00 51.73 79 GLN M CA 1
ATOM 5418 C C . GLN D 2 79 ? 1.099 34.861 21.878 1.00 49.52 79 GLN M C 1
ATOM 5419 O O . GLN D 2 79 ? 1.970 34.041 22.189 1.00 46.05 79 GLN M O 1
ATOM 5425 N N . PRO D 2 80 ? 0.179 35.263 22.761 1.00 48.65 80 PRO M N 1
ATOM 5426 C CA . PRO D 2 80 ? 0.150 34.666 24.106 1.00 48.28 80 PRO M CA 1
ATOM 5427 C C . PRO D 2 80 ? -0.126 33.174 24.096 1.00 47.45 80 PRO M C 1
ATOM 5428 O O . PRO D 2 80 ? 0.113 32.509 25.110 1.00 51.37 80 PRO M O 1
ATOM 5432 N N . ASP D 2 81 ? -0.609 32.628 22.983 1.00 45.87 81 ASP M N 1
ATOM 5433 C CA . ASP D 2 81 ? -0.911 31.209 22.868 1.00 40.98 81 ASP M CA 1
ATOM 5434 C C . ASP D 2 81 ? 0.281 30.372 22.418 1.00 41.77 81 ASP M C 1
ATOM 5435 O O . ASP D 2 81 ? 0.167 29.144 22.360 1.00 44.20 81 ASP M O 1
ATOM 5437 N N . ASP D 2 82 ? 1.419 30.990 22.105 1.00 41.37 82 ASP M N 1
ATOM 5438 C CA . ASP D 2 82 ? 2.554 30.261 21.554 1.00 45.38 82 ASP M CA 1
ATOM 5439 C C . ASP D 2 82 ? 3.651 29.977 22.572 1.00 40.87 82 ASP M C 1
ATOM 5440 O O . ASP D 2 82 ? 4.703 29.453 22.193 1.00 35.15 82 ASP M O 1
ATOM 5445 N N . PHE D 2 83 ? 3.453 30.316 23.841 1.00 43.39 83 PHE M N 1
ATOM 5446 C CA . PHE D 2 83 ? 4.446 29.979 24.856 1.00 41.91 83 PHE M CA 1
ATOM 5447 C C . PHE D 2 83 ? 4.359 28.487 25.147 1.00 41.12 83 PHE M C 1
ATOM 5448 O O . PHE D 2 83 ? 3.402 28.022 25.773 1.00 41.96 83 PHE M O 1
ATOM 5456 N N . ALA D 2 84 ? 5.346 27.738 24.675 1.00 39.81 84 ALA M N 1
ATOM 5457 C CA . ALA D 2 84 ? 5.334 26.279 24.723 1.00 36.13 84 ALA M CA 1
ATOM 5458 C C . ALA D 2 84 ? 6.756 25.793 24.463 1.00 32.55 84 ALA M C 1
ATOM 5459 O O . ALA D 2 84 ? 7.703 26.588 24.415 1.00 33.92 84 ALA M O 1
ATOM 5461 N N . THR D 2 85 ? 6.908 24.484 24.295 1.00 29.86 85 THR M N 1
ATOM 5462 C CA . THR D 2 85 ? 8.187 23.866 23.972 1.00 34.50 85 THR M CA 1
ATOM 5463 C C . THR D 2 85 ? 8.147 23.364 22.532 1.00 37.68 85 THR M C 1
ATOM 5464 O O . THR D 2 85 ? 7.167 22.736 22.116 1.00 37.61 85 THR M O 1
ATOM 5468 N N . TYR D 2 86 ? 9.206 23.645 21.775 1.00 33.87 86 TYR M N 1
ATOM 5469 C CA . TYR D 2 86 ? 9.255 23.357 20.347 1.00 31.60 86 TYR M CA 1
ATOM 5470 C C . TYR D 2 86 ? 10.369 22.363 20.056 1.00 27.21 86 TYR M C 1
ATOM 5471 O O . TYR D 2 86 ? 11.516 22.575 20.461 1.00 29.86 86 TYR M O 1
ATOM 5480 N N . TYR D 2 87 ? 10.031 21.288 19.347 1.00 24.79 87 TYR M N 1
ATOM 5481 C CA . TYR D 2 87 ? 10.959 20.208 19.044 1.00 31.54 87 TYR M CA 1
ATOM 5482 C C . TYR D 2 87 ? 11.209 20.133 17.545 1.00 31.84 87 TYR M C 1
ATOM 5483 O O . TYR D 2 87 ? 10.282 20.294 16.750 1.00 33.77 87 TYR M O 1
ATOM 5492 N N . CYS D 2 88 ? 12.455 19.899 17.150 1.00 33.37 88 CYS M N 1
ATOM 5493 C CA . CYS D 2 88 ? 12.717 19.530 15.766 1.00 36.79 88 CYS M CA 1
ATOM 5494 C C . CYS D 2 88 ? 12.830 18.013 15.659 1.00 35.51 88 CYS M C 1
ATOM 5495 O O . CYS D 2 88 ? 13.061 17.313 16.645 1.00 33.21 88 CYS M O 1
ATOM 5498 N N . GLN D 2 89 ? 12.635 17.512 14.443 1.00 35.35 89 GLN M N 1
ATOM 5499 C CA . GLN D 2 89 ? 12.611 16.079 14.191 1.00 33.86 89 GLN M CA 1
ATOM 5500 C C . GLN D 2 89 ? 13.055 15.837 12.760 1.00 38.00 89 GLN M C 1
ATOM 5501 O O . GLN D 2 89 ? 12.486 16.414 11.829 1.00 34.83 89 GLN M O 1
ATOM 5507 N N . HIS D 2 90 ? 14.076 15.006 12.595 1.00 39.41 90 HIS M N 1
ATOM 5508 C CA . HIS D 2 90 ? 14.562 14.611 11.284 1.00 33.24 90 HIS M CA 1
ATOM 5509 C C . HIS D 2 90 ? 13.996 13.249 10.911 1.00 30.08 90 HIS M C 1
ATOM 5510 O O . HIS D 2 90 ? 13.715 12.414 11.775 1.00 25.63 90 HIS M O 1
ATOM 5517 N N . TYR D 2 91 ? 13.839 13.032 9.610 1.00 31.14 91 TYR M N 1
ATOM 5518 C CA . TYR D 2 91 ? 13.476 11.730 9.062 1.00 28.93 91 TYR M CA 1
ATOM 5519 C C . TYR D 2 91 ? 14.275 11.492 7.787 1.00 35.64 91 TYR M C 1
ATOM 5520 O O . TYR D 2 91 ? 13.745 11.083 6.753 1.00 35.28 91 TYR M O 1
ATOM 5529 N N . ASN D 2 92 ? 15.575 11.768 7.860 1.00 39.39 92 ASN M N 1
ATOM 5530 C CA . ASN D 2 92 ? 16.456 11.565 6.720 1.00 39.55 92 ASN M CA 1
ATOM 5531 C C . ASN D 2 92 ? 16.498 10.092 6.340 1.00 42.86 92 ASN M C 1
ATOM 5532 O O . ASN D 2 92 ? 16.485 9.211 7.205 1.00 48.04 92 ASN M O 1
ATOM 5537 N N . SER D 2 93 ? 16.542 9.830 5.034 1.00 41.84 93 SER M N 1
ATOM 5538 C CA . SER D 2 93 ? 16.557 8.461 4.537 1.00 39.93 93 SER M CA 1
ATOM 5539 C C . SER D 2 93 ? 17.708 7.676 5.149 1.00 36.20 93 SER M C 1
ATOM 5540 O O . SER D 2 93 ? 18.816 8.196 5.318 1.00 29.55 93 SER M O 1
ATOM 5543 N N . TYR D 2 94 ? 17.425 6.417 5.493 1.00 35.70 94 TYR M N 1
ATOM 5544 C CA . TYR D 2 94 ? 18.417 5.487 6.037 1.00 31.48 94 TYR M CA 1
ATOM 5545 C C . TYR D 2 94 ? 18.958 5.954 7.385 1.00 30.54 94 TYR M C 1
ATOM 5546 O O . TYR D 2 94 ? 20.079 5.613 7.766 1.00 29.15 94 TYR M O 1
ATOM 5555 N N . SER D 2 95 ? 18.166 6.736 8.117 1.00 31.54 95 SER M N 1
ATOM 5556 C CA . SER D 2 95 ? 18.529 7.181 9.456 1.00 28.04 95 SER M CA 1
ATOM 5557 C C . SER D 2 95 ? 17.316 7.045 10.360 1.00 26.13 95 SER M C 1
ATOM 5558 O O . SER D 2 95 ? 16.222 7.491 10.002 1.00 29.03 95 SER M O 1
ATOM 5561 N N . ARG D 2 96 A 17.509 6.426 11.521 1.00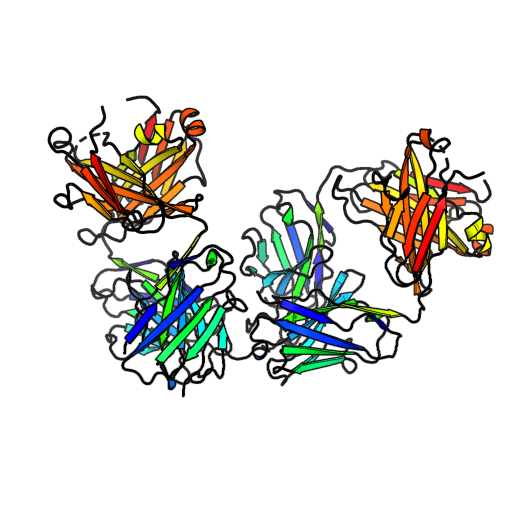 25.41 95 ARG M N 1
ATOM 5562 C CA . ARG D 2 96 A 16.420 6.288 12.478 1.00 26.90 95 ARG M CA 1
ATOM 5563 C C . ARG D 2 96 A 16.028 7.655 13.034 1.00 23.63 95 ARG M C 1
ATOM 5564 O O . ARG D 2 96 A 16.887 8.483 13.348 1.00 24.16 95 ARG M O 1
ATOM 5572 N N . ILE D 2 97 ? 14.715 7.882 13.147 1.00 22.86 96 ILE M N 1
ATOM 5573 C CA . ILE D 2 97 ? 14.193 9.198 13.500 1.00 22.62 96 ILE M CA 1
ATOM 5574 C C . ILE D 2 97 ? 14.741 9.659 14.845 1.00 29.53 96 ILE M C 1
ATOM 5575 O O . ILE D 2 97 ? 14.828 8.884 15.807 1.00 28.69 96 ILE M O 1
ATOM 5580 N N . THR D 2 98 ? 15.110 10.937 14.917 1.00 27.80 97 THR M N 1
ATOM 5581 C CA . THR D 2 98 ? 15.594 11.548 16.145 1.00 30.53 97 THR M CA 1
ATOM 5582 C C . THR D 2 98 ? 14.893 12.883 16.365 1.00 34.05 97 THR M C 1
ATOM 5583 O O . THR D 2 98 ? 14.560 13.594 15.411 1.00 36.10 97 THR M O 1
ATOM 5587 N N . PHE D 2 99 ? 14.656 13.207 17.633 1.00 32.05 98 PHE M N 1
ATOM 5588 C CA . PHE D 2 99 ? 14.119 14.497 18.041 1.00 33.41 98 PHE M CA 1
ATOM 5589 C C . PHE D 2 99 ? 15.199 15.316 18.733 1.00 38.40 98 PHE M C 1
ATOM 5590 O O . PHE D 2 99 ? 16.054 14.766 19.436 1.00 40.30 98 PHE M O 1
ATOM 5598 N N . GLY D 2 100 ? 15.147 16.631 18.540 1.00 36.25 99 GLY M N 1
ATOM 5599 C CA . GLY D 2 100 ? 15.900 17.520 19.395 1.00 35.02 99 GLY M CA 1
ATOM 5600 C C . GLY D 2 100 ? 15.361 17.512 20.811 1.00 35.09 99 GLY M C 1
ATOM 5601 O O . GLY D 2 100 ? 14.246 17.068 21.083 1.00 37.63 99 GLY M O 1
ATOM 5602 N N . GLN D 2 101 ? 16.175 18.009 21.740 1.00 35.13 100 GLN M N 1
ATOM 5603 C CA . GLN D 2 101 ? 15.774 18.012 23.141 1.00 37.75 100 GLN M CA 1
ATOM 5604 C C . GLN D 2 101 ? 14.718 19.062 23.458 1.00 31.92 100 GLN M C 1
ATOM 5605 O O . GLN D 2 101 ? 14.154 19.033 24.557 1.00 33.10 100 GLN M O 1
ATOM 5611 N N . GLY D 2 102 ? 14.444 19.983 22.542 1.00 33.37 101 GLY M N 1
ATOM 5612 C CA . GLY D 2 102 ? 13.381 20.947 22.720 1.00 30.99 101 GLY M CA 1
ATOM 5613 C C . GLY D 2 102 ? 13.896 22.328 23.098 1.00 33.33 101 GLY M C 1
ATOM 5614 O O . GLY D 2 102 ? 15.000 22.499 23.621 1.00 37.91 101 GLY M O 1
ATOM 5615 N N . THR D 2 103 ? 13.069 23.330 22.818 1.00 33.21 102 THR M N 1
ATOM 5616 C CA . THR D 2 103 ? 13.329 24.711 23.197 1.00 35.83 102 THR M CA 1
ATOM 5617 C C . THR D 2 103 ? 12.067 25.268 23.832 1.00 38.36 102 THR M C 1
ATOM 5618 O O . THR D 2 103 ? 10.994 25.225 23.222 1.00 40.12 102 THR M O 1
ATOM 5622 N N . ARG D 2 104 ? 12.188 25.775 25.055 1.00 38.11 103 ARG M N 1
ATOM 5623 C CA . ARG D 2 104 ? 11.053 26.317 25.787 1.00 37.12 103 ARG M CA 1
ATOM 5624 C C . ARG D 2 104 ? 11.010 27.828 25.604 1.00 41.06 103 ARG M C 1
ATOM 5625 O O . ARG D 2 104 ? 11.972 28.527 25.939 1.00 41.27 103 ARG M O 1
ATOM 5633 N N . LEU D 2 105 ? 9.899 28.326 25.068 1.00 41.71 104 LEU M N 1
ATOM 5634 C CA . LEU D 2 105 ? 9.658 29.759 24.976 1.00 37.98 104 LEU M CA 1
ATOM 5635 C C . LEU D 2 105 ? 8.916 30.209 26.226 1.00 36.25 104 LEU M C 1
ATOM 5636 O O . LEU D 2 105 ? 7.834 29.696 26.532 1.00 37.49 104 LEU M O 1
ATOM 5641 N N . GLU D 2 106 ? 9.496 31.168 26.936 1.00 35.68 105 GLU M N 1
ATOM 5642 C CA . GLU D 2 106 ? 9.022 31.602 28.238 1.00 39.37 105 GLU M CA 1
ATOM 5643 C C . GLU D 2 106 ? 8.782 33.108 28.208 1.00 42.97 105 GLU M C 1
ATOM 5644 O O . GLU D 2 106 ? 9.368 33.833 27.398 1.00 47.75 105 GLU M O 1
ATOM 5650 N N . ILE D 2 107 ? 7.884 33.574 29.078 1.00 38.74 106 ILE M N 1
ATOM 5651 C CA . ILE D 2 107 ? 7.463 34.972 29.077 1.00 37.72 106 ILE M CA 1
ATOM 5652 C C . ILE D 2 107 ? 8.527 35.834 29.742 1.00 37.85 106 ILE M C 1
ATOM 5653 O O . ILE D 2 107 ? 9.067 35.480 30.797 1.00 38.68 106 ILE M O 1
ATOM 5658 N N . LYS D 2 108 ? 8.821 36.982 29.133 1.00 34.54 107 LYS M N 1
ATOM 5659 C CA . LYS D 2 108 ? 9.826 37.900 29.652 1.00 34.61 107 LYS M CA 1
ATOM 5660 C C . LYS D 2 108 ? 9.217 38.841 30.685 1.00 36.02 107 LYS M C 1
ATOM 5661 O O . LYS D 2 108 ? 8.071 39.276 30.551 1.00 40.58 107 LYS M O 1
ATOM 5663 N N . ARG D 2 109 ? 9.999 39.153 31.715 1.00 37.52 108 ARG M N 1
ATOM 5664 C CA . ARG D 2 109 ? 9.575 40.045 32.787 1.00 38.40 108 ARG M CA 1
ATOM 5665 C C . ARG D 2 109 ? 10.824 40.635 33.432 1.00 37.67 108 ARG M C 1
ATOM 5666 O O . ARG D 2 109 ? 11.954 40.263 33.102 1.00 34.96 108 ARG M O 1
ATOM 5674 N N . THR D 2 110 ? 10.612 41.562 34.363 1.00 39.50 109 THR M N 1
ATOM 5675 C CA . THR D 2 110 ? 11.717 42.168 35.086 1.00 40.95 109 THR M CA 1
ATOM 5676 C C . THR D 2 110 ? 12.305 41.184 36.096 1.00 44.62 109 THR M C 1
ATOM 5677 O O . THR D 2 110 ? 11.690 40.180 36.463 1.00 45.02 109 THR M O 1
ATOM 5681 N N . VAL D 2 111 ? 13.522 41.488 36.549 1.00 46.19 110 VAL M N 1
ATOM 5682 C CA . VAL D 2 111 ? 14.193 40.636 37.522 1.00 43.62 110 VAL M CA 1
ATOM 5683 C C . VAL D 2 111 ? 13.494 40.750 38.870 1.00 43.95 110 VAL M C 1
ATOM 5684 O O . VAL D 2 111 ? 13.120 41.846 39.308 1.00 47.29 110 VAL M O 1
ATOM 5688 N N . ALA D 2 112 ? 13.306 39.611 39.534 1.00 43.43 111 ALA M N 1
ATOM 5689 C CA . ALA D 2 112 ? 12.694 39.568 40.857 1.00 40.06 111 ALA M CA 1
ATOM 5690 C C . ALA D 2 112 ? 13.509 38.634 41.735 1.00 35.60 111 ALA M C 1
ATOM 5691 O O . ALA D 2 112 ? 13.593 37.436 41.451 1.00 33.21 111 ALA M O 1
ATOM 5693 N N . ALA D 2 113 ? 14.107 39.178 42.791 1.00 40.22 112 ALA M N 1
ATOM 5694 C CA . ALA D 2 113 ? 14.892 38.362 43.703 1.00 40.74 112 ALA M CA 1
ATOM 5695 C C . ALA D 2 113 ? 13.986 37.394 44.467 1.00 39.20 112 ALA M C 1
ATOM 5696 O O . ALA D 2 113 ? 12.818 37.698 44.729 1.00 38.98 112 ALA M O 1
ATOM 5698 N N . PRO D 2 114 ? 14.496 36.218 44.823 1.00 38.10 113 PRO M N 1
ATOM 5699 C CA . PRO D 2 114 ? 13.671 35.238 45.533 1.00 38.14 113 PRO M CA 1
ATOM 5700 C C . PRO D 2 114 ? 13.596 35.511 47.024 1.00 42.47 113 PRO M C 1
ATOM 5701 O O . PRO D 2 114 ? 14.529 36.030 47.640 1.00 44.83 113 PRO M O 1
ATOM 5705 N N . SER D 2 115 ? 12.454 35.150 47.602 1.00 40.03 114 SER M N 1
ATOM 5706 C CA . SER D 2 115 ? 12.335 35.047 49.049 1.00 37.31 114 SER M CA 1
ATOM 5707 C C . SER D 2 115 ? 12.835 33.674 49.478 1.00 35.25 114 SER M C 1
ATOM 5708 O O . SER D 2 115 ? 12.447 32.657 48.894 1.00 38.27 114 SER M O 1
ATOM 5711 N N . VAL D 2 116 ? 13.705 33.642 50.483 1.00 31.34 115 VAL M N 1
ATOM 5712 C CA . VAL D 2 116 ? 14.365 32.413 50.907 1.00 33.62 115 VAL M CA 1
ATOM 5713 C C . VAL D 2 116 ? 13.822 32.002 52.268 1.00 37.63 115 VAL M C 1
ATOM 5714 O O . VAL D 2 116 ? 13.761 32.817 53.196 1.00 38.23 115 VAL M O 1
ATOM 5718 N N . PHE D 2 117 ? 13.427 30.737 52.381 1.00 37.89 116 PHE M N 1
ATOM 5719 C CA . PHE D 2 117 ? 12.965 30.152 53.630 1.00 31.03 116 PHE M CA 1
ATOM 5720 C C . PHE D 2 117 ? 13.615 28.789 53.800 1.00 32.69 116 PHE M C 1
ATOM 5721 O O . PHE D 2 117 ? 13.808 28.060 52.823 1.00 32.70 116 PHE M O 1
ATOM 5729 N N . ILE D 2 118 ? 13.951 28.448 55.041 1.00 33.40 117 ILE M N 1
ATOM 5730 C CA . ILE D 2 118 ? 14.514 27.144 55.363 1.00 33.86 117 ILE M CA 1
ATOM 5731 C C . ILE D 2 118 ? 13.629 26.488 56.413 1.00 33.07 117 ILE M C 1
ATOM 5732 O O . ILE D 2 118 ? 13.029 27.160 57.259 1.00 37.66 117 ILE M O 1
ATOM 5737 N N . PHE D 2 119 ? 13.527 25.164 56.339 1.00 28.94 118 PHE M N 1
ATOM 5738 C CA . PHE D 2 119 ? 12.648 24.403 57.219 1.00 32.75 118 PHE M CA 1
ATOM 5739 C C . PHE D 2 119 ? 13.416 23.234 57.821 1.00 35.83 118 PHE M C 1
ATOM 5740 O O . PHE D 2 119 ? 13.840 22.326 57.075 1.00 32.32 118 PHE M O 1
ATOM 5748 N N . PRO D 2 120 ? 13.621 23.208 59.134 1.00 35.86 119 PRO M N 1
ATOM 5749 C CA . PRO D 2 120 ? 14.197 22.022 59.776 1.00 36.85 119 PRO M CA 1
ATOM 5750 C C . PRO D 2 120 ? 13.247 20.844 59.672 1.00 38.10 119 PRO M C 1
ATOM 5751 O O . PRO D 2 120 ? 12.029 21.031 59.520 1.00 37.58 119 PRO M O 1
ATOM 5755 N N . PRO D 2 121 ? 13.761 19.616 59.740 1.00 38.94 120 PRO M N 1
ATOM 5756 C CA . PRO D 2 121 ? 12.874 18.447 59.718 1.00 38.28 120 PRO M CA 1
ATOM 5757 C C . PRO D 2 121 ? 11.911 18.465 60.895 1.00 35.74 120 PRO M C 1
ATOM 5758 O O . PRO D 2 121 ? 12.295 18.745 62.032 1.00 38.11 120 PRO M O 1
ATOM 5762 N N . SER D 2 122 ? 10.646 18.169 60.605 1.00 36.64 121 SER M N 1
ATOM 5763 C CA . SER D 2 122 ? 9.610 18.195 61.626 1.00 39.37 121 SER M CA 1
ATOM 5764 C C . SER D 2 122 ? 9.883 17.147 62.702 1.00 42.04 121 SER M C 1
ATOM 5765 O O . SER D 2 122 ? 10.632 16.186 62.500 1.00 43.38 121 SER M O 1
ATOM 5768 N N . ASP D 2 123 ? 9.269 17.354 63.871 1.00 44.96 122 ASP M N 1
ATOM 5769 C CA . ASP D 2 123 ? 9.340 16.345 64.922 1.00 48.94 122 ASP M CA 1
ATOM 5770 C C . ASP D 2 123 ? 8.741 15.027 64.457 1.00 47.33 122 ASP M C 1
ATOM 5771 O O . ASP D 2 123 ? 9.222 13.955 64.842 1.00 47.36 122 ASP M O 1
ATOM 5776 N N . GLU D 2 124 ? 7.699 15.090 63.625 1.00 48.14 123 GLU M N 1
ATOM 5777 C CA . GLU D 2 124 ? 7.037 13.879 63.153 1.00 48.07 123 GLU M CA 1
ATOM 5778 C C . GLU D 2 124 ? 7.970 13.050 62.283 1.00 41.64 123 GLU M C 1
ATOM 5779 O O . GLU D 2 124 ? 8.062 11.827 62.437 1.00 42.56 123 GLU M O 1
ATOM 5785 N N . GLN D 2 125 ? 8.678 13.704 61.360 1.00 38.34 124 GLN M N 1
ATOM 5786 C CA . GLN D 2 125 ? 9.608 12.985 60.500 1.00 39.68 124 GLN M CA 1
ATOM 5787 C C . GLN D 2 125 ? 10.810 12.453 61.269 1.00 39.79 124 GLN M C 1
ATOM 5788 O O . GLN D 2 125 ? 11.471 11.523 60.797 1.00 38.59 124 GLN M O 1
ATOM 5794 N N . LEU D 2 126 ? 11.116 13.017 62.436 1.00 40.54 125 LEU M N 1
ATOM 5795 C CA . LEU D 2 126 ? 12.210 12.479 63.232 1.00 44.50 125 LEU M CA 1
ATOM 5796 C C . LEU D 2 126 ? 11.815 11.208 63.972 1.00 49.01 125 LEU M C 1
ATOM 5797 O O . LEU D 2 126 ? 12.687 10.393 64.286 1.00 48.26 125 LEU M O 1
ATOM 5802 N N . LYS D 2 127 ? 10.524 11.007 64.237 1.00 51.68 126 LYS M N 1
ATOM 5803 C CA . LYS D 2 127 ? 10.061 9.702 64.685 1.00 55.30 126 LYS M CA 1
ATOM 5804 C C . LYS D 2 127 ? 10.113 8.657 63.575 1.00 62.61 126 LYS M C 1
ATOM 5805 O O . LYS D 2 127 ? 9.779 7.495 63.836 1.00 66.58 126 LYS M O 1
ATOM 5811 N N . SER D 2 128 ? 10.518 9.042 62.357 1.00 64.92 127 SER M N 1
ATOM 5812 C CA . SER D 2 128 ? 10.522 8.142 61.213 1.00 63.40 127 SER M CA 1
ATOM 5813 C C . SER D 2 128 ? 11.872 7.494 60.954 1.00 57.34 127 SER M C 1
ATOM 5814 O O . SER D 2 128 ? 11.904 6.397 60.388 1.00 58.50 127 SER M O 1
ATOM 5817 N N . GLY D 2 129 ? 12.971 8.125 61.358 1.00 52.44 128 GLY M N 1
ATOM 5818 C CA . GLY D 2 129 ? 14.295 7.650 61.020 1.00 54.02 128 GLY M CA 1
ATOM 5819 C C . GLY D 2 129 ? 14.937 8.331 59.833 1.00 56.64 128 GLY M C 1
ATOM 5820 O O . GLY D 2 129 ? 16.021 7.910 59.414 1.00 56.40 128 GLY M O 1
ATOM 5821 N N . THR D 2 130 ? 14.304 9.362 59.276 1.00 56.10 129 THR M N 1
ATOM 5822 C CA . THR D 2 130 ? 14.847 10.122 58.159 1.00 57.24 129 THR M CA 1
ATOM 5823 C C . THR D 2 130 ? 14.558 11.596 58.386 1.00 54.17 129 THR M C 1
ATOM 5824 O O . THR D 2 130 ? 13.476 11.953 58.857 1.00 59.25 129 THR M O 1
ATOM 5828 N N . ALA D 2 131 ? 15.526 12.447 58.053 1.00 46.97 130 ALA M N 1
ATOM 5829 C CA . ALA D 2 131 ? 15.419 13.885 58.269 1.00 45.84 130 ALA M CA 1
ATOM 5830 C C . ALA D 2 131 ? 15.566 14.602 56.935 1.00 46.21 130 ALA M C 1
ATOM 5831 O O . ALA D 2 131 ? 16.588 14.452 56.256 1.00 50.58 130 ALA M O 1
ATOM 5833 N N . SER D 2 132 ? 14.554 15.383 56.568 1.00 40.94 131 SER M N 1
ATOM 5834 C CA . SER D 2 132 ? 14.554 16.151 55.329 1.00 39.77 131 SER M CA 1
ATOM 5835 C C . SER D 2 132 ? 14.607 17.634 55.661 1.00 36.24 131 SER M C 1
ATOM 5836 O O . SER D 2 132 ? 13.727 18.149 56.362 1.00 37.02 131 SER M O 1
ATOM 5839 N N . VAL D 2 133 ? 15.642 18.308 55.162 1.00 30.59 132 VAL M N 1
ATOM 5840 C CA . VAL D 2 133 ? 15.764 19.757 55.250 1.00 26.72 132 VAL M CA 1
ATOM 5841 C C . VAL D 2 133 ? 15.360 20.343 53.907 1.00 30.71 132 VAL M C 1
ATOM 5842 O O . VAL D 2 133 ? 15.780 19.853 52.850 1.00 30.50 132 VAL M O 1
ATOM 5846 N N . VAL D 2 134 ? 14.540 21.388 53.951 1.00 31.79 133 VAL M N 1
ATOM 5847 C CA . VAL D 2 134 ? 13.939 21.984 52.768 1.00 29.05 133 VAL M CA 1
ATOM 5848 C C . VAL D 2 134 ? 14.245 23.472 52.773 1.00 36.62 133 VAL M C 1
ATOM 5849 O O . VAL D 2 134 ? 14.033 24.153 53.784 1.00 43.57 133 VAL M O 1
ATOM 5853 N N . CYS D 2 135 ? 14.747 23.963 51.645 1.00 37.56 134 CYS M N 1
ATOM 5854 C CA . CYS D 2 135 ? 14.957 25.379 51.388 1.00 43.25 134 CYS M CA 1
ATOM 5855 C C . CYS D 2 135 ? 14.004 25.839 50.294 1.00 42.89 134 CYS M C 1
ATOM 5856 O O . CYS D 2 135 ? 13.955 25.236 49.216 1.00 48.20 134 CYS M O 1
ATOM 5859 N N . LEU D 2 136 ? 13.262 26.908 50.565 1.00 39.31 135 LEU M N 1
ATOM 5860 C CA . LEU D 2 136 ? 12.228 27.400 49.662 1.00 41.42 135 LEU M CA 1
ATOM 5861 C C . LEU D 2 136 ? 12.645 28.729 49.034 1.00 39.12 135 LEU M C 1
ATOM 5862 O O . LEU D 2 136 ? 12.946 29.692 49.749 1.00 39.71 135 LEU M O 1
ATOM 5867 N N . LEU D 2 137 ? 12.643 28.782 47.699 1.00 33.96 136 LEU M N 1
ATOM 5868 C CA . LEU D 2 137 ? 12.925 29.997 46.936 1.00 33.53 136 LEU M CA 1
ATOM 5869 C C . LEU D 2 137 ? 11.621 30.426 46.275 1.00 34.58 136 LEU M C 1
ATOM 5870 O O . LEU D 2 137 ? 11.142 29.756 45.355 1.00 38.33 136 LEU M O 1
ATOM 5875 N N . ASN D 2 138 ? 11.047 31.537 46.731 1.00 32.56 137 ASN M N 1
ATOM 5876 C CA . ASN D 2 138 ? 9.701 31.928 46.331 1.00 31.93 137 ASN M CA 1
ATOM 5877 C C . ASN D 2 138 ? 9.719 33.118 45.377 1.00 35.11 137 ASN M C 1
ATOM 5878 O O . ASN D 2 138 ? 10.367 34.134 45.651 1.00 34.02 137 ASN M O 1
ATOM 5883 N N . ASN D 2 139 ? 8.998 32.978 44.263 1.00 35.91 138 ASN M N 1
ATOM 5884 C CA . ASN D 2 139 ? 8.666 34.067 43.341 1.00 41.21 138 ASN M CA 1
ATOM 5885 C C . ASN D 2 139 ? 9.916 34.823 42.882 1.00 38.87 138 ASN M C 1
ATOM 5886 O O . ASN D 2 139 ? 10.192 35.947 43.302 1.00 39.60 138 ASN M O 1
ATOM 5891 N N . PHE D 2 140 ? 10.664 34.180 41.986 1.00 38.05 139 PHE M N 1
ATOM 5892 C CA . PHE D 2 140 ? 11.885 34.774 41.460 1.00 37.27 139 PHE M CA 1
ATOM 5893 C C . PHE D 2 140 ? 11.901 34.712 39.940 1.00 34.45 139 PHE M C 1
ATOM 5894 O O . PHE D 2 140 ? 11.133 33.977 39.312 1.00 31.09 139 PHE M O 1
ATOM 5902 N N . TYR D 2 141 ? 12.801 35.515 39.357 1.00 31.79 140 TYR M N 1
ATOM 5903 C CA . TYR D 2 141 ? 13.013 35.585 37.919 1.00 29.40 140 TYR M CA 1
ATOM 5904 C C . TYR D 2 141 ? 14.368 36.219 37.657 1.00 34.54 140 TYR M C 1
ATOM 5905 O O . TYR D 2 141 ? 14.713 37.196 38.336 1.00 32.74 140 TYR M O 1
ATOM 5914 N N . PRO D 2 142 ? 15.159 35.712 36.691 1.00 36.93 141 PRO M N 1
ATOM 5915 C CA . PRO D 2 142 ? 14.875 34.545 35.845 1.00 38.86 141 PRO M CA 1
ATOM 5916 C C . PRO D 2 142 ? 15.069 33.231 36.593 1.00 39.84 141 PRO M C 1
ATOM 5917 O O . PRO D 2 142 ? 15.458 33.253 37.760 1.00 41.87 141 PRO M O 1
ATOM 5921 N N . ARG D 2 143 ? 14.806 32.107 35.924 1.00 39.97 142 ARG M N 1
ATOM 5922 C CA . ARG D 2 143 ? 14.706 30.828 36.617 1.00 40.72 142 ARG M CA 1
ATOM 5923 C C . ARG D 2 143 ? 16.055 30.311 37.103 1.00 37.91 142 ARG M C 1
ATOM 5924 O O . ARG D 2 143 ? 16.098 29.512 38.046 1.00 32.31 142 ARG M O 1
ATOM 5932 N N . GLU D 2 144 ? 17.151 30.761 36.501 1.00 42.17 143 GLU M N 1
ATOM 5933 C CA . GLU D 2 144 ? 18.475 30.240 36.828 1.00 45.75 143 GLU M CA 1
ATOM 5934 C C . GLU D 2 144 ? 18.897 30.734 38.206 1.00 50.45 143 GLU M C 1
ATOM 5935 O O . GLU D 2 144 ? 19.187 31.921 38.391 1.00 52.55 143 GLU M O 1
ATOM 5941 N N . ALA D 2 145 ? 18.932 29.821 39.175 1.00 47.36 144 ALA M N 1
ATOM 5942 C CA . ALA D 2 145 ? 19.420 30.112 40.513 1.00 45.43 144 ALA M CA 1
ATOM 5943 C C . ALA D 2 145 ? 20.249 28.933 41.000 1.00 52.16 144 ALA M C 1
ATOM 5944 O O . ALA D 2 145 ? 20.026 27.791 40.593 1.00 60.83 144 ALA M O 1
ATOM 5946 N N . LYS D 2 146 ? 21.213 29.221 41.868 1.00 49.88 145 LYS M N 1
ATOM 5947 C CA . LYS D 2 146 ? 22.080 28.206 42.450 1.00 50.20 145 LYS M CA 1
ATOM 5948 C C . LYS D 2 146 ? 21.805 28.101 43.943 1.00 46.99 145 LYS M C 1
ATOM 5949 O O . LYS D 2 146 ? 21.857 29.106 44.660 1.00 42.22 145 LYS M O 1
ATOM 5955 N N . VAL D 2 147 ? 21.509 26.890 44.404 1.00 45.35 146 VAL M N 1
ATOM 5956 C CA . VAL D 2 147 ? 21.324 26.610 45.820 1.00 40.85 146 VAL M CA 1
ATOM 5957 C C . VAL D 2 147 ? 22.427 25.662 46.265 1.00 39.01 146 VAL M C 1
ATOM 5958 O O . VAL D 2 147 ? 22.790 24.728 45.540 1.00 39.18 146 VAL M O 1
ATOM 5962 N N . GLN D 2 148 ? 22.986 25.924 47.441 1.00 41.73 147 GLN M N 1
ATOM 5963 C CA . GLN D 2 148 ? 24.042 25.087 47.984 1.00 42.72 147 GLN M CA 1
ATOM 5964 C C . GLN D 2 148 ? 23.787 24.852 49.462 1.00 42.86 147 GLN M C 1
ATOM 5965 O O . GLN D 2 148 ? 23.431 25.779 50.194 1.00 42.42 147 GLN M O 1
ATOM 5971 N N . TRP D 2 149 ? 23.961 23.605 49.886 1.00 44.33 148 TRP M N 1
ATOM 5972 C CA . TRP D 2 149 ? 23.802 23.212 51.277 1.00 38.48 148 TRP M CA 1
ATOM 5973 C C . TRP D 2 149 ? 25.169 23.141 51.940 1.00 35.40 148 TRP M C 1
ATOM 5974 O O . TRP D 2 149 ? 26.114 22.591 51.367 1.00 33.80 148 TRP M O 1
ATOM 5985 N N . LYS D 2 150 ? 25.272 23.695 53.143 1.00 32.13 149 LYS M N 1
ATOM 5986 C CA . LYS D 2 150 ? 26.499 23.619 53.925 1.00 40.95 149 LYS M CA 1
ATOM 5987 C C . LYS D 2 150 ? 26.133 23.092 55.304 1.00 46.65 149 LYS M C 1
ATOM 5988 O O . LYS D 2 150 ? 25.451 23.777 56.074 1.00 49.68 149 LYS M O 1
ATOM 5994 N N . VAL D 2 151 ? 26.566 21.871 55.602 1.00 44.96 150 VAL M N 1
ATOM 5995 C CA . VAL D 2 151 ? 26.370 21.250 56.905 1.00 45.69 150 VAL M CA 1
ATOM 5996 C C . VAL D 2 151 ? 27.673 21.386 57.680 1.00 51.57 150 VAL M C 1
ATOM 5997 O O . VAL D 2 151 ? 28.698 20.816 57.285 1.00 52.10 150 VAL M O 1
ATOM 6001 N N . ASP D 2 152 ? 27.630 22.136 58.784 1.00 53.98 151 ASP M N 1
ATOM 6002 C CA . ASP D 2 152 ? 28.838 22.565 59.491 1.00 53.97 151 ASP M CA 1
ATOM 6003 C C . ASP D 2 152 ? 29.800 23.242 58.517 1.00 55.66 151 ASP M C 1
ATOM 6004 O O . ASP D 2 152 ? 31.012 23.012 58.532 1.00 49.46 151 ASP M O 1
ATOM 6009 N N . ASN D 2 153 ? 29.225 24.079 57.648 1.00 62.10 152 ASN M N 1
ATOM 6010 C CA . ASN D 2 153 ? 29.899 24.787 56.554 1.00 65.87 152 ASN M CA 1
ATOM 6011 C C . ASN D 2 153 ? 30.757 23.864 55.690 1.00 64.09 152 ASN M C 1
ATOM 6012 O O . ASN D 2 153 ? 31.634 24.327 54.954 1.00 69.20 152 ASN M O 1
ATOM 6017 N N . ALA D 2 154 ? 30.524 22.558 55.750 1.00 59.52 153 ALA M N 1
ATOM 6018 C CA . ALA D 2 154 ? 31.077 21.642 54.766 1.00 55.19 153 ALA M CA 1
ATOM 6019 C C . ALA D 2 154 ? 30.111 21.561 53.593 1.00 53.35 153 ALA M C 1
ATOM 6020 O O . ALA D 2 154 ? 28.918 21.303 53.782 1.00 53.35 153 ALA M O 1
ATOM 6022 N N . LEU D 2 155 ? 30.618 21.809 52.391 1.00 53.60 154 LEU M N 1
ATOM 6023 C CA . LEU D 2 155 ? 29.763 21.802 51.213 1.00 51.35 154 LEU M CA 1
ATOM 6024 C C . LEU D 2 155 ? 29.203 20.405 50.984 1.00 50.40 154 LEU M C 1
ATOM 6025 O O . LEU D 2 155 ? 29.937 19.414 51.032 1.00 49.54 154 LEU M O 1
ATOM 6030 N N . GLN D 2 156 ? 27.899 20.327 50.740 1.00 50.71 155 GLN M N 1
ATOM 6031 C CA . GLN D 2 156 ? 27.233 19.065 50.463 1.00 49.46 155 GLN M CA 1
ATOM 6032 C C . GLN D 2 156 ? 27.068 18.871 48.962 1.00 49.33 155 GLN M C 1
ATOM 6033 O O . GLN D 2 156 ? 26.917 19.831 48.202 1.00 42.65 155 GLN M O 1
ATOM 6039 N N . SER D 2 157 ? 27.095 17.607 48.545 1.00 53.24 156 SER M N 1
ATOM 6040 C CA . SER D 2 157 ? 27.060 17.255 47.133 1.00 52.68 156 SER M CA 1
ATOM 6041 C C . SER D 2 157 ? 26.420 15.886 46.969 1.00 54.46 156 SER M C 1
ATOM 6042 O O . SER D 2 157 ? 26.856 14.918 47.598 1.00 57.02 156 SER M O 1
ATOM 6045 N N . GLY D 2 158 ? 25.390 15.813 46.131 1.00 56.01 157 GLY M N 1
ATOM 6046 C CA . GLY D 2 158 ? 24.808 14.540 45.760 1.00 58.31 157 GLY M CA 1
ATOM 6047 C C . GLY D 2 158 ? 23.776 13.973 46.710 1.00 59.74 157 GLY M C 1
ATOM 6048 O O . GLY D 2 158 ? 23.349 12.828 46.515 1.00 63.53 157 GLY M O 1
ATOM 6049 N N . ASN D 2 159 ? 23.358 14.723 47.730 1.00 53.24 158 ASN M N 1
ATOM 6050 C CA . ASN D 2 159 ? 22.335 14.259 48.660 1.00 46.53 158 ASN M CA 1
ATOM 6051 C C . ASN D 2 159 ? 21.134 15.199 48.687 1.00 40.79 158 ASN M C 1
ATOM 6052 O O . ASN D 2 159 ? 20.456 15.323 49.710 1.00 37.15 158 ASN M O 1
ATOM 6057 N N . SER D 2 160 ? 20.855 15.863 47.566 1.00 36.24 159 SER M N 1
ATOM 6058 C CA . SER D 2 160 ? 19.729 16.778 47.474 1.00 38.04 159 SER M CA 1
ATOM 6059 C C . SER D 2 160 ? 19.118 16.707 46.083 1.00 35.94 159 SER M C 1
ATOM 6060 O O . SER D 2 160 ? 19.799 16.401 45.101 1.00 33.25 159 SER M O 1
ATOM 6063 N N . GLN D 2 161 ? 17.816 16.986 46.017 1.00 33.97 160 GLN M N 1
ATOM 6064 C CA . GLN D 2 161 ? 17.082 17.100 44.766 1.00 33.45 160 GLN M CA 1
ATOM 6065 C C . GLN D 2 161 ? 16.329 18.421 44.768 1.00 35.93 160 GLN M C 1
ATOM 6066 O O . GLN D 2 161 ? 15.956 18.936 45.826 1.00 41.35 160 GLN M O 1
ATOM 6072 N N . GLU D 2 162 ? 16.112 18.977 43.579 1.00 33.34 161 GLU M N 1
ATOM 6073 C CA . GLU D 2 162 ? 15.347 20.207 43.456 1.00 35.42 161 GLU M CA 1
ATOM 6074 C C . GLU D 2 162 ? 14.137 19.999 42.555 1.00 36.49 161 GLU M C 1
ATOM 6075 O O . GLU D 2 162 ? 14.067 19.051 41.769 1.00 39.39 161 GLU M O 1
ATOM 6081 N N . SER D 2 163 ? 13.175 20.908 42.695 1.00 37.32 162 SER M N 1
ATOM 6082 C CA . SER D 2 163 ? 11.915 20.857 41.970 1.00 35.90 162 SER M CA 1
ATOM 6083 C C . SER D 2 163 ? 11.510 22.278 41.609 1.00 34.85 162 SER M C 1
ATOM 6084 O O . SER D 2 163 ? 11.542 23.168 42.464 1.00 29.19 162 SER M O 1
ATOM 6087 N N . VAL D 2 164 ? 11.138 22.491 40.349 1.00 38.08 163 VAL M N 1
ATOM 6088 C CA . VAL D 2 164 ? 10.829 23.820 39.834 1.00 37.12 163 VAL M CA 1
ATOM 6089 C C . VAL D 2 164 ? 9.402 23.829 39.304 1.00 35.92 163 VAL M C 1
ATOM 6090 O O . VAL D 2 164 ? 9.010 22.944 38.535 1.00 35.22 163 VAL M O 1
ATOM 6094 N N . THR D 2 165 ? 8.637 24.838 39.707 1.00 36.78 164 THR M N 1
ATOM 6095 C CA . THR D 2 165 ? 7.278 25.005 39.229 1.00 37.07 164 THR M CA 1
ATOM 6096 C C . THR D 2 165 ? 7.275 25.532 37.799 1.00 38.11 164 THR M C 1
ATOM 6097 O O . THR D 2 165 ? 8.277 26.043 37.289 1.00 36.99 164 THR M O 1
ATOM 6101 N N . GLU D 2 166 ? 6.125 25.394 37.147 1.00 38.40 165 GLU M N 1
ATOM 6102 C CA . GLU D 2 166 ? 5.911 26.090 35.893 1.00 34.84 165 GLU M CA 1
ATOM 6103 C C . GLU D 2 166 ? 5.868 27.594 36.144 1.00 39.07 165 GLU M C 1
ATOM 6104 O O . GLU D 2 166 ? 5.665 28.058 37.269 1.00 41.23 165 GLU M O 1
ATOM 6106 N N . GLN D 2 167 ? 6.079 28.359 35.079 1.00 41.41 166 GLN M N 1
ATOM 6107 C CA . GLN D 2 167 ? 6.021 29.810 35.189 1.00 38.69 166 GLN M CA 1
ATOM 6108 C C . GLN D 2 167 ? 4.633 30.235 35.639 1.00 42.86 166 GLN M C 1
ATOM 6109 O O . GLN D 2 167 ? 3.635 29.892 34.998 1.00 45.34 166 GLN M O 1
ATOM 6115 N N . ASP D 2 168 ? 4.568 30.963 36.753 1.00 43.25 167 ASP M N 1
ATOM 6116 C CA . ASP D 2 168 ? 3.296 31.484 37.233 1.00 47.37 167 ASP M CA 1
ATOM 6117 C C . ASP D 2 168 ? 2.630 32.316 36.141 1.00 51.48 167 ASP M C 1
ATOM 6118 O O . ASP D 2 168 ? 3.291 32.863 35.258 1.00 55.66 167 ASP M O 1
ATOM 6123 N N . SER D 2 169 ? 1.302 32.384 36.183 1.00 52.32 168 SER M N 1
ATOM 6124 C CA . SER D 2 169 ? 0.546 33.104 35.165 1.00 51.77 168 SER M CA 1
ATOM 6125 C C . SER D 2 169 ? 0.019 34.452 35.638 1.00 51.95 168 SER M C 1
ATOM 6126 O O . SER D 2 169 ? -0.449 35.242 34.810 1.00 52.23 168 SER M O 1
ATOM 6129 N N . LYS D 2 170 ? 0.073 34.730 36.937 1.00 51.02 169 LYS M N 1
ATOM 6130 C CA . LYS D 2 170 ? -0.294 36.048 37.435 1.00 47.38 169 LYS M CA 1
ATOM 6131 C C . LYS D 2 170 ? 0.874 37.024 37.357 1.00 46.84 169 LYS M C 1
ATOM 6132 O O . LYS D 2 170 ? 0.701 38.160 36.903 1.00 48.70 169 LYS M O 1
ATOM 6134 N N . ASP D 2 171 ? 2.068 36.602 37.780 1.00 45.64 170 ASP M N 1
ATOM 6135 C CA . ASP D 2 171 ? 3.241 37.463 37.755 1.00 46.97 170 ASP M CA 1
ATOM 6136 C C . ASP D 2 171 ? 4.428 36.867 37.006 1.00 42.12 170 ASP M C 1
ATOM 6137 O O . ASP D 2 171 ? 5.487 37.503 36.960 1.00 38.92 170 ASP M O 1
ATOM 6142 N N . SER D 2 172 ? 4.289 35.666 36.438 1.00 39.29 171 SER M N 1
ATOM 6143 C CA . SER D 2 172 ? 5.302 35.072 35.562 1.00 39.52 171 SER M CA 1
ATOM 6144 C C . SER D 2 172 ? 6.611 34.794 36.297 1.00 42.32 171 SER M C 1
ATOM 6145 O O . SER D 2 172 ? 7.682 34.758 35.686 1.00 45.36 171 SER M O 1
ATOM 6148 N N . THR D 2 173 ? 6.542 34.585 37.609 1.00 39.58 172 THR M N 1
ATOM 6149 C CA . THR D 2 173 ? 7.730 34.262 38.379 1.00 39.96 172 THR M CA 1
ATOM 6150 C C . THR D 2 173 ? 7.931 32.750 38.431 1.00 40.60 172 THR M C 1
ATOM 6151 O O . THR D 2 173 ? 7.160 31.967 37.870 1.00 42.09 172 THR M O 1
ATOM 6155 N N . TYR D 2 174 ? 8.992 32.339 39.115 1.00 40.93 173 TYR M N 1
ATOM 6156 C CA . TYR D 2 174 ? 9.285 30.939 39.365 1.00 36.29 173 TYR M CA 1
ATOM 6157 C C . TYR D 2 174 ? 9.483 30.733 40.858 1.00 32.36 173 TYR M C 1
ATOM 6158 O O . TYR D 2 174 ? 9.868 31.655 41.581 1.00 27.86 173 TYR M O 1
ATOM 6167 N N . SER D 2 175 ? 9.218 29.512 41.312 1.00 33.67 174 SER M N 1
ATOM 6168 C CA . SER D 2 175 ? 9.560 29.093 42.662 1.00 35.07 174 SER M CA 1
ATOM 6169 C C . SER D 2 175 ? 10.273 27.751 42.599 1.00 35.84 174 SER M C 1
ATOM 6170 O O . SER D 2 175 ? 9.999 26.922 41.725 1.00 27.84 174 SER M O 1
ATOM 6173 N N . LEU D 2 176 ? 11.203 27.555 43.532 1.00 36.19 175 LEU M N 1
ATOM 6174 C CA . LEU D 2 176 ? 12.080 26.395 43.535 1.00 34.85 175 LEU M CA 1
ATOM 6175 C C . LEU D 2 176 ? 12.151 25.813 44.940 1.00 38.74 175 LEU M C 1
ATOM 6176 O O . LEU D 2 176 ? 12.136 26.552 45.929 1.00 41.79 175 LEU M O 1
ATOM 6181 N N . SER D 2 177 ? 12.237 24.488 45.018 1.00 37.87 176 SER M N 1
ATOM 6182 C CA . SER D 2 177 ? 12.378 23.772 46.277 1.00 33.88 176 SER M CA 1
ATOM 6183 C C . SER D 2 177 ? 13.618 22.893 46.218 1.00 33.58 176 SER M C 1
ATOM 6184 O O . SER D 2 177 ? 13.850 22.207 45.221 1.00 36.06 176 SER M O 1
ATOM 6187 N N . SER D 2 178 ? 14.411 22.912 47.288 1.00 31.87 177 SER M N 1
ATOM 6188 C CA . SER D 2 178 ? 15.593 22.064 47.404 1.00 32.33 177 SER M CA 1
ATOM 6189 C C . SER D 2 178 ? 15.501 21.271 48.699 1.00 37.96 177 SER M C 1
ATOM 6190 O O . SER D 2 178 ? 15.501 21.856 49.787 1.00 40.17 177 SER M O 1
ATOM 6193 N N . THR D 2 179 ? 15.431 19.946 48.582 1.00 36.84 178 THR M N 1
ATOM 6194 C CA . THR D 2 179 ? 15.277 19.058 49.730 1.00 34.74 178 THR M CA 1
ATOM 6195 C C . THR D 2 179 ? 16.588 18.319 49.964 1.00 30.91 178 THR M C 1
ATOM 6196 O O . THR D 2 179 ? 17.000 17.496 49.140 1.00 36.09 178 THR M O 1
ATOM 6200 N N . LEU D 2 180 ? 17.238 18.615 51.084 1.00 30.13 179 LEU M N 1
ATOM 6201 C CA . LEU D 2 180 ? 18.410 17.873 51.531 1.00 35.76 179 LEU M CA 1
ATOM 6202 C C . LEU D 2 180 ? 17.952 16.792 52.504 1.00 43.63 179 LEU M C 1
ATOM 6203 O O . LEU D 2 180 ? 17.315 17.095 53.519 1.00 50.20 179 LEU M O 1
ATOM 6208 N N . THR D 2 181 ? 18.261 15.535 52.197 1.00 42.96 180 THR M N 1
ATOM 6209 C CA . THR D 2 181 ? 17.815 14.410 53.008 1.00 45.79 180 THR M CA 1
ATOM 6210 C C . THR D 2 181 ? 19.017 13.679 53.589 1.00 43.63 180 THR M C 1
ATOM 6211 O O . THR D 2 181 ? 19.981 13.388 52.872 1.00 39.16 180 THR M O 1
ATOM 6215 N N . LEU D 2 182 ? 18.953 13.387 54.886 1.00 42.32 181 LEU M N 1
ATOM 6216 C CA . LEU D 2 182 ? 19.992 12.654 55.589 1.00 39.13 181 LEU M CA 1
ATOM 6217 C C . LEU D 2 182 ? 19.356 11.518 56.373 1.00 36.46 181 LEU M C 1
ATOM 6218 O O . LEU D 2 182 ? 18.137 11.452 56.543 1.00 38.88 181 LEU M O 1
ATOM 6223 N N . SER D 2 183 ? 20.195 10.611 56.848 1.00 37.69 182 SER M N 1
ATOM 6224 C CA . SER D 2 183 ? 19.740 9.723 57.898 1.00 40.81 182 SER M CA 1
ATOM 6225 C C . SER D 2 183 ? 19.520 10.532 59.173 1.00 42.85 182 SER M C 1
ATOM 6226 O O . SER D 2 183 ? 20.030 11.648 59.329 1.00 44.59 182 SER M O 1
ATOM 6229 N N . LYS D 2 184 ? 18.725 9.977 60.087 1.00 42.72 183 LYS M N 1
ATOM 6230 C CA . LYS D 2 184 ? 18.613 10.598 61.400 1.00 42.19 183 LYS M CA 1
ATOM 6231 C C . LYS D 2 184 ? 19.932 10.529 62.153 1.00 41.79 183 LYS M C 1
ATOM 6232 O O . LYS D 2 184 ? 20.240 11.424 62.947 1.00 45.12 183 LYS M O 1
ATOM 6238 N N . ALA D 2 185 ? 20.727 9.488 61.905 1.00 40.13 184 ALA M N 1
ATOM 6239 C CA . ALA D 2 185 ? 22.047 9.409 62.518 1.00 43.50 184 ALA M CA 1
ATOM 6240 C C . ALA D 2 185 ? 22.935 10.555 62.054 1.00 43.56 184 ALA M C 1
ATOM 6241 O O . ALA D 2 185 ? 23.616 11.190 62.867 1.00 45.29 184 ALA M O 1
ATOM 6243 N N . ASP D 2 186 ? 22.934 10.844 60.751 1.00 45.20 185 ASP M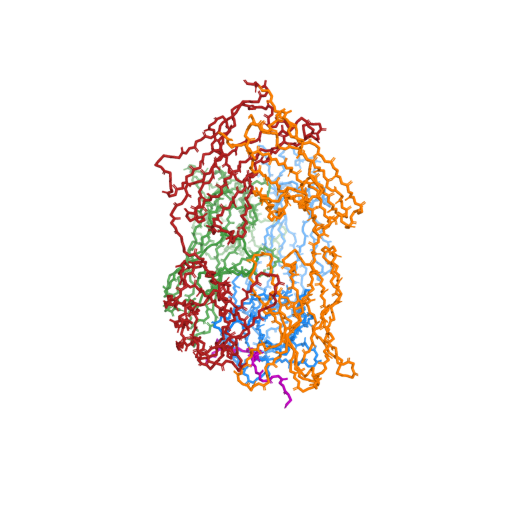 N 1
ATOM 6244 C CA . ASP D 2 186 ? 23.783 11.915 60.242 1.00 44.78 185 ASP M CA 1
ATOM 6245 C C . ASP D 2 186 ? 23.235 13.289 60.597 1.00 39.86 185 ASP M C 1
ATOM 6246 O O . ASP D 2 186 ? 24.012 14.232 60.780 1.00 35.76 185 ASP M O 1
ATOM 6251 N N . TYR D 2 187 ? 21.910 13.426 60.695 1.00 38.46 186 TYR M N 1
ATOM 6252 C CA . TYR D 2 187 ? 21.334 14.713 61.071 1.00 34.32 186 TYR M CA 1
ATOM 6253 C C . TYR D 2 187 ? 21.743 15.109 62.485 1.00 32.06 186 TYR M C 1
ATOM 6254 O O . TYR D 2 187 ? 22.009 16.285 62.757 1.00 31.63 186 TYR M O 1
ATOM 6263 N N . GLU D 2 188 ? 21.806 14.139 63.397 1.00 33.37 187 GLU M N 1
ATOM 6264 C CA . GLU D 2 188 ? 22.137 14.420 64.787 1.00 37.90 187 GLU M CA 1
ATOM 6265 C C . GLU D 2 188 ? 23.637 14.498 65.045 1.00 37.77 187 GLU M C 1
ATOM 6266 O O . GLU D 2 188 ? 24.035 14.851 66.160 1.00 38.62 187 GLU M O 1
ATOM 6272 N N . LYS D 2 189 ? 24.470 14.184 64.056 1.00 39.04 188 LYS M N 1
ATOM 6273 C CA . LYS D 2 189 ? 25.916 14.286 64.192 1.00 44.86 188 LYS M CA 1
ATOM 6274 C C . LYS D 2 189 ? 26.452 15.648 63.769 1.00 46.72 188 LYS M C 1
ATOM 6275 O O . LYS D 2 189 ? 27.672 15.840 63.745 1.00 50.55 188 LYS M O 1
ATOM 6277 N N . HIS D 2 190 ? 25.574 16.593 63.437 1.00 45.30 189 HIS M N 1
ATOM 6278 C CA . HIS D 2 190 ? 25.983 17.921 63.007 1.00 47.67 189 HIS M CA 1
ATOM 6279 C C . HIS D 2 190 ? 25.067 18.957 63.642 1.00 47.96 189 HIS M C 1
ATOM 6280 O O . HIS D 2 190 ? 23.985 18.636 64.138 1.00 47.77 189 HIS M O 1
ATOM 6287 N N . LYS D 2 191 ? 25.511 20.212 63.613 1.00 48.13 190 LYS M N 1
ATOM 6288 C CA . LYS D 2 191 ? 24.844 21.283 64.342 1.00 47.60 190 LYS M CA 1
ATOM 6289 C C . LYS D 2 191 ? 24.224 22.341 63.442 1.00 46.51 190 LYS M C 1
ATOM 6290 O O . LYS D 2 191 ? 23.038 22.648 63.582 1.00 46.12 190 LYS M O 1
ATOM 6296 N N . VAL D 2 192 ? 24.992 22.920 62.524 1.00 43.24 191 VAL M N 1
ATOM 6297 C CA . VAL D 2 192 ? 24.549 24.062 61.731 1.00 37.05 191 VAL M CA 1
ATOM 6298 C C . VAL D 2 192 ? 24.147 23.585 60.341 1.00 38.22 191 VAL M C 1
ATOM 6299 O O . VAL D 2 192 ? 24.907 22.871 59.676 1.00 38.06 191 VAL M O 1
ATOM 6303 N N . TYR D 2 193 ? 22.957 23.990 59.898 1.00 34.60 192 TYR M N 1
ATOM 6304 C CA . TYR D 2 193 ? 22.424 23.636 58.589 1.00 33.71 192 TYR M CA 1
ATOM 6305 C C . TYR D 2 193 ? 22.033 24.921 57.872 1.00 41.74 192 TYR M C 1
ATOM 6306 O O . TYR D 2 193 ? 21.332 25.760 58.448 1.00 40.91 192 TYR M O 1
ATOM 6315 N N . ALA D 2 194 ? 22.466 25.072 56.619 1.00 42.13 193 ALA M N 1
ATOM 6316 C CA . ALA D 2 194 ? 22.279 26.327 55.901 1.00 37.32 193 ALA M CA 1
ATOM 6317 C C . ALA D 2 194 ? 22.064 26.051 54.417 1.00 41.91 193 ALA M C 1
ATOM 6318 O O . ALA D 2 194 ? 22.609 25.092 53.878 1.00 40.12 193 ALA M O 1
ATOM 6320 N N . CYS D 2 195 ? 21.228 26.860 53.763 1.00 47.67 194 CYS M N 1
ATOM 6321 C CA . CYS D 2 195 ? 21.218 26.923 52.301 1.00 52.78 194 CYS M CA 1
ATOM 6322 C C . CYS D 2 195 ? 21.619 28.325 51.863 1.00 50.28 194 CYS M C 1
ATOM 6323 O O . CYS D 2 195 ? 21.155 29.318 52.432 1.00 50.85 194 CYS M O 1
ATOM 6326 N N . GLU D 2 196 ? 22.504 28.392 50.868 1.00 44.13 195 GLU M N 1
ATOM 6327 C CA . GLU D 2 196 ? 23.046 29.633 50.332 1.00 44.41 195 GLU M CA 1
ATOM 6328 C C . GLU D 2 196 ? 22.584 29.769 48.894 1.00 42.71 195 GLU M C 1
ATOM 6329 O O . GLU D 2 196 ? 22.890 28.914 48.060 1.00 38.28 195 GLU M O 1
ATOM 6335 N N . VAL D 2 197 ? 21.850 30.836 48.614 1.00 42.93 196 VAL M N 1
ATOM 6336 C CA . VAL D 2 197 ? 21.163 31.021 47.344 1.00 41.27 196 VAL M CA 1
ATOM 6337 C C . VAL D 2 197 ? 21.881 32.114 46.563 1.00 40.65 196 VAL M C 1
ATOM 6338 O O . VAL D 2 197 ? 22.043 33.236 47.057 1.00 43.58 196 VAL M O 1
ATOM 6342 N N . THR D 2 198 ? 22.299 31.789 45.343 1.00 38.22 197 THR M N 1
ATOM 6343 C CA . THR D 2 198 ? 22.889 32.749 44.419 1.00 44.97 197 THR M CA 1
ATOM 6344 C C . THR D 2 198 ? 21.909 32.987 43.280 1.00 47.08 197 THR M C 1
ATOM 6345 O O . THR D 2 198 ? 21.386 32.031 42.699 1.00 51.33 197 THR M O 1
ATOM 6349 N N . HIS D 2 199 ? 21.649 34.255 42.974 1.00 44.16 198 HIS M N 1
ATOM 6350 C CA . HIS D 2 199 ? 20.662 34.596 41.961 1.00 41.20 198 HIS M CA 1
ATOM 6351 C C . HIS D 2 199 ? 20.964 35.986 41.426 1.00 45.12 198 HIS M C 1
ATOM 6352 O O . HIS D 2 199 ? 21.572 36.811 42.113 1.00 47.34 198 HIS M O 1
ATOM 6359 N N . GLN D 2 200 ? 20.522 36.233 40.190 1.00 48.06 199 GLN M N 1
ATOM 6360 C CA . GLN D 2 200 ? 20.838 37.486 39.513 1.00 50.38 199 GLN M CA 1
ATOM 6361 C C . GLN D 2 200 ? 20.278 38.693 40.255 1.00 51.60 199 GLN M C 1
ATOM 6362 O O . GLN D 2 200 ? 20.878 39.773 40.222 1.00 56.00 199 GLN M O 1
ATOM 6368 N N . GLY D 2 201 ? 19.144 38.534 40.932 1.00 50.84 200 GLY M N 1
ATOM 6369 C CA . GLY D 2 201 ? 18.516 39.631 41.637 1.00 49.92 200 GLY M CA 1
ATOM 6370 C C . GLY D 2 201 ? 19.036 39.907 43.028 1.00 52.81 200 GLY M C 1
ATOM 6371 O O . GLY D 2 201 ? 18.473 40.752 43.729 1.00 56.28 200 GLY M O 1
ATOM 6372 N N . LEU D 2 202 ? 20.098 39.228 43.454 1.00 53.13 201 LEU M N 1
ATOM 6373 C CA . LEU D 2 202 ? 20.655 39.389 44.790 1.00 53.48 201 LEU M CA 1
ATOM 6374 C C . LEU D 2 202 ? 22.077 39.920 44.685 1.00 60.14 201 LEU M C 1
ATOM 6375 O O . LEU D 2 202 ? 22.900 39.359 43.953 1.00 60.38 201 LEU M O 1
ATOM 6380 N N . SER D 2 203 ? 22.359 41.003 45.415 1.00 63.89 202 SER M N 1
ATOM 6381 C CA . SER D 2 203 ? 23.705 41.567 45.431 1.00 66.64 202 SER M CA 1
ATOM 6382 C C . SER D 2 203 ? 24.711 40.550 45.955 1.00 67.18 202 SER M C 1
ATOM 6383 O O . SER D 2 203 ? 25.717 40.251 45.300 1.00 68.46 202 SER M O 1
ATOM 6386 N N . SER D 2 204 ? 24.450 40.006 47.141 1.00 63.70 203 SER M N 1
ATOM 6387 C CA . SER D 2 204 ? 25.243 38.952 47.745 1.00 60.19 203 SER M CA 1
ATOM 6388 C C . SER D 2 204 ? 24.387 37.703 47.922 1.00 51.04 203 SER M C 1
ATOM 6389 O O . SER D 2 204 ? 23.160 37.801 48.025 1.00 48.37 203 SER M O 1
ATOM 6392 N N . PRO D 2 205 ? 24.995 36.515 47.945 1.00 46.55 204 PRO M N 1
ATOM 6393 C CA . PRO D 2 205 ? 24.212 35.290 48.169 1.00 41.32 204 PRO M CA 1
ATOM 6394 C C . PRO D 2 205 ? 23.673 35.258 49.591 1.00 48.17 204 PRO M C 1
ATOM 6395 O O . PRO D 2 205 ? 24.439 35.255 50.557 1.00 54.89 204 PRO M O 1
ATOM 6399 N N . VAL D 2 206 ? 22.352 35.243 49.718 1.00 46.87 205 VAL M N 1
ATOM 6400 C CA . VAL D 2 206 ? 21.724 35.244 51.034 1.00 45.94 205 VAL M CA 1
ATOM 6401 C C . VAL D 2 206 ? 21.689 33.824 51.578 1.00 45.99 205 VAL M C 1
ATOM 6402 O O . VAL D 2 206 ? 21.397 32.864 50.853 1.00 44.12 205 VAL M O 1
ATOM 6406 N N . THR D 2 207 ? 21.990 33.689 52.865 1.00 50.49 206 THR M N 1
ATOM 6407 C CA . THR D 2 207 ? 22.074 32.399 53.533 1.00 50.38 206 THR M CA 1
ATOM 6408 C C . THR D 2 207 ? 21.032 32.332 54.639 1.00 51.97 206 THR M C 1
ATOM 6409 O O . THR D 2 207 ? 20.929 33.252 55.458 1.00 52.10 206 THR M O 1
ATOM 6413 N N . LYS D 2 208 ? 20.263 31.249 54.656 1.00 50.35 207 LYS M N 1
ATOM 6414 C CA . LYS D 2 208 ? 19.334 30.951 55.736 1.00 42.54 207 LYS M CA 1
ATOM 6415 C C . LYS D 2 208 ? 19.893 29.783 56.535 1.00 44.64 207 LYS M C 1
ATOM 6416 O O . LYS D 2 208 ? 20.289 28.767 55.957 1.00 45.59 207 LYS M O 1
ATOM 6422 N N . SER D 2 209 ? 19.931 29.929 57.857 1.00 49.27 208 SER M N 1
ATOM 6423 C CA . SER D 2 209 ? 20.559 28.938 58.716 1.00 48.99 208 SER M CA 1
ATOM 6424 C C . SER D 2 209 ? 19.619 28.538 59.843 1.00 50.62 208 SER M C 1
ATOM 6425 O O . SER D 2 209 ? 18.627 29.212 60.131 1.00 58.11 208 SER M O 1
ATOM 6428 N N . PHE D 2 210 ? 19.954 27.416 60.474 1.00 46.81 209 PHE M N 1
ATOM 6429 C CA . PHE D 2 210 ? 19.362 27.022 61.743 1.00 41.26 209 PHE M CA 1
ATOM 6430 C C . PHE D 2 210 ? 20.290 26.009 62.395 1.00 36.89 209 PHE M C 1
ATOM 6431 O O . PHE D 2 210 ? 21.194 25.465 61.757 1.00 34.64 209 PHE M O 1
ATOM 6439 N N . ASN D 2 211 ? 20.062 25.775 63.682 1.00 37.63 210 ASN M N 1
ATOM 6440 C CA . ASN D 2 211 ? 20.814 24.799 64.454 1.00 37.98 210 ASN M CA 1
ATOM 6441 C C . ASN D 2 211 ? 19.867 23.714 64.941 1.00 37.93 210 ASN M C 1
ATOM 6442 O O . ASN D 2 211 ? 18.702 23.987 65.248 1.00 42.73 210 ASN M O 1
ATOM 6447 N N . ARG D 2 212 ? 20.366 22.483 65.006 1.00 34.72 211 ARG M N 1
ATOM 6448 C CA . ARG D 2 212 ? 19.530 21.368 65.427 1.00 37.07 211 ARG M CA 1
ATOM 6449 C C . ARG D 2 212 ? 19.223 21.464 66.917 1.00 40.56 211 ARG M C 1
ATOM 6450 O O . ARG D 2 212 ? 20.124 21.665 67.738 1.00 39.32 211 ARG M O 1
ATOM 6458 N N . GLY D 2 213 ? 17.943 21.331 67.261 1.00 41.21 212 GLY M N 1
ATOM 6459 C CA . GLY D 2 213 ? 17.533 21.292 68.651 1.00 39.55 212 GLY M CA 1
ATOM 6460 C C . GLY D 2 213 ? 17.636 22.603 69.396 1.00 42.71 212 GLY M C 1
ATOM 6461 O O . GLY D 2 213 ? 17.846 22.597 70.613 1.00 44.11 212 GLY M O 1
ATOM 6462 N N . GLU D 2 214 ? 17.492 23.733 68.704 1.00 44.14 213 GLU M N 1
ATOM 6463 C CA . GLU D 2 214 ? 17.580 25.041 69.340 1.00 41.80 213 GLU M CA 1
ATOM 6464 C C . GLU D 2 214 ? 16.558 25.988 68.729 1.00 44.28 213 GLU M C 1
ATOM 6465 O O . GLU D 2 214 ? 16.256 25.918 67.535 1.00 46.08 213 GLU M O 1
ATOM 6471 N N . CYS D 2 215 ? 16.032 26.878 69.565 1.00 48.55 214 CYS M N 1
ATOM 6472 C CA . CYS D 2 215 ? 15.174 27.961 69.096 1.00 50.29 214 CYS M CA 1
ATOM 6473 C C . CYS D 2 215 ? 16.018 29.201 68.835 1.00 53.69 214 CYS M C 1
ATOM 6474 O O . CYS D 2 215 ? 17.125 29.326 69.363 1.00 55.17 214 CYS M O 1
ATOM 6479 N N . ASN E 3 2 ? 32.217 1.256 -2.095 1.00 39.16 2 ASN P N 1
ATOM 6480 C CA . ASN E 3 2 ? 32.586 1.532 -0.712 1.00 31.05 2 ASN P CA 1
ATOM 6481 C C . ASN E 3 2 ? 32.182 0.367 0.186 1.00 27.08 2 ASN P C 1
ATOM 6482 O O . ASN E 3 2 ? 30.994 0.131 0.402 1.00 26.34 2 ASN P O 1
ATOM 6487 N N . PRO E 3 3 ? 33.171 -0.362 0.713 1.00 26.58 3 PRO P N 1
ATOM 6488 C CA . PRO E 3 3 ? 32.852 -1.511 1.575 1.00 29.86 3 PRO P CA 1
ATOM 6489 C C . PRO E 3 3 ? 32.245 -1.118 2.908 1.00 32.04 3 PRO P C 1
ATOM 6490 O O . PRO E 3 3 ? 31.603 -1.959 3.546 1.00 35.58 3 PRO P O 1
ATOM 6494 N N . ASN E 3 4 ? 32.430 0.126 3.351 1.00 31.11 4 ASN P N 1
ATOM 6495 C CA . ASN E 3 4 ? 31.859 0.615 4.597 1.00 26.91 4 ASN P CA 1
ATOM 6496 C C . ASN E 3 4 ? 30.624 1.478 4.369 1.00 31.01 4 ASN P C 1
ATOM 6497 O O . ASN E 3 4 ? 30.226 2.233 5.262 1.00 34.94 4 ASN P O 1
ATOM 6502 N N . ALA E 3 5 ? 30.015 1.390 3.191 1.00 35.21 5 ALA P N 1
ATOM 6503 C CA . ALA E 3 5 ? 28.761 2.084 2.958 1.00 34.48 5 ALA P CA 1
ATOM 6504 C C . ALA E 3 5 ? 27.653 1.456 3.799 1.00 30.91 5 ALA P C 1
ATOM 6505 O O . ALA E 3 5 ? 27.754 0.317 4.260 1.00 30.60 5 ALA P O 1
ATOM 6507 N N . ASN E 3 6 ? 26.588 2.219 3.997 1.00 34.28 6 ASN P N 1
ATOM 6508 C CA . ASN E 3 6 ? 25.488 1.792 4.852 1.00 30.46 6 ASN P CA 1
ATOM 6509 C C . ASN E 3 6 ? 24.854 0.511 4.319 1.00 25.88 6 ASN P C 1
ATOM 6510 O O . ASN E 3 6 ? 24.283 0.523 3.218 1.00 29.30 6 ASN P O 1
ATOM 6515 N N . PRO E 3 7 ? 24.921 -0.600 5.052 1.00 27.74 7 PRO P N 1
ATOM 6516 C CA . PRO E 3 7 ? 24.350 -1.863 4.571 1.00 25.02 7 PRO P CA 1
ATOM 6517 C C . PRO E 3 7 ? 22.925 -2.137 5.027 1.00 26.78 7 PRO P C 1
ATOM 6518 O O . PRO E 3 7 ? 22.394 -3.207 4.708 1.00 26.80 7 PRO P O 1
ATOM 6522 N N . ASN E 3 8 ? 22.298 -1.214 5.748 1.00 25.88 8 ASN P N 1
ATOM 6523 C CA . ASN E 3 8 ? 21.020 -1.467 6.395 1.00 24.55 8 ASN P CA 1
ATOM 6524 C C . ASN E 3 8 ? 19.861 -0.900 5.581 1.00 24.12 8 ASN P C 1
ATOM 6525 O O . ASN E 3 8 ? 20.033 -0.038 4.716 1.00 22.21 8 ASN P O 1
ATOM 6530 N N . ALA E 3 9 ? 18.666 -1.399 5.880 1.00 29.82 9 ALA P N 1
ATOM 6531 C CA . ALA E 3 9 ? 17.464 -0.957 5.194 1.00 32.85 9 ALA P CA 1
ATOM 6532 C C . ALA E 3 9 ? 17.102 0.467 5.612 1.00 34.41 9 ALA P C 1
ATOM 6533 O O . ALA E 3 9 ? 17.605 1.006 6.601 1.00 35.49 9 ALA P O 1
ATOM 6535 N N . ASN E 3 10 ? 16.207 1.077 4.835 1.00 34.77 10 ASN P N 1
ATOM 6536 C CA . ASN E 3 10 ? 15.780 2.445 5.088 1.00 35.94 10 ASN P CA 1
ATOM 6537 C C . ASN E 3 10 ? 14.547 2.422 5.981 1.00 40.81 10 ASN P C 1
ATOM 6538 O O . ASN E 3 10 ? 13.483 1.966 5.536 1.00 45.09 10 ASN P O 1
ATOM 6543 N N . PRO E 3 11 ? 14.630 2.893 7.230 1.00 38.85 11 PRO P N 1
ATOM 6544 C CA . PRO E 3 11 ? 13.449 2.879 8.105 1.00 34.88 11 PRO P CA 1
ATOM 6545 C C . PRO E 3 11 ? 12.447 3.978 7.807 1.00 29.90 11 PRO P C 1
ATOM 6546 O O . PRO E 3 11 ? 11.322 3.918 8.319 1.00 25.97 11 PRO P O 1
ATOM 6550 N N . ASN E 3 12 ? 12.810 4.970 7.000 1.00 32.86 12 ASN P N 1
ATOM 6551 C CA . ASN E 3 12 ? 11.937 6.096 6.704 1.00 31.97 12 ASN P CA 1
ATOM 6552 C C . ASN E 3 12 ? 11.331 6.020 5.311 1.00 29.97 12 ASN P C 1
ATOM 6553 O O . ASN E 3 12 ? 10.786 7.017 4.828 1.00 30.38 12 ASN P O 1
ATOM 6558 N N . ALA E 3 13 ? 11.416 4.867 4.653 1.00 33.56 13 ALA P N 1
ATOM 6559 C CA . ALA E 3 13 ? 10.715 4.686 3.393 1.00 34.50 13 ALA P CA 1
ATOM 6560 C C . ALA E 3 13 ? 9.209 4.805 3.613 1.00 35.81 13 ALA P C 1
ATOM 6561 O O . ALA E 3 13 ? 8.707 4.690 4.734 1.00 36.70 13 ALA P O 1
ATOM 6563 N N . ASN E 3 14 ? 8.488 5.043 2.524 1.00 35.71 14 ASN P N 1
ATOM 6564 C CA . ASN E 3 14 ? 7.049 5.256 2.592 1.00 37.61 14 ASN P CA 1
ATOM 6565 C C . ASN E 3 14 ? 6.347 4.015 3.142 1.00 42.87 14 ASN P C 1
ATOM 6566 O O . ASN E 3 14 ? 6.439 2.940 2.529 1.00 46.04 14 ASN P O 1
ATOM 6571 N N . PRO E 3 15 ? 5.659 4.112 4.275 1.00 43.00 15 PRO P N 1
ATOM 6572 C CA . PRO E 3 15 ? 4.947 2.951 4.842 1.00 41.11 15 PRO P CA 1
ATOM 6573 C C . PRO E 3 15 ? 3.452 2.902 4.555 1.00 44.65 15 PRO P C 1
ATOM 6574 O O . PRO E 3 15 ? 2.793 1.975 5.040 1.00 44.81 15 PRO P O 1
ATOM 6578 N N . ASN E 3 16 ? 2.907 3.850 3.796 1.00 41.38 16 ASN P N 1
ATOM 6579 C CA . ASN E 3 16 ? 1.468 3.953 3.625 1.00 46.19 16 ASN P CA 1
ATOM 6580 C C . ASN E 3 16 ? 1.008 3.160 2.403 1.00 51.02 16 ASN P C 1
ATOM 6581 O O . ASN E 3 16 ? 1.800 2.535 1.693 1.00 50.75 16 ASN P O 1
ATOM 6586 N N . ALA E 3 17 ? -0.298 3.188 2.157 1.00 95.38 17 ALA P N 1
ATOM 6587 C CA . ALA E 3 17 ? -0.893 2.450 1.052 1.00 80.65 17 ALA P CA 1
ATOM 6588 C C . ALA E 3 17 ? -0.670 3.171 -0.271 1.00 72.21 17 ALA P C 1
ATOM 6589 O O . ALA E 3 17 ? -0.070 2.618 -1.192 1.00 70.80 17 ALA P O 1
#

=== Feature glossary ===
Feature key, reading from the visual/contextual features back to the raw sequence:

Rendered structure images. Six rendered views show the 3D structure from the faces of a cube — i.e. along ±x, ±y, ±z. Rendering representation is drawn randomly per protein from cartoon (secondary-structure ribbons), sticks (backbone bonds), or molecular surface; coloring is either N→C rainbow (blue at the N-terminus through red at the C-terminus) or one color per chain.

Contact-map, Ramachandran, and PAE plots. The contact map is a binary N×N matrix image: pixel (i, j) is dark where Cα_i and Cα_j are within 8 Å and |i−j|>4. Because the |i−j|>4 filter removes local helical contacts, off-diagonal stripes parallel to the main diagonal indicate parallel β-sheets; stripes perpendicular to it indicate antiparallel β-sheets. The Ramachandran plot scatters every residue's (φ, ψ) pair against the sterically allowed regions. The PAE heatmap renders the predicted-aligned-error matrix.

InterPro / GO / CATH / organism. Database cross-references. InterPro integrates a dozen domain/family signature databases into unified entries with residue-range hits. GO terms attach function/process/location labels with evidence codes. CATH codes position the fold in a four-level structural taxonomy. Organism is the NCBI-taxonomy species name.

Nearest PDB structures. The Foldseek neighbor list gives the closest experimentally determined structures in the PDB, ranked by structural alignment. TM-score near 1 means near-identical fold; near 0.3 means only rough topology match. This is how one finds what a novel AlphaFold prediction most resembles in the solved-structure universe.

Predicted aligned error. PAE(i, j) answers: if I align the predicted and true structures on residue i, how far off (in Å) do I expect residue j to be? A block-diagonal PAE matrix with low values on the blocks and high values off-diagonal is the signature of a multi-domain protein with confidently predicted domains but uncertain inter-domain orientation.

Solvent-accessible surface area. Accessible surface area quantifies burial. A residue with SASA near zero is packed into the hydrophobic core; one with SASA >100 Å² sits on the surface. Computed here via the Shrake–Rupley numerical algorithm with a 1.4 Å probe.

B-factor. B-factor (Debye–Waller factor) reflects atomic displacement in the crystal lattice. It is an experimental observable (units Å²), not a prediction; low values mean the atom is pinned down, high values mean it moves or is heterogeneous across the crystal.

pLDDT. For AlphaFold models, the B-factor field carries pLDDT — the model's own estimate of local accuracy on a 0–100 scale. Regions with pLDDT<50 should be treated as essentially unmodeled; they often correspond to intrinsically disordered segments.

Backbone torsions (φ/ψ). φ (phi) and ψ (psi) are the two rotatable backbone dihedrals per residue: φ is the C(i-1)–N–Cα–C torsion, ψ is the N–Cα–C–N(i+1) torsion, both in degrees on (−180°, 180°]. α-helical residues cluster near (−60°, −45°); β-strand residues near (−120°, +130°). A Ramachandran plot is simply a scatter of (φ, ψ) for every residue.

Radius of gyration, Cα contacts, bounding box. Radius of gyration (Rg) is the root-mean-square distance of Cα atoms from their centroid — a single number for overall size and compactness. A globular domain of N residues has Rg ≈ 2.2·N^0.38 Å; an extended or disordered chain has a much larger Rg. The Cα contact count is the number of residue pairs whose Cα atoms are within 8 Å and are more than four positions apart in sequence — a standard proxy for tertiary packing density. The bounding box is the smallest axis-aligned box enclosing all Cα atoms.

Secondary structure (3-state, P-SEA). Three-state secondary structure (P-SEA) collapses the eight DSSP classes into helix (a), strand (b), and coil (c). P-SEA assigns these from Cα geometry alone — distances and angles — without requiring backbone oxygens, so it works on any Cα trace.

Secondary structure (8-state, DSSP). DSSP 8-state secondary structure assigns each residue one of H (α-helix), G (3₁₀-helix), I (π-helix), E (extended β-strand), B (isolated β-bridge), T (hydrogen-bonded turn), S (bend), or '-' (coil). The assignment is computed from backbone hydrogen-bond geometry via the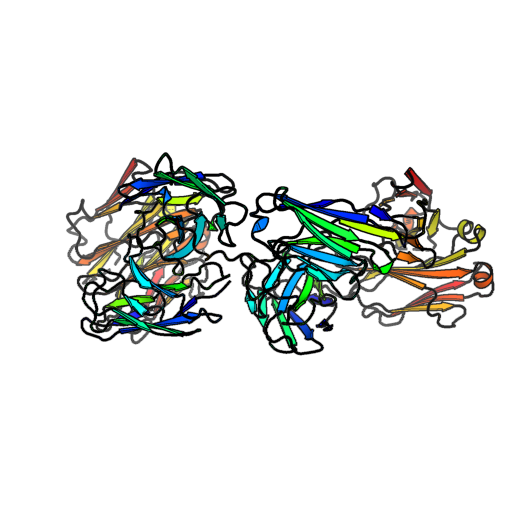 Kabsch–Sander algorithm.

Foldseek 3Di. A 3Di character summarizes, for each residue, the relative orientation of the Cα frame of its nearest spatial neighbor. Because it encodes fold topology rather than chemistry, 3Di alignments detect remote structural similarity that sequence alignment misses.

mmCIF coordinates. The mmCIF block holds the 3D Cartesian coordinates of each backbone atom (N, Cα, C, O) in ångströms. mmCIF is the PDB's canonical archive format — a tagged-loop text representation of the atomic model.

Sequence. Sequence gives the chain of amino acids in standard one-letter code (A=alanine, C=cysteine, …, Y=tyrosine), read N→C. It is the only feature that is directly encoded by the gene; all structural features are derived from the folded form of this sequence.